Protein AF-0000000070112860 (afdb_homodimer)

InterPro domains:
  IPR004030 Nitric oxide synthase, N-terminal [PF02898] (24-373)
  IPR004030 Nitric oxide synthase, N-terminal [PS60001] (79-86)
  IPR017142 Nitric oxide synthase, oxygenase subunit [PIRSF037219] (23-373)
  IPR036119 Nitric oxide synthase, N-terminal domain superfamily [SSF56512] (23-374)
  IPR044940 Nitric oxide synthase, domain 2 superfamily [G3DSA:3.90.440.10] (96-206)
  IPR044943 Nitric oxide synthase, domain 1 superfamily [G3DSA:3.90.340.10] (24-343)
  IPR044944 Nitric oxide synthase, domain 3 superfamily [G3DSA:3.90.1230.10] (207-317)
  IPR050607 Nitric Oxide Synthase (NOS) [PTHR43410] (24-375)

Nearest PDB structures (foldseek):
  8ufs-assembly1_B  TM=9.752E-01  e=2.938E-46  Homo sapiens
  5vv0-assembly1_A  TM=9.687E-01  e=2.392E-45  Homo sapiens
  7us7-assembly2_C  TM=9.698E-01  e=2.849E-45  Homo sapiens
  6nhe-assembly1_A  TM=9.672E-01  e=5.101E-45  Rattus norvegicus
  6po7-assembly1_B  TM=9.690E-01  e=2.606E-44  Homo sapiens

pLDDT: mean 93.74, std 12.7, range [19.77, 98.94]

Sequence (782 aa):
MIVPGYRDHPTEPWDRDAPVDPGEAEDFLRRCYTENPRLGPVEPRLAIVRAQIAATGTYVHTPDELTHGARMAWRNASRCIGRLYWRSLLVLDRRRARTADEIYALLVRHLRTAGDGQIRPVISVFAPAEPGRPYARVWNEQLIRYAGYRTEDGRSVGDPRLREFTAAVRAFGWQGKGEAFDVLPLVIETPADGIRLYELPERAIREVPLSHPEYAWFAELGLRWHAVPAIANMRLTIGGVHYPLAPFNGWYLGTEIGARNLADTDRYDMLPVLAARMDLDTSRESTLWRDRALVELNRAVLHSFEQAGVRMSDHHTESRRFLKHLGNEERAGRPVPADWTWIVPPMSGGITPVFHRYYDELDLRPAFYLDDEAATLAREGARRCAGHPGRMIVPGYRDHPTEPWDRDAPVDPGEAEDFLRRCYTENPRLGPVEPRLAIVRAQIAATGTYVHTPDELTHGARMAWRNASRCIGRLYWRSLLVLDRRRARTADEIYALLVRHLRTAGDGQIRPVISVFAPAEPGRPYARVWNEQLIRYAGYRTEDGRSVGDPRLREFTAAVRAFGWQGKGEAFDVLPLVIETPADGIRLYELPERAIREVPLSHPEYAWFAELGLRWHAVPAIANMRLTIGGVHYPLAPFNGWYLGTEIGARNLADTDRYDMLPVLAARMDLDTSRESTLWRDRALVELNRAVLHSFEQAGVRMSDHHTESRRFLKHLGNEERAGRPVPADWTWIVPPMSGGITPVFHRYYDELDLRPAFYLDDEAATLAREGARRCAGHPGR

Solvent-accessible surface area (backbone atoms only — not comparable to full-atom values): 41766 Å² total; per-residue (Å²): 127,80,74,76,67,52,82,87,53,73,78,76,79,84,62,65,61,53,54,44,46,65,68,45,29,48,54,40,47,52,51,51,29,68,79,34,60,90,70,47,76,50,65,70,58,50,53,54,43,53,51,33,29,72,73,69,33,39,70,80,74,50,72,67,52,48,42,52,32,53,30,41,13,48,58,33,33,30,63,52,47,86,36,66,56,27,86,66,50,42,67,42,86,38,49,80,50,68,46,51,67,51,44,50,54,50,51,47,48,47,39,38,65,24,49,60,67,64,57,37,38,34,33,43,38,34,42,59,54,44,61,73,49,79,55,48,37,42,37,38,52,34,71,65,46,45,26,13,43,74,45,93,88,70,47,78,35,32,29,52,65,27,29,50,21,38,53,35,46,37,72,74,65,54,80,78,83,83,42,63,72,31,71,44,59,43,43,33,32,19,73,84,69,38,76,44,78,42,75,75,57,69,88,48,57,54,68,42,64,34,33,40,94,83,44,71,70,46,43,75,69,67,48,63,46,72,61,58,61,29,37,22,34,36,28,37,33,43,36,53,45,39,20,47,26,34,36,34,25,54,62,47,46,36,51,56,47,22,47,37,49,40,35,27,80,68,34,53,39,41,38,67,59,46,23,58,76,66,68,48,62,74,88,44,72,65,62,37,33,63,57,55,26,40,53,54,42,30,38,14,44,42,47,22,33,55,73,70,58,39,64,68,39,40,65,61,58,43,33,52,42,30,52,50,34,48,51,54,35,47,74,72,74,40,88,64,37,30,39,64,87,51,52,34,51,48,60,46,22,47,79,30,74,55,50,81,53,85,62,50,74,57,91,50,78,25,27,73,43,73,50,70,65,43,53,41,24,33,41,40,51,47,78,79,71,86,68,77,78,74,132,126,82,73,76,68,52,83,87,55,73,78,75,78,85,62,65,60,53,55,44,45,67,65,45,29,50,54,41,48,52,51,51,28,66,78,35,61,92,71,46,76,49,64,69,56,50,53,52,43,53,52,35,29,73,74,71,32,39,71,82,73,50,73,66,54,47,43,51,31,54,30,42,13,48,59,32,35,29,64,52,48,87,36,65,57,28,86,66,50,43,66,42,86,40,48,80,51,67,48,51,69,52,45,49,54,51,51,47,48,47,39,37,66,25,48,58,68,64,57,37,37,34,32,42,37,33,43,59,54,44,60,74,49,80,55,51,39,42,36,36,51,35,72,66,46,45,26,13,44,72,44,94,87,70,46,76,35,32,29,52,65,27,28,50,22,38,52,35,45,37,73,75,65,53,81,77,84,83,42,63,71,29,72,44,60,44,42,32,33,18,75,84,69,38,76,46,78,42,74,73,57,69,88,49,59,54,67,41,63,34,34,41,95,83,45,73,71,46,43,75,69,69,48,65,46,71,60,58,62,28,37,22,35,33,27,36,33,41,37,52,43,39,19,48,26,33,35,33,26,55,63,46,46,35,51,57,48,22,47,37,50,38,36,27,78,66,35,52,38,41,39,67,60,45,24,58,78,66,67,49,62,72,88,44,72,64,62,38,32,62,58,54,27,39,53,51,42,30,37,13,46,42,49,22,33,56,74,69,60,41,62,64,39,42,65,61,59,43,32,53,43,31,52,50,34,48,52,54,35,47,77,72,73,40,87,65,36,30,40,64,87,52,51,33,50,49,60,44,23,47,80,29,74,56,53,80,52,86,60,51,74,57,91,50,79,24,28,72,43,73,50,69,67,45,53,39,24,33,39,40,52,46,78,78,71,88,68,77,79,75,133

Structure (mmCIF, N/CA/C/O backbone):
data_AF-0000000070112860-model_v1
#
loop_
_entity.id
_entity.type
_entity.pdbx_description
1 polymer 'Nitric oxide synthase oxygenase'
#
loop_
_atom_site.group_PDB
_atom_site.id
_atom_site.type_symbol
_atom_site.label_atom_id
_atom_site.label_alt_id
_atom_site.label_comp_id
_atom_site.label_asym_id
_atom_site.label_entity_id
_atom_site.label_seq_id
_atom_site.pdbx_PDB_ins_code
_atom_site.Cartn_x
_atom_site.Cartn_y
_atom_site.Cartn_z
_atom_site.occupancy
_atom_site.B_iso_or_equiv
_atom_site.auth_seq_id
_atom_site.auth_comp_id
_atom_site.auth_asym_id
_atom_site.auth_atom_id
_atom_site.pdbx_PDB_model_num
ATOM 1 N N . MET A 1 1 ? 5.562 14.805 -5.117 1 19.77 1 MET A N 1
ATOM 2 C CA . MET A 1 1 ? 4.723 13.609 -5.066 1 19.77 1 MET A CA 1
ATOM 3 C C . MET A 1 1 ? 3.244 13.984 -5.109 1 19.77 1 MET A C 1
ATOM 5 O O . MET A 1 1 ? 2.711 14.547 -4.152 1 19.77 1 MET A O 1
ATOM 9 N N . ILE A 1 2 ? 2.801 14.453 -6.188 1 27.55 2 ILE A N 1
ATOM 10 C CA . ILE A 1 2 ? 1.394 14.82 -6.312 1 27.55 2 ILE A CA 1
ATOM 11 C C . ILE A 1 2 ? 0.514 13.672 -5.812 1 27.55 2 ILE A C 1
ATOM 13 O O . ILE A 1 2 ? 0.758 12.508 -6.129 1 27.55 2 ILE A O 1
ATOM 17 N N . VAL A 1 3 ? -0.066 13.906 -4.707 1 30.55 3 VAL A N 1
ATOM 18 C CA . VAL A 1 3 ? -0.937 12.961 -4.016 1 30.55 3 VAL A CA 1
ATOM 19 C C . VAL A 1 3 ? -1.944 12.375 -5.004 1 30.55 3 VAL A C 1
ATOM 21 O O . VAL A 1 3 ? -2.812 13.086 -5.512 1 30.55 3 VAL A O 1
ATOM 24 N N . PRO A 1 4 ? -1.573 11.586 -5.84 1 34.09 4 PRO A N 1
ATOM 25 C CA . PRO A 1 4 ? -2.674 10.984 -6.602 1 34.09 4 PRO A CA 1
ATOM 26 C C . PRO A 1 4 ? -3.781 10.438 -5.703 1 34.09 4 PRO A C 1
ATOM 28 O O . PRO A 1 4 ? -3.51 9.664 -4.785 1 34.09 4 PRO A O 1
ATOM 31 N N . GLY A 1 5 ? -4.734 11.242 -5.156 1 36.44 5 GLY A N 1
ATOM 32 C CA . GLY A 1 5 ? -5.855 10.914 -4.289 1 36.44 5 GLY A CA 1
ATOM 33 C C . GLY A 1 5 ? -6.527 9.602 -4.645 1 36.44 5 GLY A C 1
ATOM 34 O O . GLY A 1 5 ? -6.016 8.844 -5.465 1 36.44 5 GLY A O 1
ATOM 35 N N . TYR A 1 6 ? -7.969 9.766 -4.348 1 48.19 6 TYR A N 1
ATOM 36 C CA . TYR A 1 6 ? -9.125 8.883 -4.457 1 48.19 6 TYR A CA 1
ATOM 37 C C . TYR A 1 6 ? -9.25 8.32 -5.867 1 48.19 6 TYR A C 1
ATOM 39 O O . TYR A 1 6 ? -9.516 9.062 -6.816 1 48.19 6 TYR A O 1
ATOM 47 N N . ARG A 1 7 ? -8.461 7.344 -6.105 1 48.38 7 ARG A N 1
ATOM 48 C CA . ARG A 1 7 ? -8.422 6.715 -7.422 1 48.38 7 ARG A CA 1
ATOM 49 C C . ARG A 1 7 ? -9.773 6.844 -8.125 1 48.38 7 ARG A C 1
ATOM 51 O O . ARG A 1 7 ? -9.828 7.176 -9.312 1 48.38 7 ARG A O 1
ATOM 58 N N . ASP A 1 8 ? -10.844 6.582 -7.496 1 50.34 8 ASP A N 1
ATOM 59 C CA . ASP A 1 8 ? -12.094 6.453 -8.242 1 50.34 8 ASP A CA 1
ATOM 60 C C . ASP A 1 8 ? -12.852 7.777 -8.281 1 50.34 8 ASP A C 1
ATOM 62 O O . ASP A 1 8 ? -13.805 7.93 -9.039 1 50.34 8 ASP A O 1
ATOM 66 N N . HIS A 1 9 ? -12.531 8.828 -7.477 1 56.34 9 HIS A N 1
ATOM 67 C CA . HIS A 1 9 ? -13.289 10.07 -7.52 1 56.34 9 HIS A CA 1
ATOM 68 C C . HIS A 1 9 ? -12.367 11.281 -7.371 1 56.34 9 HIS A C 1
ATOM 70 O O . HIS A 1 9 ? -12.117 11.734 -6.254 1 56.34 9 HIS A O 1
ATOM 76 N N . PRO A 1 10 ? -11.836 11.562 -8.602 1 58.94 10 PRO A N 1
ATOM 77 C CA . PRO A 1 10 ? -11 12.758 -8.461 1 58.94 10 PRO A CA 1
ATOM 78 C C . PRO A 1 10 ? -11.734 13.93 -7.809 1 58.94 10 PRO A C 1
ATOM 80 O O . PRO A 1 10 ? -1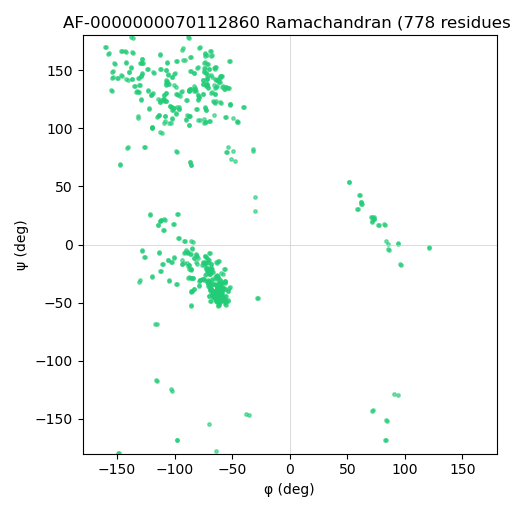2.938 14.094 -8.023 1 58.94 10 PRO A O 1
ATOM 83 N N . THR A 1 11 ? -11.094 14.586 -6.863 1 66.19 11 THR A N 1
ATOM 84 C CA . THR A 1 11 ? -11.672 15.766 -6.227 1 66.19 11 THR A CA 1
ATOM 85 C C . THR A 1 11 ? -11.836 16.906 -7.234 1 66.19 11 THR A C 1
ATOM 87 O O . THR A 1 11 ? -10.93 17.188 -8.016 1 66.19 11 THR A O 1
ATOM 90 N N . GLU A 1 12 ? -13.062 17.359 -7.371 1 71.06 12 GLU A N 1
ATOM 91 C CA . GLU A 1 12 ? -13.328 18.516 -8.242 1 71.06 12 GLU A CA 1
ATOM 92 C C . GLU A 1 12 ? -12.531 19.734 -7.805 1 71.06 12 GLU A C 1
ATOM 94 O O . GLU A 1 12 ? -12.438 20.031 -6.609 1 71.06 12 GLU A O 1
ATOM 99 N N . PRO A 1 13 ? -11.992 20.359 -8.805 1 82.31 13 PRO A N 1
ATOM 100 C CA . PRO A 1 13 ? -11.281 21.578 -8.453 1 82.31 13 PRO A CA 1
ATOM 101 C C . PRO A 1 13 ? -12.188 22.625 -7.793 1 82.31 13 PRO A C 1
ATOM 103 O O . PRO A 1 13 ? -13.367 22.719 -8.133 1 82.31 13 PRO A O 1
ATOM 106 N N . TRP A 1 14 ? -11.648 23.312 -6.914 1 86.56 14 TRP A N 1
ATOM 107 C CA . TRP A 1 14 ? -12.367 24.344 -6.184 1 86.56 14 TRP A CA 1
ATOM 108 C C . TRP A 1 14 ? -12.617 25.578 -7.066 1 86.56 14 TRP A C 1
ATOM 110 O O . TRP A 1 14 ? -11.672 26.141 -7.617 1 86.56 14 TRP A O 1
ATOM 120 N N . ASP A 1 15 ? -13.93 25.844 -7.27 1 90.56 15 ASP A N 1
ATOM 121 C CA . ASP A 1 15 ? -14.305 27.094 -7.914 1 90.56 15 ASP A CA 1
ATOM 122 C C . ASP A 1 15 ? -14.453 28.219 -6.887 1 90.56 15 ASP A C 1
ATOM 124 O O . ASP A 1 15 ? -15.492 28.328 -6.23 1 90.56 15 ASP A O 1
ATOM 128 N N . ARG A 1 16 ? -13.609 29.156 -6.883 1 90.44 16 ARG A N 1
ATOM 129 C CA . ARG A 1 16 ? -13.531 30.188 -5.855 1 90.44 16 ARG A CA 1
ATOM 130 C C . ARG A 1 16 ? -14.656 31.219 -6.02 1 90.44 16 ARG A C 1
ATOM 132 O O . ARG A 1 16 ? -14.953 31.969 -5.094 1 90.44 16 ARG A O 1
ATOM 139 N N . ASP A 1 17 ? -15.273 31.203 -7.16 1 93.12 17 ASP A N 1
ATOM 140 C CA . ASP A 1 17 ? -16.281 32.219 -7.43 1 93.12 17 ASP A CA 1
ATOM 141 C C . ASP A 1 17 ? -17.688 31.656 -7.223 1 93.12 17 ASP A C 1
ATOM 143 O O . ASP A 1 17 ? -18.672 32.406 -7.184 1 93.12 17 ASP A O 1
ATOM 147 N N . ALA A 1 18 ? -17.719 30.375 -7.09 1 93.88 18 ALA A N 1
ATOM 148 C CA . ALA A 1 18 ? -19.031 29.734 -6.988 1 93.88 18 ALA A CA 1
ATOM 149 C C . ALA A 1 18 ? -19.641 29.969 -5.609 1 93.88 18 ALA A C 1
ATOM 151 O O . ALA A 1 18 ? -18.938 29.922 -4.594 1 93.88 18 ALA A O 1
ATOM 152 N N . PRO A 1 19 ? -20.953 30.25 -5.633 1 96.06 19 PRO A N 1
ATOM 153 C CA . PRO A 1 19 ? -21.641 30.312 -4.336 1 96.06 19 PRO A CA 1
ATOM 154 C C . PRO A 1 19 ? -21.734 28.938 -3.668 1 96.06 19 PRO A C 1
ATOM 156 O O . PRO A 1 19 ? -21.484 27.906 -4.309 1 96.06 19 PRO A O 1
ATOM 159 N N . VAL A 1 20 ? -22.078 29 -2.404 1 97.19 20 VAL A N 1
ATOM 160 C CA . VAL A 1 20 ? -22.266 27.766 -1.643 1 97.19 20 VAL A CA 1
ATOM 161 C C . VAL A 1 20 ? -23.438 26.969 -2.236 1 97.19 20 VAL A C 1
ATOM 163 O O . VAL A 1 20 ? -24.469 27.547 -2.602 1 97.19 20 VAL A O 1
ATOM 166 N N . ASP A 1 21 ? -23.219 25.688 -2.369 1 96 21 ASP A N 1
ATOM 167 C CA . ASP A 1 21 ? -24.312 24.797 -2.756 1 96 21 ASP A CA 1
ATOM 168 C C . ASP A 1 21 ? -25.297 24.609 -1.606 1 96 21 ASP A C 1
ATOM 170 O O . ASP A 1 21 ? -24.969 24 -0.59 1 96 21 ASP A O 1
ATOM 174 N N . PRO A 1 22 ? -26.562 25.078 -1.818 1 97.5 22 PRO A N 1
ATOM 175 C CA . PRO A 1 22 ? -27.547 24.938 -0.734 1 97.5 22 PRO A CA 1
ATOM 176 C C . PRO A 1 22 ? -27.766 23.484 -0.322 1 97.5 22 PRO A C 1
ATOM 178 O O . PRO A 1 22 ? -28.047 23.203 0.848 1 97.5 22 PRO A O 1
ATOM 181 N N . GLY A 1 23 ? -27.656 22.625 -1.272 1 97.69 23 GLY A N 1
ATOM 182 C CA . GLY A 1 23 ? -27.797 21.219 -0.957 1 97.69 23 GLY A CA 1
ATOM 183 C C . GLY A 1 23 ? -26.719 20.703 -0.021 1 97.69 23 GLY A C 1
ATOM 184 O O . GLY A 1 23 ? -27.016 19.953 0.907 1 97.69 23 GLY A O 1
ATOM 185 N N . GLU A 1 24 ? -25.516 21.125 -0.258 1 97.12 24 GLU A N 1
ATOM 186 C CA . GLU A 1 24 ? -24.406 20.703 0.607 1 97.12 24 GLU A CA 1
ATOM 187 C C . GLU A 1 24 ? -24.547 21.312 2.002 1 97.12 24 GLU A C 1
ATOM 189 O O . GLU A 1 24 ? -24.25 20.656 3 1 97.12 24 GLU A O 1
ATOM 194 N N . ALA A 1 25 ? -24.969 22.547 2.041 1 98.69 25 ALA A N 1
ATOM 195 C CA . ALA A 1 25 ? -25.219 23.188 3.326 1 98.69 25 ALA A CA 1
ATOM 196 C C . ALA A 1 25 ? -26.281 22.438 4.125 1 98.69 25 ALA A C 1
ATOM 198 O O . ALA A 1 25 ? -26.094 22.188 5.32 1 98.69 25 ALA A O 1
ATOM 199 N N . GLU A 1 26 ? -27.359 22.109 3.455 1 98.62 26 GLU A N 1
ATOM 200 C CA . GLU A 1 26 ? -28.453 21.406 4.117 1 98.62 26 GLU A CA 1
ATOM 201 C C . GLU A 1 26 ? -28.031 20.031 4.602 1 98.62 26 GLU A C 1
ATOM 203 O O . GLU A 1 26 ? -28.375 19.625 5.711 1 98.62 26 GLU A O 1
ATOM 208 N N . ASP A 1 27 ? -27.359 19.359 3.764 1 98.31 27 ASP A N 1
ATOM 209 C CA . ASP A 1 27 ? -26.875 18.031 4.141 1 98.31 27 ASP A CA 1
ATOM 210 C C . ASP A 1 27 ? -26.031 18.094 5.414 1 98.31 27 ASP A C 1
ATOM 212 O O . ASP A 1 27 ? -26.234 17.297 6.336 1 98.31 27 ASP A O 1
ATOM 216 N N . PHE A 1 28 ? -25.125 19.016 5.461 1 98.69 28 PHE A N 1
ATOM 217 C CA . PHE A 1 28 ? -24.281 19.172 6.633 1 98.69 28 PHE A CA 1
ATOM 218 C C . PHE A 1 28 ? -25.109 19.5 7.863 1 98.69 28 PHE A C 1
ATOM 220 O O . PHE A 1 28 ? -24.953 18.875 8.914 1 98.69 28 PHE A O 1
ATOM 227 N N . LEU A 1 29 ? -25.922 20.516 7.695 1 98.81 29 LEU A N 1
ATOM 228 C CA . LEU A 1 29 ? -26.672 21.016 8.852 1 98.81 29 LEU A CA 1
ATOM 229 C C . LEU A 1 29 ? -27.594 19.938 9.398 1 98.81 29 LEU A C 1
ATOM 231 O O . LEU A 1 29 ? -27.734 19.781 10.609 1 98.81 29 LEU A O 1
ATOM 235 N N . ARG A 1 30 ? -28.219 19.203 8.562 1 98.44 30 ARG A N 1
ATOM 236 C CA . ARG A 1 30 ? -29.094 18.141 9.023 1 98.44 30 ARG A CA 1
ATOM 237 C C . ARG A 1 30 ? -28.312 17.094 9.812 1 98.44 30 ARG A C 1
ATOM 239 O O . ARG A 1 30 ? -28.75 16.641 10.867 1 98.44 30 ARG A O 1
ATOM 246 N N . ARG A 1 31 ? -27.156 16.719 9.328 1 97.81 31 ARG A N 1
ATOM 247 C CA . ARG A 1 31 ? -26.328 15.758 10.031 1 97.81 31 ARG A CA 1
ATOM 248 C C . ARG A 1 31 ? -25.797 16.328 11.344 1 97.81 31 ARG A C 1
ATOM 250 O O . ARG A 1 31 ? -25.781 15.648 12.367 1 97.81 31 ARG A O 1
ATOM 257 N N . CYS A 1 32 ? -25.359 17.547 11.305 1 98.25 32 CYS A N 1
ATOM 258 C CA . CYS A 1 32 ? -24.828 18.234 12.477 1 98.25 32 CYS A CA 1
ATOM 259 C C . CYS A 1 32 ? -25.875 18.281 13.594 1 98.25 32 CYS A C 1
ATOM 261 O O . CYS A 1 32 ? -25.562 17.938 14.742 1 98.25 32 CYS A O 1
ATOM 263 N N . TYR A 1 33 ? -27.062 18.641 13.258 1 98 33 TYR A N 1
ATOM 264 C CA . TYR A 1 33 ? -28.125 18.797 14.25 1 98 33 TYR A CA 1
ATOM 265 C C . TYR A 1 33 ? -28.625 17.438 14.719 1 98 33 TYR A C 1
ATOM 267 O O . TYR A 1 33 ? -29.031 17.297 15.875 1 98 33 TYR A O 1
ATOM 275 N N . THR A 1 34 ? -28.562 16.469 13.859 1 96.75 34 THR A N 1
ATOM 276 C CA . THR A 1 34 ? -28.906 15.109 14.258 1 96.75 34 THR A CA 1
ATOM 277 C C . THR A 1 34 ? -27.891 14.562 15.258 1 96.75 34 THR A C 1
ATOM 279 O O . THR A 1 34 ? -28.281 13.93 16.25 1 96.75 34 THR A O 1
ATOM 282 N N . GLU A 1 35 ? -26.641 14.82 15.047 1 96.31 35 GLU A N 1
ATOM 283 C CA . GLU A 1 35 ? -25.578 14.297 15.898 1 96.31 35 GLU A CA 1
ATOM 284 C C . GLU A 1 35 ? -25.422 15.125 17.172 1 96.31 35 GLU A C 1
ATOM 286 O O . GLU A 1 35 ? -24.766 14.703 18.125 1 96.31 35 GLU A O 1
ATOM 291 N N . ASN A 1 36 ? -26.016 16.344 17.125 1 96.44 36 ASN A N 1
ATOM 292 C CA . ASN A 1 36 ? -26.016 17.234 18.281 1 96.44 36 ASN A CA 1
ATOM 293 C C . ASN A 1 36 ? -27.422 17.672 18.656 1 96.44 36 ASN A C 1
ATOM 295 O O . ASN A 1 36 ? -27.781 18.844 18.484 1 96.44 36 ASN A O 1
ATOM 299 N N . PRO A 1 37 ? -28.109 16.938 19.359 1 94.62 37 PRO A N 1
ATOM 300 C CA . PRO A 1 37 ? -29.516 17.219 19.625 1 94.62 37 PRO A CA 1
ATOM 301 C C . PRO A 1 37 ? -29.719 18.469 20.469 1 94.62 37 PRO A C 1
ATOM 303 O O . PRO A 1 37 ? -30.781 19.094 20.438 1 94.62 37 PRO A O 1
ATOM 306 N N . ARG A 1 38 ? -28.766 18.828 21.188 1 96.19 38 ARG A N 1
ATOM 307 C CA . ARG A 1 38 ? -28.875 20.016 22.047 1 96.19 38 ARG A CA 1
ATOM 308 C C . ARG A 1 38 ? -29.109 21.266 21.219 1 96.19 38 ARG A C 1
ATOM 310 O O . ARG A 1 38 ? -29.562 22.297 21.734 1 96.19 38 ARG A O 1
ATOM 317 N N . LEU A 1 39 ? -28.906 21.234 19.906 1 97 39 LEU A N 1
ATOM 318 C CA . LEU A 1 39 ? -29.016 22.391 19.016 1 97 39 LEU A CA 1
ATOM 319 C C . LEU A 1 39 ? -30.469 22.625 18.625 1 97 39 LEU A C 1
ATOM 321 O O . LEU A 1 39 ? -30.812 23.672 18.062 1 97 39 LEU A O 1
ATOM 325 N N . GLY A 1 40 ? -31.359 21.656 18.922 1 96.31 40 GLY A N 1
ATOM 326 C CA . GLY A 1 40 ? -32.781 21.812 18.578 1 96.31 40 GLY A CA 1
ATOM 327 C C . GLY A 1 40 ? -33.094 21.438 17.141 1 96.31 40 GLY A C 1
ATOM 328 O O . GLY A 1 40 ? -32.281 20.781 16.484 1 96.31 40 GLY A O 1
ATOM 329 N N . PRO A 1 41 ? -34.281 21.781 16.719 1 97.31 41 PRO A N 1
ATOM 330 C CA . PRO A 1 41 ? -34.656 21.453 15.344 1 97.31 41 PRO A CA 1
ATOM 331 C C . PRO A 1 41 ? -33.875 22.234 14.305 1 97.31 41 PRO A C 1
ATOM 333 O O . PRO A 1 41 ? -33.562 23.406 14.516 1 97.31 41 PRO A O 1
ATOM 336 N N . VAL A 1 42 ? -33.594 21.656 13.211 1 98.38 42 VAL A N 1
ATOM 337 C CA . VAL A 1 42 ? -32.656 22.219 12.219 1 98.38 42 VAL A CA 1
ATOM 338 C C . VAL A 1 42 ? -33.438 23.156 11.281 1 98.38 42 VAL A C 1
ATOM 340 O O . VAL A 1 42 ? -32.844 24.031 10.648 1 98.38 42 VAL A O 1
ATOM 343 N N . GLU A 1 43 ? -34.812 23.031 11.164 1 98.06 43 GLU A N 1
ATOM 344 C CA . GLU A 1 43 ? -35.594 23.672 10.117 1 98.06 43 GLU A CA 1
ATOM 345 C C . GLU A 1 43 ? -35.5 25.188 10.188 1 98.06 43 GLU A C 1
ATOM 347 O O . GLU A 1 43 ? -35.281 25.844 9.172 1 98.06 43 GLU A O 1
ATOM 352 N N . PRO A 1 44 ? -35.625 25.828 11.359 1 98.12 44 PRO A N 1
ATOM 353 C CA . PRO A 1 44 ? -35.469 27.281 11.414 1 98.12 44 PRO A CA 1
ATOM 354 C C . PRO A 1 44 ? -34.062 27.719 10.953 1 98.12 44 PRO A C 1
ATOM 356 O O . PRO A 1 44 ? -33.938 28.766 10.297 1 98.12 44 PRO A O 1
ATOM 359 N N . ARG A 1 45 ? -33.094 26.969 11.352 1 98.5 45 ARG A N 1
ATOM 360 C CA . ARG A 1 45 ? -31.719 27.281 10.945 1 98.5 45 ARG A CA 1
ATOM 361 C C . ARG A 1 45 ? -31.562 27.188 9.43 1 98.5 45 ARG A C 1
ATOM 363 O O . ARG A 1 45 ? -30.922 28.031 8.805 1 98.5 45 ARG A O 1
ATOM 370 N N . LEU A 1 46 ? -32.156 26.172 8.828 1 98.69 46 LEU A N 1
ATOM 371 C CA . LEU A 1 46 ? -32.094 26 7.383 1 98.69 46 LEU A CA 1
ATOM 372 C C . LEU A 1 46 ? -32.688 27.188 6.652 1 98.69 46 LEU A C 1
ATOM 374 O O . LEU A 1 46 ? -32.188 27.609 5.617 1 98.69 46 LEU A O 1
ATOM 378 N N . ALA A 1 47 ? -33.75 27.688 7.172 1 98.25 47 ALA A N 1
ATOM 379 C CA . ALA A 1 47 ? -34.375 28.844 6.566 1 98.25 47 ALA A CA 1
ATOM 380 C C . ALA A 1 47 ? -33.438 30.047 6.562 1 98.25 47 ALA A C 1
ATOM 382 O O . ALA A 1 47 ? -33.344 30.766 5.559 1 98.25 47 ALA A O 1
ATOM 383 N N . ILE A 1 48 ? -32.844 30.281 7.594 1 98.31 48 ILE A N 1
ATOM 384 C CA . ILE A 1 48 ? -31.906 31.406 7.738 1 98.31 48 ILE A CA 1
ATOM 385 C C . ILE A 1 48 ? -30.75 31.234 6.75 1 98.31 48 ILE A C 1
ATOM 387 O O . ILE A 1 48 ? -30.375 32.188 6.066 1 98.31 48 ILE A O 1
ATOM 391 N N . VAL A 1 49 ? -30.203 30.047 6.676 1 98.56 49 VAL A N 1
ATOM 392 C CA . VAL A 1 49 ? -29.047 29.75 5.836 1 98.56 49 VAL A CA 1
ATOM 393 C C . VAL A 1 49 ? -29.422 29.906 4.367 1 98.56 49 VAL A C 1
ATOM 395 O O . VAL A 1 49 ? -28.656 30.484 3.584 1 98.56 49 VAL A O 1
ATOM 398 N N . ARG A 1 50 ? -30.594 29.453 4.016 1 98.12 50 ARG A N 1
ATOM 399 C CA . ARG A 1 50 ? -31.047 29.625 2.641 1 98.12 50 ARG A CA 1
ATOM 400 C C . ARG A 1 50 ? -31.125 31.109 2.271 1 98.12 50 ARG A C 1
ATOM 402 O O . ARG A 1 50 ? -30.734 31.5 1.166 1 98.12 50 ARG A O 1
ATOM 409 N N . ALA A 1 51 ? -31.609 31.844 3.131 1 98.12 51 ALA A N 1
ATOM 410 C CA . ALA A 1 51 ? -31.719 33.281 2.902 1 98.12 51 ALA A CA 1
ATOM 411 C C . ALA A 1 51 ? -30.344 33.938 2.775 1 98.12 51 ALA A C 1
ATOM 413 O O . ALA A 1 51 ? -30.141 34.812 1.935 1 98.12 51 ALA A O 1
ATOM 414 N N . GLN A 1 52 ? -29.453 33.562 3.58 1 98 52 GLN A N 1
ATOM 415 C CA . GLN A 1 52 ? -28.109 34.094 3.531 1 98 52 GLN A CA 1
ATOM 416 C C . GLN A 1 52 ? -27.422 33.75 2.209 1 98 52 GLN A C 1
ATOM 418 O O . GLN A 1 52 ? -26.797 34.594 1.588 1 98 52 GLN A O 1
ATOM 423 N N . ILE A 1 53 ? -27.562 32.5 1.827 1 97.88 53 ILE A N 1
ATOM 424 C CA . ILE A 1 53 ? -26.938 32.062 0.587 1 97.88 53 ILE A 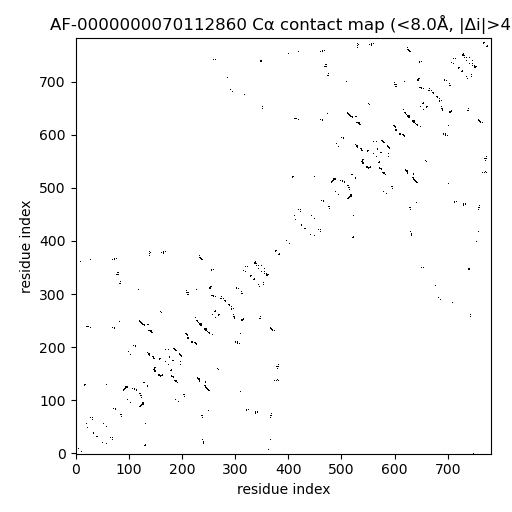CA 1
ATOM 425 C C . ILE A 1 53 ? -27.516 32.812 -0.592 1 97.88 53 ILE A C 1
ATOM 427 O O . ILE A 1 53 ? -26.781 33.25 -1.485 1 97.88 53 ILE A O 1
ATOM 431 N N . ALA A 1 54 ? -28.766 33 -0.57 1 97.12 54 ALA A N 1
ATOM 432 C CA . ALA A 1 54 ? -29.422 33.75 -1.633 1 97.12 54 ALA A CA 1
ATOM 433 C C . ALA A 1 54 ? -28.922 35.188 -1.682 1 97.12 54 ALA A C 1
ATOM 435 O O . ALA A 1 54 ? -28.766 35.781 -2.762 1 97.12 54 ALA A O 1
ATOM 436 N N . ALA A 1 55 ? -28.688 35.75 -0.587 1 97.06 55 ALA A N 1
ATOM 437 C CA . ALA A 1 55 ? -28.344 37.156 -0.482 1 97.06 55 ALA A CA 1
ATOM 438 C C . ALA A 1 55 ? -26.859 37.375 -0.745 1 97.06 55 ALA A C 1
ATOM 440 O O . ALA A 1 55 ? -26.469 38.375 -1.351 1 97.06 55 ALA A O 1
ATOM 441 N N . THR A 1 56 ? -25.984 36.5 -0.285 1 95.69 56 THR A N 1
ATOM 442 C CA . THR A 1 56 ? -24.562 36.812 -0.253 1 95.69 56 THR A CA 1
ATOM 443 C C . THR A 1 56 ? -23.766 35.719 -0.985 1 95.69 56 THR A C 1
ATOM 445 O O . THR A 1 56 ? -22.562 35.875 -1.209 1 95.69 56 THR A O 1
ATOM 448 N N . GLY A 1 57 ? -24.406 34.625 -1.306 1 96.62 57 GLY A N 1
ATOM 449 C CA . GLY A 1 57 ? -23.719 33.5 -1.917 1 96.62 57 GLY A CA 1
ATOM 450 C C . GLY A 1 57 ? -23.078 32.562 -0.904 1 96.62 57 GLY A C 1
ATOM 451 O O . GLY A 1 57 ? -22.484 31.547 -1.273 1 96.62 57 GLY A O 1
ATOM 452 N N . THR A 1 58 ? -23.156 32.938 0.373 1 97.75 58 THR A N 1
ATOM 453 C CA . THR A 1 58 ? -22.578 32.125 1.44 1 97.75 58 THR A CA 1
ATOM 454 C C . THR A 1 58 ? -23.375 32.25 2.729 1 97.75 58 THR A C 1
ATOM 456 O O . THR A 1 58 ? -24.484 32.781 2.713 1 97.75 58 THR A O 1
ATOM 459 N N . TYR A 1 59 ? -22.969 31.578 3.793 1 98.31 59 TYR A N 1
ATOM 460 C CA . TYR A 1 59 ? -23.578 31.703 5.113 1 98.31 59 TYR A CA 1
ATOM 461 C C . TYR A 1 59 ? -22.531 31.547 6.211 1 98.31 59 TYR A C 1
ATOM 463 O O . TYR A 1 59 ? -21.375 31.203 5.941 1 98.31 59 TYR A O 1
ATOM 471 N N . VAL A 1 60 ? -22.891 31.906 7.438 1 98.38 60 VAL A N 1
ATOM 472 C CA . VAL A 1 60 ? -21.953 31.938 8.547 1 98.38 60 VAL A CA 1
ATOM 473 C C . VAL A 1 60 ? -22.281 30.812 9.531 1 98.38 60 VAL A C 1
ATOM 475 O O . VAL A 1 60 ? -23.406 30.703 9.992 1 98.38 60 VAL A O 1
ATOM 478 N N . HIS A 1 61 ? -21.297 30.031 9.789 1 98.69 61 HIS A N 1
ATOM 479 C CA . HIS A 1 61 ? -21.469 28.969 10.781 1 98.69 61 HIS A CA 1
ATOM 480 C C . HIS A 1 61 ? -21.531 29.547 12.188 1 98.69 61 HIS A C 1
ATOM 482 O O . HIS A 1 61 ? -20.797 30.484 12.516 1 98.69 61 HIS A O 1
ATOM 488 N N . THR A 1 62 ? -22.359 28.938 13.062 1 98.31 62 THR A N 1
ATOM 489 C CA . THR A 1 62 ? -22.219 29.156 14.5 1 98.31 62 THR A CA 1
ATOM 490 C C . THR A 1 62 ? -20.969 28.453 15.031 1 98.31 62 THR A C 1
ATOM 492 O O . THR A 1 62 ? -20.406 27.578 14.359 1 98.31 62 THR A O 1
ATOM 495 N N . PRO A 1 63 ? -20.547 28.844 16.219 1 98.06 63 PRO A N 1
ATOM 496 C CA . PRO A 1 63 ? -19.391 28.156 16.797 1 98.06 63 PRO A CA 1
ATOM 497 C C . PRO A 1 63 ? -19.609 26.656 16.938 1 98.06 63 PRO A C 1
ATOM 499 O O . PRO A 1 63 ? -18.688 25.859 16.688 1 98.06 63 PRO A O 1
ATOM 502 N N . ASP A 1 64 ? -20.812 26.266 17.281 1 98.25 64 ASP A N 1
ATOM 503 C CA . ASP A 1 64 ? -21.125 24.844 17.406 1 98.25 64 ASP A CA 1
ATOM 504 C C . ASP A 1 64 ? -21.062 24.141 16.062 1 98.25 64 ASP A C 1
ATOM 506 O O . ASP A 1 64 ? -20.531 23.031 15.953 1 98.25 64 ASP A O 1
ATOM 510 N N . GLU A 1 65 ? -21.594 24.797 15.062 1 98.75 65 GLU A N 1
ATOM 511 C CA . GLU A 1 65 ? -21.562 24.25 13.711 1 98.75 65 GLU A CA 1
ATOM 512 C C . GLU A 1 65 ? -20.141 24.109 13.203 1 98.75 65 GLU A C 1
ATOM 514 O O . GLU A 1 65 ? -19.766 23.094 12.609 1 98.75 65 GLU A O 1
ATOM 519 N N . LEU A 1 66 ? -19.328 25.141 13.484 1 98.88 66 LEU A N 1
ATOM 520 C CA . LEU A 1 66 ? -17.922 25.141 13.078 1 98.88 66 LEU A CA 1
ATOM 521 C C . LEU A 1 66 ? -17.156 24 13.742 1 98.88 66 LEU A C 1
ATOM 523 O O . LEU A 1 66 ? -16.406 23.281 13.078 1 98.88 66 LEU A O 1
ATOM 527 N N . THR A 1 67 ? -17.406 23.859 15.008 1 98.75 67 THR A N 1
ATOM 528 C CA . THR A 1 67 ? -16.719 22.828 15.781 1 98.75 67 THR A CA 1
ATOM 529 C C . THR A 1 67 ? -17.094 21.438 15.281 1 98.75 67 THR A C 1
ATOM 531 O O . THR A 1 67 ? -16.219 20.609 15.023 1 98.75 67 THR A O 1
ATOM 534 N N . HIS A 1 68 ? -18.359 21.219 15.133 1 98.69 68 HIS A N 1
ATOM 535 C CA . HIS A 1 68 ? -18.797 19.906 14.68 1 98.69 68 HIS A CA 1
ATOM 536 C C . HIS A 1 68 ? -18.328 19.625 13.258 1 98.69 68 HIS A C 1
ATOM 538 O O . HIS A 1 68 ? -17.938 18.5 12.938 1 98.69 68 HIS A O 1
ATOM 544 N N . GLY A 1 69 ? -18.406 20.641 12.422 1 98.88 69 GLY A N 1
ATOM 545 C CA . GLY A 1 69 ? -17.938 20.484 11.055 1 98.88 69 GLY A CA 1
ATOM 546 C C . GLY A 1 69 ? -16.469 20.125 10.953 1 98.88 69 GLY A C 1
ATOM 547 O O . GLY A 1 69 ? -16.094 19.266 10.156 1 98.88 69 GLY A O 1
ATOM 548 N N . ALA A 1 70 ? -15.648 20.781 11.719 1 98.88 70 ALA A N 1
ATOM 549 C CA . ALA A 1 70 ? -14.219 20.484 11.727 1 98.88 70 ALA A CA 1
ATOM 550 C C . ALA A 1 70 ? -13.945 19.062 12.211 1 98.88 70 ALA A C 1
ATOM 552 O O . ALA A 1 70 ? -13.109 18.359 11.641 1 98.88 70 ALA A O 1
ATOM 553 N N . ARG A 1 71 ? -14.656 18.688 13.203 1 98.75 71 ARG A N 1
ATOM 554 C CA . ARG A 1 71 ? -14.516 17.328 13.727 1 98.75 71 ARG A CA 1
ATOM 555 C C . ARG A 1 71 ? -14.953 16.297 12.695 1 98.75 71 ARG A C 1
ATOM 557 O O . ARG A 1 71 ? -14.289 15.273 12.5 1 98.75 71 ARG A O 1
ATOM 564 N N . MET A 1 72 ? -16.016 16.578 12.016 1 98.38 72 MET A N 1
ATOM 565 C CA . MET A 1 72 ? -16.484 15.68 10.961 1 98.38 72 MET A CA 1
ATOM 566 C C . MET A 1 72 ? -15.469 15.57 9.836 1 98.38 72 MET A C 1
ATOM 568 O O . MET A 1 72 ? -15.273 14.5 9.273 1 98.38 72 MET A O 1
ATOM 572 N N . ALA A 1 73 ? -14.867 16.656 9.523 1 98.44 73 ALA A N 1
ATOM 573 C CA . ALA A 1 73 ? -13.867 16.656 8.461 1 98.44 73 ALA A CA 1
ATOM 574 C C . ALA A 1 73 ? -12.711 15.711 8.797 1 98.44 73 ALA A C 1
ATOM 576 O O . ALA A 1 73 ? -12.227 14.984 7.93 1 98.44 73 ALA A O 1
ATOM 577 N N . TRP A 1 74 ? -12.305 15.742 10.031 1 98.38 74 TRP A N 1
ATOM 578 C CA . TRP A 1 74 ? -11.258 14.82 10.477 1 98.38 74 TRP A CA 1
ATOM 579 C C . TRP A 1 74 ? -11.758 13.375 10.445 1 98.38 74 TRP A C 1
ATOM 581 O O . TRP A 1 74 ? -11.078 12.484 9.938 1 98.38 74 TRP A O 1
ATOM 591 N N . ARG A 1 75 ? -12.93 13.164 10.914 1 97.81 75 ARG A N 1
ATOM 592 C CA . ARG A 1 75 ? -13.562 11.852 10.898 1 97.81 75 ARG A CA 1
ATOM 593 C C . ARG A 1 75 ? -13.633 11.281 9.484 1 97.81 75 ARG A C 1
ATOM 595 O O . ARG A 1 75 ? -13.492 10.078 9.289 1 97.81 75 ARG A O 1
ATOM 602 N N . ASN A 1 76 ? -13.781 12.18 8.539 1 96.25 76 ASN A N 1
ATOM 603 C CA . ASN A 1 76 ? -14.023 11.805 7.148 1 96.25 76 ASN A CA 1
ATOM 604 C C . ASN A 1 76 ? -12.719 11.68 6.371 1 96.25 76 ASN A C 1
ATOM 606 O O . ASN A 1 76 ? -12.719 11.266 5.211 1 96.25 76 ASN A O 1
ATOM 610 N N . ALA A 1 77 ? -11.57 12.047 6.957 1 95.44 77 ALA A N 1
ATOM 611 C CA . ALA A 1 77 ? -10.312 12.188 6.227 1 95.44 77 ALA A CA 1
ATOM 612 C C . ALA A 1 77 ? -9.781 10.828 5.777 1 95.44 77 ALA A C 1
ATOM 614 O O . ALA A 1 77 ? -9.117 10.133 6.547 1 95.44 77 ALA A O 1
ATOM 615 N N . SER A 1 78 ? -9.867 10.508 4.504 1 93.25 78 SER A N 1
ATOM 616 C CA . SER A 1 78 ? -9.641 9.172 3.977 1 93.25 78 SER A CA 1
ATOM 617 C C . SER A 1 78 ? -8.156 8.82 3.992 1 93.25 78 SER A C 1
ATOM 619 O O . SER A 1 78 ? -7.785 7.645 3.914 1 93.25 78 SER A O 1
ATOM 621 N N . ARG A 1 79 ? -7.305 9.797 4.156 1 93 79 ARG A N 1
ATOM 622 C CA . ARG A 1 79 ? -5.871 9.531 4.078 1 93 79 ARG A CA 1
ATOM 623 C C . ARG A 1 79 ? -5.215 9.664 5.445 1 93 79 ARG A C 1
ATOM 625 O O . ARG A 1 79 ? -3.988 9.758 5.547 1 93 79 ARG A O 1
ATOM 632 N N . CYS A 1 80 ? -6.023 9.727 6.449 1 94.88 80 CYS A N 1
ATOM 633 C CA . CYS A 1 80 ? -5.547 9.812 7.824 1 94.88 80 CYS A CA 1
ATOM 634 C C . CYS A 1 80 ? -5.879 8.547 8.602 1 94.88 80 CYS A C 1
ATOM 636 O O . CYS A 1 80 ? -7.051 8.18 8.727 1 94.88 80 CYS A O 1
ATOM 638 N N . ILE A 1 81 ? -4.879 7.941 9.125 1 95.94 81 ILE A N 1
ATOM 639 C CA . ILE A 1 81 ? -5.105 6.703 9.867 1 95.94 81 ILE A CA 1
ATOM 640 C C . ILE A 1 81 ? -5.508 7.031 11.305 1 95.94 81 ILE A C 1
ATOM 642 O O . ILE A 1 81 ? -6.223 6.254 11.945 1 95.94 81 ILE A O 1
ATOM 646 N N . GLY A 1 82 ? -5.074 8.148 11.867 1 96.06 82 GLY A N 1
ATOM 647 C CA . GLY A 1 82 ? -5.312 8.523 13.25 1 96.06 82 GLY A CA 1
ATOM 648 C C . GLY A 1 82 ? -6.637 9.234 13.461 1 96.06 82 GLY A C 1
ATOM 649 O O . GLY A 1 82 ? -6.672 10.383 13.906 1 96.06 82 GLY A O 1
ATOM 650 N N . ARG A 1 83 ? -7.777 8.562 13.32 1 96.88 83 ARG A N 1
ATOM 651 C CA . ARG A 1 83 ? -9.078 9.219 13.344 1 96.88 83 ARG A CA 1
ATOM 652 C C . ARG A 1 83 ? -9.891 8.805 14.562 1 96.88 83 ARG A C 1
ATOM 654 O O . ARG A 1 83 ? -10.961 9.352 14.812 1 96.88 83 ARG A O 1
ATOM 661 N N . LEU A 1 84 ? -9.367 7.859 15.297 1 96.44 84 LEU A N 1
ATOM 662 C CA . LEU A 1 84 ? -10.125 7.359 16.438 1 96.44 84 LEU A CA 1
ATOM 663 C C . LEU A 1 84 ? -10.469 8.492 17.406 1 96.44 84 LEU A C 1
ATOM 665 O O . LEU A 1 84 ? -11.5 8.445 18.078 1 96.44 84 LEU A O 1
ATOM 669 N N . TYR A 1 85 ? -9.727 9.586 17.344 1 94.88 85 TYR A N 1
ATOM 670 C CA . TYR A 1 85 ? -9.789 10.633 18.359 1 94.88 85 TYR A CA 1
ATOM 671 C C . TYR A 1 85 ? -10.461 11.883 17.812 1 94.88 85 TYR A C 1
ATOM 673 O O . TYR A 1 85 ? -10.336 12.961 18.391 1 94.88 85 TYR A O 1
ATOM 681 N N . TRP A 1 86 ? -11.219 11.766 16.828 1 97.12 86 TRP A N 1
ATOM 682 C CA . TRP A 1 86 ? -11.734 12.93 16.109 1 97.12 86 TRP A CA 1
ATOM 683 C C . TRP A 1 86 ? -12.609 13.781 17.031 1 97.12 86 TRP A C 1
ATOM 685 O O . TRP A 1 86 ? -12.656 15.008 16.891 1 97.12 86 TRP A O 1
ATOM 695 N N . ARG A 1 87 ? -13.25 13.203 18.016 1 96.25 87 ARG A N 1
ATOM 696 C CA . ARG A 1 87 ? -14.148 13.938 18.906 1 96.25 87 ARG A CA 1
ATOM 697 C C . ARG A 1 87 ? -13.375 14.859 19.844 1 96.25 87 ARG A C 1
ATOM 699 O O . ARG A 1 87 ? -13.93 15.82 20.375 1 96.25 87 ARG A O 1
ATOM 706 N N . SER A 1 88 ? -12.141 14.578 20 1 96.88 88 SER A N 1
ATOM 707 C CA . SER A 1 88 ? -11.344 15.32 20.969 1 96.88 88 SER A CA 1
ATOM 708 C C . SER A 1 88 ? -10.664 16.531 20.312 1 96.88 88 SER A C 1
ATOM 710 O O . SER A 1 88 ? -9.93 17.266 20.969 1 96.88 88 SER A O 1
ATOM 712 N N . LEU A 1 89 ? -10.922 16.75 19.094 1 98.56 89 LEU A N 1
ATOM 713 C CA . LEU A 1 89 ? -10.297 17.859 18.391 1 98.56 89 LEU A CA 1
ATOM 714 C C . LEU A 1 89 ? -10.664 19.188 19.047 1 98.56 89 LEU A C 1
ATOM 716 O O . LEU A 1 89 ? -11.844 19.5 19.188 1 98.56 89 LEU A O 1
ATOM 720 N N . LEU A 1 90 ? -9.664 19.938 19.469 1 98.69 90 LEU A N 1
ATOM 721 C CA . LEU A 1 90 ? -9.875 21.312 19.938 1 98.69 90 LEU A CA 1
ATOM 722 C C . LEU A 1 90 ? -9.977 22.281 18.766 1 98.69 90 LEU A C 1
ATOM 724 O O . LEU A 1 90 ? -9.016 22.438 18.016 1 98.69 90 LEU A O 1
ATOM 728 N N . VAL A 1 91 ? -11.117 22.875 18.641 1 98.88 91 VAL A N 1
ATOM 729 C CA . VAL A 1 91 ? -11.359 23.812 17.547 1 98.88 91 VAL A CA 1
ATOM 730 C C . VAL A 1 91 ? -11.234 25.25 18.047 1 98.88 91 VAL A C 1
ATOM 732 O O . VAL A 1 91 ? -11.977 25.656 18.953 1 98.88 91 VAL A O 1
ATOM 735 N N . LEU A 1 92 ? -10.273 25.953 17.5 1 98.88 92 LEU A N 1
ATOM 736 C CA . LEU A 1 92 ? -10.078 27.359 17.812 1 98.88 92 LEU A CA 1
ATOM 737 C C . LEU A 1 92 ? -10.688 28.25 16.734 1 98.88 92 LEU A C 1
ATOM 739 O O . LEU A 1 92 ? -10.219 28.25 15.586 1 98.88 92 LEU A O 1
ATOM 743 N N . ASP A 1 93 ? -11.719 28.969 17.062 1 98.75 93 ASP A N 1
ATOM 744 C CA . ASP A 1 93 ? -12.398 29.891 16.156 1 98.75 93 ASP A CA 1
ATOM 745 C C . ASP A 1 93 ? -11.625 31.188 16 1 98.75 93 ASP A C 1
ATOM 747 O O . ASP A 1 93 ? -11.617 32.031 16.906 1 98.75 93 ASP A O 1
ATOM 751 N N . ARG A 1 94 ? -11 31.375 14.836 1 98.81 94 ARG A N 1
ATOM 752 C CA . ARG A 1 94 ? -10.172 32.531 14.555 1 98.81 94 ARG A CA 1
ATOM 753 C C . ARG A 1 94 ? -10.688 33.312 13.344 1 98.81 94 ARG A C 1
ATOM 755 O O . ARG A 1 94 ? -9.922 33.969 12.648 1 98.81 94 ARG A O 1
ATOM 762 N N . ARG A 1 95 ? -11.93 33.219 13.047 1 98.38 95 ARG A N 1
ATOM 763 C CA . ARG A 1 95 ? -12.5 33.688 11.797 1 98.38 95 ARG A CA 1
ATOM 764 C C . ARG A 1 95 ? -12.477 35.219 11.742 1 98.38 95 ARG A C 1
ATOM 766 O O . ARG A 1 95 ? -12.648 35.812 10.672 1 98.38 95 ARG A O 1
ATOM 773 N N . ARG A 1 96 ? -12.125 35.875 12.812 1 97.44 96 ARG A N 1
ATOM 774 C CA . ARG A 1 96 ? -12.18 37.344 12.836 1 97.44 96 ARG A CA 1
ATOM 775 C C . ARG A 1 96 ? -10.828 37.938 12.445 1 97.44 96 ARG A C 1
ATOM 777 O O . ARG A 1 96 ? -10.734 39.125 12.164 1 97.44 96 ARG A O 1
ATOM 784 N N . ALA A 1 97 ? -9.781 37.156 12.477 1 98.06 97 ALA A N 1
ATOM 785 C CA . ALA A 1 97 ? -8.445 37.625 12.148 1 98.06 97 ALA A CA 1
ATOM 786 C C . ALA A 1 97 ? -8.359 38.031 10.68 1 98.06 97 ALA A C 1
ATOM 788 O O . ALA A 1 97 ? -8.867 37.312 9.805 1 98.06 97 ALA A O 1
ATOM 789 N N . ARG A 1 98 ? -7.703 39.25 10.422 1 96.56 98 ARG A N 1
ATOM 790 C CA . ARG A 1 98 ? -7.652 39.719 9.047 1 96.56 98 ARG A CA 1
ATOM 791 C C . ARG A 1 98 ? -6.227 40.094 8.641 1 96.56 98 ARG A C 1
ATOM 793 O O . ARG A 1 98 ? -5.816 39.844 7.508 1 96.56 98 ARG A O 1
ATOM 800 N N . THR A 1 99 ? -5.453 40.531 9.562 1 97.88 99 THR A N 1
ATOM 801 C CA . THR A 1 99 ? -4.109 41 9.227 1 97.88 99 THR A CA 1
ATOM 802 C C . THR A 1 99 ? -3.096 39.875 9.367 1 97.88 99 THR A C 1
ATOM 804 O O . THR A 1 99 ? -3.332 38.906 10.094 1 97.88 99 THR A O 1
ATOM 807 N N . ALA A 1 100 ? -2.014 40.062 8.703 1 98.5 100 ALA A N 1
ATOM 808 C CA . ALA A 1 100 ? -0.939 39.062 8.773 1 98.5 100 ALA A CA 1
ATOM 809 C C . ALA A 1 100 ? -0.404 38.938 10.195 1 98.5 100 ALA A C 1
ATOM 811 O O . ALA A 1 100 ? -0.117 37.844 10.664 1 98.5 100 ALA A O 1
ATOM 812 N N . ASP A 1 101 ? -0.335 40.094 10.867 1 98.62 101 ASP A N 1
ATOM 813 C CA . ASP A 1 101 ? 0.159 40.094 12.234 1 98.62 101 ASP A CA 1
ATOM 814 C C . ASP A 1 101 ? -0.776 39.312 13.164 1 98.62 101 ASP A C 1
ATOM 816 O O . ASP A 1 101 ? -0.319 38.562 14.031 1 98.62 101 ASP A O 1
ATOM 820 N N . GLU A 1 102 ? -2.02 39.531 13 1 98.56 102 GLU A N 1
ATOM 821 C CA . GLU A 1 102 ? -3.004 38.812 13.812 1 98.56 102 GLU A CA 1
ATOM 822 C C . GLU A 1 102 ? -2.949 37.312 13.555 1 98.56 102 GLU A C 1
ATOM 824 O O . GLU A 1 102 ? -2.957 36.5 14.5 1 98.56 102 GLU A O 1
ATOM 829 N N . ILE A 1 103 ? -2.908 37 12.32 1 98.81 103 ILE A N 1
ATOM 830 C CA . ILE A 1 103 ? -2.861 35.594 11.938 1 98.81 103 ILE A CA 1
ATOM 831 C C . ILE A 1 103 ? -1.595 34.938 12.492 1 98.81 103 ILE A C 1
ATOM 833 O O . ILE A 1 103 ? -1.65 33.875 13.094 1 98.81 103 ILE A O 1
ATOM 837 N N . TYR A 1 104 ? -0.466 35.625 12.359 1 98.81 104 TYR A N 1
ATOM 838 C CA . TYR A 1 104 ? 0.803 35.125 12.875 1 98.81 104 TYR A CA 1
ATOM 839 C C . TYR A 1 104 ? 0.719 34.844 14.375 1 98.81 104 TYR A C 1
ATOM 841 O O . TYR A 1 104 ? 1.098 33.781 14.852 1 98.81 104 TYR A O 1
ATOM 849 N N . ALA A 1 105 ? 0.202 35.812 15.086 1 98.81 105 ALA A N 1
ATOM 850 C CA . ALA A 1 105 ? 0.095 35.656 16.531 1 98.81 105 ALA A CA 1
ATOM 851 C C . ALA A 1 105 ? -0.772 34.469 16.906 1 98.81 105 ALA A C 1
ATOM 853 O O . ALA A 1 105 ? -0.458 33.75 17.859 1 98.81 105 ALA A O 1
ATOM 854 N N . LEU A 1 106 ? -1.788 34.25 16.188 1 98.88 106 LEU A N 1
ATOM 855 C CA . LEU A 1 106 ? -2.719 33.188 16.484 1 98.88 106 LEU A CA 1
ATOM 856 C C . LEU A 1 106 ? -2.131 31.828 16.078 1 98.88 106 LEU A C 1
ATOM 858 O O . LEU A 1 106 ? -2.422 30.812 16.703 1 98.88 106 LEU A O 1
ATOM 862 N N . LEU A 1 107 ? -1.281 31.797 15.055 1 98.88 107 LEU A N 1
ATOM 863 C CA . LEU A 1 107 ? -0.587 30.578 14.68 1 98.88 107 LEU A CA 1
ATOM 864 C C . LEU A 1 107 ? 0.433 30.188 15.742 1 98.88 107 LEU A C 1
ATOM 866 O O . LEU A 1 107 ? 0.594 29 16.047 1 98.88 107 LEU A O 1
ATOM 870 N N . VAL A 1 108 ? 1.104 31.172 16.312 1 98.81 108 VAL A N 1
ATOM 871 C CA . VAL A 1 108 ? 2.021 30.922 17.406 1 98.81 108 VAL A CA 1
ATOM 872 C C . VAL A 1 108 ? 1.254 30.344 18.594 1 98.81 108 VAL A C 1
ATOM 874 O O . VAL A 1 108 ? 1.701 29.391 19.234 1 98.81 108 VAL A O 1
ATOM 877 N N . ARG A 1 109 ? 0.097 30.906 18.875 1 98.44 109 ARG A N 1
ATOM 878 C CA . ARG A 1 109 ? -0.744 30.391 19.953 1 98.44 109 ARG A CA 1
ATOM 879 C C . ARG A 1 109 ? -1.191 28.969 19.672 1 98.44 109 ARG A C 1
ATOM 881 O O . ARG A 1 109 ? -1.286 28.141 20.594 1 98.44 109 ARG A O 1
ATOM 888 N N . HIS A 1 110 ? -1.485 28.688 18.422 1 98.69 110 HIS A N 1
ATOM 889 C CA . HIS A 1 110 ? -1.828 27.328 18.016 1 98.69 110 HIS A CA 1
ATOM 890 C C . HIS A 1 110 ? -0.729 26.344 18.406 1 98.69 110 HIS A C 1
ATOM 892 O O . HIS A 1 110 ? -1.003 25.312 19.016 1 98.69 110 HIS A O 1
ATOM 898 N N . LEU A 1 111 ? 0.487 26.625 18.047 1 98.69 111 LEU A N 1
ATOM 899 C CA . LEU A 1 111 ? 1.619 25.75 18.312 1 98.69 111 LEU A CA 1
ATOM 900 C C . LEU A 1 111 ? 1.815 25.547 19.812 1 98.69 111 LEU A C 1
ATOM 902 O O . LEU A 1 111 ? 2.086 24.438 20.266 1 98.69 111 LEU A O 1
ATOM 906 N N . ARG A 1 112 ? 1.617 26.594 20.562 1 97.88 112 ARG A N 1
ATOM 907 C CA . ARG A 1 112 ? 1.768 26.5 22.016 1 97.88 112 ARG A CA 1
ATOM 908 C C . ARG A 1 112 ? 0.646 25.672 22.625 1 97.88 112 ARG A C 1
ATOM 910 O O . ARG A 1 112 ? 0.894 24.828 23.484 1 97.88 112 ARG A O 1
ATOM 917 N N . THR A 1 113 ? -0.543 25.922 22.172 1 97.56 113 THR A N 1
ATOM 918 C CA . THR A 1 113 ? -1.698 25.172 22.656 1 97.56 113 THR A CA 1
ATOM 919 C C . THR A 1 113 ? -1.53 23.672 22.375 1 97.56 113 THR A C 1
ATOM 921 O O . THR A 1 113 ? -1.821 22.844 23.234 1 97.56 113 THR A O 1
ATOM 924 N N . ALA A 1 114 ? -1.023 23.359 21.203 1 97.38 114 ALA A N 1
ATOM 925 C CA . ALA A 1 114 ? -0.88 21.969 20.766 1 97.38 114 ALA A CA 1
ATOM 926 C C . ALA A 1 114 ? 0.324 21.312 21.422 1 97.38 114 ALA A C 1
ATOM 928 O O . ALA A 1 114 ? 0.312 20.109 21.688 1 97.38 114 ALA A O 1
ATOM 929 N N . GLY A 1 115 ? 1.327 22.109 21.703 1 94.81 115 GLY A N 1
ATOM 930 C CA . GLY A 1 115 ? 2.623 21.516 21.969 1 94.81 115 GLY A CA 1
ATOM 931 C C . GLY A 1 115 ? 3.059 21.656 23.406 1 94.81 115 GLY A C 1
ATOM 932 O O . GLY A 1 115 ? 3.947 20.938 23.875 1 94.81 115 GLY A O 1
ATOM 933 N N . ASP A 1 116 ? 2.307 22.656 24.094 1 89.94 116 ASP A N 1
ATOM 934 C CA . ASP A 1 116 ? 2.695 22.844 25.5 1 89.94 116 ASP A CA 1
ATOM 935 C C . ASP A 1 116 ? 2.195 21.688 26.359 1 89.94 116 ASP A C 1
ATOM 937 O O . ASP A 1 116 ? 0.995 21.422 26.422 1 89.94 116 ASP A O 1
ATOM 941 N N . GLY A 1 117 ? 2.982 20.75 26.797 1 89 117 GLY A N 1
ATOM 942 C CA . GLY A 1 117 ? 2.646 19.531 27.531 1 89 117 GLY A CA 1
ATOM 943 C C . GLY A 1 117 ? 2.469 18.328 26.625 1 89 117 GLY A C 1
ATOM 944 O O . GLY A 1 117 ? 3.318 18.047 25.781 1 89 117 GLY A O 1
ATOM 945 N N . GLN A 1 118 ? 1.302 17.688 26.891 1 92 118 GLN A N 1
ATOM 946 C CA . GLN A 1 118 ? 1.002 16.562 26 1 92 118 GLN A CA 1
ATOM 947 C C . GLN A 1 118 ? 0.389 17.047 24.688 1 92 118 GLN A C 1
ATOM 949 O O . GLN A 1 118 ? -0.497 17.906 24.688 1 92 118 GLN A O 1
ATOM 954 N N . ILE A 1 119 ? 0.91 16.547 23.656 1 95.94 119 ILE A N 1
ATOM 955 C CA . ILE A 1 119 ? 0.429 16.969 22.344 1 95.94 119 ILE A CA 1
ATOM 956 C C . ILE A 1 119 ? -1.072 16.703 22.25 1 95.94 119 ILE A C 1
ATOM 958 O O . ILE A 1 119 ? -1.548 15.625 22.594 1 95.94 119 ILE A O 1
ATOM 962 N N . ARG A 1 120 ? -1.8 17.688 21.75 1 95.75 120 ARG A N 1
ATOM 963 C CA . ARG A 1 120 ? -3.24 17.547 21.562 1 95.75 120 ARG A CA 1
ATOM 964 C C . ARG A 1 120 ? -3.631 17.922 20.125 1 95.75 120 ARG A C 1
ATOM 966 O O . ARG A 1 120 ? -3.008 18.781 19.516 1 95.75 120 ARG A O 1
ATOM 973 N N . PRO A 1 121 ? -4.629 17.234 19.688 1 98.12 121 PRO A N 1
ATOM 974 C CA . PRO A 1 121 ? -5.141 17.656 18.375 1 98.12 121 PRO A CA 1
ATOM 975 C C . PRO A 1 121 ? -5.809 19.016 18.406 1 98.12 121 PRO A C 1
ATOM 977 O O . PRO A 1 121 ? -6.652 19.281 19.281 1 98.12 121 PRO A O 1
ATOM 980 N N . VAL A 1 122 ? -5.402 19.875 17.469 1 98.81 122 VAL A N 1
ATOM 981 C CA . VAL A 1 122 ? -5.887 21.25 17.422 1 98.81 122 VAL A CA 1
ATOM 982 C C . VAL A 1 122 ? -6.113 21.672 15.977 1 98.81 122 VAL A C 1
ATOM 984 O O . VAL A 1 122 ? -5.379 21.25 15.078 1 98.81 122 VAL A O 1
ATOM 987 N N . ILE A 1 123 ? -7.164 22.422 15.773 1 98.94 123 ILE A N 1
ATOM 988 C CA . ILE A 1 123 ? -7.348 23.109 14.5 1 98.94 123 ILE A CA 1
ATOM 989 C C . ILE A 1 123 ? -7.691 24.578 14.742 1 98.94 123 ILE A C 1
ATOM 991 O O . ILE A 1 123 ? -8.469 24.891 15.656 1 98.94 123 ILE A O 1
ATOM 995 N N . SER A 1 124 ? -7.035 25.5 14.086 1 98.94 124 SER A N 1
ATOM 996 C CA . SER A 1 124 ? -7.391 26.906 14.047 1 98.94 124 SER A CA 1
ATOM 997 C C . SER A 1 124 ? -8.078 27.266 12.734 1 98.94 124 SER A C 1
ATOM 999 O O . SER A 1 124 ? -7.484 27.172 11.664 1 98.94 124 SER A O 1
ATOM 1001 N N . VAL A 1 125 ? -9.312 27.719 12.852 1 98.94 125 VAL A N 1
ATOM 1002 C CA . VAL A 1 125 ? -10.062 28.031 11.648 1 98.94 125 VAL A CA 1
ATOM 1003 C C . VAL A 1 125 ? -10.125 29.547 11.461 1 98.94 125 VAL A C 1
ATOM 1005 O O . VAL A 1 125 ? -10.695 30.266 12.297 1 98.94 125 VAL A O 1
ATOM 1008 N N . PHE A 1 126 ? -9.594 30.031 10.367 1 98.81 126 PHE A N 1
ATOM 1009 C CA . PHE A 1 126 ? -9.586 31.453 10.07 1 98.81 126 PHE A CA 1
ATOM 1010 C C . PHE A 1 126 ? -10.727 31.828 9.133 1 98.81 126 PHE A C 1
ATOM 1012 O O . PHE A 1 126 ? -11.68 31.062 8.984 1 98.81 126 PHE A O 1
ATOM 1019 N N . ALA A 1 127 ? -10.703 33.031 8.594 1 98.25 127 ALA A N 1
ATOM 1020 C CA . ALA A 1 127 ? -11.836 33.594 7.844 1 98.25 127 ALA A CA 1
ATOM 1021 C C . ALA A 1 127 ? -12.141 32.719 6.617 1 98.25 127 ALA A C 1
ATOM 1023 O O . ALA A 1 127 ? -11.227 32.25 5.941 1 98.25 127 ALA A O 1
ATOM 1024 N N . PRO A 1 128 ? -13.445 32.5 6.32 1 97.94 128 PRO A N 1
ATOM 1025 C CA . PRO A 1 128 ? -13.812 31.766 5.105 1 97.94 128 PRO A CA 1
ATOM 1026 C C . PRO A 1 128 ? -13.57 32.562 3.832 1 97.94 128 PRO A C 1
ATOM 1028 O O . PRO A 1 128 ? -13.484 33.781 3.881 1 97.94 128 PRO A O 1
ATOM 1031 N N . ALA A 1 129 ? -13.406 31.828 2.818 1 96.06 129 ALA A N 1
ATOM 1032 C CA . ALA A 1 129 ? -13.383 32.469 1.508 1 96.06 129 ALA A CA 1
ATOM 1033 C C . ALA A 1 129 ? -14.773 32.938 1.095 1 96.06 129 ALA A C 1
ATOM 1035 O O . ALA A 1 129 ? -15.766 32.25 1.356 1 96.06 129 ALA A O 1
ATOM 1036 N N . GLU A 1 130 ? -14.836 34.094 0.542 1 94.38 130 GLU A N 1
ATOM 1037 C CA . GLU A 1 130 ? -16.062 34.594 -0.056 1 94.38 130 GLU A CA 1
ATOM 1038 C C . GLU A 1 130 ? -15.984 34.594 -1.58 1 94.38 130 GLU A C 1
ATOM 1040 O O . GLU A 1 130 ? -14.922 34.844 -2.156 1 94.38 130 GLU A O 1
ATOM 1045 N N . PRO A 1 131 ? -17.125 34.25 -2.156 1 92.44 131 PRO A N 1
ATOM 1046 C CA . PRO A 1 131 ? -17.109 34.156 -3.619 1 92.44 131 PRO A CA 1
ATOM 1047 C C . PRO A 1 131 ? -16.547 35.438 -4.27 1 92.44 131 PRO A C 1
ATOM 1049 O O . PRO A 1 131 ? -17.047 36.531 -4.012 1 92.44 131 PRO A O 1
ATOM 1052 N N . GLY A 1 132 ? -15.469 35.188 -5.016 1 90.94 132 GLY A N 1
ATOM 1053 C CA . GLY A 1 132 ? -14.922 36.281 -5.82 1 90.94 132 GLY A CA 1
ATOM 1054 C C . GLY A 1 132 ? -13.977 37.156 -5.051 1 90.94 132 GLY A C 1
ATOM 1055 O O . GLY A 1 132 ? -13.477 38.156 -5.586 1 90.94 132 GLY A O 1
ATOM 1056 N N . ARG A 1 133 ? -13.711 36.938 -3.889 1 93.88 133 ARG A N 1
ATOM 1057 C CA . ARG A 1 133 ? -12.844 37.781 -3.072 1 93.88 133 ARG A CA 1
ATOM 1058 C C . ARG A 1 133 ? -11.547 37.062 -2.723 1 93.88 133 ARG A C 1
ATOM 1060 O O . ARG A 1 133 ? -11.516 35.844 -2.648 1 93.88 133 ARG A O 1
ATOM 1067 N N . PRO A 1 134 ? -10.539 37.875 -2.557 1 95 134 PRO A N 1
ATOM 1068 C CA . PRO A 1 134 ? -9.305 37.25 -2.082 1 95 134 PRO A CA 1
ATOM 1069 C C . PRO A 1 134 ? -9.414 36.719 -0.649 1 95 134 PRO A C 1
ATOM 1071 O O . PRO A 1 134 ? -10.336 37.094 0.076 1 95 134 PRO A O 1
ATOM 1074 N N . TYR A 1 135 ? -8.547 35.906 -0.29 1 96.12 135 TYR A N 1
ATOM 1075 C CA . TYR A 1 135 ? -8.555 35.281 1.036 1 96.12 135 TYR A CA 1
ATOM 1076 C C . TYR A 1 135 ? -7.137 35.125 1.569 1 96.12 135 TYR A C 1
ATOM 1078 O O . TYR A 1 135 ? -6.164 35.281 0.827 1 96.12 135 TYR A O 1
ATOM 1086 N N . ALA A 1 136 ? -7.008 34.844 2.844 1 97.5 136 ALA A N 1
ATOM 1087 C CA . ALA A 1 136 ? -5.715 34.688 3.5 1 97.5 136 ALA A CA 1
ATOM 1088 C C . ALA A 1 136 ? -5.223 33.25 3.357 1 97.5 136 ALA A C 1
ATOM 1090 O O . ALA A 1 136 ? -6.023 32.312 3.307 1 97.5 136 ALA A O 1
ATOM 1091 N N . ARG A 1 137 ? -3.906 33.125 3.322 1 96.5 137 ARG A N 1
ATOM 1092 C CA . ARG A 1 137 ? -3.305 31.781 3.266 1 96.5 137 ARG A CA 1
ATOM 1093 C C . ARG A 1 137 ? -1.911 31.797 3.885 1 96.5 137 ARG A C 1
ATOM 1095 O O . ARG A 1 137 ? -1.284 32.844 4.008 1 96.5 137 ARG A O 1
ATOM 1102 N N . VAL A 1 138 ? -1.555 30.656 4.293 1 98.38 138 VAL A N 1
ATOM 1103 C CA . VAL A 1 138 ? -0.174 30.344 4.641 1 98.38 138 VAL A CA 1
ATOM 1104 C C . VAL A 1 138 ? 0.434 29.438 3.576 1 98.38 138 VAL A C 1
ATOM 1106 O O . VAL A 1 138 ? -0.159 28.422 3.207 1 98.38 138 VAL A O 1
ATOM 1109 N N . TRP A 1 139 ? 1.617 29.766 3.055 1 98.31 139 TRP A N 1
ATOM 1110 C CA . TRP A 1 139 ? 2.215 29.047 1.943 1 98.31 139 TRP A CA 1
ATOM 1111 C C . TRP A 1 139 ? 2.832 27.734 2.422 1 98.31 139 TRP A C 1
ATOM 1113 O O . TRP A 1 139 ? 2.879 26.75 1.676 1 98.31 139 TRP A O 1
ATOM 1123 N N . ASN A 1 140 ? 3.279 27.734 3.619 1 98.62 140 ASN A N 1
ATOM 1124 C CA . ASN A 1 140 ? 3.977 26.578 4.176 1 98.62 140 ASN A CA 1
ATOM 1125 C C . ASN A 1 140 ? 3.084 25.344 4.195 1 98.62 140 ASN A C 1
ATOM 1127 O O . ASN A 1 140 ? 1.894 25.438 4.496 1 98.62 140 ASN A O 1
ATOM 1131 N N . GLU A 1 141 ? 3.652 24.203 3.949 1 98 141 GLU A N 1
ATOM 1132 C CA . GLU A 1 141 ? 2.938 22.938 4.102 1 98 141 GLU A CA 1
ATOM 1133 C C . GLU A 1 141 ? 2.549 22.688 5.555 1 98 141 GLU A C 1
ATOM 1135 O O . GLU A 1 141 ? 1.424 22.281 5.84 1 98 141 GLU A O 1
ATOM 1140 N N . GLN A 1 142 ? 3.506 22.891 6.41 1 98.56 142 GLN A N 1
ATOM 1141 C CA . GLN A 1 142 ? 3.322 22.812 7.855 1 98.56 142 GLN A CA 1
ATOM 1142 C C . GLN A 1 142 ? 3.855 24.062 8.539 1 98.56 142 GLN A C 1
ATOM 1144 O O . GLN A 1 142 ? 4.688 24.781 7.98 1 98.56 142 GLN A O 1
ATOM 1149 N N . LEU A 1 143 ? 3.375 24.297 9.758 1 98.88 143 LEU A N 1
ATOM 1150 C CA . LEU A 1 143 ? 3.797 25.484 10.5 1 98.88 143 LEU A CA 1
ATOM 1151 C C . LEU A 1 143 ? 5.27 25.391 10.891 1 98.88 143 LEU A C 1
ATOM 1153 O O . LEU A 1 143 ? 5.941 26.406 11.039 1 98.88 143 LEU A O 1
ATOM 1157 N N . ILE A 1 144 ? 5.723 24.203 11.086 1 98.69 144 ILE A N 1
ATOM 1158 C CA . ILE A 1 144 ? 7.137 23.984 11.375 1 98.69 144 ILE A CA 1
ATOM 1159 C C . ILE A 1 144 ? 7.734 23.031 10.328 1 98.69 144 ILE A C 1
ATOM 1161 O O . ILE A 1 144 ? 7.285 21.891 10.188 1 98.69 144 ILE A O 1
ATOM 1165 N N . ARG A 1 145 ? 8.688 23.516 9.562 1 98.25 145 ARG A N 1
ATOM 1166 C CA . ARG A 1 145 ? 9.484 22.734 8.617 1 98.25 145 ARG A CA 1
ATOM 1167 C C . ARG A 1 145 ? 10.93 23.203 8.602 1 98.25 145 ARG A C 1
ATOM 1169 O O . ARG A 1 145 ? 11.234 24.328 9.023 1 98.25 145 ARG A O 1
ATOM 1176 N N . TYR A 1 146 ? 11.727 22.328 8.188 1 98.62 146 TYR A N 1
ATOM 1177 C CA . TYR A 1 146 ? 13.156 22.641 8.156 1 98.62 146 TYR A CA 1
ATOM 1178 C C . TYR A 1 146 ? 13.602 23.016 6.754 1 98.62 146 TYR A C 1
ATOM 1180 O O . TYR A 1 146 ? 13.133 22.453 5.77 1 98.62 146 TYR A O 1
ATOM 1188 N N . ALA A 1 147 ? 14.531 23.875 6.695 1 98.38 147 ALA A N 1
ATOM 1189 C CA . ALA A 1 147 ? 15.07 24.391 5.441 1 98.38 147 ALA A CA 1
ATOM 1190 C C . ALA A 1 147 ? 15.953 23.359 4.75 1 98.38 147 ALA A C 1
ATOM 1192 O O . ALA A 1 147 ? 16.391 22.391 5.379 1 98.38 147 ALA A O 1
ATOM 1193 N N . GLY A 1 148 ? 16.078 23.531 3.465 1 97.75 148 GLY A N 1
ATOM 1194 C CA . GLY A 1 148 ? 17.031 22.797 2.648 1 97.75 148 GLY A CA 1
ATOM 1195 C C . GLY A 1 148 ? 17.984 23.703 1.883 1 97.75 148 GLY A C 1
ATOM 1196 O O . GLY A 1 148 ? 17.562 24.688 1.276 1 97.75 148 GLY A O 1
ATOM 1197 N N . TYR A 1 149 ? 19.234 23.359 1.965 1 96.38 149 TYR A N 1
ATOM 1198 C CA . TYR A 1 149 ? 20.266 24.188 1.329 1 96.38 149 TYR A CA 1
ATOM 1199 C C . TYR A 1 149 ? 21.094 23.344 0.357 1 96.38 149 TYR A C 1
ATOM 1201 O O . TYR A 1 149 ? 21.172 22.125 0.482 1 96.38 149 TYR A O 1
ATOM 1209 N N . ARG A 1 150 ? 21.562 24 -0.609 1 91.56 150 ARG A N 1
ATOM 1210 C CA . ARG A 1 150 ? 22.594 23.438 -1.47 1 91.56 150 ARG A CA 1
ATOM 1211 C C . ARG A 1 150 ? 23.938 24.109 -1.209 1 91.56 150 ARG A C 1
ATOM 1213 O O . ARG A 1 150 ? 24.062 25.328 -1.265 1 91.56 150 ARG A O 1
ATOM 1220 N N . THR A 1 151 ? 24.891 23.266 -0.888 1 88.62 151 THR A N 1
ATOM 1221 C CA . THR A 1 151 ? 26.219 23.812 -0.657 1 88.62 151 THR A CA 1
ATOM 1222 C C . THR A 1 151 ? 26.922 24.109 -1.98 1 88.62 151 THR A C 1
ATOM 1224 O O . THR A 1 151 ? 26.422 23.734 -3.047 1 88.62 151 THR A O 1
ATOM 1227 N N . GLU A 1 152 ? 28.016 24.797 -1.889 1 86.38 152 GLU A N 1
ATOM 1228 C CA . GLU A 1 152 ? 28.781 25.172 -3.07 1 86.38 152 GLU A CA 1
ATOM 1229 C C . GLU A 1 152 ? 29.281 23.938 -3.82 1 86.38 152 GLU A C 1
ATOM 1231 O O . GLU A 1 152 ? 29.391 23.953 -5.051 1 86.38 152 GLU A O 1
ATOM 1236 N N . ASP A 1 153 ? 29.562 22.922 -3.146 1 88.62 153 ASP A N 1
ATOM 1237 C CA . ASP A 1 153 ? 30.078 21.703 -3.762 1 88.62 153 ASP A CA 1
ATOM 1238 C C . ASP A 1 153 ? 28.922 20.812 -4.254 1 88.62 153 ASP A C 1
ATOM 1240 O O . ASP A 1 153 ? 29.156 19.703 -4.734 1 88.62 153 ASP A O 1
ATOM 1244 N N . GLY A 1 154 ? 27.703 21.266 -4.113 1 84.12 154 GLY A N 1
ATOM 1245 C CA . GLY A 1 154 ? 26.562 20.562 -4.684 1 84.12 154 GLY A CA 1
ATOM 1246 C C . GLY A 1 154 ? 25.906 19.609 -3.707 1 84.12 154 GLY A C 1
ATOM 1247 O O . GLY A 1 154 ? 24.938 18.922 -4.051 1 84.12 154 GLY A O 1
ATOM 1248 N N . ARG A 1 155 ? 26.469 19.594 -2.488 1 88.06 155 ARG A N 1
ATOM 1249 C CA . ARG A 1 155 ? 25.922 18.719 -1.466 1 88.06 155 ARG A CA 1
ATOM 1250 C C . ARG A 1 155 ? 24.688 19.344 -0.822 1 88.06 155 ARG A C 1
ATOM 1252 O O . ARG A 1 155 ? 24.531 20.562 -0.812 1 88.06 155 ARG A O 1
ATOM 1259 N N . SER A 1 156 ? 23.766 18.438 -0.327 1 91.88 156 SER A N 1
ATOM 1260 C CA . SER A 1 156 ? 22.516 18.891 0.302 1 91.88 156 SER A CA 1
ATOM 1261 C C . SER A 1 156 ? 22.672 19 1.815 1 91.88 156 SER A C 1
ATOM 1263 O O . SER A 1 156 ? 23.312 18.141 2.441 1 91.88 156 SER A O 1
ATOM 1265 N N . VAL A 1 157 ? 22.234 20.141 2.395 1 95.38 157 VAL A N 1
ATOM 1266 C CA . VAL A 1 157 ? 22.141 20.344 3.836 1 95.38 157 VAL A CA 1
ATOM 1267 C C . VAL A 1 157 ? 20.688 20.625 4.223 1 95.38 157 VAL A C 1
ATOM 1269 O O . VAL A 1 157 ? 20.016 21.469 3.611 1 95.38 157 VAL A O 1
ATOM 1272 N N . GLY A 1 158 ? 20.219 19.891 5.211 1 96.88 158 GLY A N 1
ATOM 1273 C CA . GLY A 1 158 ? 18.812 20.031 5.578 1 96.88 158 GLY A CA 1
ATOM 1274 C C . GLY A 1 158 ? 17.891 19.188 4.723 1 96.88 158 GLY A C 1
ATOM 1275 O O . GLY A 1 158 ? 18.234 18.078 4.336 1 96.88 158 GLY A O 1
ATOM 1276 N N . ASP A 1 159 ? 16.688 19.641 4.57 1 97.38 159 ASP A N 1
ATOM 1277 C CA . ASP A 1 159 ? 15.664 18.875 3.859 1 97.38 159 ASP A CA 1
ATOM 1278 C C . ASP A 1 159 ? 15.672 19.203 2.367 1 97.38 159 ASP A C 1
ATOM 1280 O O . ASP A 1 159 ? 15.164 20.234 1.949 1 97.38 159 ASP A O 1
ATOM 1284 N N . PRO A 1 160 ? 16.141 18.297 1.547 1 96.19 160 PRO A N 1
ATOM 1285 C CA . PRO A 1 160 ? 16.203 18.562 0.107 1 96.19 160 PRO A CA 1
ATOM 1286 C C . PRO A 1 160 ? 14.844 18.891 -0.498 1 96.19 160 PRO A C 1
ATOM 1288 O O . PRO A 1 160 ? 14.758 19.641 -1.474 1 96.19 160 PRO A O 1
ATOM 1291 N N . ARG A 1 161 ? 13.836 18.453 0.074 1 95.94 161 ARG A N 1
ATOM 1292 C CA . ARG A 1 161 ? 12.492 18.656 -0.459 1 95.94 161 ARG A CA 1
ATOM 1293 C C . ARG A 1 161 ? 12.094 20.125 -0.368 1 95.94 161 ARG A C 1
ATOM 1295 O O . ARG A 1 161 ? 11.219 20.594 -1.107 1 95.94 161 ARG A O 1
ATOM 1302 N N . LEU A 1 162 ? 12.719 20.891 0.495 1 97.38 162 LEU A N 1
ATOM 1303 C CA . LEU A 1 162 ? 12.305 22.266 0.724 1 97.38 162 LEU A CA 1
ATOM 1304 C C . LEU A 1 162 ? 13.367 23.234 0.232 1 97.38 162 LEU A C 1
ATOM 1306 O O . LEU A 1 162 ? 13.406 24.391 0.664 1 97.38 162 LEU A O 1
ATOM 1310 N N . ARG A 1 163 ? 14.242 22.766 -0.667 1 96.5 163 ARG A N 1
ATOM 1311 C CA . ARG A 1 163 ? 15.312 23.609 -1.19 1 96.5 163 ARG A CA 1
ATOM 1312 C C . ARG A 1 163 ? 14.742 24.812 -1.938 1 96.5 163 ARG A C 1
ATOM 1314 O O . ARG A 1 163 ? 15.188 25.938 -1.737 1 96.5 163 ARG A O 1
ATOM 1321 N N . GLU A 1 164 ? 13.789 24.516 -2.816 1 96.31 164 GLU A N 1
ATOM 1322 C CA . GLU A 1 164 ? 13.203 25.594 -3.611 1 96.31 164 GLU A CA 1
ATOM 1323 C C . GLU A 1 164 ? 12.438 26.578 -2.73 1 96.31 164 GLU A C 1
ATOM 1325 O O . GLU A 1 164 ? 12.547 27.797 -2.918 1 96.31 164 GLU A O 1
ATOM 1330 N N . PHE A 1 165 ? 11.727 26.094 -1.833 1 98.12 165 PHE A N 1
ATOM 1331 C CA . PHE A 1 165 ? 11.023 26.953 -0.896 1 98.12 165 PHE A CA 1
ATOM 1332 C C . PHE A 1 165 ? 12 27.812 -0.101 1 98.12 165 PHE A C 1
ATOM 1334 O O . PHE A 1 165 ? 11.766 29.016 0.095 1 98.12 165 PHE A O 1
ATOM 1341 N N . THR A 1 166 ? 13.047 27.188 0.384 1 98.06 166 THR A N 1
ATOM 1342 C CA . THR A 1 166 ? 14.078 27.891 1.14 1 98.06 166 THR A CA 1
ATOM 1343 C C . THR A 1 166 ? 14.688 29 0.308 1 98.06 166 THR A C 1
ATOM 1345 O O . THR A 1 166 ? 14.875 30.125 0.802 1 98.06 166 THR A O 1
ATOM 1348 N N . ALA A 1 167 ? 14.984 28.703 -0.929 1 95.94 167 ALA A N 1
ATOM 1349 C CA . ALA A 1 167 ? 15.531 29.734 -1.819 1 95.94 167 ALA A CA 1
ATOM 1350 C C . ALA A 1 167 ? 14.562 30.891 -1.98 1 95.94 167 ALA A C 1
ATOM 1352 O O . ALA A 1 167 ? 14.977 32.062 -2.002 1 95.94 167 ALA A O 1
ATOM 1353 N N . ALA A 1 168 ? 13.32 30.594 -2.094 1 97 168 ALA A N 1
ATOM 1354 C CA . ALA A 1 168 ? 12.297 31.625 -2.283 1 97 168 ALA A CA 1
ATOM 1355 C C . ALA A 1 168 ? 12.219 32.531 -1.071 1 97 168 ALA A C 1
ATOM 1357 O O . ALA A 1 168 ? 12.164 33.781 -1.217 1 97 168 ALA A O 1
ATOM 1358 N N . VAL A 1 169 ? 12.18 32 0.102 1 97.38 169 VAL A N 1
ATOM 1359 C CA . VAL A 1 169 ? 12.016 32.812 1.289 1 97.38 169 VAL A CA 1
ATOM 1360 C C . VAL A 1 169 ? 13.297 33.625 1.539 1 97.38 169 VAL A C 1
ATOM 1362 O O . VAL A 1 169 ? 13.25 34.75 2.07 1 97.38 169 VAL A O 1
ATOM 1365 N N . ARG A 1 170 ? 14.391 33.125 1.185 1 96.5 170 ARG A N 1
ATOM 1366 C CA . ARG A 1 170 ? 15.633 33.875 1.265 1 96.5 170 ARG A CA 1
ATOM 1367 C C . ARG A 1 170 ? 15.594 35.094 0.329 1 96.5 170 ARG A C 1
ATOM 1369 O O . ARG A 1 170 ? 16.078 36.156 0.673 1 96.5 170 ARG A O 1
ATOM 1376 N N . ALA A 1 171 ? 15.047 34.844 -0.792 1 95.25 171 ALA A N 1
ATOM 1377 C CA . ALA A 1 171 ? 14.891 35.938 -1.743 1 95.25 171 ALA A CA 1
ATOM 1378 C C . ALA A 1 171 ? 13.984 37.031 -1.18 1 95.25 171 ALA A C 1
ATOM 1380 O O . ALA A 1 171 ? 14.125 38.219 -1.522 1 95.25 171 ALA A O 1
ATOM 1381 N N . PHE A 1 172 ? 13.102 36.625 -0.321 1 94.44 172 PHE A N 1
ATOM 1382 C CA . PHE A 1 172 ? 12.211 37.562 0.331 1 94.44 172 PHE A CA 1
ATOM 1383 C C . PHE A 1 172 ? 12.914 38.281 1.492 1 94.44 172 PHE A C 1
ATOM 1385 O O . PHE A 1 172 ? 12.359 39.188 2.107 1 94.44 172 PHE A O 1
ATOM 1392 N N . GLY A 1 173 ? 14.117 37.781 1.867 1 94.5 173 GLY A N 1
ATOM 1393 C CA . GLY A 1 173 ? 14.898 38.5 2.854 1 94.5 173 GLY A CA 1
ATOM 1394 C C . GLY A 1 173 ? 15.203 37.688 4.098 1 94.5 173 GLY A C 1
ATOM 1395 O O . GLY A 1 173 ? 15.891 38.156 5 1 94.5 173 GLY A O 1
ATOM 1396 N N . TRP A 1 174 ? 14.703 36.469 4.172 1 97.06 174 TRP A N 1
ATOM 1397 C CA . TRP A 1 174 ? 14.969 35.625 5.328 1 97.06 174 TRP A CA 1
ATOM 1398 C C . TRP A 1 174 ? 16.406 35.125 5.316 1 97.06 174 TRP A C 1
ATOM 1400 O O . TRP A 1 174 ? 16.938 34.75 4.266 1 97.06 174 TRP A O 1
ATOM 1410 N N . GLN A 1 175 ? 17.016 35.188 6.488 1 94.94 175 GLN A N 1
ATOM 1411 C CA . GLN A 1 175 ? 18.375 34.656 6.637 1 94.94 175 GLN A CA 1
ATOM 1412 C C . GLN A 1 175 ? 18.406 33.469 7.559 1 94.94 175 GLN A C 1
ATOM 1414 O O . GLN A 1 175 ? 18.234 33.594 8.773 1 94.94 175 GLN A O 1
ATOM 1419 N N . GLY A 1 176 ? 18.641 32.406 7.004 1 94.25 176 GLY A N 1
ATOM 1420 C CA . GLY A 1 176 ? 18.797 31.188 7.777 1 94.25 176 GLY A CA 1
ATOM 1421 C C . GLY A 1 176 ? 20.219 30.938 8.258 1 94.25 176 GLY A C 1
ATOM 1422 O O . GLY A 1 176 ? 21.109 31.719 7.941 1 94.25 176 GLY A O 1
ATOM 1423 N N . LYS A 1 177 ? 20.406 29.891 8.977 1 94.44 177 LYS A N 1
ATOM 1424 C CA . LYS A 1 177 ? 21.703 29.531 9.531 1 94.44 177 LYS A CA 1
ATOM 1425 C C . LYS A 1 177 ? 22.516 28.688 8.547 1 94.44 177 LYS A C 1
ATOM 1427 O O . LYS A 1 177 ? 23.719 28.516 8.711 1 94.44 177 LYS A O 1
ATOM 1432 N N . GLY A 1 178 ? 21.844 28.141 7.594 1 93.31 178 GLY A N 1
ATOM 1433 C CA . GLY A 1 178 ? 22.516 27.297 6.609 1 93.31 178 GLY A CA 1
ATOM 1434 C C . GLY A 1 178 ? 22.828 25.906 7.133 1 93.31 178 GLY A C 1
ATOM 1435 O O . GLY A 1 178 ? 23.719 25.234 6.602 1 93.31 178 GLY A O 1
ATOM 1436 N N . GLU A 1 179 ? 22.203 25.531 8.172 1 94.44 179 GLU A N 1
ATOM 1437 C CA . GLU A 1 179 ? 22.422 24.234 8.812 1 94.44 179 GLU A CA 1
ATOM 1438 C C . GLU A 1 179 ? 21.203 23.328 8.695 1 94.44 179 GLU A C 1
ATOM 1440 O O . GLU A 1 179 ? 20.109 23.797 8.344 1 94.44 179 GLU A O 1
ATOM 1445 N N . ALA A 1 180 ? 21.5 22.047 8.953 1 95 180 ALA A N 1
ATOM 1446 C CA . ALA A 1 180 ? 20.375 21.125 9.008 1 95 180 ALA A CA 1
ATOM 1447 C C . ALA A 1 180 ? 19.422 21.484 10.156 1 95 180 ALA A C 1
ATOM 1449 O O . ALA A 1 180 ? 19.875 21.906 11.227 1 95 180 ALA A O 1
ATOM 1450 N N . PHE A 1 181 ? 18.172 21.359 9.922 1 97.62 181 PHE A N 1
ATOM 1451 C CA . PHE A 1 181 ? 17.109 21.547 10.906 1 97.62 181 PHE A CA 1
ATOM 1452 C C . PHE A 1 181 ? 16.922 23.016 11.234 1 97.62 181 PHE A C 1
ATOM 1454 O O . PHE A 1 181 ? 16.531 23.375 12.352 1 97.62 181 PHE A O 1
ATOM 1461 N N . ASP A 1 182 ? 17.391 23.859 10.281 1 97.62 182 ASP A N 1
ATOM 1462 C CA . ASP A 1 182 ? 17.016 25.266 10.312 1 97.62 182 ASP A CA 1
ATOM 1463 C C . ASP A 1 182 ? 15.516 25.453 10.062 1 97.62 182 ASP A C 1
ATOM 1465 O O . ASP A 1 182 ? 14.992 25.031 9.031 1 97.62 182 ASP A O 1
ATOM 1469 N N . VAL A 1 183 ? 14.852 26.109 11.031 1 98.44 183 VAL A N 1
ATOM 1470 C CA . VAL A 1 183 ? 13.398 26.219 10.93 1 98.44 183 VAL A CA 1
ATOM 1471 C C . VAL A 1 183 ? 13.039 27.328 9.945 1 98.44 183 VAL A C 1
ATOM 1473 O O . VAL A 1 183 ? 13.516 28.453 10.062 1 98.44 183 VAL A O 1
ATOM 1476 N N . LEU A 1 184 ? 12.195 27.031 9 1 98.56 184 LEU A N 1
ATOM 1477 C CA . LEU A 1 184 ? 11.734 27.969 7.984 1 98.56 184 LEU A CA 1
ATOM 1478 C C . LEU A 1 184 ? 10.766 28.984 8.586 1 98.56 184 LEU A C 1
ATOM 1480 O O . LEU A 1 184 ? 10.039 28.672 9.523 1 98.56 184 LEU A O 1
ATOM 1484 N N . PRO A 1 185 ? 10.781 30.219 8.047 1 98.5 185 PRO A N 1
ATOM 1485 C CA . PRO A 1 185 ? 9.758 31.188 8.461 1 98.5 185 PRO A CA 1
ATOM 1486 C C . PRO A 1 185 ? 8.383 30.859 7.871 1 98.5 185 PRO A C 1
ATOM 1488 O O . PRO A 1 185 ? 8.273 30.031 6.973 1 98.5 185 PRO A O 1
ATOM 1491 N N . LEU A 1 186 ? 7.363 31.453 8.422 1 98.69 186 LEU A N 1
ATOM 1492 C CA . LEU A 1 186 ? 6.02 31.375 7.855 1 98.69 186 LEU A CA 1
ATOM 1493 C C . LEU A 1 186 ? 5.816 32.438 6.789 1 98.69 186 LEU A C 1
ATOM 1495 O O . LEU A 1 186 ? 6.219 33.594 6.973 1 98.69 186 LEU A O 1
ATOM 1499 N N . VAL A 1 187 ? 5.273 32.062 5.672 1 98.62 187 VAL A N 1
ATOM 1500 C CA . VAL A 1 187 ? 4.855 33 4.637 1 98.62 187 VAL A CA 1
ATOM 1501 C C . VAL A 1 187 ? 3.34 33.188 4.695 1 98.62 187 VAL A C 1
ATOM 1503 O O . VAL A 1 187 ? 2.58 32.312 4.27 1 98.62 187 VAL A O 1
ATOM 1506 N N . ILE A 1 188 ? 2.934 34.375 5.164 1 98.5 188 ILE A N 1
ATOM 1507 C CA . ILE A 1 188 ? 1.515 34.688 5.324 1 98.5 188 ILE A CA 1
ATOM 1508 C C . ILE A 1 188 ? 1.086 35.719 4.281 1 98.5 188 ILE A C 1
ATOM 1510 O O . ILE A 1 188 ? 1.69 36.781 4.172 1 98.5 188 ILE A O 1
ATOM 1514 N N . GLU A 1 189 ? 0.076 35.344 3.531 1 97.94 189 GLU A N 1
ATOM 1515 C CA . GLU A 1 189 ? -0.507 36.219 2.52 1 97.94 189 GLU A CA 1
ATOM 1516 C C . GLU A 1 189 ? -1.93 36.625 2.895 1 97.94 189 GLU A C 1
ATOM 1518 O O . GLU A 1 189 ? -2.777 35.781 3.148 1 97.94 189 GLU A O 1
ATOM 1523 N N . THR A 1 190 ? -2.168 37.906 2.959 1 97.75 190 THR A N 1
ATOM 1524 C CA . THR A 1 190 ? -3.508 38.406 3.221 1 97.75 190 THR A CA 1
ATOM 1525 C C . THR A 1 190 ? -3.906 39.438 2.168 1 97.75 190 THR A C 1
ATOM 1527 O O . THR A 1 190 ? -3.043 40.062 1.528 1 97.75 190 THR A O 1
ATOM 1530 N N . PRO A 1 191 ? -5.199 39.562 2.027 1 95.19 191 PRO A N 1
ATOM 1531 C CA . PRO A 1 191 ? -5.66 40.594 1.097 1 95.19 191 PRO A CA 1
ATOM 1532 C C . PRO A 1 191 ? -5.184 42 1.48 1 95.19 191 PRO A C 1
ATOM 1534 O O . PRO A 1 191 ? -4.871 42.812 0.605 1 95.19 191 PRO A O 1
ATOM 1537 N N . ALA A 1 192 ? -5.059 42.25 2.613 1 92.81 192 ALA A N 1
ATOM 1538 C CA . ALA A 1 192 ? -4.746 43.594 3.09 1 92.81 192 ALA A CA 1
ATOM 1539 C C . ALA A 1 192 ? -3.242 43.844 3.07 1 92.81 192 ALA A C 1
ATOM 1541 O O . ALA A 1 192 ? -2.797 44.938 2.717 1 92.81 192 ALA A O 1
ATOM 1542 N N . ASP A 1 193 ? -2.439 42.875 3.436 1 95.88 193 ASP A N 1
ATOM 1543 C CA . ASP A 1 193 ? -1.025 43.094 3.727 1 95.88 193 ASP A CA 1
ATOM 1544 C C . ASP A 1 193 ? -0.142 42.562 2.607 1 95.88 193 ASP A C 1
ATOM 1546 O O . ASP A 1 193 ? 1.051 42.875 2.547 1 95.88 193 ASP A O 1
ATOM 1550 N N . GLY A 1 194 ? -0.771 41.781 1.764 1 96.12 194 GLY A N 1
ATOM 1551 C CA . GLY A 1 194 ? 0.085 41.031 0.848 1 96.12 194 GLY A CA 1
ATOM 1552 C C . GLY A 1 194 ? 0.867 39.906 1.525 1 96.12 194 GLY A C 1
ATOM 1553 O O . GLY A 1 194 ? 0.337 39.219 2.389 1 96.12 194 GLY A O 1
ATOM 1554 N N . ILE A 1 195 ? 2.129 39.719 1.032 1 96.75 195 ILE A N 1
ATOM 1555 C CA . ILE A 1 195 ? 2.963 38.625 1.535 1 96.75 195 ILE A CA 1
ATOM 1556 C C . ILE A 1 195 ? 3.869 39.156 2.65 1 96.75 195 ILE A C 1
ATOM 1558 O O . ILE A 1 195 ? 4.555 40.156 2.482 1 96.75 195 ILE A O 1
ATOM 1562 N N . ARG A 1 196 ? 3.838 38.5 3.75 1 97.5 196 ARG A N 1
ATOM 1563 C CA . ARG A 1 196 ? 4.711 38.812 4.879 1 97.5 196 ARG A CA 1
ATOM 1564 C C . ARG A 1 196 ? 5.395 37.531 5.402 1 97.5 196 ARG A C 1
ATOM 1566 O O . ARG A 1 196 ? 4.781 36.469 5.457 1 97.5 196 ARG A O 1
ATOM 1573 N N . LEU A 1 197 ? 6.672 37.688 5.816 1 98.06 197 LEU A N 1
ATOM 1574 C CA . LEU A 1 197 ? 7.434 36.594 6.414 1 98.06 197 LEU A CA 1
ATOM 1575 C C . LEU A 1 197 ? 7.547 36.781 7.926 1 98.06 197 LEU A C 1
ATOM 1577 O O . LEU A 1 197 ? 7.793 37.875 8.406 1 98.06 197 LEU A O 1
ATOM 1581 N N . TYR A 1 198 ? 7.379 35.688 8.633 1 98.44 198 TYR A N 1
ATOM 1582 C CA . TYR A 1 198 ? 7.488 35.719 10.086 1 98.44 198 TYR A CA 1
ATOM 1583 C C . TYR A 1 198 ? 8.352 34.562 10.594 1 98.44 198 TYR A C 1
ATOM 1585 O O . TYR A 1 198 ? 8.156 33.406 10.211 1 98.44 198 TYR A O 1
ATOM 1593 N N . GLU A 1 199 ? 9.281 34.844 11.445 1 98.06 199 GLU A N 1
ATOM 1594 C CA . GLU A 1 199 ? 10.031 33.781 12.125 1 98.06 199 GLU A CA 1
ATOM 1595 C C . GLU A 1 199 ? 9.312 33.312 13.391 1 98.06 199 GLU A C 1
ATOM 1597 O O . GLU A 1 199 ? 8.797 34.156 14.148 1 98.06 199 GLU A O 1
ATOM 1602 N N . LEU A 1 200 ? 9.25 32.062 13.516 1 98.19 200 LEU A N 1
ATOM 1603 C CA . LEU A 1 200 ? 8.633 31.516 14.727 1 98.19 200 LEU A CA 1
ATOM 1604 C C . LEU A 1 200 ? 9.531 31.75 15.938 1 98.19 200 LEU A C 1
ATOM 1606 O O . LEU A 1 200 ? 10.75 31.609 15.852 1 98.19 200 LEU A O 1
ATOM 1610 N N . PRO A 1 201 ? 8.93 32.188 17.047 1 97.62 201 PRO A N 1
ATOM 1611 C CA . PRO A 1 201 ? 9.742 32.281 18.266 1 97.62 201 PRO A CA 1
ATOM 1612 C C . PRO A 1 201 ? 10.195 30.906 18.75 1 97.62 201 PRO A C 1
ATOM 1614 O O . PRO A 1 201 ? 9.469 29.922 18.609 1 97.62 201 PRO A O 1
ATOM 1617 N N . GLU A 1 202 ? 11.289 30.844 19.406 1 96 202 GLU A N 1
ATOM 1618 C CA . GLU A 1 202 ? 11.875 29.594 19.875 1 96 202 GLU A CA 1
ATOM 1619 C C . GLU A 1 202 ? 10.914 28.828 20.781 1 96 202 GLU A C 1
ATOM 1621 O O . GLU A 1 202 ? 10.852 27.609 20.75 1 96 202 GLU A O 1
ATOM 1626 N N . ARG A 1 203 ? 10.203 29.516 21.547 1 95.25 203 ARG A N 1
ATOM 1627 C CA . ARG A 1 203 ? 9.312 28.906 22.531 1 95.25 203 ARG A CA 1
ATOM 1628 C C . ARG A 1 203 ? 8.164 28.172 21.859 1 95.25 203 ARG A C 1
ATOM 1630 O O . ARG A 1 203 ? 7.523 27.328 22.484 1 95.25 203 ARG A O 1
ATOM 1637 N N . ALA A 1 204 ? 7.883 28.531 20.609 1 97.31 204 ALA A N 1
ATOM 1638 C CA . ALA A 1 204 ? 6.777 27.891 19.891 1 97.31 204 ALA A CA 1
ATOM 1639 C C . ALA A 1 204 ? 7.242 26.625 19.172 1 97.31 204 ALA A C 1
ATOM 1641 O O . ALA A 1 204 ? 6.422 25.859 18.672 1 97.31 204 ALA A O 1
ATOM 1642 N N . ILE A 1 205 ? 8.523 26.406 19.203 1 97.56 205 ILE A N 1
ATOM 1643 C CA . ILE A 1 205 ? 9.102 25.281 18.484 1 97.56 205 ILE A CA 1
ATOM 1644 C C . ILE A 1 205 ? 9.562 24.219 19.469 1 97.56 205 ILE A C 1
ATOM 1646 O O . ILE A 1 205 ? 10.555 24.406 20.172 1 97.56 205 ILE A O 1
ATOM 1650 N N . ARG A 1 206 ? 8.859 23.156 19.562 1 97 206 ARG A N 1
ATOM 1651 C CA . ARG A 1 206 ? 9.273 22.016 20.375 1 97 206 ARG A CA 1
ATOM 1652 C C . ARG A 1 206 ? 9.953 20.953 19.5 1 97 206 ARG A C 1
ATOM 1654 O O . ARG A 1 206 ? 9.328 20.406 18.594 1 97 206 ARG A O 1
ATOM 1661 N N . GLU A 1 207 ? 11.188 20.672 19.766 1 97.81 207 GLU A N 1
ATOM 1662 C CA . GLU A 1 207 ? 11.945 19.672 19 1 97.81 207 GLU A CA 1
ATOM 1663 C C . GLU A 1 207 ? 12.406 18.531 19.891 1 97.81 207 GLU A C 1
ATOM 1665 O O . GLU A 1 207 ? 12.68 18.734 21.078 1 97.81 207 GLU A O 1
ATOM 1670 N N . VAL A 1 208 ? 12.5 17.375 19.359 1 98.38 208 VAL A N 1
ATOM 1671 C CA . VAL A 1 208 ? 12.961 16.188 20.062 1 98.38 208 VAL A CA 1
ATOM 1672 C C . VAL A 1 208 ? 14.289 15.711 19.469 1 98.38 208 VAL A C 1
ATOM 1674 O O . VAL A 1 208 ? 14.336 15.266 18.312 1 98.38 208 VAL A O 1
ATOM 1677 N N . PRO A 1 209 ? 15.367 15.828 20.203 1 98.62 209 PRO A N 1
ATOM 1678 C CA . PRO A 1 209 ? 16.609 15.195 19.734 1 98.62 209 PRO A CA 1
ATOM 1679 C C . PRO A 1 209 ? 16.5 13.672 19.672 1 98.62 209 PRO A C 1
ATOM 1681 O O . PRO A 1 209 ? 15.883 13.055 20.547 1 98.62 209 PRO A O 1
ATOM 1684 N N . LEU A 1 210 ? 17.078 13.086 18.672 1 98.81 210 LEU A N 1
ATOM 1685 C CA . LEU A 1 210 ? 16.922 11.648 18.469 1 98.81 210 LEU A CA 1
ATOM 1686 C C . LEU A 1 210 ? 18.125 10.875 19 1 98.81 210 LEU A C 1
ATOM 1688 O O . LEU A 1 210 ? 19.266 11.312 18.828 1 98.81 210 LEU A O 1
ATOM 1692 N N . SER A 1 211 ? 17.859 9.852 19.656 1 98.69 211 SER A N 1
ATOM 1693 C CA . SER A 1 211 ? 18.812 8.883 20.172 1 98.69 211 SER A CA 1
ATOM 1694 C C . SER A 1 211 ? 18.344 7.449 19.953 1 98.69 211 SER A C 1
ATOM 1696 O O . SER A 1 211 ? 17.281 7.23 19.344 1 98.69 211 SER A O 1
ATOM 1698 N N . HIS A 1 212 ? 19.141 6.48 20.344 1 98.5 212 HIS A N 1
ATOM 1699 C CA . HIS A 1 212 ? 18.812 5.074 20.156 1 98.5 212 HIS A CA 1
ATOM 1700 C C . HIS A 1 212 ? 18.969 4.289 21.453 1 98.5 212 HIS A C 1
ATOM 1702 O O . HIS A 1 212 ? 19.875 4.566 22.234 1 98.5 212 HIS A O 1
ATOM 1708 N N . PRO A 1 213 ? 18.125 3.322 21.656 1 97.25 213 PRO A N 1
ATOM 1709 C CA . PRO A 1 213 ? 18.203 2.588 22.922 1 97.25 213 PRO A CA 1
ATOM 1710 C C . PRO A 1 213 ? 19.453 1.723 23.016 1 97.25 213 PRO A C 1
ATOM 1712 O O . PRO A 1 213 ? 19.938 1.448 24.125 1 97.25 213 PRO A O 1
ATOM 1715 N N . GLU A 1 214 ? 20.016 1.319 21.891 1 97.12 214 GLU A N 1
ATOM 1716 C CA . GLU A 1 214 ? 21.125 0.375 21.922 1 97.12 214 GLU A CA 1
ATOM 1717 C C . GLU A 1 214 ? 22.391 0.984 21.297 1 97.12 214 GLU A C 1
ATOM 1719 O O . GLU A 1 214 ? 23.5 0.596 21.641 1 97.12 214 GLU A O 1
ATOM 1724 N N . TYR A 1 215 ? 22.234 1.894 20.406 1 98.25 215 TYR A N 1
ATOM 1725 C CA . TYR A 1 215 ? 23.359 2.484 19.703 1 98.25 215 TYR A CA 1
ATOM 1726 C C . TYR A 1 215 ? 23.656 3.883 20.219 1 98.25 215 TYR A C 1
ATOM 1728 O O . TYR A 1 215 ? 23.078 4.867 19.75 1 98.25 215 TYR A O 1
ATOM 1736 N N . ALA A 1 216 ? 24.672 4.082 21 1 97.81 216 ALA A N 1
ATOM 1737 C CA . ALA A 1 216 ? 25.031 5.359 21.609 1 97.81 216 ALA A CA 1
ATOM 1738 C C . ALA A 1 216 ? 25.484 6.367 20.562 1 97.81 216 ALA A C 1
ATOM 1740 O O . ALA A 1 216 ? 25.234 7.566 20.703 1 97.81 216 ALA A O 1
ATOM 1741 N N . TRP A 1 217 ? 26.125 5.852 19.547 1 98.12 217 TRP A N 1
ATOM 1742 C CA . TRP A 1 217 ? 26.672 6.719 18.516 1 98.12 217 TRP A CA 1
ATOM 1743 C C . TRP A 1 217 ? 25.547 7.453 17.781 1 98.12 217 TRP A C 1
ATOM 1745 O O . TRP A 1 217 ? 25.797 8.43 17.078 1 98.12 217 TRP A O 1
ATOM 1755 N N . PHE A 1 218 ? 24.328 7.02 17.922 1 98.69 218 PHE A N 1
ATOM 1756 C CA . PHE A 1 218 ? 23.219 7.602 17.172 1 98.69 218 PHE A CA 1
ATOM 1757 C C . PHE A 1 218 ? 23.016 9.062 17.562 1 98.69 218 PHE A C 1
ATOM 1759 O O . PHE A 1 218 ? 22.688 9.891 16.703 1 98.69 218 PHE A O 1
ATOM 1766 N N . ALA A 1 219 ? 23.234 9.391 18.766 1 98.06 219 ALA A N 1
ATOM 1767 C CA . ALA A 1 219 ? 23.078 10.758 19.25 1 98.06 219 ALA A CA 1
ATOM 1768 C C . ALA A 1 219 ? 24.062 11.703 18.562 1 98.06 219 ALA A C 1
ATOM 1770 O O . ALA A 1 219 ? 23.797 12.891 18.406 1 98.06 219 ALA A O 1
ATOM 1771 N N . GLU A 1 220 ? 25.156 11.18 18.141 1 97.88 220 GLU A N 1
ATOM 1772 C CA . GLU A 1 220 ? 26.203 11.977 17.5 1 97.88 220 GLU A CA 1
ATOM 1773 C C . GLU A 1 220 ? 25.781 12.445 16.109 1 97.88 220 GLU A C 1
ATOM 1775 O O . GLU A 1 220 ? 26.375 13.359 15.547 1 97.88 220 GLU A O 1
ATOM 1780 N N . LEU A 1 221 ? 24.75 11.844 15.578 1 97.75 221 LEU A N 1
ATOM 1781 C CA . LEU A 1 221 ? 24.281 12.211 14.25 1 97.75 221 LEU A CA 1
ATOM 1782 C C . LEU A 1 221 ? 23.594 13.57 14.281 1 97.75 221 LEU A C 1
ATOM 1784 O O . LEU A 1 221 ? 23.391 14.188 13.234 1 97.75 221 LEU A O 1
ATOM 1788 N N . GLY A 1 222 ? 23.125 14.023 15.477 1 97.25 222 GLY A N 1
ATOM 1789 C CA . GLY A 1 222 ? 22.516 15.336 15.625 1 97.25 222 GLY A CA 1
ATOM 1790 C C . GLY A 1 222 ? 21.141 15.438 14.984 1 97.25 222 GLY A C 1
ATOM 1791 O O . GLY A 1 222 ? 20.703 16.531 14.617 1 97.25 222 GLY A O 1
ATOM 1792 N N . LEU A 1 223 ? 20.5 14.289 14.836 1 98.5 223 LEU A N 1
ATOM 1793 C CA . LEU A 1 223 ? 19.156 14.305 14.266 1 98.5 223 LEU A CA 1
ATOM 1794 C C . LEU A 1 223 ? 18.141 14.812 15.273 1 98.5 223 LEU A C 1
ATOM 1796 O O . LEU A 1 223 ? 18.328 14.656 16.484 1 98.5 223 LEU A O 1
ATOM 1800 N N . ARG A 1 224 ? 17.125 15.445 14.805 1 98.56 224 ARG A N 1
ATOM 1801 C CA . ARG A 1 224 ? 15.992 15.93 15.602 1 98.56 224 ARG A CA 1
ATOM 1802 C C . ARG A 1 224 ? 14.758 16.125 14.734 1 98.56 224 ARG A C 1
ATOM 1804 O O . ARG A 1 224 ? 14.844 16.125 13.508 1 98.56 224 ARG A O 1
ATOM 1811 N N . TRP A 1 225 ? 13.648 16.234 15.383 1 98.69 225 TRP A N 1
ATOM 1812 C CA . TRP A 1 225 ? 12.406 16.469 14.656 1 98.69 225 TRP A CA 1
ATOM 1813 C C . TRP A 1 225 ? 11.43 17.281 15.508 1 98.69 225 TRP A C 1
ATOM 1815 O O . TRP A 1 225 ? 11.391 17.125 16.734 1 98.69 225 TRP A O 1
ATOM 1825 N N . HIS A 1 226 ? 10.688 18.156 14.867 1 98.44 226 HIS A N 1
ATOM 1826 C CA . HIS A 1 226 ? 9.703 18.938 15.594 1 98.44 226 HIS A CA 1
ATOM 1827 C C . HIS A 1 226 ? 8.531 18.078 16.062 1 98.44 226 HIS A C 1
ATOM 1829 O O . HIS A 1 226 ? 8.133 17.141 15.359 1 98.44 226 HIS A O 1
ATOM 1835 N N . ALA A 1 227 ? 7.883 18.438 17.156 1 98.19 227 ALA A N 1
ATOM 1836 C CA . ALA A 1 227 ? 6.922 17.594 17.844 1 98.19 227 ALA A CA 1
ATOM 1837 C C . ALA A 1 227 ? 5.516 17.766 17.281 1 98.19 227 ALA A C 1
ATOM 1839 O O . ALA A 1 227 ? 4.691 16.844 17.344 1 98.19 227 ALA A O 1
ATOM 1840 N N . VAL A 1 228 ? 5.203 18.953 16.734 1 98.38 228 VAL A N 1
ATOM 1841 C CA . VAL A 1 228 ? 3.832 19.266 16.344 1 98.38 228 VAL A CA 1
ATOM 1842 C C . VAL A 1 228 ? 3.711 19.266 14.828 1 98.38 228 VAL A C 1
ATOM 1844 O O . VAL A 1 228 ? 4.215 20.172 14.156 1 98.38 228 VAL A O 1
ATOM 1847 N N . PRO A 1 229 ? 3.029 18.312 14.273 1 97.88 229 PRO A N 1
ATOM 1848 C CA . PRO A 1 229 ? 2.857 18.25 12.82 1 97.88 229 PRO A CA 1
ATOM 1849 C C . PRO A 1 229 ? 1.666 19.078 12.328 1 97.88 229 PRO A C 1
ATOM 1851 O O . PRO A 1 229 ? 0.722 18.531 11.758 1 97.88 229 PRO A O 1
ATOM 1854 N N . ALA A 1 230 ? 1.707 20.359 12.352 1 98.62 230 ALA A N 1
ATOM 1855 C CA . ALA A 1 230 ? 0.582 21.234 12.008 1 98.62 230 ALA A CA 1
ATOM 1856 C C . ALA A 1 230 ? 0.543 21.516 10.516 1 98.62 230 ALA A C 1
ATOM 1858 O O . ALA A 1 230 ? 1.264 22.391 10.023 1 98.62 230 ALA A O 1
ATOM 1859 N N . ILE A 1 231 ? -0.328 20.875 9.82 1 98.56 231 ILE A N 1
ATOM 1860 C CA . ILE A 1 231 ? -0.541 21.109 8.398 1 98.56 231 ILE A CA 1
ATOM 1861 C C . ILE A 1 231 ? -1.245 22.438 8.195 1 98.56 231 ILE A C 1
ATOM 1863 O O . ILE A 1 231 ? -2.223 22.75 8.883 1 98.56 231 ILE A O 1
ATOM 1867 N N . ALA A 1 232 ? -0.765 23.188 7.199 1 98.5 232 ALA A N 1
ATOM 1868 C CA . ALA A 1 232 ? -1.255 24.562 7.145 1 98.5 232 ALA A CA 1
ATOM 1869 C C . ALA A 1 232 ? -1.786 24.906 5.754 1 98.5 232 ALA A C 1
ATOM 1871 O O . ALA A 1 232 ? -2.381 25.953 5.555 1 98.5 232 ALA A O 1
ATOM 1872 N N . ASN A 1 233 ? -1.641 23.969 4.805 1 97.38 233 ASN A N 1
ATOM 1873 C CA . ASN A 1 233 ? -1.919 24.375 3.434 1 97.38 233 ASN A CA 1
ATOM 1874 C C . ASN A 1 233 ? -3.139 23.656 2.869 1 97.38 233 ASN A C 1
ATOM 1876 O O . ASN A 1 233 ? -3.32 23.578 1.653 1 97.38 233 ASN A O 1
ATOM 1880 N N . MET A 1 234 ? -3.941 23.078 3.695 1 97.06 234 MET A N 1
ATOM 1881 C CA . MET A 1 234 ? -5.152 22.406 3.219 1 97.06 234 MET A CA 1
ATOM 1882 C C . MET A 1 234 ? -6.379 23.281 3.471 1 97.06 234 MET A C 1
ATOM 1884 O O . MET A 1 234 ? -6.484 23.922 4.512 1 97.06 234 MET A O 1
ATOM 1888 N N . ARG A 1 235 ? -7.316 23.203 2.529 1 97.19 235 ARG A N 1
ATOM 1889 C CA . ARG A 1 235 ? -8.594 23.906 2.643 1 97.19 235 ARG A CA 1
ATOM 1890 C C . ARG A 1 235 ? -9.633 23.047 3.342 1 97.19 235 ARG A C 1
ATOM 1892 O O . ARG A 1 235 ? -9.859 21.906 2.947 1 97.19 235 ARG A O 1
ATOM 1899 N N . LEU A 1 236 ? -10.203 23.578 4.398 1 98.44 236 LEU A N 1
ATOM 1900 C CA . LEU A 1 236 ? -11.32 22.938 5.082 1 98.44 236 LEU A CA 1
ATOM 1901 C C . LEU A 1 236 ? -12.648 23.344 4.449 1 98.44 236 LEU A C 1
ATOM 1903 O O . LEU A 1 236 ? -12.867 24.516 4.156 1 98.44 236 LEU A O 1
ATOM 1907 N N . THR A 1 237 ? -13.5 22.375 4.176 1 97.75 237 THR A N 1
ATOM 1908 C CA . THR A 1 237 ? -14.836 22.672 3.672 1 97.75 237 THR A CA 1
ATOM 1909 C C . THR A 1 237 ? -15.898 22.109 4.617 1 97.75 237 THR A C 1
ATOM 1911 O O . THR A 1 237 ? -15.836 20.938 5.008 1 97.75 237 THR A O 1
ATOM 1914 N N . ILE A 1 238 ? -16.812 22.922 4.992 1 98.62 238 ILE A N 1
ATOM 1915 C CA . ILE A 1 238 ? -17.922 22.547 5.855 1 98.62 238 ILE A CA 1
ATOM 1916 C C . ILE A 1 238 ? -19.234 23.062 5.25 1 98.62 238 ILE A C 1
ATOM 1918 O O . ILE A 1 238 ? -19.5 24.266 5.234 1 98.62 238 ILE A O 1
ATOM 1922 N N . GLY A 1 239 ? -20.062 22.156 4.773 1 98.25 239 GLY A N 1
ATOM 1923 C CA . GLY A 1 239 ? -21.359 22.547 4.234 1 98.25 239 GLY A CA 1
ATOM 1924 C C . GLY A 1 239 ? -21.25 23.531 3.082 1 98.25 239 GLY A C 1
ATOM 1925 O O . GLY A 1 239 ? -22.031 24.469 2.996 1 98.25 239 GLY A O 1
ATOM 1926 N N . GLY A 1 240 ? -20.234 23.438 2.379 1 97.12 240 GLY A N 1
ATOM 1927 C CA . GLY A 1 240 ? -20.078 24.281 1.207 1 97.12 240 GLY A CA 1
ATOM 1928 C C . GLY A 1 240 ? -19.25 25.516 1.473 1 97.12 240 GLY A C 1
ATOM 1929 O O . GLY A 1 240 ? -18.797 26.188 0.538 1 97.12 240 GLY A O 1
ATOM 1930 N N . VAL A 1 241 ? -19.078 25.875 2.699 1 98.12 241 VAL A N 1
ATOM 1931 C CA . VAL A 1 241 ? -18.234 27 3.057 1 98.12 241 VAL A CA 1
ATOM 1932 C C . VAL A 1 241 ? -16.766 26.562 3.1 1 98.12 241 VAL A C 1
ATOM 1934 O O . VAL A 1 241 ? -16.438 25.531 3.691 1 98.12 241 VAL A O 1
ATOM 1937 N N . HIS A 1 242 ? -15.898 27.391 2.498 1 97.69 242 HIS A N 1
ATOM 1938 C CA . HIS A 1 242 ? -14.492 27.031 2.377 1 97.69 242 HIS A CA 1
ATOM 1939 C C . HIS A 1 242 ? -13.625 27.891 3.299 1 97.69 242 HIS A C 1
ATOM 1941 O O . HIS A 1 242 ? -13.758 29.109 3.326 1 97.69 242 HIS A O 1
ATOM 1947 N N . TYR A 1 243 ? -12.859 27.25 4.023 1 98.31 243 TYR A N 1
ATOM 1948 C CA . TYR A 1 243 ? -11.852 27.859 4.887 1 98.31 243 TYR A CA 1
ATOM 1949 C C . TYR A 1 243 ? -10.445 27.562 4.391 1 98.31 243 TYR A C 1
ATOM 1951 O O . TYR A 1 243 ? -9.852 26.547 4.762 1 98.31 243 TYR A O 1
ATOM 1959 N N . PRO A 1 244 ? -9.828 28.453 3.637 1 97.5 244 PRO A N 1
ATOM 1960 C CA . PRO A 1 244 ? -8.531 28.188 3.006 1 97.5 244 PRO A CA 1
ATOM 1961 C C . PRO A 1 244 ? -7.391 28.109 4.016 1 97.5 244 PRO A C 1
ATOM 1963 O O . PRO A 1 244 ? -6.34 27.531 3.721 1 97.5 244 PRO A O 1
ATOM 1966 N N . LEU A 1 245 ? -7.582 28.703 5.129 1 98.56 245 LEU A N 1
ATOM 1967 C CA . LEU A 1 245 ? -6.578 28.688 6.188 1 98.56 245 LEU A CA 1
ATOM 1968 C C . LEU A 1 245 ? -7.141 28.047 7.457 1 98.56 245 LEU A C 1
ATOM 1970 O O . LEU A 1 245 ? -7.863 28.703 8.211 1 98.56 245 LEU A O 1
ATOM 1974 N N . ALA A 1 246 ? -6.781 26.828 7.648 1 98.81 246 ALA A N 1
ATOM 1975 C CA . ALA A 1 246 ? -7.254 26.062 8.797 1 98.81 246 ALA A CA 1
ATOM 1976 C C . ALA A 1 246 ? -6.191 25.062 9.258 1 98.81 246 ALA A C 1
ATOM 1978 O O . ALA A 1 246 ? -6.398 23.844 9.195 1 98.81 246 ALA A O 1
ATOM 1979 N N . PRO A 1 247 ? -5.082 25.578 9.828 1 98.81 247 PRO A N 1
ATOM 1980 C CA . PRO A 1 247 ? -4.027 24.672 10.297 1 98.81 247 PRO A CA 1
ATOM 1981 C C . PRO A 1 247 ? -4.535 23.625 11.281 1 98.81 247 PRO A C 1
ATOM 1983 O O . PRO A 1 247 ? -5.324 23.953 12.172 1 98.81 247 PRO A O 1
ATOM 1986 N N . PHE A 1 248 ? -4.105 22.422 11.062 1 98.69 248 PHE A N 1
ATOM 1987 C CA . PHE A 1 248 ? -4.562 21.266 11.82 1 98.69 248 PHE A CA 1
ATOM 1988 C C . PHE A 1 248 ? -3.387 20.391 12.227 1 98.69 248 PHE A C 1
ATOM 1990 O O . PHE A 1 248 ? -2.455 20.188 11.445 1 98.69 248 PHE A O 1
ATOM 1997 N N . ASN A 1 249 ? -3.42 19.922 13.547 1 98.44 249 ASN A N 1
ATOM 1998 C CA . ASN A 1 249 ? -2.438 18.906 13.922 1 98.44 249 ASN A CA 1
ATOM 1999 C C . ASN A 1 249 ? -3.064 17.797 14.766 1 98.44 249 ASN A C 1
ATOM 2001 O O . ASN A 1 249 ? -4.031 18.031 15.492 1 98.44 249 ASN A O 1
ATOM 2005 N N . GLY A 1 250 ? -2.641 16.656 14.547 1 97.06 250 GLY A N 1
ATOM 2006 C CA . GLY A 1 250 ? -2.688 15.57 15.523 1 97.06 250 GLY A CA 1
ATOM 2007 C C . GLY A 1 250 ? -1.354 15.312 16.203 1 97.06 250 GLY A C 1
ATOM 2008 O O . GLY A 1 250 ? -0.768 16.219 16.781 1 97.06 250 GLY A O 1
ATOM 2009 N N . TRP A 1 251 ? -0.903 14.055 16.141 1 96.56 251 TRP A N 1
ATOM 2010 C CA . TRP A 1 251 ? 0.455 13.695 16.531 1 96.56 251 TRP A CA 1
ATOM 2011 C C . TRP A 1 251 ? 1.08 12.742 15.523 1 96.56 251 TRP A C 1
ATOM 2013 O O . TRP A 1 251 ? 0.388 12.219 14.648 1 96.56 251 TRP A O 1
ATOM 2023 N N . TYR A 1 252 ? 2.354 12.57 15.57 1 97.5 252 TYR A N 1
ATOM 2024 C CA . TYR A 1 252 ? 3.098 11.82 14.562 1 97.5 252 TYR A CA 1
ATOM 2025 C C . TYR A 1 252 ? 2.887 10.328 14.734 1 97.5 252 TYR A C 1
ATOM 2027 O O . TYR A 1 252 ? 2.834 9.82 15.859 1 97.5 252 TYR A O 1
ATOM 2035 N N . LEU A 1 253 ? 2.793 9.703 13.57 1 97.56 253 LEU A N 1
ATOM 2036 C CA . LEU A 1 253 ? 3.162 8.297 13.469 1 97.56 253 LEU A CA 1
ATOM 2037 C C . LEU A 1 253 ? 4.672 8.141 13.305 1 97.56 253 LEU A C 1
ATOM 2039 O O . LEU A 1 253 ? 5.285 8.828 12.484 1 97.56 253 LEU A O 1
ATOM 2043 N N . GLY A 1 254 ? 5.238 7.254 14.07 1 98.25 254 GLY A N 1
ATOM 2044 C CA . GLY A 1 254 ? 6.684 7.105 14.039 1 98.25 254 GLY A CA 1
ATOM 2045 C C . GLY A 1 254 ? 7.234 6.926 12.633 1 98.25 254 GLY A C 1
ATOM 2046 O O . GLY A 1 254 ? 8.297 7.449 12.305 1 98.25 254 GLY A O 1
ATOM 2047 N N . THR A 1 255 ? 6.523 6.223 11.797 1 98.31 255 THR A N 1
ATOM 2048 C CA . THR A 1 255 ? 7.004 5.898 10.461 1 98.31 255 THR A CA 1
ATOM 2049 C C . THR A 1 255 ? 7.012 7.141 9.57 1 98.31 255 THR A C 1
ATOM 2051 O O . THR A 1 255 ? 7.734 7.195 8.578 1 98.31 255 THR A O 1
ATOM 2054 N N . GLU A 1 256 ? 6.219 8.172 9.875 1 97.69 256 GLU A N 1
ATOM 2055 C CA . GLU A 1 256 ? 6.293 9.422 9.117 1 97.69 256 GLU A CA 1
ATOM 2056 C C . GLU A 1 256 ? 7.684 10.039 9.219 1 97.69 256 GLU A C 1
ATOM 2058 O O . GLU A 1 256 ? 8.211 10.547 8.227 1 97.69 256 GLU A O 1
ATOM 2063 N N . ILE A 1 257 ? 8.227 9.953 10.375 1 98.56 257 ILE A N 1
ATOM 2064 C CA . ILE A 1 257 ? 9.547 10.531 10.602 1 98.56 257 ILE A CA 1
ATOM 2065 C C . ILE A 1 257 ? 10.625 9.531 10.203 1 98.56 257 ILE A C 1
ATOM 2067 O O . ILE A 1 257 ? 11.461 9.82 9.336 1 98.56 257 ILE A O 1
ATOM 2071 N N . GLY A 1 258 ? 10.547 8.344 10.719 1 98.75 258 GLY A N 1
ATOM 2072 C CA . GLY A 1 258 ? 11.617 7.371 10.586 1 98.75 258 GLY A CA 1
ATOM 2073 C C . GLY A 1 258 ? 11.648 6.688 9.234 1 98.75 258 GLY A C 1
ATOM 2074 O O . GLY A 1 258 ? 12.719 6.379 8.711 1 98.75 258 GLY A O 1
ATOM 2075 N N . A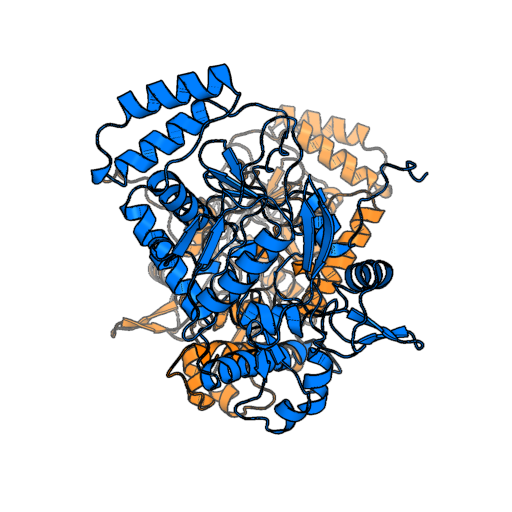LA A 1 259 ? 10.484 6.453 8.656 1 98.56 259 ALA A N 1
ATOM 2076 C CA . ALA A 1 259 ? 10.438 5.648 7.438 1 98.56 259 ALA A CA 1
ATOM 2077 C C . ALA A 1 259 ? 10.25 6.531 6.203 1 98.56 259 ALA A C 1
ATOM 2079 O O . ALA A 1 259 ? 10.469 6.086 5.074 1 98.56 259 ALA A O 1
ATOM 2080 N N . ARG A 1 260 ? 9.859 7.789 6.395 1 97.75 260 ARG A N 1
ATOM 2081 C CA . ARG A 1 260 ? 9.664 8.688 5.258 1 97.75 260 ARG A CA 1
ATOM 2082 C C . ARG A 1 260 ? 10.641 9.859 5.316 1 97.75 260 ARG A C 1
ATOM 2084 O O . ARG A 1 260 ? 11.68 9.844 4.648 1 97.75 260 ARG A O 1
ATOM 2091 N N . ASN A 1 261 ? 10.492 10.742 6.27 1 98.12 261 ASN A N 1
ATOM 2092 C CA . ASN A 1 261 ? 11.25 11.984 6.312 1 98.12 261 ASN A CA 1
ATOM 2093 C C . ASN A 1 261 ? 12.75 11.727 6.418 1 98.12 261 ASN A C 1
ATOM 2095 O O . ASN A 1 261 ? 13.531 12.266 5.637 1 98.12 261 ASN A O 1
ATOM 2099 N N . LEU A 1 262 ? 13.125 10.93 7.309 1 98.69 262 LEU A N 1
ATOM 2100 C CA . LEU A 1 262 ? 14.547 10.727 7.551 1 98.69 262 LEU A CA 1
ATOM 2101 C C . LEU A 1 262 ? 15.117 9.656 6.621 1 98.69 262 LEU A C 1
ATOM 2103 O O . LEU A 1 262 ? 16.312 9.648 6.336 1 98.69 262 LEU A O 1
ATOM 2107 N N . ALA A 1 263 ? 14.25 8.758 6.059 1 98.44 263 ALA A N 1
ATOM 2108 C CA . ALA A 1 263 ? 14.742 7.594 5.324 1 98.44 263 ALA A CA 1
ATOM 2109 C C . ALA A 1 263 ? 14.719 7.848 3.818 1 98.44 263 ALA A C 1
ATOM 2111 O O . ALA A 1 263 ? 15.609 7.391 3.096 1 98.44 263 ALA A O 1
ATOM 2112 N N . ASP A 1 264 ? 13.758 8.594 3.301 1 97.31 264 ASP A N 1
ATOM 2113 C CA . ASP A 1 264 ? 13.562 8.75 1.863 1 97.31 264 ASP A CA 1
ATOM 2114 C C . ASP A 1 264 ? 14.805 9.336 1.202 1 97.31 264 ASP A C 1
ATOM 2116 O O . ASP A 1 264 ? 15.438 10.242 1.755 1 97.31 264 ASP A O 1
ATOM 2120 N N . THR A 1 265 ? 15.031 8.875 0.005 1 95.56 265 THR A N 1
ATOM 2121 C CA . THR A 1 265 ? 16.234 9.297 -0.717 1 95.56 265 THR A CA 1
ATOM 2122 C C . THR A 1 265 ? 16.109 10.75 -1.16 1 95.56 265 THR A C 1
ATOM 2124 O O . THR A 1 265 ? 17.125 11.43 -1.374 1 95.56 265 THR A O 1
ATOM 2127 N N . ASP A 1 266 ? 14.93 11.25 -1.271 1 94.06 266 ASP A N 1
ATOM 2128 C CA . ASP A 1 266 ? 14.727 12.625 -1.705 1 94.06 266 ASP A CA 1
ATOM 2129 C C . ASP A 1 266 ? 14.547 13.555 -0.508 1 94.06 266 ASP A C 1
ATOM 2131 O O . ASP A 1 266 ? 14.18 14.727 -0.673 1 94.06 266 ASP A O 1
ATOM 2135 N N . ARG A 1 267 ? 14.719 13.031 0.67 1 96.69 267 ARG A N 1
ATOM 2136 C CA . ARG A 1 267 ? 14.711 13.82 1.897 1 96.69 267 ARG A CA 1
ATOM 2137 C C . ARG A 1 267 ? 16.078 13.758 2.588 1 96.69 267 ARG A C 1
ATOM 2139 O O . ARG A 1 267 ? 17.078 14.164 2.016 1 96.69 267 ARG A O 1
ATOM 2146 N N . TYR A 1 268 ? 16.156 13.18 3.848 1 97.25 268 TYR A N 1
ATOM 2147 C CA . TYR A 1 268 ? 17.422 13.227 4.57 1 97.25 268 TYR A CA 1
ATOM 2148 C C . TYR A 1 268 ? 18.297 12.031 4.219 1 97.25 268 TYR A C 1
ATOM 2150 O O . TYR A 1 268 ? 19.5 12.039 4.473 1 97.25 268 TYR A O 1
ATOM 2158 N N . ASP A 1 269 ? 17.719 10.883 3.621 1 97.19 269 ASP A N 1
ATOM 2159 C CA . ASP A 1 269 ? 18.438 9.742 3.09 1 97.19 269 ASP A CA 1
ATOM 2160 C C . ASP A 1 269 ? 19.438 9.203 4.113 1 97.19 269 ASP A C 1
ATOM 2162 O O . ASP A 1 269 ? 20.625 9.023 3.805 1 97.19 269 ASP A O 1
ATOM 2166 N N . MET A 1 270 ? 19 8.898 5.281 1 98.44 270 MET A N 1
ATOM 2167 C CA . MET A 1 270 ? 19.875 8.57 6.398 1 98.44 270 MET A CA 1
ATOM 2168 C C . MET A 1 270 ? 20.234 7.09 6.391 1 98.44 270 MET A C 1
ATOM 2170 O O . MET A 1 270 ? 21.141 6.66 7.121 1 98.44 270 MET A O 1
ATOM 2174 N N . LEU A 1 271 ? 19.672 6.254 5.586 1 98.69 271 LEU A N 1
ATOM 2175 C CA . LEU A 1 271 ? 19.828 4.809 5.68 1 98.69 271 LEU A CA 1
ATOM 2176 C C . LEU A 1 271 ? 21.266 4.398 5.371 1 98.69 271 LEU A C 1
ATOM 2178 O O . LEU A 1 271 ? 21.844 3.568 6.078 1 98.69 271 LEU A O 1
ATOM 2182 N N . PRO A 1 272 ? 21.922 4.93 4.309 1 98.25 272 PRO A N 1
ATOM 2183 C CA . PRO A 1 272 ? 23.328 4.555 4.082 1 98.25 272 PRO A CA 1
ATOM 2184 C C . PRO A 1 272 ? 24.234 4.926 5.25 1 98.25 272 PRO A C 1
ATOM 2186 O O . PRO A 1 272 ? 25.156 4.18 5.586 1 98.25 272 PRO A O 1
ATOM 2189 N N . VAL A 1 273 ? 23.969 6.047 5.879 1 98.38 273 VAL A N 1
ATOM 2190 C CA . VAL A 1 273 ? 24.766 6.492 7.02 1 98.38 273 VAL A CA 1
ATOM 2191 C C . VAL A 1 273 ? 24.609 5.5 8.172 1 98.38 273 VAL A C 1
ATOM 2193 O O . VAL A 1 273 ? 25.609 5.105 8.789 1 98.38 273 VAL A O 1
ATOM 2196 N N . LEU A 1 274 ? 23.422 5.102 8.438 1 98.75 274 LEU A N 1
ATOM 2197 C CA . LEU A 1 274 ? 23.172 4.145 9.508 1 98.75 274 LEU A CA 1
ATOM 2198 C C . LEU A 1 274 ? 23.812 2.799 9.195 1 98.75 274 LEU A C 1
ATOM 2200 O O . LEU A 1 274 ? 24.406 2.166 10.078 1 98.75 274 LEU A O 1
ATOM 2204 N N . ALA A 1 275 ? 23.656 2.355 7.969 1 98.69 275 ALA A N 1
ATOM 2205 C CA . ALA A 1 275 ? 24.234 1.079 7.57 1 98.69 275 ALA A CA 1
ATOM 2206 C C . ALA A 1 275 ? 25.734 1.063 7.824 1 98.69 275 ALA A C 1
ATOM 2208 O O . ALA A 1 275 ? 26.281 0.074 8.32 1 98.69 275 ALA A O 1
ATOM 2209 N N . ALA A 1 276 ? 26.375 2.119 7.465 1 98.62 276 ALA A N 1
ATOM 2210 C CA . ALA A 1 276 ? 27.812 2.232 7.676 1 98.62 276 ALA A CA 1
ATOM 2211 C C . ALA A 1 276 ? 28.156 2.184 9.156 1 98.62 276 ALA A C 1
ATOM 2213 O O . ALA A 1 276 ? 29.078 1.468 9.57 1 98.62 276 ALA A O 1
ATOM 2214 N N . ARG A 1 277 ? 27.422 2.973 9.969 1 98.56 277 ARG A N 1
ATOM 2215 C CA . ARG A 1 277 ? 27.688 3.033 11.406 1 98.56 277 ARG A CA 1
ATOM 2216 C C . ARG A 1 277 ? 27.406 1.685 12.07 1 98.56 277 ARG A C 1
ATOM 2218 O O . ARG A 1 277 ? 28.062 1.334 13.055 1 98.56 277 ARG A O 1
ATOM 2225 N N . MET A 1 278 ? 26.5 0.917 11.492 1 98.31 278 MET A N 1
ATOM 2226 C CA . MET A 1 278 ? 26.125 -0.393 12.016 1 98.31 278 MET A CA 1
ATOM 2227 C C . MET A 1 278 ? 27.016 -1.486 11.438 1 98.31 278 MET A C 1
ATOM 2229 O O . MET A 1 278 ? 26.875 -2.658 11.789 1 98.31 278 MET A O 1
ATOM 2233 N N . ASP A 1 279 ? 27.859 -1.153 10.508 1 97.88 279 ASP A N 1
ATOM 2234 C CA . ASP A 1 279 ? 28.781 -2.08 9.844 1 97.88 279 ASP A CA 1
ATOM 2235 C C . ASP A 1 279 ? 28.016 -3.176 9.109 1 97.88 279 ASP A C 1
ATOM 2237 O O . ASP A 1 279 ? 28.297 -4.363 9.273 1 97.88 279 ASP A O 1
ATOM 2241 N N . LEU A 1 280 ? 26.984 -2.754 8.453 1 98.25 280 LEU A N 1
ATOM 2242 C CA . LEU A 1 280 ? 26.188 -3.701 7.684 1 98.25 280 LEU A CA 1
ATOM 2243 C C . LEU A 1 280 ? 26.812 -3.949 6.316 1 98.25 280 LEU A C 1
ATOM 2245 O O . LEU A 1 280 ? 27.484 -3.07 5.766 1 98.25 280 LEU A O 1
ATOM 2249 N N . ASP A 1 281 ? 26.656 -5.176 5.77 1 97.94 281 ASP A N 1
ATOM 2250 C CA . ASP A 1 281 ? 27.062 -5.516 4.41 1 97.94 281 ASP A CA 1
ATOM 2251 C C . ASP A 1 281 ? 26.109 -4.895 3.385 1 97.94 281 ASP A C 1
ATOM 2253 O O . ASP A 1 281 ? 24.984 -5.383 3.193 1 97.94 281 ASP A O 1
ATOM 2257 N N . THR A 1 282 ? 26.547 -3.877 2.738 1 97.94 282 THR A N 1
ATOM 2258 C CA . THR A 1 282 ? 25.703 -3.162 1.788 1 97.94 282 THR A CA 1
ATOM 2259 C C . THR A 1 282 ? 26.031 -3.568 0.355 1 97.94 282 THR A C 1
ATOM 2261 O O . THR A 1 282 ? 25.703 -2.85 -0.591 1 97.94 282 THR A O 1
ATOM 2264 N N . SER A 1 283 ? 26.703 -4.676 0.126 1 97.25 283 SER A N 1
ATOM 2265 C CA . SER A 1 283 ? 27.188 -5.082 -1.189 1 97.25 283 SER A CA 1
ATOM 2266 C C . SER A 1 283 ? 26.047 -5.516 -2.092 1 97.25 283 SER A C 1
ATOM 2268 O O . SER A 1 283 ? 26.125 -5.406 -3.316 1 97.25 283 SER A O 1
ATOM 2270 N N . ARG A 1 284 ? 25.031 -6.066 -1.474 1 96.31 284 ARG A N 1
ATOM 2271 C CA . ARG A 1 284 ? 23.859 -6.539 -2.201 1 96.31 284 ARG A CA 1
ATOM 2272 C C . ARG A 1 284 ? 22.562 -6.176 -1.462 1 96.31 284 ARG A C 1
ATOM 2274 O O . ARG A 1 284 ? 22.531 -6.172 -0.23 1 96.31 284 ARG A O 1
ATOM 2281 N N . GLU A 1 285 ? 21.516 -6.027 -2.24 1 96.62 285 GLU A N 1
ATOM 2282 C CA . GLU A 1 285 ? 20.219 -5.703 -1.655 1 96.62 285 GLU A CA 1
ATOM 2283 C C . GLU A 1 285 ? 19.672 -6.883 -0.857 1 96.62 285 GLU A C 1
ATOM 2285 O O . GLU A 1 285 ? 18.922 -6.691 0.109 1 96.62 285 GLU A O 1
ATOM 2290 N N . SER A 1 286 ? 20.094 -8.094 -1.193 1 96.69 286 SER A N 1
ATOM 2291 C CA . SER A 1 286 ? 19.562 -9.305 -0.573 1 96.69 286 SER A CA 1
ATOM 2292 C C . SER A 1 286 ? 20.062 -9.445 0.862 1 96.69 286 SER A C 1
ATOM 2294 O O . SER A 1 286 ? 19.562 -10.281 1.617 1 96.69 286 SER A O 1
ATOM 2296 N N . THR A 1 287 ? 21.062 -8.625 1.253 1 97.5 287 THR A N 1
ATOM 2297 C CA . THR A 1 287 ? 21.469 -8.617 2.652 1 97.5 287 THR A CA 1
ATOM 2298 C C . THR A 1 287 ? 20.438 -7.906 3.518 1 97.5 287 THR A C 1
ATOM 2300 O O . THR A 1 287 ? 20.469 -7.996 4.746 1 97.5 287 THR A O 1
ATOM 2303 N N . LEU A 1 288 ? 19.578 -7.172 2.885 1 98.56 288 LEU A N 1
ATOM 2304 C CA . LEU A 1 288 ? 18.5 -6.395 3.492 1 98.56 288 LEU A CA 1
ATOM 2305 C C . LEU A 1 288 ? 19.062 -5.328 4.426 1 98.56 288 LEU A C 1
ATOM 2307 O O . LEU A 1 288 ? 18.484 -5.051 5.477 1 98.56 288 LEU A O 1
ATOM 2311 N N . TRP A 1 289 ? 20.234 -4.746 4.008 1 98.56 289 TRP A N 1
ATOM 2312 C CA . TRP A 1 289 ? 20.875 -3.719 4.828 1 98.56 289 TRP A CA 1
ATOM 2313 C C . TRP A 1 289 ? 19.953 -2.51 4.988 1 98.56 289 TRP A C 1
ATOM 2315 O O . TRP A 1 289 ? 19.906 -1.899 6.059 1 98.56 289 TRP A O 1
ATOM 2325 N N . ARG A 1 290 ? 19.188 -2.17 3.957 1 98.62 290 ARG A N 1
ATOM 2326 C CA . ARG A 1 290 ? 18.281 -1.036 4.039 1 98.62 290 ARG A CA 1
ATOM 2327 C C . ARG A 1 290 ? 17.172 -1.294 5.059 1 98.62 290 ARG A C 1
ATOM 2329 O O . ARG A 1 290 ? 16.797 -0.394 5.809 1 98.62 290 ARG A O 1
ATOM 2336 N N . ASP A 1 291 ? 16.656 -2.527 5.008 1 98.81 291 ASP A N 1
ATOM 2337 C CA . ASP A 1 291 ? 15.57 -2.912 5.914 1 98.81 291 ASP A CA 1
ATOM 2338 C C . ASP A 1 291 ? 16.047 -2.883 7.367 1 98.81 291 ASP A C 1
ATOM 2340 O O . ASP A 1 291 ? 15.32 -2.414 8.25 1 98.81 291 ASP A O 1
ATOM 2344 N N . ARG A 1 292 ? 17.203 -3.393 7.574 1 98.69 292 ARG A N 1
ATOM 2345 C CA . ARG A 1 292 ? 17.781 -3.396 8.914 1 98.69 292 ARG A CA 1
ATOM 2346 C C . ARG A 1 292 ? 18 -1.976 9.422 1 98.69 292 ARG A C 1
ATOM 2348 O O . ARG A 1 292 ? 17.656 -1.654 10.562 1 98.69 292 ARG A O 1
ATOM 2355 N N . ALA A 1 293 ? 18.562 -1.134 8.617 1 98.88 293 ALA A N 1
ATOM 2356 C CA . ALA A 1 293 ? 18.781 0.261 8.984 1 98.88 293 ALA A CA 1
ATOM 2357 C C . ALA A 1 293 ? 17.453 0.98 9.234 1 98.88 293 ALA A C 1
ATOM 2359 O O . ALA A 1 293 ? 17.344 1.785 10.164 1 98.88 293 ALA A O 1
ATOM 2360 N N . LEU A 1 294 ? 16.469 0.67 8.43 1 98.94 294 LEU A N 1
ATOM 2361 C CA . LEU A 1 294 ? 15.156 1.298 8.523 1 98.94 294 LEU A CA 1
ATOM 2362 C C . LEU A 1 294 ? 14.516 1.004 9.875 1 98.94 294 LEU A C 1
ATOM 2364 O O . LEU A 1 294 ? 13.969 1.905 10.516 1 98.94 294 LEU A O 1
ATOM 2368 N N . VAL A 1 295 ? 14.57 -0.246 10.305 1 98.88 295 VAL A N 1
ATOM 2369 C CA . VAL A 1 295 ? 13.969 -0.636 11.57 1 98.88 295 VAL A CA 1
ATOM 2370 C C . VAL A 1 295 ? 14.656 0.109 12.719 1 98.88 295 VAL A C 1
ATOM 2372 O O . VAL A 1 295 ? 13.992 0.651 13.602 1 98.88 295 VAL A O 1
ATOM 2375 N N . GLU A 1 296 ? 15.961 0.208 12.656 1 98.81 296 GLU A N 1
ATOM 2376 C CA . GLU A 1 296 ? 16.703 0.863 13.734 1 98.81 296 GLU A CA 1
ATOM 2377 C C . GLU A 1 296 ? 16.422 2.363 13.758 1 98.81 296 GLU A C 1
ATOM 2379 O O . GLU A 1 296 ? 16.359 2.971 14.828 1 98.81 296 GLU A O 1
ATOM 2384 N N . LEU A 1 297 ? 16.297 2.928 12.594 1 98.88 297 LEU A N 1
ATOM 2385 C CA . LEU A 1 297 ? 15.945 4.344 12.523 1 98.88 297 LEU A CA 1
ATOM 2386 C C . LEU A 1 297 ? 14.594 4.605 13.18 1 98.88 297 LEU A C 1
ATOM 2388 O O . LEU A 1 297 ? 14.445 5.574 13.938 1 98.88 297 LEU A O 1
ATOM 2392 N N . ASN A 1 298 ? 13.656 3.771 12.938 1 98.88 298 ASN A N 1
ATOM 2393 C CA . ASN A 1 298 ? 12.336 3.938 13.523 1 98.88 298 ASN A CA 1
ATOM 2394 C C . ASN A 1 298 ? 12.344 3.662 15.031 1 98.88 298 ASN A C 1
ATOM 2396 O O . ASN A 1 298 ? 11.633 4.316 15.789 1 98.88 298 ASN A O 1
ATOM 2400 N N . ARG A 1 299 ? 13.156 2.705 15.445 1 98.75 299 ARG A N 1
ATOM 2401 C CA . ARG A 1 299 ? 13.32 2.479 16.875 1 98.75 299 ARG A CA 1
ATOM 2402 C C . ARG A 1 299 ? 13.867 3.723 17.578 1 98.75 299 ARG A C 1
ATOM 2404 O O . ARG A 1 299 ? 13.422 4.078 18.656 1 98.75 299 ARG A O 1
ATOM 2411 N N . ALA A 1 300 ? 14.797 4.352 16.953 1 98.88 300 ALA A N 1
ATOM 2412 C CA . ALA A 1 300 ? 15.383 5.57 17.5 1 98.88 300 ALA A CA 1
ATOM 2413 C C . ALA A 1 300 ? 14.328 6.664 17.656 1 98.88 300 ALA A C 1
ATOM 2415 O O . ALA A 1 300 ? 14.273 7.34 18.688 1 98.88 300 ALA A O 1
ATOM 2416 N N . VAL A 1 301 ? 13.523 6.824 16.656 1 98.88 301 VAL A N 1
ATOM 2417 C CA . VAL A 1 301 ? 12.5 7.863 16.656 1 98.88 301 VAL A CA 1
ATOM 2418 C C . VAL A 1 301 ? 11.508 7.602 17.797 1 98.88 301 VAL A C 1
ATOM 2420 O O . VAL A 1 301 ? 11.266 8.477 18.625 1 98.88 301 VAL A O 1
ATOM 2423 N N . LEU A 1 302 ? 10.969 6.387 17.859 1 98.81 302 LEU A N 1
ATOM 2424 C CA . LEU A 1 302 ? 9.984 6.043 18.891 1 98.81 302 LEU A CA 1
ATOM 2425 C C . LEU A 1 302 ? 10.586 6.18 20.281 1 98.81 302 LEU A C 1
ATOM 2427 O O . LEU A 1 302 ? 9.953 6.746 21.172 1 98.81 302 LEU A O 1
ATOM 2431 N N . HIS A 1 303 ? 11.75 5.695 20.406 1 98.38 303 HIS A N 1
ATOM 2432 C CA . HIS A 1 303 ? 12.453 5.773 21.688 1 98.38 303 HIS A CA 1
ATOM 2433 C C . HIS A 1 303 ? 12.633 7.219 22.125 1 98.38 303 HIS A C 1
ATOM 2435 O O . HIS A 1 303 ? 12.352 7.562 23.281 1 98.38 303 HIS A O 1
ATOM 2441 N N . SER A 1 304 ? 13.094 8.07 21.281 1 98.81 304 SER A N 1
ATOM 2442 C CA . SER A 1 304 ? 13.414 9.461 21.594 1 98.81 304 SER A CA 1
ATOM 2443 C C . SER A 1 304 ? 12.164 10.242 22 1 98.81 304 SER A C 1
ATOM 2445 O O . SER A 1 304 ? 12.195 11.031 22.938 1 98.81 304 SER A O 1
ATOM 2447 N N . PHE A 1 305 ? 11.109 10.047 21.219 1 98.38 305 PHE A N 1
ATOM 2448 C CA . PHE A 1 305 ? 9.867 10.742 21.547 1 98.38 305 PHE A CA 1
ATOM 2449 C C . PHE A 1 305 ? 9.312 10.266 22.891 1 98.38 305 PHE A C 1
ATOM 2451 O O . PHE A 1 305 ? 8.805 11.07 23.672 1 98.38 305 PHE A O 1
ATOM 2458 N N . GLU A 1 306 ? 9.406 8.984 23.125 1 97.44 306 GLU A N 1
ATOM 2459 C CA . GLU A 1 306 ? 8.992 8.453 24.422 1 97.44 306 GLU A CA 1
ATOM 2460 C C . GLU A 1 306 ? 9.82 9.07 25.547 1 97.44 306 GLU A C 1
ATOM 2462 O O . GLU A 1 306 ? 9.273 9.492 26.578 1 97.44 306 GLU A O 1
ATOM 2467 N N . GLN A 1 307 ? 11.094 9.164 25.375 1 97.38 307 GLN A N 1
ATOM 2468 C CA . GLN A 1 307 ? 11.984 9.727 26.375 1 97.38 307 GLN A CA 1
ATOM 2469 C C . GLN A 1 307 ? 11.68 11.203 26.625 1 97.38 307 GLN A C 1
ATOM 2471 O O . GLN A 1 307 ? 11.797 11.688 27.75 1 97.38 307 GLN A O 1
ATOM 2476 N N . ALA A 1 308 ? 11.297 11.867 25.609 1 97.31 308 ALA A N 1
ATOM 2477 C CA . ALA A 1 308 ? 11 13.297 25.688 1 97.31 308 ALA A CA 1
ATOM 2478 C C . ALA A 1 308 ? 9.594 13.531 26.234 1 97.31 308 ALA A C 1
ATOM 2480 O O . ALA A 1 308 ? 9.203 14.672 26.5 1 97.31 308 ALA A O 1
ATOM 2481 N N . GLY A 1 309 ? 8.828 12.492 26.391 1 96.62 309 GLY A N 1
ATOM 2482 C CA . GLY A 1 309 ? 7.457 12.617 26.859 1 96.62 309 GLY A CA 1
ATOM 2483 C C . GLY A 1 309 ? 6.52 13.211 25.828 1 96.62 309 GLY A C 1
ATOM 2484 O O . GLY A 1 309 ? 5.551 13.891 26.188 1 96.62 309 GLY A O 1
ATOM 2485 N N . VAL A 1 310 ? 6.863 13.117 24.641 1 97.44 310 VAL A N 1
ATOM 2486 C CA . VAL A 1 310 ? 6.055 13.641 23.547 1 97.44 310 VAL A CA 1
ATOM 2487 C C . VAL A 1 310 ? 5.23 12.516 22.938 1 97.44 310 VAL A C 1
ATOM 2489 O O . VAL A 1 310 ? 5.77 11.461 22.578 1 97.44 310 VAL A O 1
ATOM 2492 N N . ARG A 1 311 ? 3.98 12.727 22.797 1 95.62 311 ARG A N 1
ATOM 2493 C CA . ARG A 1 311 ? 3.064 11.711 22.281 1 95.62 311 ARG A CA 1
ATOM 2494 C C . ARG A 1 311 ? 3.389 11.359 20.828 1 95.62 311 ARG A C 1
ATOM 2496 O O . ARG A 1 311 ? 3.549 12.25 20 1 95.62 311 ARG A O 1
ATOM 2503 N N . MET A 1 312 ? 3.494 10.07 20.594 1 96.69 312 MET A N 1
ATOM 2504 C CA . MET A 1 312 ? 3.701 9.492 19.266 1 96.69 312 MET A CA 1
ATOM 2505 C C . MET A 1 312 ? 3.162 8.062 19.203 1 96.69 312 MET A C 1
ATOM 2507 O O . MET A 1 312 ? 3.207 7.336 20.203 1 96.69 312 MET A O 1
ATOM 2511 N N . SER A 1 313 ? 2.611 7.727 18.062 1 97.06 313 SER A N 1
ATOM 2512 C CA . SER A 1 313 ? 2.123 6.359 17.906 1 97.06 313 SER A CA 1
ATOM 2513 C C . SER A 1 313 ? 3.045 5.543 17 1 97.06 313 SER A C 1
ATOM 2515 O O . SER A 1 313 ? 3.643 6.078 16.078 1 97.06 313 SER A O 1
ATOM 2517 N N . ASP A 1 314 ? 3.158 4.246 17.328 1 98.19 314 ASP A N 1
ATOM 2518 C CA . ASP A 1 314 ? 3.756 3.312 16.375 1 98.19 314 ASP A CA 1
ATOM 2519 C C . ASP A 1 314 ? 2.713 2.783 15.398 1 98.19 314 ASP A C 1
ATOM 2521 O O . ASP A 1 314 ? 1.512 2.85 15.664 1 98.19 314 ASP A O 1
ATOM 2525 N N . HIS A 1 315 ? 3.164 2.254 14.273 1 98.12 315 HIS A N 1
ATOM 2526 C CA . HIS A 1 315 ? 2.266 1.919 13.18 1 98.12 315 HIS A CA 1
ATOM 2527 C C . HIS A 1 315 ? 1.427 0.688 13.508 1 98.12 315 HIS A C 1
ATOM 2529 O O . HIS A 1 315 ? 0.325 0.523 12.977 1 98.12 315 HIS A O 1
ATOM 2535 N N . HIS A 1 316 ? 1.839 -0.242 14.375 1 98 316 HIS A N 1
ATOM 2536 C CA . HIS A 1 316 ? 1.021 -1.382 14.773 1 98 316 HIS A CA 1
ATOM 2537 C C . HIS A 1 316 ? -0.162 -0.938 15.625 1 98 316 HIS A C 1
ATOM 2539 O O . HIS A 1 316 ? -1.305 -1.315 15.359 1 98 316 HIS A O 1
ATOM 2545 N N . THR A 1 317 ? 0.158 -0.15 16.578 1 97.88 317 THR A N 1
ATOM 2546 C CA . THR A 1 317 ? -0.863 0.356 17.484 1 97.88 317 THR A CA 1
ATOM 2547 C C . THR A 1 317 ? -1.891 1.196 16.734 1 97.88 317 THR A C 1
ATOM 2549 O O . THR A 1 317 ? -3.098 1.02 16.906 1 97.88 317 THR A O 1
ATOM 2552 N N . GLU A 1 318 ? -1.38 2.088 15.914 1 97.62 318 GLU A N 1
ATOM 2553 C CA . GLU A 1 318 ? -2.293 2.979 15.203 1 97.62 318 GLU A CA 1
ATOM 2554 C C . GLU A 1 318 ? -3.168 2.205 14.219 1 97.62 318 GLU A C 1
ATOM 2556 O O . GLU A 1 318 ? -4.309 2.588 13.961 1 97.62 318 GLU A O 1
ATOM 2561 N N . SER A 1 319 ? -2.613 1.163 13.633 1 97.19 319 SER A N 1
ATOM 2562 C CA . SER A 1 319 ? -3.395 0.305 12.742 1 97.19 319 SER A CA 1
ATOM 2563 C C . SER A 1 319 ? -4.566 -0.329 13.484 1 97.19 319 SER A C 1
ATOM 2565 O O . SER A 1 319 ? -5.684 -0.381 12.961 1 97.19 319 SER A O 1
ATOM 2567 N N . ARG A 1 320 ? -4.34 -0.804 14.672 1 97.31 320 ARG A N 1
ATOM 2568 C CA . ARG A 1 320 ? -5.406 -1.39 15.477 1 97.31 320 ARG A CA 1
ATOM 2569 C C . ARG A 1 320 ? -6.434 -0.335 15.875 1 97.31 320 ARG A C 1
ATOM 2571 O O . ARG A 1 320 ? -7.637 -0.603 15.883 1 97.31 320 ARG A O 1
ATOM 2578 N N . ARG A 1 321 ? -5.938 0.801 16.219 1 97.69 321 ARG A N 1
ATOM 2579 C CA . ARG A 1 321 ? -6.832 1.892 16.594 1 97.69 321 ARG A CA 1
ATOM 2580 C C . ARG A 1 321 ? -7.711 2.305 15.422 1 97.69 321 ARG A C 1
ATOM 2582 O O . ARG A 1 321 ? -8.883 2.646 15.609 1 97.69 321 ARG A O 1
ATOM 2589 N N . PHE A 1 322 ? -7.176 2.273 14.242 1 98 322 PHE A N 1
ATOM 2590 C CA . PHE A 1 322 ? -7.973 2.596 13.062 1 98 322 PHE A CA 1
ATOM 2591 C C . PHE A 1 322 ? -9.109 1.599 12.891 1 98 322 PHE A C 1
ATOM 2593 O O . PHE A 1 322 ? -10.227 1.979 12.539 1 98 322 PHE A O 1
ATOM 2600 N N . LEU A 1 323 ? -8.805 0.357 13.078 1 97.38 323 LEU A N 1
ATOM 2601 C CA . LEU A 1 323 ? -9.867 -0.645 12.969 1 97.38 323 LEU A CA 1
ATOM 2602 C C . LEU A 1 323 ? -10.938 -0.418 14.023 1 97.38 323 LEU A C 1
ATOM 2604 O O . LEU A 1 323 ? -12.125 -0.659 13.773 1 97.38 323 LEU A O 1
ATOM 2608 N N . LYS A 1 324 ? -10.492 -0.036 15.195 1 98 324 LYS A N 1
ATOM 2609 C CA . LYS A 1 324 ? -11.477 0.339 16.219 1 98 324 LYS A CA 1
ATOM 2610 C C . LYS A 1 324 ? -12.344 1.495 15.742 1 98 324 LYS A C 1
ATOM 2612 O O . LYS A 1 324 ? -13.562 1.487 15.945 1 98 324 LYS A O 1
ATOM 2617 N N . HIS A 1 325 ? -11.734 2.479 15.133 1 97.94 325 HIS A N 1
ATOM 2618 C CA . HIS A 1 325 ? -12.484 3.576 14.531 1 97.94 325 HIS A CA 1
ATOM 2619 C C . HIS A 1 325 ? -13.508 3.062 13.523 1 97.94 325 HIS A C 1
ATOM 2621 O O . HIS A 1 325 ? -14.664 3.475 13.539 1 97.94 325 HIS A O 1
ATOM 2627 N N . LEU A 1 326 ? -13.07 2.207 12.633 1 96.62 326 LEU A N 1
ATOM 2628 C CA . LEU A 1 326 ? -13.953 1.607 11.641 1 96.62 326 LEU A CA 1
ATOM 2629 C C . LEU A 1 326 ? -15.156 0.947 12.305 1 96.62 326 LEU A C 1
ATOM 2631 O O . LEU A 1 326 ? -16.297 1.176 11.898 1 96.62 326 LEU A O 1
ATOM 2635 N N . GLY A 1 327 ? -14.875 0.154 13.336 1 96.94 327 GLY A N 1
ATOM 2636 C CA . GLY A 1 327 ? -15.945 -0.509 14.062 1 96.94 327 GLY A CA 1
ATOM 2637 C C . GLY A 1 327 ? -16.922 0.459 14.695 1 96.94 327 GLY A C 1
ATOM 2638 O O . GLY A 1 327 ? -18.141 0.267 14.609 1 96.94 327 GLY A O 1
ATOM 2639 N N . ASN A 1 328 ? -16.391 1.494 15.32 1 97.44 328 ASN A N 1
ATOM 2640 C CA . ASN A 1 328 ? -17.219 2.506 15.961 1 97.44 328 ASN A CA 1
ATOM 2641 C C . ASN A 1 328 ? -18.141 3.189 14.953 1 97.44 328 ASN A C 1
ATOM 2643 O O . ASN A 1 328 ? -19.344 3.348 15.211 1 97.44 328 ASN A O 1
ATOM 2647 N N . GLU A 1 329 ? -17.578 3.59 13.828 1 96.62 329 GLU A N 1
ATOM 2648 C CA . GLU A 1 329 ? -18.359 4.309 12.828 1 96.62 329 GLU A CA 1
ATOM 2649 C C . GLU A 1 329 ? -19.391 3.395 12.172 1 96.62 329 GLU A C 1
ATOM 2651 O O . GLU A 1 329 ? -20.516 3.812 11.898 1 96.62 329 GLU A O 1
ATOM 2656 N N . GLU A 1 330 ? -19 2.195 11.922 1 94.56 330 GLU A N 1
ATOM 2657 C CA . GLU A 1 330 ? -19.938 1.229 11.359 1 94.56 330 GLU A CA 1
ATOM 2658 C C . GLU A 1 330 ? -21.125 1.007 12.289 1 94.56 330 GLU A C 1
ATOM 2660 O O . GLU A 1 330 ? -22.266 0.938 11.844 1 94.56 330 GLU A O 1
ATOM 2665 N N . ARG A 1 331 ? -20.906 0.867 13.531 1 96.44 331 ARG A N 1
ATOM 2666 C CA . ARG A 1 331 ? -21.969 0.701 14.516 1 96.44 331 ARG A CA 1
ATOM 2667 C C . ARG A 1 331 ? -22.906 1.908 14.531 1 96.44 331 ARG A C 1
ATOM 2669 O O . ARG A 1 331 ? -24.109 1.77 14.766 1 96.44 331 ARG A O 1
ATOM 2676 N N . ALA A 1 332 ? -22.359 3.002 14.234 1 94.75 332 ALA A N 1
ATOM 2677 C CA . ALA A 1 332 ? -23.141 4.238 14.203 1 94.75 332 ALA A CA 1
ATOM 2678 C C . ALA A 1 332 ? -23.828 4.414 12.844 1 94.75 332 ALA A C 1
ATOM 2680 O O . ALA A 1 332 ? -24.5 5.418 12.609 1 94.75 332 ALA A O 1
ATOM 2681 N N . GLY A 1 333 ? -23.547 3.443 11.852 1 94.44 333 GLY A N 1
ATOM 2682 C CA . GLY A 1 333 ? -24.203 3.479 10.555 1 94.44 333 GLY A CA 1
ATOM 2683 C C . GLY A 1 333 ? -23.531 4.438 9.578 1 94.44 333 GLY A C 1
ATOM 2684 O O . GLY A 1 333 ? -24.156 4.91 8.633 1 94.44 333 GLY A O 1
ATOM 2685 N N . ARG A 1 334 ? -22.328 4.84 9.852 1 94.31 334 ARG A N 1
ATOM 2686 C CA . ARG A 1 334 ? -21.609 5.781 9.008 1 94.31 334 ARG A CA 1
ATOM 2687 C C . ARG A 1 334 ? -20.5 5.082 8.227 1 94.31 334 ARG A C 1
ATOM 2689 O O . ARG A 1 334 ? -19.797 4.23 8.773 1 94.31 334 ARG A O 1
ATOM 2696 N N . PRO A 1 335 ? -20.328 5.461 6.961 1 92.81 335 PRO A N 1
ATOM 2697 C CA . PRO A 1 335 ? -19.219 4.895 6.195 1 92.81 335 PRO A CA 1
ATOM 2698 C C . PRO A 1 335 ? -17.875 5.469 6.609 1 92.81 335 PRO A C 1
ATOM 2700 O O . PRO A 1 335 ? -17.797 6.602 7.09 1 92.81 335 PRO A O 1
ATOM 2703 N N . VAL A 1 336 ? -16.906 4.68 6.426 1 93.81 336 VAL A N 1
ATOM 2704 C CA . VAL A 1 336 ? -15.555 5.121 6.723 1 93.81 336 VAL A CA 1
ATOM 2705 C C . VAL A 1 336 ? -14.703 5.07 5.457 1 93.81 336 VAL A C 1
ATOM 2707 O O . VAL A 1 336 ? -14.188 4.008 5.09 1 93.81 336 VAL A O 1
ATOM 2710 N N . PRO A 1 337 ? -14.516 6.188 4.832 1 92.19 337 PRO A N 1
ATOM 2711 C CA . PRO A 1 337 ? -13.633 6.184 3.664 1 92.19 337 PRO A CA 1
ATOM 2712 C C . PRO A 1 337 ? -12.164 6.02 4.043 1 92.19 337 PRO A C 1
ATOM 2714 O O . PRO A 1 337 ? -11.719 6.543 5.066 1 92.19 337 PRO A O 1
ATOM 2717 N N . ALA A 1 338 ? -11.406 5.25 3.186 1 92.62 338 ALA A N 1
ATOM 2718 C CA . ALA A 1 338 ? -9.977 5.133 3.424 1 92.62 338 ALA A CA 1
ATOM 2719 C C . ALA A 1 338 ? -9.227 4.805 2.133 1 92.62 338 ALA A C 1
ATOM 2721 O O . ALA A 1 338 ? -9.703 4.012 1.317 1 92.62 338 ALA A O 1
ATOM 2722 N N . ASP A 1 339 ? -8.211 5.484 1.914 1 89.75 339 ASP A N 1
ATOM 2723 C CA . ASP A 1 339 ? -7.254 5.18 0.857 1 89.75 339 ASP A CA 1
ATOM 2724 C C . ASP A 1 339 ? -6.191 4.199 1.35 1 89.75 339 ASP A C 1
ATOM 2726 O O . ASP A 1 339 ? -5.328 4.566 2.15 1 89.75 339 ASP A O 1
ATOM 2730 N N . TRP A 1 340 ? -6.227 3.01 0.849 1 88.69 340 TRP A N 1
ATOM 2731 C CA . TRP A 1 340 ? -5.348 1.936 1.298 1 88.69 340 TRP A CA 1
ATOM 2732 C C . TRP A 1 340 ? -3.885 2.371 1.241 1 88.69 340 TRP A C 1
ATOM 2734 O O . TRP A 1 340 ? -3.111 2.09 2.16 1 88.69 340 TRP A O 1
ATOM 2744 N N . THR A 1 341 ? -3.424 3.098 0.237 1 87 341 THR A N 1
ATOM 2745 C CA . THR A 1 341 ? -2.033 3.469 0.006 1 87 341 THR A CA 1
ATOM 2746 C C . THR A 1 341 ? -1.563 4.484 1.043 1 87 341 THR A C 1
ATOM 2748 O O . THR A 1 341 ? -0.361 4.688 1.222 1 87 341 THR A O 1
ATOM 2751 N N . TRP A 1 342 ? -2.551 5.027 1.735 1 89.56 342 TRP A N 1
ATOM 2752 C CA . TRP A 1 342 ? -2.205 6.023 2.744 1 89.56 342 TRP A CA 1
ATOM 2753 C C . TRP A 1 342 ? -2.324 5.441 4.148 1 89.56 342 TRP A C 1
ATOM 2755 O O . TRP A 1 342 ? -1.608 5.855 5.062 1 89.56 342 TRP A O 1
ATOM 2765 N N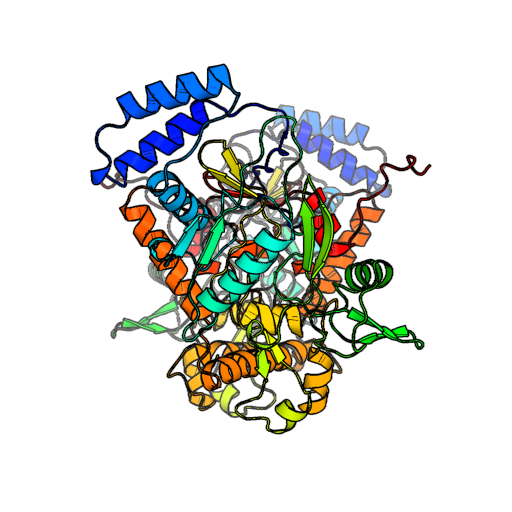 . ILE A 1 343 ? -3.223 4.52 4.285 1 93.19 343 ILE A N 1
ATOM 2766 C CA . ILE A 1 343 ? -3.52 4.027 5.629 1 93.19 343 ILE A CA 1
ATOM 2767 C C . ILE A 1 343 ? -2.543 2.912 5.996 1 93.19 343 ILE A C 1
ATOM 2769 O O . ILE A 1 343 ? -2.234 2.713 7.172 1 93.19 343 ILE A O 1
ATOM 2773 N N . VAL A 1 344 ? -2.082 2.209 4.984 1 93.88 344 VAL A N 1
ATOM 2774 C CA . VAL A 1 344 ? -1.117 1.146 5.238 1 93.88 344 VAL A CA 1
ATOM 2775 C C . VAL A 1 344 ? 0.273 1.746 5.438 1 93.88 344 VAL A C 1
ATOM 2777 O O . VAL A 1 344 ? 0.738 2.535 4.613 1 93.88 344 VAL A O 1
ATOM 2780 N N . PRO A 1 345 ? 0.935 1.399 6.547 1 96.56 345 PRO A N 1
ATOM 2781 C CA . PRO A 1 345 ? 2.225 2.021 6.855 1 96.56 345 PRO A CA 1
ATOM 2782 C C . PRO A 1 345 ? 3.305 1.683 5.832 1 96.56 345 PRO A C 1
ATOM 2784 O O . PRO A 1 345 ? 3.264 0.614 5.215 1 96.56 345 PRO A O 1
ATOM 2787 N N . PRO A 1 346 ? 4.262 2.559 5.68 1 97.06 346 PRO A N 1
ATOM 2788 C CA . PRO A 1 346 ? 5.348 2.367 4.715 1 97.06 346 PRO A CA 1
ATOM 2789 C C . PRO A 1 346 ? 6.359 1.316 5.168 1 97.06 346 PRO A C 1
ATOM 2791 O O . PRO A 1 346 ? 7.227 0.913 4.387 1 97.06 346 PRO A O 1
ATOM 2794 N N . MET A 1 347 ? 6.277 0.855 6.398 1 98.06 347 MET A N 1
ATOM 2795 C CA . MET A 1 347 ? 7.16 -0.177 6.934 1 98.06 347 MET A CA 1
ATOM 2796 C C . MET A 1 347 ? 6.355 -1.295 7.59 1 98.06 347 MET A C 1
ATOM 2798 O O . MET A 1 347 ? 5.547 -1.041 8.484 1 98.06 347 MET A O 1
ATOM 2802 N N . SER A 1 348 ? 6.621 -2.477 7.121 1 98 348 SER A N 1
ATOM 2803 C CA . SER A 1 348 ? 6.023 -3.686 7.68 1 98 348 SER A CA 1
ATOM 2804 C C . SER A 1 348 ? 4.504 -3.666 7.539 1 98 348 SER A C 1
ATOM 2806 O O . SER A 1 348 ? 3.787 -4.074 8.461 1 98 348 SER A O 1
ATOM 2808 N N . GLY A 1 349 ? 4.012 -3.094 6.441 1 96.44 349 GLY A N 1
ATOM 2809 C CA . GLY A 1 349 ? 2.576 -3.031 6.227 1 96.44 349 GLY A CA 1
ATOM 2810 C C . GLY A 1 349 ? 1.906 -4.391 6.266 1 96.44 349 GLY A C 1
ATOM 2811 O O . GLY A 1 349 ? 0.78 -4.523 6.75 1 96.44 349 GLY A O 1
ATOM 2812 N N . GLY A 1 350 ? 2.611 -5.398 5.863 1 96.44 350 GLY A N 1
ATOM 2813 C CA . GLY A 1 350 ? 2.059 -6.738 5.723 1 96.44 350 GLY A CA 1
ATOM 2814 C C . GLY A 1 350 ? 1.704 -7.375 7.055 1 96.44 350 GLY A C 1
ATOM 2815 O O . GLY A 1 350 ? 0.974 -8.367 7.094 1 96.44 350 GLY A O 1
ATOM 2816 N N . ILE A 1 351 ? 2.215 -6.852 8.125 1 97.38 351 ILE A N 1
ATOM 2817 C CA . ILE A 1 351 ? 1.929 -7.473 9.414 1 97.38 351 ILE A CA 1
ATOM 2818 C C . ILE A 1 351 ? 1.051 -6.547 10.25 1 97.38 351 ILE A C 1
ATOM 2820 O O . ILE A 1 351 ? 1.046 -6.625 11.477 1 97.38 351 ILE A O 1
ATOM 2824 N N . THR A 1 352 ? 0.357 -5.641 9.641 1 96.88 352 THR A N 1
ATOM 2825 C CA . THR A 1 352 ? -0.658 -4.809 10.281 1 96.88 352 THR A CA 1
ATOM 2826 C C . THR A 1 352 ? -2.057 -5.227 9.836 1 96.88 352 THR A C 1
ATOM 2828 O O . THR A 1 352 ? -2.232 -5.734 8.727 1 96.88 352 THR A O 1
ATOM 2831 N N . PRO A 1 353 ? -3.025 -5.035 10.695 1 94.75 353 PRO A N 1
ATOM 2832 C CA . PRO A 1 353 ? -4.375 -5.473 10.328 1 94.75 353 PRO A CA 1
ATOM 2833 C C . PRO A 1 353 ? -4.98 -4.637 9.203 1 94.75 353 PRO A C 1
ATOM 2835 O O . PRO A 1 353 ? -5.867 -5.113 8.484 1 94.75 353 PRO A O 1
ATOM 2838 N N . VAL A 1 354 ? -4.539 -3.451 8.938 1 94.75 354 VAL A N 1
ATOM 2839 C CA . VAL A 1 354 ? -5.117 -2.58 7.922 1 94.75 354 VAL A CA 1
ATOM 2840 C C . VAL A 1 354 ? -4.691 -3.051 6.535 1 94.75 354 VAL A C 1
ATOM 2842 O O . VAL A 1 354 ? -5.348 -2.738 5.539 1 94.75 354 VAL A O 1
ATOM 2845 N N . PHE A 1 355 ? -3.656 -3.854 6.48 1 93.44 355 PHE A N 1
ATOM 2846 C CA . PHE A 1 355 ? -3.102 -4.352 5.227 1 93.44 355 PHE A CA 1
ATOM 2847 C C . PHE A 1 355 ? -4.043 -5.363 4.582 1 93.44 355 PHE A C 1
ATOM 2849 O O . PHE A 1 355 ? -4.184 -5.398 3.359 1 93.44 355 PHE A O 1
ATOM 2856 N N . HIS A 1 356 ? -4.738 -6.109 5.305 1 86.69 356 HIS A N 1
ATOM 2857 C CA . HIS A 1 356 ? -5.461 -7.285 4.844 1 86.69 356 HIS A CA 1
ATOM 2858 C C . HIS A 1 356 ? -6.93 -6.965 4.582 1 86.69 356 HIS A C 1
ATOM 2860 O O . HIS A 1 356 ? -7.793 -7.84 4.691 1 86.69 356 HIS A O 1
ATOM 2866 N N . ARG A 1 357 ? -7.137 -5.719 4.289 1 84.81 357 ARG A N 1
ATOM 2867 C CA . ARG A 1 357 ? -8.508 -5.277 4.055 1 84.81 357 ARG A CA 1
ATOM 2868 C C . ARG A 1 357 ? -8.562 -4.188 2.99 1 84.81 357 ARG A C 1
ATOM 2870 O O . ARG A 1 357 ? -7.625 -3.4 2.854 1 84.81 357 ARG A O 1
ATOM 2877 N N . TYR A 1 358 ? -9.609 -4.234 2.244 1 81.62 358 TYR A N 1
ATOM 2878 C CA . TYR A 1 358 ? -9.875 -3.127 1.332 1 81.62 358 TYR A CA 1
ATOM 2879 C C . TYR A 1 358 ? -10.883 -2.156 1.928 1 81.62 358 TYR A C 1
ATOM 2881 O O . TYR A 1 358 ? -11.648 -2.518 2.83 1 81.62 358 TYR A O 1
ATOM 2889 N N . TYR A 1 359 ? -10.867 -0.982 1.449 1 86.38 359 TYR A N 1
ATOM 2890 C CA . TYR A 1 359 ? -11.688 0.082 2.01 1 86.38 359 TYR A CA 1
ATOM 2891 C C . TYR A 1 359 ? -12.477 0.793 0.917 1 86.38 359 TYR A C 1
ATOM 2893 O O . TYR A 1 359 ? -12.07 0.794 -0.249 1 86.38 359 TYR A O 1
ATOM 2901 N N . ASP A 1 360 ? -13.555 1.376 1.372 1 83.69 360 ASP A N 1
ATOM 2902 C CA . ASP A 1 360 ? -14.312 2.232 0.469 1 83.69 360 ASP A CA 1
ATOM 2903 C C . ASP A 1 360 ? -13.609 3.57 0.254 1 83.69 360 ASP A C 1
ATOM 2905 O O . ASP A 1 360 ? -13.164 4.203 1.213 1 83.69 360 ASP A O 1
ATOM 2909 N N . GLU A 1 361 ? -13.5 3.828 -0.979 1 84 361 GLU A N 1
ATOM 2910 C CA . GLU A 1 361 ? -12.992 5.16 -1.294 1 84 361 GLU A CA 1
ATOM 2911 C C . GLU A 1 361 ? -14.141 6.129 -1.582 1 84 361 GLU A C 1
ATOM 2913 O O . GLU A 1 361 ? -14.961 5.883 -2.471 1 84 361 GLU A O 1
ATOM 2918 N N . LEU A 1 362 ? -14.273 7.133 -0.763 1 86.56 362 LEU A N 1
ATOM 2919 C CA . LEU A 1 362 ? -15.344 8.117 -0.866 1 86.56 362 LEU A CA 1
ATOM 2920 C C . LEU A 1 362 ? -14.82 9.523 -0.583 1 86.56 362 LEU A C 1
ATOM 2922 O O . LEU A 1 362 ? -13.875 9.688 0.188 1 86.56 362 LEU A O 1
ATOM 2926 N N . ASP A 1 363 ? -15.461 10.406 -1.25 1 89.06 363 ASP A N 1
ATOM 2927 C CA . ASP A 1 363 ? -15.234 11.812 -0.918 1 89.06 363 ASP A CA 1
ATOM 2928 C C . ASP A 1 363 ? -16.328 12.344 -0.002 1 89.06 363 ASP A C 1
ATOM 2930 O O . ASP A 1 363 ? -17.234 13.047 -0.454 1 89.06 363 ASP A O 1
ATOM 2934 N N . LEU A 1 364 ? -16.219 12.047 1.232 1 92.38 364 LEU A N 1
ATOM 2935 C CA . LEU A 1 364 ? -17.234 12.461 2.205 1 92.38 364 LEU A CA 1
ATOM 2936 C C . LEU A 1 364 ? -16.922 13.859 2.74 1 92.38 364 LEU A C 1
ATOM 2938 O O . LEU A 1 364 ? -15.773 14.156 3.082 1 92.38 364 LEU A O 1
ATOM 2942 N N . ARG A 1 365 ? -17.938 14.688 2.764 1 94.5 365 ARG A N 1
ATOM 2943 C CA . ARG A 1 365 ? -17.812 16.031 3.309 1 94.5 365 ARG A CA 1
ATOM 2944 C C . ARG A 1 365 ? -18.5 16.141 4.664 1 94.5 365 ARG A C 1
ATOM 2946 O O . ARG A 1 365 ? -19.469 15.422 4.934 1 94.5 365 ARG A O 1
ATOM 2953 N N . PRO A 1 366 ? -18.109 17.109 5.516 1 97.25 366 PRO A N 1
ATOM 2954 C CA . PRO A 1 366 ? -16.969 18.016 5.453 1 97.25 366 PRO A CA 1
ATOM 2955 C C . PRO A 1 366 ? -15.648 17.281 5.234 1 97.25 366 PRO A C 1
ATOM 2957 O O . PRO A 1 366 ? -15.539 16.094 5.543 1 97.25 366 PRO A O 1
ATOM 2960 N N . ALA A 1 367 ? -14.609 18.062 4.691 1 96.69 367 ALA A N 1
ATOM 2961 C CA . ALA A 1 367 ? -13.352 17.438 4.297 1 96.69 367 ALA A CA 1
ATOM 2962 C C . ALA A 1 367 ? -12.219 18.453 4.207 1 96.69 367 ALA A C 1
ATOM 2964 O O . ALA A 1 367 ? -12.461 19.656 4.309 1 96.69 367 ALA A O 1
ATOM 2965 N N . PHE A 1 368 ? -11.039 17.969 4.059 1 96.56 368 PHE A N 1
ATOM 2966 C CA . PHE A 1 368 ? -9.844 18.75 3.752 1 96.56 368 PHE A CA 1
ATOM 2967 C C . PHE A 1 368 ? -9.391 18.516 2.316 1 96.56 368 PHE A C 1
ATOM 2969 O O . PHE A 1 368 ? -9.414 17.375 1.832 1 96.56 368 PHE A O 1
ATOM 2976 N N . TYR A 1 369 ? -9.023 19.625 1.673 1 94.88 369 TYR A N 1
ATOM 2977 C CA . TYR A 1 369 ? -8.547 19.5 0.298 1 94.88 369 TYR A CA 1
ATOM 2978 C C . TYR A 1 369 ? -7.23 20.234 0.106 1 94.88 369 TYR A C 1
ATOM 2980 O O . TYR A 1 369 ? -7.043 21.328 0.643 1 94.88 369 TYR A O 1
ATOM 2988 N N . LEU A 1 370 ? -6.348 19.609 -0.59 1 93.81 370 LEU A N 1
ATOM 2989 C CA . LEU A 1 370 ? -5.141 20.281 -1.067 1 93.81 370 LEU A CA 1
ATOM 2990 C C . LEU A 1 370 ? -5.266 20.641 -2.545 1 93.81 370 LEU A C 1
ATOM 2992 O O . LEU A 1 370 ? -5.395 19.75 -3.393 1 93.81 370 LEU A O 1
ATOM 2996 N N . ASP A 1 371 ? -5.266 21.875 -2.846 1 90.06 371 ASP A N 1
ATOM 2997 C CA . ASP A 1 371 ? -5.344 22.25 -4.254 1 90.06 371 ASP A CA 1
ATOM 2998 C C . ASP A 1 371 ? -3.951 22.453 -4.848 1 90.06 371 ASP A C 1
ATOM 3000 O O . ASP A 1 371 ? -2.963 22.516 -4.113 1 90.06 371 ASP A O 1
ATOM 3004 N N . ASP A 1 372 ? -3.855 22.547 -6.102 1 89.56 372 ASP A N 1
ATOM 3005 C CA . ASP A 1 372 ? -2.592 22.594 -6.832 1 89.56 372 ASP A CA 1
ATOM 3006 C C . ASP A 1 372 ? -1.805 23.859 -6.496 1 89.56 372 ASP A C 1
ATOM 3008 O O . ASP A 1 372 ? -0.575 23.828 -6.41 1 89.56 372 ASP A O 1
ATOM 3012 N N . GLU A 1 373 ? -2.461 24.906 -6.391 1 91.94 373 GLU A N 1
ATOM 3013 C CA . GLU A 1 373 ? -1.78 26.156 -6.082 1 91.94 373 GLU A CA 1
ATOM 3014 C C . GLU A 1 373 ? -1.107 26.094 -4.711 1 91.94 373 GLU A C 1
ATOM 3016 O O . GLU A 1 373 ? 0.06 26.469 -4.57 1 91.94 373 GLU A O 1
ATOM 3021 N N . ALA A 1 374 ? -1.893 25.656 -3.762 1 94.5 374 ALA A N 1
ATOM 3022 C CA . ALA A 1 374 ? -1.346 25.547 -2.412 1 94.5 374 ALA A CA 1
ATOM 3023 C C . ALA A 1 374 ? -0.151 24.594 -2.389 1 94.5 374 ALA A C 1
ATOM 3025 O O . ALA A 1 374 ? 0.844 24.859 -1.708 1 94.5 374 ALA A O 1
ATOM 3026 N N . ALA A 1 375 ? -0.26 23.484 -3.088 1 94.69 375 ALA A N 1
ATOM 3027 C CA . ALA A 1 375 ? 0.828 22.516 -3.16 1 94.69 375 ALA A CA 1
ATOM 3028 C C . ALA A 1 375 ? 2.078 23.125 -3.775 1 94.69 375 ALA A C 1
ATOM 3030 O O . ALA A 1 375 ? 3.188 22.938 -3.273 1 94.69 375 ALA A O 1
ATOM 3031 N N . THR A 1 376 ? 1.915 23.859 -4.816 1 95.19 376 THR A N 1
ATOM 3032 C CA . THR A 1 376 ? 3.027 24.5 -5.512 1 95.19 376 THR A CA 1
ATOM 3033 C C . THR A 1 376 ? 3.672 25.578 -4.637 1 95.19 376 THR A C 1
ATOM 3035 O O . THR A 1 376 ? 4.898 25.656 -4.551 1 95.19 376 THR A O 1
ATOM 3038 N N . LEU A 1 377 ? 2.861 26.344 -4.027 1 96.81 377 LEU A N 1
ATOM 3039 C CA . LEU A 1 377 ? 3.371 27.375 -3.137 1 96.81 377 LEU A CA 1
ATOM 3040 C C . LEU A 1 377 ? 4.207 26.766 -2.016 1 96.81 377 LEU A C 1
ATOM 3042 O O . LEU A 1 377 ? 5.266 27.297 -1.668 1 96.81 377 LEU A O 1
ATOM 3046 N N . ALA A 1 378 ? 3.75 25.688 -1.536 1 97.5 378 ALA A N 1
ATOM 3047 C CA . ALA A 1 378 ? 4.43 25.047 -0.414 1 97.5 378 ALA A CA 1
ATOM 3048 C C . ALA A 1 378 ? 5.773 24.469 -0.844 1 97.5 378 ALA A C 1
ATOM 3050 O O . ALA A 1 378 ? 6.723 24.438 -0.058 1 97.5 378 ALA A O 1
ATOM 3051 N N . ARG A 1 379 ? 5.836 24.031 -2.039 1 95.38 379 ARG A N 1
ATOM 3052 C CA . ARG A 1 379 ? 7.039 23.375 -2.543 1 95.38 379 ARG A CA 1
ATOM 3053 C C . ARG A 1 379 ? 8.039 24.406 -3.061 1 95.38 379 ARG A C 1
ATOM 3055 O O . ARG A 1 379 ? 9.242 24.281 -2.809 1 95.38 379 ARG A O 1
ATOM 3062 N N . GLU A 1 380 ? 7.492 25.469 -3.758 1 95.25 380 GLU A N 1
ATOM 3063 C CA . GLU A 1 380 ? 8.375 26.312 -4.547 1 95.25 380 GLU A CA 1
ATOM 3064 C C . GLU A 1 380 ? 8.469 27.719 -3.949 1 95.25 380 GLU A C 1
ATOM 3066 O O . GLU A 1 380 ? 9.391 28.469 -4.262 1 95.25 380 GLU A O 1
ATOM 3071 N N . GLY A 1 381 ? 7.48 28.125 -3.172 1 95.12 381 GLY A N 1
ATOM 3072 C CA . GLY A 1 381 ? 7.461 29.469 -2.617 1 95.12 381 GLY A CA 1
ATOM 3073 C C . GLY A 1 381 ? 7.18 30.531 -3.658 1 95.12 381 GLY A C 1
ATOM 3074 O O . GLY A 1 381 ? 7.637 31.672 -3.523 1 95.12 381 GLY A O 1
ATOM 3075 N N . ALA A 1 382 ? 6.602 30.094 -4.785 1 89.81 382 ALA A N 1
ATOM 3076 C CA . ALA A 1 382 ? 6.258 31.016 -5.855 1 89.81 382 ALA A CA 1
ATOM 3077 C C . ALA A 1 382 ? 5.105 30.484 -6.699 1 89.81 382 ALA A C 1
ATOM 3079 O O . ALA A 1 382 ? 4.863 29.281 -6.738 1 89.81 382 ALA A O 1
ATOM 3080 N N . ARG A 1 383 ? 4.316 31.406 -7.211 1 85.06 383 ARG A N 1
ATOM 3081 C CA . ARG A 1 383 ? 3.26 31.031 -8.148 1 85.06 383 ARG A CA 1
ATOM 3082 C C . ARG A 1 383 ? 3.822 30.812 -9.547 1 85.06 383 ARG A C 1
ATOM 3084 O O . ARG A 1 383 ? 4.789 31.453 -9.945 1 85.06 383 ARG A O 1
ATOM 3091 N N . ARG A 1 384 ? 3.549 29.625 -10.117 1 64.31 384 ARG A N 1
ATOM 3092 C CA . ARG A 1 384 ? 3.98 29.391 -11.492 1 64.31 384 ARG A CA 1
ATOM 3093 C C . ARG A 1 384 ? 3.422 30.469 -12.43 1 64.31 384 ARG A C 1
ATOM 3095 O O . ARG A 1 384 ? 2.266 30.875 -12.297 1 64.31 384 ARG A O 1
ATOM 3102 N N . CYS A 1 385 ? 4.34 31.359 -12.93 1 51.91 385 CYS A N 1
ATOM 3103 C CA . CYS A 1 385 ? 3.879 32.312 -13.945 1 51.91 385 CYS A CA 1
ATOM 3104 C C . CYS A 1 385 ? 3.033 31.609 -15 1 51.91 385 CYS A C 1
ATOM 3106 O O . CYS A 1 385 ? 3.334 30.469 -15.391 1 51.91 385 CYS A O 1
ATOM 3108 N N . ALA A 1 386 ? 1.753 31.703 -15.07 1 47.03 386 ALA A N 1
ATOM 3109 C CA . ALA A 1 386 ? 1.004 31.234 -16.234 1 47.03 386 ALA A CA 1
ATOM 3110 C C . ALA A 1 386 ? 1.842 31.344 -17.5 1 47.03 386 ALA A C 1
ATOM 3112 O O . ALA A 1 386 ? 1.404 31.922 -18.5 1 47.03 386 ALA A O 1
ATOM 3113 N N . GLY A 1 387 ? 3.146 31.266 -17.531 1 37.03 387 GLY A N 1
ATOM 3114 C CA . GLY A 1 387 ? 3.742 31.5 -18.828 1 37.03 387 GLY A CA 1
ATOM 3115 C C . GLY A 1 387 ? 3.469 30.375 -19.812 1 37.03 387 GLY A C 1
ATOM 3116 O O . GLY A 1 387 ? 2.803 29.391 -19.484 1 37.03 387 GLY A O 1
ATOM 3117 N N . HIS A 1 388 ? 4.508 30.188 -20.969 1 32.5 388 HIS A N 1
ATOM 3118 C CA . HIS A 1 388 ? 4.762 29.641 -22.297 1 32.5 388 HIS A CA 1
ATOM 3119 C C . HIS A 1 388 ? 4.699 28.109 -22.281 1 32.5 388 HIS A C 1
ATOM 3121 O O . HIS A 1 388 ? 5.281 27.469 -21.406 1 32.5 388 HIS A O 1
ATOM 3127 N N . PRO A 1 389 ? 3.65 27.578 -22.953 1 33.72 389 PRO A N 1
ATOM 3128 C CA . PRO A 1 389 ? 3.715 26.172 -23.375 1 33.72 389 PRO A CA 1
ATOM 3129 C C . PRO A 1 389 ? 5.137 25.734 -23.703 1 33.72 389 PRO A C 1
ATOM 3131 O O . PRO A 1 389 ? 5.852 26.406 -24.438 1 33.72 389 PRO A O 1
ATOM 3134 N N . GLY A 1 390 ? 5.871 25.453 -22.922 1 21.45 390 GLY A N 1
ATOM 3135 C CA . GLY A 1 390 ? 7.102 24.922 -23.469 1 21.45 390 GLY A CA 1
ATOM 3136 C C . GLY A 1 390 ? 6.867 23.984 -24.656 1 21.45 390 GLY A C 1
ATOM 3137 O O . GLY A 1 390 ? 5.938 23.188 -24.641 1 21.45 390 GLY A O 1
ATOM 3138 N N . ARG A 1 391 ? 7.418 24.312 -26 1 20.41 391 ARG A N 1
ATOM 3139 C CA . ARG A 1 391 ? 7.574 23.312 -27.062 1 20.41 391 ARG A CA 1
ATOM 3140 C C . ARG A 1 391 ? 8.078 22 -26.5 1 20.41 391 ARG A C 1
ATOM 3142 O O . ARG A 1 391 ? 9.016 21.969 -25.688 1 20.41 391 ARG A O 1
ATOM 3149 N N . MET B 1 1 ? -8.391 -14.289 1.751 1 19.86 1 MET B N 1
ATOM 3150 C CA . MET B 1 1 ? -8.164 -12.906 1.34 1 19.86 1 MET B CA 1
ATOM 3151 C C . MET B 1 1 ? -8.742 -12.648 -0.046 1 19.86 1 MET B C 1
ATOM 3153 O O . MET B 1 1 ? -8.266 -13.203 -1.037 1 19.86 1 MET B O 1
ATOM 3157 N N . ILE B 1 2 ? -9.969 -12.586 -0.201 1 26.98 2 ILE B N 1
ATOM 3158 C CA . ILE B 1 2 ? -10.539 -12.289 -1.51 1 26.98 2 ILE B CA 1
ATOM 3159 C C . ILE B 1 2 ? -9.797 -11.117 -2.145 1 26.98 2 ILE B C 1
ATOM 3161 O O . ILE B 1 2 ? -9.57 -10.094 -1.497 1 26.98 2 ILE B O 1
ATOM 3165 N N . VAL B 1 3 ? -9.031 -11.367 -3.057 1 30.36 3 VAL B N 1
ATOM 3166 C CA . VAL B 1 3 ? -8.227 -10.406 -3.799 1 30.36 3 VAL B CA 1
ATOM 3167 C C . VAL B 1 3 ? -9.109 -9.266 -4.293 1 30.36 3 VAL B C 1
ATOM 3169 O O . VAL B 1 3 ? -9.977 -9.469 -5.148 1 30.36 3 VAL B O 1
ATOM 3172 N N . PRO B 1 4 ? -9.516 -8.43 -3.506 1 34.56 4 PRO B N 1
ATOM 3173 C CA . PRO B 1 4 ? -10.258 -7.352 -4.164 1 34.56 4 PRO B CA 1
ATOM 3174 C C . PRO B 1 4 ? -9.469 -6.699 -5.297 1 34.56 4 PRO B C 1
ATOM 3176 O O . PRO B 1 4 ? -8.312 -6.32 -5.109 1 34.56 4 PRO B O 1
ATOM 3179 N N . GLY B 1 5 ? -9.453 -7.242 -6.543 1 36.75 5 GLY B N 1
ATOM 3180 C CA . GLY B 1 5 ? -8.805 -6.773 -7.754 1 36.75 5 GLY B CA 1
ATOM 3181 C C . GLY B 1 5 ? -8.797 -5.262 -7.879 1 36.75 5 GLY B C 1
ATOM 3182 O O . GLY B 1 5 ? -9.078 -4.551 -6.91 1 36.75 5 GLY B O 1
ATOM 3183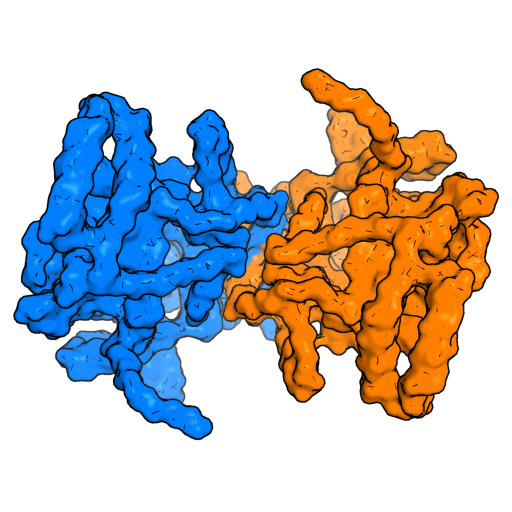 N N . TYR B 1 6 ? -8.906 -4.945 -9.297 1 47.41 6 TYR B N 1
ATOM 3184 C CA . TYR B 1 6 ? -8.922 -3.668 -10 1 47.41 6 TYR B CA 1
ATOM 3185 C C . TYR B 1 6 ? -10.023 -2.762 -9.469 1 47.41 6 TYR B C 1
ATOM 3187 O O . TYR B 1 6 ? -11.211 -3.051 -9.641 1 47.41 6 TYR B O 1
ATOM 3195 N N . ARG B 1 7 ? -9.688 -2.174 -8.375 1 48 7 ARG B N 1
ATOM 3196 C CA . ARG B 1 7 ? -10.648 -1.289 -7.723 1 48 7 ARG B CA 1
ATOM 3197 C C . ARG B 1 7 ? -11.617 -0.682 -8.734 1 48 7 ARG B C 1
ATOM 3199 O O . ARG B 1 7 ? -12.82 -0.623 -8.492 1 48 7 ARG B O 1
ATOM 3206 N N . ASP B 1 8 ? -11.156 -0.189 -9.828 1 50.19 8 ASP B N 1
ATOM 3207 C CA . ASP B 1 8 ? -12.047 0.605 -10.68 1 50.19 8 ASP B CA 1
ATOM 3208 C C . ASP B 1 8 ? -12.727 -0.267 -11.727 1 50.19 8 ASP B C 1
ATOM 3210 O O . ASP B 1 8 ? -13.688 0.165 -12.375 1 50.19 8 ASP B O 1
ATOM 3214 N N . HIS B 1 9 ? -12.297 -1.486 -12.023 1 56.12 9 HIS B N 1
ATOM 3215 C CA . HIS B 1 9 ? -12.953 -2.279 -13.055 1 56.12 9 HIS B CA 1
ATOM 3216 C C . HIS B 1 9 ? -13.062 -3.744 -12.648 1 56.12 9 HIS B C 1
ATOM 3218 O O . HIS B 1 9 ? -12.156 -4.539 -12.922 1 56.12 9 HIS B O 1
ATOM 3224 N N . PRO B 1 10 ? -14.172 -3.887 -11.867 1 58.97 10 PRO B N 1
ATOM 3225 C CA . PRO B 1 10 ? -14.305 -5.301 -11.508 1 58.97 10 PRO B CA 1
ATOM 3226 C C . PRO B 1 10 ? -14.297 -6.219 -12.734 1 58.97 10 PRO B C 1
ATOM 3228 O O . PRO B 1 10 ? -14.797 -5.844 -13.797 1 58.97 10 PRO B O 1
ATOM 3231 N N . THR B 1 11 ? -13.539 -7.301 -12.648 1 66.19 11 THR B N 1
ATOM 3232 C CA . THR B 1 11 ? -13.508 -8.281 -13.727 1 66.19 11 THR B CA 1
ATOM 3233 C C . THR B 1 11 ? -14.875 -8.938 -13.898 1 66.19 11 THR B C 1
ATOM 3235 O O . THR B 1 11 ? -15.516 -9.32 -12.914 1 66.19 11 THR B O 1
ATOM 3238 N N . GLU B 1 12 ? -15.398 -8.844 -15.109 1 70.94 12 GLU B N 1
ATOM 3239 C CA . GLU B 1 12 ? -16.672 -9.5 -15.422 1 70.94 12 GLU B CA 1
ATOM 3240 C C . GLU B 1 12 ? -16.578 -11.008 -15.188 1 70.94 12 GLU B C 1
ATOM 3242 O O . GLU B 1 12 ? -15.586 -11.641 -15.539 1 70.94 12 GLU B O 1
ATOM 3247 N N . PRO B 1 13 ? -17.609 -11.477 -14.57 1 82.38 13 PRO B N 1
ATOM 3248 C CA . PRO B 1 13 ? -17.625 -12.93 -14.383 1 82.38 13 PRO B CA 1
ATOM 3249 C C . PRO B 1 13 ? -17.594 -13.688 -15.711 1 82.38 13 PRO B C 1
ATOM 3251 O O . PRO B 1 13 ? -18.156 -13.227 -16.703 1 82.38 13 PRO B O 1
ATOM 3254 N N . TRP B 1 14 ? -16.953 -14.75 -15.688 1 86.5 14 TRP B N 1
ATOM 3255 C CA . TRP B 1 14 ? -16.812 -15.602 -16.859 1 86.5 14 TRP B CA 1
ATOM 3256 C C . TRP B 1 14 ? -18.109 -16.328 -17.156 1 86.5 14 TRP B C 1
ATOM 3258 O O . TRP B 1 14 ? -18.656 -17.031 -16.297 1 86.5 14 TRP B O 1
ATOM 3268 N N . ASP B 1 15 ? -18.641 -16.031 -18.375 1 90.56 15 ASP B N 1
ATOM 3269 C CA . ASP B 1 15 ? -19.766 -16.812 -18.875 1 90.56 15 ASP B CA 1
ATOM 3270 C C . ASP B 1 15 ? -19.281 -18.031 -19.656 1 90.56 15 ASP B C 1
ATOM 3272 O O . ASP B 1 15 ? -18.906 -17.922 -20.828 1 90.56 15 ASP B O 1
ATOM 3276 N N . ARG B 1 16 ? -19.469 -19.188 -19.156 1 90.38 16 ARG B N 1
ATOM 3277 C CA . ARG B 1 16 ? -18.906 -20.406 -19.703 1 90.38 16 ARG B CA 1
ATOM 3278 C C . ARG B 1 16 ? -19.641 -20.844 -20.969 1 90.38 16 ARG B C 1
ATOM 3280 O O . ARG B 1 16 ? -19.141 -21.656 -21.75 1 90.38 16 ARG B O 1
ATOM 3287 N N . ASP B 1 17 ? -20.797 -20.281 -21.172 1 93.12 17 ASP B N 1
ATOM 3288 C CA . ASP B 1 17 ? -21.594 -20.719 -22.312 1 93.12 17 ASP B CA 1
ATOM 3289 C C . ASP B 1 17 ? -21.469 -19.75 -23.484 1 93.12 17 ASP B C 1
ATOM 3291 O O . ASP B 1 17 ? -21.891 -20.062 -24.594 1 93.12 17 ASP B O 1
ATOM 3295 N N . ALA B 1 18 ? -20.891 -18.656 -23.188 1 93.94 18 ALA B N 1
ATOM 3296 C CA . ALA B 1 18 ? -20.797 -17.625 -24.234 1 93.94 18 ALA B CA 1
ATOM 3297 C C . ALA B 1 18 ? -19.734 -17.984 -25.266 1 93.94 18 ALA B C 1
ATOM 3299 O O . ALA B 1 18 ? -18.672 -18.5 -24.922 1 93.94 18 ALA B O 1
ATOM 3300 N N . PRO B 1 19 ? -20.109 -17.734 -26.531 1 96.06 19 PRO B N 1
ATOM 3301 C CA . PRO B 1 19 ? -19.078 -17.906 -27.547 1 96.06 19 PRO B CA 1
ATOM 3302 C C . PRO B 1 19 ? -17.969 -16.844 -27.453 1 96.06 19 PRO B C 1
ATOM 3304 O O . PRO B 1 19 ? -18.125 -15.852 -26.734 1 96.06 19 PRO B O 1
ATOM 3307 N N . VAL B 1 20 ? -16.906 -17.141 -28.156 1 97.25 20 VAL B N 1
ATOM 3308 C CA . VAL B 1 20 ? -15.797 -16.203 -28.203 1 97.25 20 VAL B CA 1
ATOM 3309 C C . VAL B 1 20 ? -16.25 -14.891 -28.859 1 97.25 20 VAL B C 1
ATOM 3311 O O . VAL B 1 20 ? -16.984 -14.906 -29.844 1 97.25 20 VAL B O 1
ATOM 3314 N N . ASP B 1 21 ? -15.852 -13.805 -28.266 1 96 21 ASP B N 1
ATOM 3315 C CA . ASP B 1 21 ? -16.062 -12.5 -28.875 1 96 21 ASP B CA 1
ATOM 3316 C C . ASP B 1 21 ? -15.133 -12.297 -30.062 1 96 21 ASP B C 1
ATOM 3318 O O . ASP B 1 21 ? -13.914 -12.164 -29.906 1 96 21 ASP B O 1
ATOM 3322 N N . PRO B 1 22 ? -15.734 -12.172 -31.281 1 97.56 22 PRO B N 1
ATOM 3323 C CA . PRO B 1 22 ? -14.875 -12 -32.469 1 97.56 22 PRO B CA 1
ATOM 3324 C C . PRO B 1 22 ? -14 -10.75 -32.375 1 97.56 22 PRO B C 1
ATOM 3326 O O . PRO B 1 22 ? -12.883 -10.734 -32.906 1 97.56 22 PRO B O 1
ATOM 3329 N N . GLY B 1 23 ? -14.523 -9.773 -31.75 1 97.69 23 GLY B N 1
ATOM 3330 C CA . GLY B 1 23 ? -13.734 -8.562 -31.562 1 97.69 23 GLY B CA 1
ATOM 3331 C C . GLY B 1 23 ? -12.5 -8.781 -30.719 1 97.69 23 GLY B C 1
ATOM 3332 O O . GLY B 1 23 ? -11.422 -8.273 -31.047 1 97.69 23 GLY B O 1
ATOM 3333 N N . GLU B 1 24 ? -12.641 -9.523 -29.656 1 97.19 24 GLU B N 1
ATOM 3334 C CA . GLU B 1 24 ? -11.5 -9.828 -28.797 1 97.19 24 GLU B CA 1
ATOM 3335 C C . GLU B 1 24 ? -10.477 -10.703 -29.531 1 97.19 24 GLU B C 1
ATOM 3337 O O . GLU B 1 24 ? -9.273 -10.523 -29.359 1 97.19 24 GLU B O 1
ATOM 3342 N N . ALA B 1 25 ? -10.984 -11.641 -30.281 1 98.69 25 ALA B N 1
ATOM 3343 C CA . ALA B 1 25 ? -10.102 -12.492 -31.078 1 98.69 25 ALA B CA 1
ATOM 3344 C C . ALA B 1 25 ? -9.289 -11.664 -32.062 1 98.69 25 ALA B C 1
ATOM 3346 O O . ALA B 1 25 ? -8.078 -11.852 -32.188 1 98.69 25 ALA B O 1
ATOM 3347 N N . GLU B 1 26 ? -9.969 -10.781 -32.75 1 98.62 26 GLU B N 1
ATOM 3348 C CA . GLU B 1 26 ? -9.312 -9.945 -33.75 1 98.62 26 GLU B CA 1
ATOM 3349 C C . GLU B 1 26 ? -8.273 -9.031 -33.094 1 98.62 26 GLU B C 1
ATOM 3351 O O . GLU B 1 26 ? -7.176 -8.859 -33.625 1 98.62 26 GLU B O 1
ATOM 3356 N N . ASP B 1 27 ? -8.672 -8.453 -32.031 1 98.31 27 ASP B N 1
ATOM 3357 C CA . ASP B 1 27 ? -7.742 -7.574 -31.328 1 98.31 27 ASP B CA 1
ATOM 3358 C C . ASP B 1 27 ? -6.453 -8.312 -30.969 1 98.31 27 ASP B C 1
ATOM 3360 O O . ASP B 1 27 ? -5.355 -7.797 -31.203 1 98.31 27 ASP B O 1
ATOM 3364 N N . PHE B 1 28 ? -6.586 -9.453 -30.438 1 98.69 28 PHE B N 1
ATOM 3365 C CA . PHE B 1 28 ? -5.426 -10.25 -30.062 1 98.69 28 PHE B CA 1
ATOM 3366 C C . PHE B 1 28 ? -4.582 -10.594 -31.281 1 98.69 28 PHE B C 1
ATOM 3368 O O . PHE B 1 28 ? -3.365 -10.398 -31.281 1 98.69 28 PHE B O 1
ATOM 3375 N N . LEU B 1 29 ? -5.266 -11.133 -32.281 1 98.81 29 LEU B N 1
ATOM 3376 C CA . LEU B 1 29 ? -4.543 -11.617 -33.438 1 98.81 29 LEU B CA 1
ATOM 3377 C C . LEU B 1 29 ? -3.811 -10.477 -34.125 1 98.81 29 LEU B C 1
ATOM 3379 O O . LEU B 1 29 ? -2.668 -10.641 -34.562 1 98.81 29 LEU B O 1
ATOM 3383 N N . ARG B 1 30 ? -4.406 -9.352 -34.219 1 98.44 30 ARG B N 1
ATOM 3384 C CA . ARG B 1 30 ? -3.744 -8.211 -34.844 1 98.44 30 ARG B CA 1
ATOM 3385 C C . ARG B 1 30 ? -2.494 -7.812 -34.062 1 98.44 30 ARG B C 1
ATOM 3387 O O . ARG B 1 30 ? -1.444 -7.555 -34.656 1 98.44 30 ARG B O 1
ATOM 3394 N N . ARG B 1 31 ? -2.582 -7.785 -32.781 1 97.81 31 ARG B N 1
ATOM 3395 C CA . ARG B 1 31 ? -1.427 -7.445 -31.969 1 97.81 31 ARG B CA 1
ATOM 3396 C C . ARG B 1 31 ? -0.36 -8.531 -32.031 1 97.81 31 ARG B C 1
ATOM 3398 O O . ARG B 1 31 ? 0.833 -8.234 -32.125 1 97.81 31 ARG B O 1
ATOM 3405 N N . CYS B 1 32 ? -0.773 -9.758 -31.984 1 98.25 32 CYS B N 1
ATOM 3406 C CA . CYS B 1 32 ? 0.137 -10.891 -32.062 1 98.25 32 CYS B CA 1
ATOM 3407 C C . CYS B 1 32 ? 0.946 -10.859 -33.344 1 98.25 32 CYS B C 1
ATOM 3409 O O . CYS B 1 32 ? 2.168 -11.008 -33.344 1 98.25 32 CYS B O 1
ATOM 3411 N N . TYR B 1 33 ? 0.282 -10.648 -34.438 1 97.94 33 TYR B N 1
ATOM 3412 C CA . TYR B 1 33 ? 0.933 -10.672 -35.75 1 97.94 33 TYR B CA 1
ATOM 3413 C C . TYR B 1 33 ? 1.776 -9.414 -35.969 1 97.94 33 TYR B C 1
ATOM 3415 O O . TYR B 1 33 ? 2.809 -9.461 -36.625 1 97.94 33 TYR B O 1
ATOM 3423 N N . THR B 1 34 ? 1.368 -8.336 -35.375 1 96.75 34 THR B N 1
ATOM 3424 C CA . THR B 1 34 ? 2.176 -7.121 -35.406 1 96.75 34 THR B CA 1
ATOM 3425 C C . THR B 1 34 ? 3.477 -7.305 -34.625 1 96.75 34 THR B C 1
ATOM 3427 O O . THR B 1 34 ? 4.543 -6.891 -35.094 1 96.75 34 THR B O 1
ATOM 3430 N N . GLU B 1 35 ? 3.41 -7.953 -33.5 1 96.31 35 GLU B N 1
ATOM 3431 C CA . GLU B 1 35 ? 4.578 -8.133 -32.656 1 96.31 35 GLU B CA 1
ATOM 3432 C C . GLU B 1 35 ? 5.449 -9.289 -33.125 1 96.31 35 GLU B C 1
ATOM 3434 O O . GLU B 1 35 ? 6.59 -9.438 -32.688 1 96.31 35 GLU B O 1
ATOM 3439 N N . ASN B 1 36 ? 4.852 -10.109 -34 1 96.5 36 ASN B N 1
ATOM 3440 C CA . ASN B 1 36 ? 5.574 -11.227 -34.625 1 96.5 36 ASN B CA 1
ATOM 3441 C C . ASN B 1 36 ? 5.484 -11.195 -36.125 1 96.5 36 ASN B C 1
ATOM 3443 O O . ASN B 1 36 ? 4.836 -12.047 -36.75 1 96.5 36 ASN B O 1
ATOM 3447 N N . PRO B 1 37 ? 6.289 -10.484 -36.75 1 94.62 37 PRO B N 1
ATOM 3448 C CA . PRO B 1 37 ? 6.16 -10.289 -38.219 1 94.62 37 PRO B CA 1
ATOM 3449 C C . PRO B 1 37 ? 6.426 -11.562 -39 1 94.62 37 PRO B C 1
ATOM 3451 O O . PRO B 1 37 ? 5.961 -11.695 -40.156 1 94.62 37 PRO B O 1
ATOM 3454 N N . ARG B 1 38 ? 7.117 -12.445 -38.469 1 96.12 38 ARG B N 1
ATOM 3455 C CA . ARG B 1 38 ? 7.43 -13.688 -39.156 1 96.12 38 ARG B CA 1
ATOM 3456 C C . ARG B 1 38 ? 6.164 -14.477 -39.469 1 96.12 38 ARG B C 1
ATOM 3458 O O . ARG B 1 38 ? 6.172 -15.359 -40.344 1 96.12 38 ARG B O 1
ATOM 3465 N N . LEU B 1 39 ? 5.016 -14.148 -38.875 1 96.94 39 LEU B N 1
ATOM 3466 C CA . LEU B 1 39 ? 3.762 -14.875 -39.062 1 96.94 39 LEU B CA 1
ATOM 3467 C C . LEU B 1 39 ? 3.045 -14.414 -40.344 1 96.94 39 LEU B C 1
ATOM 3469 O O . LEU B 1 39 ? 2.074 -15.039 -40.75 1 96.94 39 LEU B O 1
ATOM 3473 N N . GLY B 1 40 ? 3.51 -13.305 -40.938 1 96.31 40 GLY B N 1
ATOM 3474 C CA . GLY B 1 40 ? 2.885 -12.82 -42.156 1 96.31 40 GLY B CA 1
ATOM 3475 C C . GLY B 1 40 ? 1.661 -11.969 -41.906 1 96.31 40 GLY B C 1
ATOM 3476 O O . GLY B 1 40 ? 1.456 -11.484 -40.781 1 96.31 40 GLY B O 1
ATOM 3477 N N . PRO B 1 41 ? 0.922 -11.703 -42.969 1 97.31 41 PRO B N 1
ATOM 3478 C CA . PRO B 1 41 ? -0.274 -10.875 -42.812 1 97.31 41 PRO B CA 1
ATOM 3479 C C . PRO B 1 41 ? -1.367 -11.562 -42 1 97.31 41 PRO B C 1
ATOM 3481 O O . PRO B 1 41 ? -1.562 -12.773 -42.125 1 97.31 41 PRO B O 1
ATOM 3484 N N . VAL B 1 42 ? -2.09 -10.844 -41.219 1 98.31 42 VAL B N 1
ATOM 3485 C CA . VAL B 1 42 ? -3.035 -11.398 -40.25 1 98.31 42 VAL B CA 1
ATOM 3486 C C . VAL B 1 42 ? -4.375 -11.664 -40.938 1 98.31 42 VAL B C 1
ATOM 3488 O O . VAL B 1 42 ? -5.176 -12.469 -40.469 1 98.31 42 VAL B O 1
ATOM 3491 N N . GLU B 1 43 ? -4.695 -11.008 -42.125 1 98.06 43 GLU B N 1
ATOM 3492 C CA . GLU B 1 43 ? -6.031 -10.969 -42.719 1 98.06 43 GLU B CA 1
ATOM 3493 C C . GLU B 1 43 ? -6.52 -12.367 -43.062 1 98.06 43 GLU B C 1
ATOM 3495 O O . GLU B 1 43 ? -7.652 -12.734 -42.75 1 98.06 43 GLU B O 1
ATOM 3500 N N . PRO B 1 44 ? -5.715 -13.219 -43.719 1 98.06 44 PRO B N 1
ATOM 3501 C CA . PRO B 1 44 ? -6.176 -14.578 -44 1 98.06 44 PRO B CA 1
ATOM 3502 C C . PRO B 1 44 ? -6.512 -15.359 -42.719 1 98.06 44 PRO B C 1
ATOM 3504 O O . PRO B 1 44 ? -7.473 -16.141 -42.719 1 98.06 44 PRO B O 1
ATOM 3507 N N . ARG B 1 45 ? -5.68 -15.188 -41.75 1 98.5 45 ARG B N 1
ATOM 3508 C CA . ARG B 1 45 ? -5.918 -15.859 -40.469 1 98.5 45 ARG B CA 1
ATOM 3509 C C . ARG B 1 45 ? -7.227 -15.391 -39.844 1 98.5 45 ARG B C 1
ATOM 3511 O O . ARG B 1 45 ? -7.996 -16.203 -39.312 1 98.5 45 ARG B O 1
ATOM 3518 N N . LEU B 1 46 ? -7.504 -14.117 -39.906 1 98.69 46 LEU B N 1
ATOM 3519 C CA . LEU B 1 46 ? -8.734 -13.562 -39.344 1 98.69 46 LEU B CA 1
ATOM 3520 C C . LEU B 1 46 ? -9.961 -14.172 -40.031 1 98.69 46 LEU B C 1
ATOM 3522 O O . LEU B 1 46 ? -10.969 -14.445 -39.375 1 98.69 46 LEU B O 1
ATOM 3526 N N . ALA B 1 47 ? -9.867 -14.352 -41.281 1 98.25 47 ALA B N 1
ATOM 3527 C CA . ALA B 1 47 ? -10.969 -14.961 -42 1 98.25 47 ALA B CA 1
ATOM 3528 C C . ALA B 1 47 ? -11.258 -16.375 -41.5 1 98.25 47 ALA B C 1
ATOM 3530 O O . ALA B 1 47 ? -12.414 -16.75 -41.312 1 98.25 47 ALA B O 1
ATOM 3531 N N . ILE B 1 48 ? -10.297 -17.109 -41.344 1 98.31 48 ILE B N 1
ATOM 3532 C CA . ILE B 1 48 ? -10.406 -18.484 -40.844 1 98.31 48 ILE B CA 1
ATOM 3533 C C . ILE B 1 48 ? -11.031 -18.484 -39.438 1 98.31 48 ILE B C 1
ATOM 3535 O O . ILE B 1 48 ? -11.938 -19.266 -39.156 1 98.31 48 ILE B O 1
ATOM 3539 N N . VAL B 1 49 ? -10.547 -17.625 -38.594 1 98.56 49 VAL B N 1
ATOM 3540 C CA . VAL B 1 49 ? -10.984 -17.562 -37.188 1 98.56 49 VAL B CA 1
ATOM 3541 C C . VAL B 1 49 ? -12.445 -17.141 -37.125 1 98.56 49 VAL B C 1
ATOM 3543 O O . VAL B 1 49 ? -13.227 -17.703 -36.375 1 98.56 49 VAL B O 1
ATOM 3546 N N . ARG B 1 50 ? -12.812 -16.188 -37.969 1 98.12 50 ARG B N 1
ATOM 3547 C CA . ARG B 1 50 ? -14.211 -15.773 -38 1 98.12 50 ARG B CA 1
ATOM 3548 C C . ARG B 1 50 ? -15.117 -16.938 -38.406 1 98.12 50 ARG B C 1
ATOM 3550 O O . ARG B 1 50 ? -16.188 -17.109 -37.812 1 98.12 50 ARG B O 1
ATOM 3557 N N . ALA B 1 51 ? -14.695 -17.656 -39.312 1 98.19 51 ALA B N 1
ATOM 3558 C CA . ALA B 1 51 ? -15.469 -18.812 -39.75 1 98.19 51 ALA B CA 1
ATOM 3559 C C . ALA B 1 51 ? -15.57 -19.859 -38.656 1 98.19 51 ALA B C 1
ATOM 3561 O O . ALA B 1 51 ? -16.625 -20.469 -38.469 1 98.19 51 ALA B O 1
ATOM 3562 N N . GLN B 1 52 ? -14.539 -20.094 -38 1 98 52 GLN B N 1
ATOM 3563 C CA . GLN B 1 52 ? -14.531 -21.062 -36.906 1 98 52 GLN B CA 1
ATOM 3564 C C . GLN B 1 52 ? -15.484 -20.641 -35.781 1 98 52 GLN B C 1
ATOM 3566 O O . GLN B 1 52 ? -16.25 -21.453 -35.25 1 98 52 GLN B O 1
ATOM 3571 N N . ILE B 1 53 ? -15.383 -19.375 -35.406 1 97.88 53 ILE B N 1
ATOM 3572 C CA . ILE B 1 53 ? -16.234 -18.875 -34.344 1 97.88 53 ILE B CA 1
ATOM 3573 C C . ILE B 1 53 ? -17.703 -18.984 -34.75 1 97.88 53 ILE B C 1
ATOM 3575 O O . ILE B 1 53 ? -18.531 -19.391 -33.938 1 97.88 53 ILE B O 1
ATOM 3579 N N . ALA B 1 54 ? -17.969 -18.688 -35.938 1 97.19 54 ALA B N 1
ATOM 3580 C CA . ALA B 1 54 ? -19.344 -18.797 -36.438 1 97.19 54 ALA B CA 1
ATOM 3581 C C . ALA B 1 54 ? -19.828 -20.234 -36.375 1 97.19 54 ALA B C 1
ATOM 3583 O O . ALA B 1 54 ? -21 -20.484 -36.094 1 97.19 54 ALA B O 1
ATOM 3584 N N . ALA B 1 55 ? -19 -21.125 -36.656 1 97.06 55 ALA B N 1
ATOM 3585 C CA . ALA B 1 55 ? -19.375 -22.531 -36.781 1 97.06 55 ALA B CA 1
ATOM 3586 C C . ALA B 1 55 ? -19.422 -23.203 -35.406 1 97.06 55 ALA B C 1
ATOM 3588 O O . ALA B 1 55 ? -20.281 -24.047 -35.156 1 97.06 55 ALA B O 1
ATOM 3589 N N . THR B 1 56 ? -18.516 -22.875 -34.5 1 95.69 56 THR B N 1
ATOM 3590 C CA . THR B 1 56 ? -18.344 -23.703 -33.312 1 95.69 56 THR B CA 1
ATOM 3591 C C . THR B 1 56 ? -18.453 -22.844 -32.062 1 95.69 56 THR B C 1
ATOM 3593 O O . THR B 1 56 ? -18.5 -23.375 -30.938 1 95.69 56 THR B O 1
ATOM 3596 N N . GLY B 1 57 ? -18.453 -21.531 -32.219 1 96.62 57 GLY B N 1
ATOM 3597 C CA . GLY B 1 57 ? -18.453 -20.625 -31.078 1 96.62 57 GLY B CA 1
ATOM 3598 C C . GLY B 1 57 ? -17.062 -20.328 -30.547 1 96.62 57 GLY B C 1
ATOM 3599 O O . GLY B 1 57 ? -16.906 -19.562 -29.594 1 96.62 57 GLY B O 1
ATOM 3600 N N . THR B 1 58 ? -16.062 -20.984 -31.109 1 97.75 58 THR B N 1
ATOM 3601 C CA . THR B 1 58 ? -14.68 -20.797 -30.672 1 97.75 58 THR B CA 1
ATOM 3602 C C . THR B 1 58 ? -13.711 -21 -31.844 1 97.75 58 THR B C 1
ATOM 3604 O O . THR B 1 58 ? -14.125 -21.062 -33 1 97.75 58 THR B O 1
ATOM 3607 N N . TYR B 1 59 ? -12.414 -20.875 -31.578 1 98.31 59 TYR B N 1
ATOM 3608 C CA . TYR B 1 59 ? -11.367 -21.125 -32.562 1 98.31 59 TYR B CA 1
ATOM 3609 C C . TYR B 1 59 ? -10.125 -21.703 -31.906 1 98.31 59 TYR B C 1
ATOM 3611 O O . TYR B 1 59 ? -10.023 -21.734 -30.688 1 98.31 59 TYR B O 1
ATOM 3619 N N . VAL B 1 60 ? -9.219 -22.234 -32.719 1 98.38 60 VAL B N 1
ATOM 3620 C CA . VAL B 1 60 ? -8.047 -22.938 -32.219 1 98.38 60 VAL B CA 1
ATOM 3621 C C . VAL B 1 60 ? -6.789 -22.109 -32.469 1 98.38 60 VAL B C 1
ATOM 3623 O O . VAL B 1 60 ? -6.535 -21.703 -33.625 1 98.38 60 VAL B O 1
ATOM 3626 N N . HIS B 1 61 ? -6.086 -21.844 -31.438 1 98.69 61 HIS B N 1
ATOM 3627 C CA . HIS B 1 61 ? -4.82 -21.141 -31.594 1 98.69 61 HIS B CA 1
ATOM 3628 C C . HIS B 1 61 ? -3.768 -22.031 -32.25 1 98.69 61 HIS B C 1
ATOM 3630 O O . HIS B 1 61 ? -3.684 -23.219 -31.938 1 98.69 61 HIS B O 1
ATOM 3636 N N . THR B 1 62 ? -2.895 -21.422 -33.062 1 98.31 62 THR B N 1
ATOM 3637 C CA . THR B 1 62 ? -1.643 -22.078 -33.438 1 98.31 62 THR B CA 1
ATOM 3638 C C . THR B 1 62 ? -0.668 -22.078 -32.281 1 98.31 62 THR B C 1
ATOM 3640 O O . THR B 1 62 ? -0.849 -21.344 -31.312 1 98.31 62 THR B O 1
ATOM 3643 N N . PRO B 1 63 ? 0.342 -22.938 -32.344 1 98.06 63 PRO B N 1
ATOM 3644 C CA . PRO B 1 63 ? 1.334 -22.938 -31.281 1 98.06 63 PRO B CA 1
ATOM 3645 C C . PRO B 1 63 ? 1.978 -21.562 -31.078 1 98.06 63 PRO B C 1
ATOM 3647 O O . PRO B 1 63 ? 2.221 -21.141 -29.953 1 98.06 63 PRO B O 1
ATOM 3650 N N . ASP B 1 64 ? 2.217 -20.875 -32.188 1 98.25 64 ASP B N 1
ATOM 3651 C CA . ASP B 1 64 ? 2.814 -19.547 -32.094 1 98.25 64 ASP B CA 1
ATOM 3652 C C . ASP B 1 64 ? 1.862 -18.547 -31.422 1 98.25 64 ASP B C 1
ATOM 3654 O O . ASP B 1 64 ? 2.283 -17.734 -30.594 1 98.25 64 ASP B O 1
ATOM 3658 N N . GLU B 1 65 ? 0.613 -18.641 -31.797 1 98.75 65 GLU B N 1
ATOM 3659 C CA . GLU B 1 65 ? -0.405 -17.781 -31.203 1 98.75 65 GLU B CA 1
ATOM 3660 C C . GLU B 1 65 ? -0.553 -18.062 -29.703 1 98.75 65 GLU B C 1
ATOM 3662 O O . GLU B 1 65 ? -0.642 -17.125 -28.906 1 98.75 65 GLU B O 1
ATOM 3667 N N . LEU B 1 66 ? -0.529 -19.344 -29.359 1 98.88 66 LEU B N 1
ATOM 3668 C CA . LEU B 1 66 ? -0.641 -19.75 -27.953 1 98.88 66 LEU B CA 1
ATOM 3669 C C . LEU B 1 66 ? 0.532 -19.219 -27.141 1 98.88 66 LEU B C 1
ATOM 3671 O O . LEU B 1 66 ? 0.339 -18.672 -26.047 1 98.88 66 LEU B O 1
ATOM 3675 N N . THR B 1 67 ? 1.688 -19.375 -27.703 1 98.75 67 THR B N 1
ATOM 3676 C CA . THR B 1 67 ? 2.906 -18.938 -27.016 1 98.75 67 THR B CA 1
ATOM 3677 C C . THR B 1 67 ? 2.908 -17.438 -26.812 1 98.75 67 THR B C 1
ATOM 3679 O O . THR B 1 67 ? 3.143 -16.953 -25.688 1 98.75 67 THR B O 1
ATOM 3682 N N . HIS B 1 68 ? 2.615 -16.734 -27.844 1 98.69 68 HIS B N 1
ATOM 3683 C CA . HIS B 1 68 ? 2.617 -15.273 -27.734 1 98.69 68 HIS B CA 1
ATOM 3684 C C . HIS B 1 68 ? 1.517 -14.789 -26.797 1 98.69 68 HIS B C 1
ATOM 3686 O O . HIS B 1 68 ? 1.723 -13.852 -26.016 1 98.69 68 HIS B O 1
ATOM 3692 N N . GLY B 1 69 ? 0.372 -15.422 -26.891 1 98.88 69 GLY B N 1
ATOM 3693 C CA . GLY B 1 69 ? -0.731 -15.062 -26.016 1 98.88 69 GLY B CA 1
ATOM 3694 C C . GLY B 1 69 ? -0.419 -15.266 -24.547 1 98.88 69 GLY B C 1
ATOM 3695 O O . GLY B 1 69 ? -0.74 -14.422 -23.719 1 98.88 69 GLY B O 1
ATOM 3696 N N . ALA B 1 70 ? 0.19 -16.359 -24.219 1 98.88 70 ALA B N 1
ATOM 3697 C CA . ALA B 1 70 ? 0.568 -16.656 -22.844 1 98.88 70 ALA B CA 1
ATOM 3698 C C . ALA B 1 70 ? 1.591 -15.641 -22.328 1 98.88 70 ALA B C 1
ATOM 3700 O O . ALA B 1 70 ? 1.488 -15.164 -21.203 1 98.88 70 ALA B O 1
ATOM 3701 N N . ARG B 1 71 ? 2.504 -15.312 -23.172 1 98.75 71 ARG B N 1
ATOM 3702 C CA . ARG B 1 71 ? 3.514 -14.328 -22.812 1 98.75 71 ARG B CA 1
ATOM 3703 C C . ARG B 1 71 ? 2.883 -12.953 -22.594 1 98.75 71 ARG B C 1
ATOM 3705 O O . ARG B 1 71 ? 3.209 -12.25 -21.641 1 98.75 71 ARG B O 1
ATOM 3712 N N . MET B 1 72 ? 1.96 -12.609 -23.438 1 98.38 72 MET B N 1
ATOM 3713 C CA . MET B 1 72 ? 1.249 -11.344 -23.297 1 98.38 72 MET B CA 1
ATOM 3714 C C . MET B 1 72 ? 0.454 -11.305 -22 1 98.38 72 MET B C 1
ATOM 3716 O O . MET B 1 72 ? 0.379 -10.266 -21.328 1 98.38 72 MET B O 1
ATOM 3720 N N . ALA B 1 73 ? -0.115 -12.398 -21.656 1 98.44 73 ALA B N 1
ATOM 3721 C CA . ALA B 1 73 ? -0.898 -12.461 -20.422 1 98.44 73 ALA B CA 1
ATOM 3722 C C . ALA B 1 73 ? -0.028 -12.156 -19.219 1 98.44 73 ALA B C 1
ATOM 3724 O O . ALA B 1 73 ? -0.456 -11.445 -18.297 1 98.44 73 ALA B O 1
ATOM 3725 N N . TRP B 1 74 ? 1.157 -12.688 -19.219 1 98.38 74 TRP B N 1
ATOM 3726 C CA . TRP B 1 74 ? 2.096 -12.398 -18.141 1 98.38 74 TRP B CA 1
ATOM 3727 C C . TRP B 1 74 ? 2.514 -10.93 -18.172 1 98.38 74 TRP B C 1
ATOM 3729 O O . TRP B 1 74 ? 2.51 -10.258 -17.141 1 98.38 74 TRP B O 1
ATOM 3739 N N . ARG B 1 75 ? 2.805 -10.438 -19.312 1 97.81 75 ARG B N 1
ATOM 3740 C CA . ARG B 1 75 ? 3.172 -9.039 -19.516 1 97.81 75 ARG B CA 1
ATOM 3741 C C . ARG B 1 75 ? 2.084 -8.109 -18.984 1 97.81 75 ARG B C 1
ATOM 3743 O O . ARG B 1 75 ? 2.381 -7.035 -18.453 1 97.81 75 ARG B O 1
ATOM 3750 N N . ASN B 1 76 ? 0.857 -8.578 -19.094 1 96.25 76 ASN B N 1
ATOM 3751 C CA . ASN B 1 76 ? -0.31 -7.758 -18.781 1 96.25 76 ASN B CA 1
ATOM 3752 C C . ASN B 1 76 ? -0.73 -7.91 -17.328 1 96.25 76 ASN B C 1
ATOM 3754 O O . ASN B 1 76 ? -1.629 -7.211 -16.859 1 96.25 76 ASN B O 1
ATOM 3758 N N . ALA B 1 77 ? -0.118 -8.82 -16.562 1 95.5 77 ALA B N 1
ATOM 3759 C CA . ALA B 1 77 ? -0.604 -9.211 -15.234 1 95.5 77 ALA B CA 1
ATOM 3760 C C . ALA B 1 77 ? -0.404 -8.086 -14.227 1 95.5 77 ALA B C 1
ATOM 3762 O O . ALA B 1 77 ? 0.68 -7.941 -13.656 1 95.5 77 ALA B O 1
ATOM 3763 N N . SER B 1 78 ? -1.451 -7.41 -13.836 1 93.31 78 SER B N 1
ATOM 3764 C CA . SER B 1 78 ? -1.383 -6.16 -13.086 1 93.31 78 SER B CA 1
ATOM 3765 C C . SER B 1 78 ? -0.964 -6.41 -11.641 1 93.31 78 SER B C 1
ATOM 3767 O O . SER B 1 78 ? -0.514 -5.496 -10.953 1 93.31 78 SER B O 1
ATOM 3769 N N . ARG B 1 79 ? -1.034 -7.637 -11.195 1 93.06 79 ARG B N 1
ATOM 3770 C CA . ARG B 1 79 ? -0.743 -7.918 -9.797 1 93.06 79 ARG B CA 1
ATOM 3771 C C . ARG B 1 79 ? 0.575 -8.672 -9.648 1 93.06 79 ARG B C 1
ATOM 3773 O O . ARG B 1 79 ? 0.864 -9.227 -8.586 1 93.06 79 ARG B O 1
ATOM 3780 N N . CYS B 1 80 ? 1.313 -8.711 -10.703 1 94.94 80 CYS B N 1
ATOM 3781 C CA . CYS B 1 80 ? 2.617 -9.367 -10.711 1 94.94 80 CYS B CA 1
ATOM 3782 C C . CYS B 1 80 ? 3.736 -8.344 -10.883 1 94.94 80 CYS B C 1
ATOM 3784 O O . CYS B 1 80 ? 3.773 -7.625 -11.883 1 94.94 80 CYS B O 1
ATOM 3786 N N . ILE B 1 81 ? 4.625 -8.328 -9.961 1 96 81 ILE B N 1
ATOM 3787 C CA . ILE B 1 81 ? 5.719 -7.367 -10.039 1 96 81 ILE B CA 1
ATOM 3788 C C . ILE B 1 81 ? 6.828 -7.918 -10.93 1 96 81 ILE B C 1
ATOM 3790 O O . ILE B 1 81 ? 7.57 -7.156 -11.555 1 96 81 ILE B O 1
ATOM 3794 N N . GLY B 1 82 ? 7 -9.227 -11.031 1 96.19 82 GLY B N 1
ATOM 3795 C CA . GLY B 1 82 ? 8.078 -9.867 -11.773 1 96.19 82 GLY B CA 1
ATOM 3796 C C . GLY B 1 82 ? 7.758 -10.055 -13.242 1 96.19 82 GLY B C 1
ATOM 3797 O O . GLY B 1 82 ? 7.734 -11.18 -13.742 1 96.19 82 GLY B O 1
ATOM 3798 N N . ARG B 1 83 ? 7.668 -9 -14.047 1 96.94 83 ARG B N 1
ATOM 3799 C CA . ARG B 1 83 ? 7.195 -9.102 -15.422 1 96.94 83 ARG B CA 1
ATOM 3800 C C . ARG B 1 83 ? 8.312 -8.789 -16.406 1 96.94 83 ARG B C 1
ATOM 3802 O O . ARG B 1 83 ? 8.141 -8.938 -17.625 1 96.94 83 ARG B O 1
ATOM 3809 N N . LEU B 1 84 ? 9.43 -8.352 -15.891 1 96.56 84 LEU B N 1
ATOM 3810 C CA . LEU B 1 84 ? 10.523 -7.957 -16.781 1 96.56 84 LEU B CA 1
ATOM 3811 C C . LEU B 1 84 ? 10.906 -9.102 -17.703 1 96.56 84 LEU B C 1
ATOM 3813 O O . LEU B 1 84 ? 11.359 -8.875 -18.828 1 96.56 84 LEU B O 1
ATOM 3817 N N . TYR B 1 85 ? 10.578 -10.328 -17.328 1 95.06 85 TYR B N 1
ATOM 3818 C CA . TYR B 1 85 ? 11.094 -11.523 -17.984 1 95.06 85 TYR B CA 1
ATOM 3819 C C . TYR B 1 85 ? 10.008 -12.211 -18.797 1 95.06 85 TYR B C 1
ATOM 3821 O O . TYR B 1 85 ? 10.148 -13.375 -19.172 1 95.06 85 TYR B O 1
ATOM 3829 N N . TRP B 1 86 ? 9.016 -11.547 -19.156 1 97.19 86 TRP B N 1
ATOM 3830 C CA . TRP B 1 86 ? 7.836 -12.18 -19.734 1 97.19 86 TRP B CA 1
ATOM 3831 C C . TRP B 1 86 ? 8.188 -12.859 -21.062 1 97.19 86 TRP B C 1
ATOM 3833 O O . TRP B 1 86 ? 7.598 -13.883 -21.406 1 97.19 86 TRP B O 1
ATOM 3843 N N . ARG B 1 87 ? 9.188 -12.398 -21.781 1 96.38 87 ARG B N 1
ATOM 3844 C CA . ARG B 1 87 ? 9.547 -12.953 -23.078 1 96.38 87 ARG B CA 1
ATOM 3845 C C . ARG B 1 87 ? 10.195 -14.328 -22.922 1 96.38 87 ARG B C 1
ATOM 3847 O O . ARG B 1 87 ? 10.211 -15.125 -23.859 1 96.38 87 ARG B O 1
ATOM 3854 N N . SER B 1 88 ? 10.68 -14.586 -21.766 1 97 88 SER B N 1
ATOM 3855 C CA . SER B 1 88 ? 11.422 -15.82 -21.547 1 97 88 SER B CA 1
ATOM 3856 C C . SER B 1 88 ? 10.508 -16.953 -21.078 1 97 88 SER B C 1
ATOM 3858 O O . SER B 1 88 ? 10.969 -18.062 -20.828 1 97 88 SER B O 1
ATOM 3860 N N . LEU B 1 89 ? 9.273 -16.703 -21 1 98.62 89 LEU B N 1
ATOM 3861 C CA . LEU B 1 89 ? 8.328 -17.719 -20.547 1 98.62 89 LEU B CA 1
ATOM 3862 C C . LEU B 1 89 ? 8.352 -18.938 -21.453 1 98.62 89 LEU B C 1
ATOM 3864 O O . LEU B 1 89 ? 8.156 -18.812 -22.672 1 98.62 89 LEU B O 1
ATOM 3868 N N . LEU B 1 90 ? 8.648 -20.094 -20.891 1 98.69 90 LEU B N 1
ATOM 3869 C CA . LEU B 1 90 ? 8.523 -21.359 -21.609 1 98.69 90 LEU B CA 1
ATOM 3870 C C . LEU B 1 90 ? 7.074 -21.828 -21.625 1 98.69 90 LEU B C 1
ATOM 3872 O O . LEU B 1 90 ? 6.5 -22.125 -20.578 1 98.69 90 LEU B O 1
ATOM 3876 N N . VAL B 1 91 ? 6.523 -21.906 -22.812 1 98.88 91 VAL B N 1
ATOM 3877 C CA . VAL B 1 91 ? 5.137 -22.328 -22.969 1 98.88 91 VAL B CA 1
ATOM 3878 C C . VAL B 1 91 ? 5.082 -23.781 -23.422 1 98.88 91 VAL B C 1
ATOM 3880 O O . VAL B 1 91 ? 5.594 -24.125 -24.484 1 98.88 91 VAL B O 1
ATOM 3883 N N . LEU B 1 92 ? 4.5 -24.609 -22.578 1 98.88 92 LEU B N 1
ATOM 3884 C CA . LEU B 1 92 ? 4.289 -26.016 -22.891 1 98.88 92 LEU B CA 1
ATOM 3885 C C . LEU B 1 92 ? 2.859 -26.25 -23.375 1 98.88 92 LEU B C 1
ATOM 3887 O O . LEU B 1 92 ? 1.908 -26.109 -22.609 1 98.88 92 LEU B O 1
ATOM 3891 N N . ASP B 1 93 ? 2.713 -26.609 -24.625 1 98.75 93 ASP B N 1
ATOM 3892 C CA . ASP B 1 93 ? 1.415 -26.891 -25.234 1 98.75 93 ASP B CA 1
ATOM 3893 C C . ASP B 1 93 ? 0.927 -28.297 -24.859 1 98.75 93 ASP B C 1
ATOM 3895 O O . ASP B 1 93 ? 1.437 -29.281 -25.375 1 98.75 93 ASP B O 1
ATOM 3899 N N . ARG B 1 94 ? -0.088 -28.344 -23.984 1 98.81 94 ARG B N 1
ATOM 3900 C CA . ARG B 1 94 ? -0.626 -29.609 -23.484 1 98.81 94 ARG B CA 1
ATOM 3901 C C . ARG B 1 94 ? -2.111 -29.734 -23.812 1 98.81 94 ARG B C 1
ATOM 3903 O O . ARG B 1 94 ? -2.852 -30.406 -23.094 1 98.81 94 ARG B O 1
ATOM 3910 N N . ARG B 1 95 ? -2.564 -29.109 -24.828 1 98.44 95 ARG B N 1
ATOM 3911 C CA . ARG B 1 95 ? -3.988 -28.969 -25.109 1 98.44 95 ARG B CA 1
ATOM 3912 C C . ARG B 1 95 ? -4.605 -30.297 -25.516 1 98.44 95 ARG B C 1
ATOM 3914 O O . ARG B 1 95 ? -5.832 -30.438 -25.516 1 98.44 95 ARG B O 1
ATOM 3921 N N . ARG B 1 96 ? -3.82 -31.297 -25.703 1 97.44 96 ARG B N 1
ATOM 3922 C CA . ARG B 1 96 ? -4.348 -32.562 -26.172 1 97.44 96 ARG B CA 1
ATOM 3923 C C . ARG B 1 96 ? -4.68 -33.5 -25.016 1 97.44 96 ARG B C 1
ATOM 3925 O O . ARG B 1 96 ? -5.375 -34.5 -25.188 1 97.44 96 ARG B O 1
ATOM 3932 N N . ALA B 1 97 ? -4.156 -33.219 -23.844 1 98.12 97 ALA B N 1
ATOM 3933 C CA . ALA B 1 97 ? -4.398 -34.062 -22.672 1 98.12 97 ALA B CA 1
ATOM 3934 C C . ALA B 1 97 ? -5.871 -34 -22.266 1 98.12 97 ALA B C 1
ATOM 3936 O O . ALA B 1 97 ? -6.484 -32.938 -22.25 1 98.12 97 ALA B O 1
ATOM 3937 N N . ARG B 1 98 ? -6.43 -35.25 -21.922 1 96.56 98 ARG B N 1
ATOM 3938 C CA . ARG B 1 98 ? -7.855 -35.281 -21.609 1 96.56 98 ARG B CA 1
ATOM 3939 C C . ARG B 1 98 ? -8.094 -36.031 -20.297 1 96.56 98 ARG B C 1
ATOM 3941 O O . ARG B 1 98 ? -8.953 -35.625 -19.5 1 96.56 98 ARG B O 1
ATOM 3948 N N . THR B 1 99 ? -7.289 -37 -20 1 97.81 99 THR B N 1
ATOM 3949 C CA . THR B 1 99 ? -7.523 -37.812 -18.812 1 97.81 99 THR B CA 1
ATOM 3950 C C . THR B 1 99 ? -6.789 -37.219 -17.609 1 97.81 99 THR B C 1
ATOM 3952 O O . THR B 1 99 ? -5.805 -36.5 -17.766 1 97.81 99 THR B O 1
ATOM 3955 N N . ALA B 1 100 ? -7.258 -37.594 -16.484 1 98.5 100 ALA B N 1
ATOM 3956 C CA . ALA B 1 100 ? -6.625 -37.156 -15.242 1 98.5 100 ALA B CA 1
ATOM 3957 C C . ALA B 1 100 ? -5.188 -37.656 -15.148 1 98.5 100 ALA B C 1
ATOM 3959 O O . ALA B 1 100 ? -4.293 -36.938 -14.719 1 98.5 100 ALA B O 1
ATOM 3960 N N . ASP B 1 101 ? -4.996 -38.875 -15.609 1 98.62 101 ASP B N 1
ATOM 3961 C CA . ASP B 1 101 ? -3.66 -39.469 -15.586 1 98.62 101 ASP B CA 1
ATOM 3962 C C . ASP B 1 101 ? -2.701 -38.688 -16.484 1 98.62 101 ASP B C 1
ATOM 3964 O O . ASP B 1 101 ? -1.551 -38.469 -16.125 1 98.62 101 ASP B O 1
ATOM 3968 N N . GLU B 1 102 ? -3.158 -38.375 -17.625 1 98.56 102 GLU B N 1
ATOM 3969 C CA . GLU B 1 102 ? -2.336 -37.594 -18.562 1 98.56 102 GLU B CA 1
ATOM 3970 C C . GLU B 1 102 ? -1.995 -36.219 -18 1 98.56 102 GLU B C 1
ATOM 3972 O O . GLU B 1 102 ? -0.842 -35.812 -18.062 1 98.56 102 GLU B O 1
ATOM 3977 N N . ILE B 1 103 ? -2.996 -35.594 -17.5 1 98.81 103 ILE B N 1
ATOM 3978 C CA . ILE B 1 103 ? -2.809 -34.281 -16.938 1 98.81 103 ILE B CA 1
ATOM 3979 C C . ILE B 1 103 ? -1.829 -34.344 -15.766 1 98.81 103 ILE B C 1
ATOM 3981 O O . ILE B 1 103 ? -0.888 -33.562 -15.688 1 98.81 103 ILE B O 1
ATOM 3985 N N . TYR B 1 104 ? -1.999 -35.344 -14.906 1 98.81 104 TYR B N 1
ATOM 3986 C CA . TYR B 1 104 ? -1.111 -35.5 -13.758 1 98.81 104 TYR B CA 1
ATOM 3987 C C . TYR B 1 104 ? 0.333 -35.688 -14.219 1 98.81 104 TYR B C 1
ATOM 3989 O O . TYR B 1 104 ? 1.235 -35 -13.703 1 98.81 104 TYR B O 1
ATOM 3997 N N . ALA B 1 105 ? 0.533 -36.531 -15.164 1 98.81 105 ALA B N 1
ATOM 3998 C CA . ALA B 1 105 ? 1.882 -36.781 -15.656 1 98.81 105 ALA B CA 1
ATOM 3999 C C . ALA B 1 105 ? 2.514 -35.5 -16.219 1 98.81 105 ALA B C 1
ATOM 4001 O O . ALA B 1 105 ? 3.703 -35.25 -16 1 98.81 105 ALA B O 1
ATOM 4002 N N . LEU B 1 106 ? 1.754 -34.75 -16.859 1 98.88 106 LEU B N 1
ATOM 4003 C CA . LEU B 1 106 ? 2.256 -33.531 -17.484 1 98.88 106 LEU B CA 1
ATOM 4004 C C . LEU B 1 106 ? 2.498 -32.438 -16.438 1 98.88 106 LEU B C 1
ATOM 4006 O O . LEU B 1 106 ? 3.395 -31.609 -16.594 1 98.88 106 LEU B O 1
ATOM 4010 N N . LEU B 1 107 ? 1.724 -32.438 -15.344 1 98.88 107 LEU B N 1
ATOM 4011 C CA . LEU B 1 107 ? 1.971 -31.5 -14.242 1 98.88 107 LEU B CA 1
ATOM 4012 C C . LEU B 1 107 ? 3.273 -31.844 -13.531 1 98.88 107 LEU B C 1
ATOM 4014 O O . LEU B 1 107 ? 4.02 -30.938 -13.133 1 98.88 107 LEU B O 1
ATOM 4018 N N . VAL B 1 108 ? 3.547 -33.156 -13.383 1 98.81 108 VAL B N 1
ATOM 4019 C CA . VAL B 1 108 ? 4.816 -33.562 -12.812 1 98.81 108 VAL B CA 1
ATOM 4020 C C . VAL B 1 108 ? 5.969 -33.125 -13.703 1 98.81 108 VAL B C 1
ATOM 4022 O O . VAL B 1 108 ? 6.98 -32.625 -13.211 1 98.81 108 VAL B O 1
ATOM 4025 N N . ARG B 1 109 ? 5.797 -33.25 -15 1 98.44 109 ARG B N 1
ATOM 4026 C CA . ARG B 1 109 ? 6.809 -32.781 -15.938 1 98.44 109 ARG B CA 1
ATOM 4027 C C . ARG B 1 109 ? 7.004 -31.281 -15.852 1 98.44 109 ARG B C 1
ATOM 4029 O O . ARG B 1 109 ? 8.125 -30.797 -15.977 1 98.44 109 ARG B O 1
ATOM 4036 N N . HIS B 1 110 ? 5.914 -30.578 -15.648 1 98.69 110 HIS B N 1
ATOM 4037 C CA . HIS B 1 110 ? 5.992 -29.141 -15.445 1 98.69 110 HIS B CA 1
ATOM 4038 C C . HIS B 1 110 ? 6.918 -28.797 -14.281 1 98.69 110 HIS B C 1
ATOM 4040 O O . HIS B 1 110 ? 7.809 -27.953 -14.422 1 98.69 110 HIS B O 1
ATOM 4046 N N . LEU B 1 111 ? 6.719 -29.406 -13.164 1 98.69 111 LEU B N 1
ATOM 4047 C CA . LEU B 1 111 ? 7.496 -29.125 -11.961 1 98.69 111 LEU B CA 1
ATOM 4048 C C . LEU B 1 111 ? 8.969 -29.453 -12.18 1 98.69 111 LEU B C 1
ATOM 4050 O O . LEU B 1 111 ? 9.844 -28.703 -11.75 1 98.69 111 LEU B O 1
ATOM 4054 N N . ARG B 1 112 ? 9.211 -30.516 -12.883 1 97.88 112 ARG B N 1
ATOM 4055 C CA . ARG B 1 112 ? 10.594 -30.906 -13.156 1 97.88 112 ARG B CA 1
ATOM 4056 C C . ARG B 1 112 ? 11.25 -29.922 -14.125 1 97.88 112 ARG B C 1
ATOM 4058 O O . ARG B 1 112 ? 12.398 -29.516 -13.914 1 97.88 112 ARG B O 1
ATOM 4065 N N . THR B 1 113 ? 10.539 -29.562 -15.148 1 97.62 113 THR B N 1
ATOM 4066 C CA . THR B 1 113 ? 11.039 -28.609 -16.125 1 97.62 113 THR B CA 1
ATOM 4067 C C . THR B 1 113 ? 11.375 -27.281 -15.461 1 97.62 113 THR B C 1
ATOM 4069 O O . THR B 1 113 ? 12.414 -26.688 -15.742 1 97.62 113 THR B O 1
ATOM 4072 N N . ALA B 1 114 ? 10.539 -26.859 -14.547 1 97.44 114 ALA B N 1
ATOM 4073 C CA . ALA B 1 114 ? 10.68 -25.562 -13.883 1 97.44 114 ALA B CA 1
ATOM 4074 C C . ALA B 1 114 ? 11.75 -25.609 -12.797 1 97.44 114 ALA B C 1
ATOM 4076 O O . ALA B 1 114 ? 12.438 -24.625 -12.539 1 97.44 114 ALA B O 1
ATOM 4077 N N . GLY B 1 115 ? 11.867 -26.781 -12.203 1 94.81 115 GLY B N 1
ATOM 4078 C CA . GLY B 1 115 ? 12.57 -26.812 -10.93 1 94.81 115 GLY B CA 1
ATOM 4079 C C . GLY B 1 115 ? 13.914 -27.516 -11.016 1 94.81 115 GLY B C 1
ATOM 4080 O O . GLY B 1 115 ? 14.766 -27.344 -10.141 1 94.81 115 GLY B O 1
ATOM 4081 N N . ASP B 1 116 ? 14.039 -28.312 -12.195 1 90 116 ASP B N 1
ATOM 4082 C CA . ASP B 1 116 ? 15.305 -29.016 -12.32 1 90 116 ASP B CA 1
ATOM 4083 C C . ASP B 1 116 ? 16.438 -28.062 -12.703 1 90 116 ASP B C 1
ATOM 4085 O O . ASP B 1 116 ? 16.344 -27.375 -13.719 1 90 116 ASP B O 1
ATOM 4089 N N . GLY B 1 117 ? 17.375 -27.719 -11.836 1 89.12 117 GLY B N 1
ATOM 4090 C CA . GLY B 1 117 ? 18.422 -26.734 -12.016 1 89.12 117 GLY B CA 1
ATOM 4091 C C . GLY B 1 117 ? 18.031 -25.344 -11.562 1 89.12 117 GLY B C 1
ATOM 4092 O O . GLY B 1 117 ? 17.531 -25.156 -10.453 1 89.12 117 GLY B O 1
ATOM 4093 N N . GLN B 1 118 ? 18.266 -24.391 -12.531 1 92.06 118 GLN B N 1
ATOM 4094 C CA . GLN B 1 118 ? 17.828 -23.031 -12.219 1 92.06 118 GLN B CA 1
ATOM 4095 C C . GLN B 1 118 ? 16.344 -22.844 -12.516 1 92.06 118 GLN B C 1
ATOM 4097 O O . GLN B 1 118 ? 15.852 -23.281 -13.57 1 92.06 118 GLN B O 1
ATOM 4102 N N . ILE B 1 119 ? 15.688 -22.297 -11.586 1 96 119 ILE B N 1
ATOM 4103 C CA . ILE B 1 119 ? 14.25 -22.094 -11.75 1 96 119 ILE B CA 1
ATOM 4104 C C . ILE B 1 119 ? 13.977 -21.281 -13.008 1 96 119 ILE B C 1
ATOM 4106 O O . ILE B 1 119 ? 14.617 -20.25 -13.234 1 96 119 ILE B O 1
ATOM 4110 N N . ARG B 1 120 ? 13.023 -21.719 -13.797 1 95.75 120 ARG B N 1
ATOM 4111 C CA . ARG B 1 120 ? 12.633 -21 -15 1 95.75 120 ARG B CA 1
ATOM 4112 C C . ARG B 1 120 ? 11.125 -20.766 -15.031 1 95.75 120 ARG B C 1
ATOM 4114 O O . ARG B 1 120 ? 10.352 -21.594 -14.523 1 95.75 120 ARG B O 1
ATOM 4121 N N . PRO B 1 121 ? 10.789 -19.672 -15.609 1 98.12 121 PRO B N 1
ATOM 4122 C CA . PRO B 1 121 ? 9.352 -19.469 -15.797 1 98.12 121 PRO B CA 1
ATOM 4123 C C . PRO B 1 121 ? 8.742 -20.438 -16.797 1 98.12 121 PRO B C 1
ATOM 4125 O O . PRO B 1 121 ? 9.273 -20.594 -17.906 1 98.12 121 PRO B O 1
ATOM 4128 N N . VAL B 1 122 ? 7.633 -21.062 -16.391 1 98.81 122 VAL B N 1
ATOM 4129 C CA . VAL B 1 122 ? 6.988 -22.078 -17.219 1 98.81 122 VAL B CA 1
ATOM 4130 C C . VAL B 1 122 ? 5.473 -21.953 -17.094 1 98.81 122 VAL B C 1
ATOM 4132 O O . VAL B 1 122 ? 4.949 -21.594 -16.047 1 98.81 122 VAL B O 1
ATOM 4135 N N . ILE B 1 123 ? 4.824 -22.172 -18.203 1 98.94 123 ILE B N 1
ATOM 4136 C CA . ILE B 1 123 ? 3.375 -22.328 -18.188 1 98.94 123 ILE B CA 1
ATOM 4137 C C . ILE B 1 123 ? 2.988 -23.562 -19 1 98.94 123 ILE B C 1
ATOM 4139 O O . ILE B 1 123 ? 3.553 -23.812 -20.062 1 98.94 123 ILE B O 1
ATOM 4143 N N . SER B 1 124 ? 2.16 -24.422 -18.469 1 98.94 124 SER B N 1
ATOM 4144 C CA . SER B 1 124 ? 1.529 -25.531 -19.188 1 98.94 124 SER B CA 1
ATOM 4145 C C . SER B 1 124 ? 0.077 -25.219 -19.531 1 98.94 124 SER B C 1
ATOM 4147 O O . SER B 1 124 ? -0.75 -25.031 -18.641 1 98.94 124 SER B O 1
ATOM 4149 N N . VAL B 1 125 ? -0.209 -25.188 -20.812 1 98.94 125 VAL B N 1
ATOM 4150 C CA . VAL B 1 125 ? -1.564 -24.844 -21.219 1 98.94 125 VAL B CA 1
ATOM 4151 C C . VAL B 1 125 ? -2.314 -26.094 -21.656 1 98.94 125 VAL B C 1
ATOM 4153 O O . VAL B 1 125 ? -1.925 -26.75 -22.625 1 98.94 125 VAL B O 1
ATOM 4156 N N . PHE B 1 126 ? -3.387 -26.406 -20.984 1 98.81 126 PHE B N 1
ATOM 4157 C CA . PHE B 1 126 ? -4.184 -27.578 -21.297 1 98.81 126 PHE B CA 1
ATOM 4158 C C . PHE B 1 126 ? -5.387 -27.203 -22.156 1 98.81 126 PHE B C 1
ATOM 4160 O O . PHE B 1 126 ? -5.414 -26.125 -22.75 1 98.81 126 PHE B O 1
ATOM 4167 N N . ALA B 1 127 ? -6.328 -28.141 -22.312 1 98.25 127 ALA B N 1
ATOM 4168 C CA . ALA B 1 127 ? -7.422 -27.984 -23.281 1 98.25 127 ALA B CA 1
ATOM 4169 C C . ALA B 1 127 ? -8.273 -26.766 -22.938 1 98.25 127 ALA B C 1
ATOM 4171 O O . ALA B 1 127 ? -8.547 -26.5 -21.766 1 98.25 127 ALA B O 1
ATOM 4172 N N . PRO B 1 128 ? -8.703 -25.984 -23.969 1 97.94 128 PRO B N 1
ATOM 4173 C CA . PRO B 1 128 ? -9.602 -24.844 -23.719 1 97.94 128 PRO B CA 1
ATOM 4174 C C . PRO B 1 128 ? -11.008 -25.281 -23.344 1 97.94 128 PRO B C 1
ATOM 4176 O O . PRO B 1 128 ? -11.414 -26.422 -23.625 1 97.94 128 PRO B O 1
ATOM 4179 N N . ALA B 1 129 ? -11.625 -24.406 -22.672 1 96 129 ALA B N 1
ATOM 4180 C CA . ALA B 1 129 ? -13.055 -24.609 -22.438 1 96 129 ALA B CA 1
ATOM 4181 C C . ALA B 1 129 ? -13.852 -24.359 -23.719 1 96 129 ALA B C 1
ATOM 4183 O O . ALA B 1 129 ? -13.539 -23.469 -24.5 1 96 129 ALA B O 1
ATOM 4184 N N . GLU B 1 130 ? -14.797 -25.188 -23.938 1 94.25 130 GLU B N 1
ATOM 4185 C CA . GLU B 1 130 ? -15.758 -25.016 -25.016 1 94.25 130 GLU B CA 1
ATOM 4186 C C . GLU B 1 130 ? -17.125 -24.594 -24.484 1 94.25 130 GLU B C 1
ATOM 4188 O O . GLU B 1 130 ? -17.547 -25.062 -23.422 1 94.25 130 GLU B O 1
ATOM 4193 N N . PRO B 1 131 ? -17.734 -23.703 -25.234 1 92.38 131 PRO B N 1
ATOM 4194 C CA . PRO B 1 131 ? -19.031 -23.234 -24.766 1 92.38 131 PRO B CA 1
ATOM 4195 C C . PRO B 1 131 ? -19.984 -24.375 -24.438 1 92.38 131 PRO B C 1
ATOM 4197 O O . PRO B 1 131 ? -20.25 -25.234 -25.281 1 92.38 131 PRO B O 1
ATOM 4200 N N . GLY B 1 132 ? -20.391 -24.344 -23.156 1 90.81 132 GLY B N 1
ATOM 4201 C CA . GLY B 1 132 ? -21.422 -25.266 -22.734 1 90.81 132 GLY B CA 1
ATOM 4202 C C . GLY B 1 132 ? -20.875 -26.641 -22.375 1 90.81 132 GLY B C 1
ATOM 4203 O O . GLY B 1 132 ? -21.641 -27.547 -22.047 1 90.81 132 GLY B O 1
ATOM 4204 N N . ARG B 1 133 ? -19.688 -26.875 -22.406 1 93.75 133 ARG B N 1
ATOM 4205 C CA . ARG B 1 133 ? -19.109 -28.172 -22.109 1 93.75 133 ARG B CA 1
ATOM 4206 C C . ARG B 1 133 ? -18.281 -28.125 -20.828 1 93.75 133 ARG B C 1
ATOM 4208 O O . ARG B 1 133 ? -17.75 -27.078 -20.469 1 93.75 133 ARG B O 1
ATOM 4215 N N . PRO B 1 134 ? -18.234 -29.25 -20.203 1 94.94 134 PRO B N 1
ATOM 4216 C CA . PRO B 1 134 ? -17.344 -29.312 -19.031 1 94.94 134 PRO B CA 1
ATOM 4217 C C . PRO B 1 134 ? -15.875 -29.219 -19.422 1 94.94 134 PRO B C 1
ATOM 4219 O O . PRO B 1 134 ? -15.523 -29.391 -20.594 1 94.94 134 PRO B O 1
ATOM 4222 N N . TYR B 1 135 ? -15.078 -28.922 -18.5 1 96.06 135 TYR B N 1
ATOM 4223 C CA . TYR B 1 135 ? -13.648 -28.75 -18.734 1 96.06 135 TYR B CA 1
ATOM 4224 C C . TYR B 1 135 ? -12.844 -29.297 -17.562 1 96.06 135 TYR B C 1
ATOM 4226 O O . TYR B 1 135 ? -13.398 -29.594 -16.5 1 96.06 135 TYR B O 1
ATOM 4234 N N . ALA B 1 136 ? -11.562 -29.469 -17.75 1 97.44 136 ALA B N 1
ATOM 4235 C CA . ALA B 1 136 ? -10.664 -29.984 -16.719 1 97.44 136 ALA B CA 1
ATOM 4236 C C . ALA B 1 136 ? -10.164 -28.859 -15.812 1 97.44 136 ALA B C 1
ATOM 4238 O O . ALA B 1 136 ? -10.008 -27.719 -16.25 1 97.44 136 ALA B O 1
ATOM 4239 N N . ARG B 1 137 ? -9.906 -29.234 -14.562 1 96.44 137 ARG B N 1
ATOM 4240 C CA . ARG B 1 137 ? -9.359 -28.281 -13.609 1 96.44 137 ARG B CA 1
ATOM 4241 C C . ARG B 1 137 ? -8.531 -28.984 -12.539 1 96.44 137 ARG B C 1
ATOM 4243 O O . ARG B 1 137 ? -8.695 -30.188 -12.305 1 96.44 137 ARG B O 1
ATOM 4250 N N . VAL B 1 138 ? -7.668 -28.234 -12.016 1 98.38 138 VAL B N 1
ATOM 4251 C CA . VAL B 1 138 ? -6.977 -28.578 -10.773 1 98.38 138 VAL B CA 1
ATOM 4252 C C . VAL B 1 138 ? -7.492 -27.703 -9.641 1 98.38 138 VAL B C 1
ATOM 4254 O O . VAL B 1 138 ? -7.559 -26.469 -9.773 1 98.38 138 VAL B O 1
ATOM 4257 N N . TRP B 1 139 ? -7.867 -28.281 -8.508 1 98.25 139 TRP B N 1
ATOM 4258 C CA . TRP B 1 139 ? -8.492 -27.547 -7.418 1 98.25 139 TRP B CA 1
ATOM 4259 C C . TRP B 1 139 ? -7.457 -26.766 -6.629 1 98.25 139 TRP B C 1
ATOM 4261 O O . TRP B 1 139 ? -7.762 -25.703 -6.074 1 98.25 139 TRP B O 1
ATOM 4271 N N . ASN B 1 140 ? -6.289 -27.266 -6.586 1 98.62 140 ASN B N 1
ATOM 4272 C CA . ASN B 1 140 ? -5.223 -26.672 -5.789 1 98.62 140 ASN B CA 1
ATOM 4273 C C . ASN B 1 140 ? -4.906 -25.25 -6.246 1 98.62 140 ASN B C 1
ATOM 4275 O O . ASN B 1 140 ? -4.887 -24.969 -7.445 1 98.62 140 ASN B O 1
ATOM 4279 N N . GLU B 1 141 ? -4.598 -24.391 -5.328 1 98 141 GLU B N 1
ATOM 4280 C CA . GLU B 1 141 ? -4.117 -23.047 -5.66 1 98 141 GLU B CA 1
ATOM 4281 C C . GLU B 1 141 ? -2.773 -23.109 -6.379 1 98 141 GLU B C 1
ATOM 4283 O O . GLU B 1 141 ? -2.562 -22.406 -7.367 1 98 141 GLU B O 1
ATOM 4288 N N . GLN B 1 142 ? -1.896 -23.891 -5.828 1 98.62 142 GLN B N 1
ATOM 4289 C CA . GLN B 1 142 ? -0.586 -24.172 -6.41 1 98.62 142 GLN B CA 1
ATOM 4290 C C . GLN B 1 142 ? -0.336 -25.672 -6.496 1 98.62 142 GLN B C 1
ATOM 4292 O O . GLN B 1 142 ? -0.965 -26.453 -5.777 1 98.62 142 GLN B O 1
ATOM 4297 N N . LEU B 1 143 ? 0.594 -26.047 -7.367 1 98.88 143 LEU B N 1
ATOM 4298 C CA . LEU B 1 143 ? 0.899 -27.453 -7.547 1 98.88 143 LEU B CA 1
ATOM 4299 C C . LEU B 1 143 ? 1.562 -28.031 -6.301 1 98.88 143 LEU B C 1
ATOM 4301 O O . LEU B 1 143 ? 1.442 -29.234 -6.027 1 98.88 143 LEU B O 1
ATOM 4305 N N . ILE B 1 144 ? 2.271 -27.219 -5.605 1 98.69 144 ILE B N 1
ATOM 4306 C CA . ILE B 1 144 ? 2.869 -27.641 -4.34 1 98.69 144 ILE B CA 1
ATOM 4307 C C . ILE B 1 144 ? 2.383 -26.734 -3.213 1 98.69 144 ILE B C 1
ATOM 4309 O O . ILE B 1 144 ? 2.596 -25.516 -3.25 1 98.69 144 ILE B O 1
ATOM 4313 N N . ARG B 1 145 ? 1.678 -27.297 -2.246 1 98.25 145 ARG B N 1
ATOM 4314 C CA . ARG B 1 145 ? 1.257 -26.625 -1.016 1 98.25 145 ARG B CA 1
ATOM 4315 C C . ARG B 1 145 ? 1.339 -27.578 0.175 1 98.25 145 ARG B C 1
ATOM 4317 O O . ARG B 1 145 ? 1.354 -28.797 0.002 1 98.25 145 ARG B O 1
ATOM 4324 N N . TYR B 1 146 ? 1.461 -26.969 1.274 1 98.62 146 TYR B N 1
ATOM 4325 C CA . TYR B 1 146 ? 1.585 -27.781 2.488 1 98.62 146 TYR B CA 1
ATOM 4326 C C . TYR B 1 146 ? 0.249 -27.875 3.213 1 98.62 146 TYR B C 1
ATOM 4328 O O . TYR B 1 146 ? -0.522 -26.922 3.246 1 98.62 146 TYR B O 1
ATOM 4336 N N . ALA B 1 147 ? 0.036 -28.953 3.834 1 98.38 147 ALA B N 1
ATOM 4337 C CA . ALA B 1 147 ? -1.2 -29.266 4.551 1 98.38 147 ALA B CA 1
ATOM 4338 C C . ALA B 1 147 ? -1.278 -28.484 5.859 1 98.38 147 ALA B C 1
ATOM 4340 O O . ALA B 1 147 ? -0.267 -27.969 6.348 1 98.38 147 ALA B O 1
ATOM 4341 N N . GLY B 1 148 ? -2.486 -28.312 6.316 1 97.75 148 GLY B N 1
ATOM 4342 C CA . GLY B 1 148 ? -2.777 -27.797 7.645 1 97.75 148 GLY B CA 1
ATOM 4343 C C . GLY B 1 148 ? -3.639 -28.719 8.477 1 97.75 148 GLY B C 1
ATOM 4344 O O . GLY B 1 148 ? -4.633 -29.266 7.984 1 97.75 148 GLY B O 1
ATOM 4345 N N . TYR B 1 149 ? -3.215 -28.922 9.68 1 96.31 149 TYR B N 1
ATOM 4346 C CA . TYR B 1 149 ? -3.908 -29.844 10.57 1 96.31 149 TYR B CA 1
ATOM 4347 C C . TYR B 1 149 ? -4.328 -29.141 11.859 1 96.31 149 TYR B C 1
ATOM 4349 O O . TYR B 1 149 ? -3.738 -28.125 12.25 1 96.31 149 TYR B O 1
ATOM 4357 N N . ARG B 1 150 ? -5.363 -29.625 12.391 1 91.56 150 ARG B N 1
ATOM 4358 C CA . ARG B 1 150 ? -5.742 -29.266 13.758 1 91.56 150 ARG B CA 1
ATOM 4359 C C . ARG B 1 150 ? -5.5 -30.438 14.711 1 91.56 150 ARG B C 1
ATOM 4361 O O . ARG B 1 150 ? -5.98 -31.547 14.477 1 91.56 150 ARG B O 1
ATOM 4368 N N . THR B 1 151 ? -4.711 -30.125 15.695 1 88.62 151 THR B N 1
ATOM 4369 C CA . THR B 1 151 ? -4.457 -31.188 16.672 1 88.62 151 THR B CA 1
ATOM 4370 C C . THR B 1 151 ? -5.641 -31.328 17.625 1 88.62 151 THR B C 1
ATOM 4372 O O . THR B 1 151 ? -6.562 -30.516 17.609 1 88.62 151 THR B O 1
ATOM 4375 N N . GLU B 1 152 ? -5.609 -32.375 18.406 1 86.38 152 GLU B N 1
ATOM 4376 C CA . GLU B 1 152 ? -6.68 -32.656 19.359 1 86.38 152 GLU B CA 1
ATOM 4377 C C . GLU B 1 152 ? -6.812 -31.547 20.391 1 86.38 152 GLU B C 1
ATOM 4379 O O . GLU B 1 152 ? -7.918 -31.25 20.844 1 86.38 152 GLU B O 1
ATOM 4384 N N . ASP B 1 153 ? -5.766 -30.953 20.75 1 88.44 153 ASP B N 1
ATOM 4385 C CA . ASP B 1 153 ? -5.773 -29.891 21.734 1 88.44 153 ASP B CA 1
ATOM 4386 C C . ASP B 1 153 ? -6.113 -28.531 21.109 1 88.44 153 ASP B C 1
ATOM 4388 O O . ASP B 1 153 ? -6.102 -27.5 21.781 1 88.44 153 ASP B O 1
ATOM 4392 N N . GLY B 1 154 ? -6.387 -28.516 19.828 1 84 154 GLY B N 1
ATOM 4393 C CA . GLY B 1 154 ? -6.855 -27.312 19.172 1 84 154 GLY B CA 1
ATOM 4394 C C . GLY B 1 154 ? -5.73 -26.5 18.547 1 84 154 GLY B C 1
ATOM 4395 O O . GLY B 1 154 ? -5.977 -25.438 17.953 1 84 154 GLY B O 1
ATOM 4396 N N . ARG B 1 155 ? -4.52 -27.031 18.703 1 88.06 155 ARG B N 1
ATOM 4397 C CA . ARG B 1 155 ? -3.367 -26.344 18.141 1 88.06 155 ARG B CA 1
ATOM 4398 C C . ARG B 1 155 ? -3.246 -26.609 16.641 1 88.06 155 ARG B C 1
ATOM 4400 O O . ARG B 1 155 ? -3.725 -27.641 16.141 1 88.06 155 ARG B O 1
ATOM 4407 N N . SER B 1 156 ? -2.627 -25.625 15.906 1 91.94 156 SER B N 1
ATOM 4408 C CA . SER B 1 156 ? -2.453 -25.734 14.461 1 91.94 156 SER B CA 1
ATOM 4409 C C . SER B 1 156 ? -1.087 -26.312 14.109 1 91.94 156 SER B C 1
ATOM 4411 O O . SER B 1 156 ? -0.082 -25.969 14.742 1 91.94 156 SER B O 1
ATOM 4413 N N . VAL B 1 157 ? -1.065 -27.328 13.203 1 95.38 157 VAL B N 1
ATOM 4414 C CA . VAL B 1 157 ? 0.152 -27.875 12.617 1 95.38 157 VAL B CA 1
ATOM 4415 C C . VAL B 1 157 ? 0.132 -27.688 11.102 1 95.38 157 VAL B C 1
ATOM 4417 O O . VAL B 1 157 ? -0.861 -28 10.445 1 95.38 157 VAL B O 1
ATOM 4420 N N . GLY B 1 158 ? 1.22 -27.156 10.586 1 96.88 158 GLY B N 1
ATOM 4421 C CA . GLY B 1 158 ? 1.245 -26.859 9.164 1 96.88 158 GLY B CA 1
ATOM 4422 C C . GLY B 1 158 ? 0.613 -25.531 8.82 1 96.88 158 GLY B C 1
ATOM 4423 O O . GLY B 1 158 ? 0.744 -24.562 9.57 1 96.88 158 GLY B O 1
ATOM 4424 N N . ASP B 1 159 ? 0.074 -25.422 7.648 1 97.38 159 ASP B N 1
ATOM 4425 C CA . ASP B 1 159 ? -0.471 -24.172 7.156 1 97.38 159 ASP B CA 1
ATOM 4426 C C . ASP B 1 159 ? -1.946 -24.031 7.523 1 97.38 159 ASP B C 1
ATOM 4428 O O . ASP B 1 159 ? -2.809 -24.641 6.891 1 97.38 159 ASP B O 1
ATOM 4432 N N . PRO B 1 160 ? -2.266 -23.172 8.445 1 96.19 160 PRO B N 1
ATOM 4433 C CA . PRO B 1 160 ? -3.658 -23.016 8.867 1 96.19 160 PRO B CA 1
ATOM 4434 C C . PRO B 1 160 ? -4.582 -22.609 7.719 1 96.19 160 PRO B C 1
ATOM 4436 O O . PRO B 1 160 ? -5.766 -22.969 7.723 1 96.19 160 PRO B O 1
ATOM 4439 N N . ARG B 1 161 ? -4.082 -22.016 6.754 1 96 161 ARG B N 1
ATOM 4440 C CA . ARG B 1 161 ? -4.895 -21.547 5.633 1 96 161 ARG B CA 1
ATOM 4441 C C . ARG B 1 161 ? -5.434 -22.719 4.82 1 96 161 ARG B C 1
ATOM 4443 O O . ARG B 1 161 ? -6.434 -22.578 4.113 1 96 161 ARG B O 1
ATOM 4450 N N . LEU B 1 162 ? -4.816 -23.875 4.914 1 97.44 162 LEU B N 1
ATOM 4451 C CA . LEU B 1 162 ? -5.199 -25 4.07 1 97.44 162 LEU B CA 1
ATOM 4452 C C . LEU B 1 162 ? -5.816 -26.109 4.906 1 97.44 162 LEU B C 1
ATOM 4454 O O . LEU B 1 162 ? -5.848 -27.266 4.477 1 97.44 162 LEU B O 1
ATOM 4458 N N . ARG B 1 163 ? -6.289 -25.766 6.109 1 96.44 163 ARG B N 1
ATOM 4459 C CA . ARG B 1 163 ? -6.883 -26.75 6.996 1 96.44 163 ARG B CA 1
ATOM 4460 C C . ARG B 1 163 ? -8.117 -27.391 6.359 1 96.44 163 ARG B C 1
ATOM 4462 O O . ARG B 1 163 ? -8.273 -28.609 6.375 1 96.44 163 ARG B O 1
ATOM 4469 N N . GLU B 1 164 ? -8.992 -26.531 5.84 1 96.25 164 GLU B N 1
ATOM 4470 C CA . GLU B 1 164 ? -10.227 -27.031 5.238 1 96.25 164 GLU B CA 1
ATOM 4471 C C . GLU B 1 164 ? -9.93 -27.859 3.998 1 96.25 164 GLU B C 1
ATOM 4473 O O . GLU B 1 164 ? -10.531 -28.922 3.801 1 96.25 164 GLU B O 1
ATOM 4478 N N . PHE B 1 165 ? -9.07 -27.422 3.215 1 98.12 165 PHE B N 1
ATOM 4479 C CA . PHE B 1 165 ? -8.672 -28.188 2.039 1 98.12 165 PHE B CA 1
ATOM 4480 C C . PHE B 1 165 ? -8.086 -29.547 2.443 1 98.12 165 PHE B C 1
ATOM 4482 O O . PHE B 1 165 ? -8.398 -30.562 1.834 1 98.12 165 PHE B O 1
ATOM 4489 N N . THR B 1 166 ? -7.211 -29.516 3.428 1 98.06 166 THR B N 1
ATOM 4490 C CA . THR B 1 166 ? -6.594 -30.734 3.936 1 98.06 166 THR B CA 1
ATOM 4491 C C . THR B 1 166 ? -7.66 -31.719 4.422 1 98.06 166 THR B C 1
ATOM 4493 O O . THR B 1 166 ? -7.594 -32.906 4.121 1 98.06 166 THR B O 1
ATOM 4496 N N . ALA B 1 167 ? -8.617 -31.203 5.152 1 95.88 167 ALA B N 1
ATOM 4497 C CA . ALA B 1 167 ? -9.711 -32.062 5.633 1 95.88 167 ALA B CA 1
ATOM 4498 C C . ALA B 1 167 ? -10.477 -32.688 4.465 1 95.88 167 ALA B C 1
ATOM 4500 O O . ALA B 1 167 ? -10.844 -33.844 4.516 1 95.88 167 ALA B O 1
ATOM 4501 N N . ALA B 1 168 ? -10.688 -31.906 3.457 1 96.88 168 ALA B N 1
ATOM 4502 C CA . ALA B 1 168 ? -11.438 -32.375 2.293 1 96.88 168 ALA B CA 1
ATOM 4503 C C . ALA B 1 168 ? -10.695 -33.5 1.587 1 96.88 168 ALA B C 1
ATOM 4505 O O . ALA B 1 168 ? -11.297 -34.531 1.238 1 96.88 168 ALA B O 1
ATOM 4506 N N . VAL B 1 169 ? -9.43 -33.344 1.344 1 97.25 169 VAL B N 1
ATOM 4507 C CA . VAL B 1 169 ? -8.695 -34.375 0.599 1 97.25 169 VAL B CA 1
ATOM 4508 C C . VAL B 1 169 ? -8.531 -35.625 1.459 1 97.25 169 VAL B C 1
ATOM 4510 O O . VAL B 1 169 ? -8.469 -36.719 0.937 1 97.25 169 VAL B O 1
ATOM 4513 N N . ARG B 1 170 ? -8.461 -35.469 2.709 1 96.38 170 ARG B N 1
ATOM 4514 C CA . ARG B 1 170 ? -8.445 -36.625 3.59 1 96.38 170 ARG B CA 1
ATOM 4515 C C . ARG B 1 170 ? -9.758 -37.406 3.492 1 96.38 170 ARG B C 1
ATOM 4517 O O . ARG B 1 170 ? -9.758 -38.656 3.527 1 96.38 170 ARG B O 1
ATOM 4524 N N . ALA B 1 171 ? -10.789 -36.688 3.408 1 95.06 171 ALA B N 1
ATOM 4525 C CA . ALA B 1 171 ? -12.094 -37.312 3.242 1 95.06 171 ALA B CA 1
ATOM 4526 C C . ALA B 1 171 ? -12.156 -38.094 1.934 1 95.06 171 ALA B C 1
ATOM 4528 O O . ALA B 1 171 ? -12.883 -39.094 1.832 1 95.06 171 ALA B O 1
ATOM 4529 N N . PHE B 1 172 ? -11.383 -37.656 0.989 1 94.25 172 PHE B N 1
ATOM 4530 C CA . PHE B 1 172 ? -11.312 -38.344 -0.292 1 94.25 172 PHE B CA 1
ATOM 4531 C C . PHE B 1 172 ? -10.391 -39.562 -0.201 1 94.25 172 PHE B C 1
ATOM 4533 O O . PHE B 1 172 ? -10.289 -40.344 -1.151 1 94.25 172 PHE B O 1
ATOM 4540 N N . GLY B 1 173 ? -9.648 -39.688 0.919 1 94.31 173 GLY B N 1
ATOM 4541 C CA . GLY B 1 173 ? -8.883 -40.906 1.124 1 94.31 173 GLY B CA 1
ATOM 4542 C C . GLY B 1 173 ? -7.391 -40.656 1.261 1 94.31 173 GLY B C 1
ATOM 4543 O O . GLY B 1 173 ? -6.617 -41.594 1.484 1 94.31 173 GLY B O 1
ATOM 4544 N N . TRP B 1 174 ? -6.961 -39.438 1.126 1 97 174 TRP B N 1
ATOM 4545 C CA . TRP B 1 174 ? -5.543 -39.125 1.262 1 97 174 TRP B CA 1
ATOM 4546 C C . TRP B 1 174 ? -5.102 -39.219 2.719 1 97 174 TRP B C 1
ATOM 4548 O O . TRP B 1 174 ? -5.812 -38.75 3.619 1 97 174 TRP B O 1
ATOM 4558 N N . GLN B 1 175 ? -3.943 -39.812 2.902 1 94.81 175 GLN B N 1
ATOM 4559 C CA . GLN B 1 175 ? -3.371 -39.906 4.242 1 94.81 175 GLN B CA 1
ATOM 4560 C C . GLN B 1 175 ? -2.072 -39.125 4.348 1 94.81 175 GLN B C 1
ATOM 4562 O O . GLN B 1 175 ? -1.052 -39.5 3.775 1 94.81 175 GLN B O 1
ATOM 4567 N N . GLY B 1 176 ? -2.135 -38.125 5.027 1 94.19 176 GLY B N 1
ATOM 4568 C CA . GLY B 1 176 ? -0.947 -37.312 5.281 1 94.19 176 GLY B CA 1
ATOM 4569 C C . GLY B 1 176 ? -0.161 -37.781 6.492 1 94.19 176 GLY B C 1
ATOM 4570 O O . GLY B 1 176 ? -0.57 -38.719 7.184 1 94.19 176 GLY B O 1
ATOM 4571 N N . LYS B 1 177 ? 0.934 -37.125 6.754 1 94.44 177 LYS B N 1
ATOM 4572 C CA . LYS B 1 177 ? 1.807 -37.469 7.875 1 94.44 177 LYS B CA 1
ATOM 4573 C C . LYS B 1 177 ? 1.382 -36.719 9.141 1 94.44 177 LYS B C 1
ATOM 4575 O O . LYS B 1 177 ? 1.824 -37.062 10.242 1 94.44 177 LYS B O 1
ATOM 4580 N N . GLY B 1 178 ? 0.594 -35.719 8.977 1 93.38 178 GLY B N 1
ATOM 4581 C CA . GLY B 1 178 ? 0.138 -34.938 10.117 1 93.38 178 GLY B CA 1
ATOM 4582 C C . GLY B 1 178 ? 1.192 -33.969 10.656 1 93.38 178 GLY B C 1
ATOM 4583 O O . GLY B 1 178 ? 1.129 -33.562 11.812 1 93.38 178 GLY B O 1
ATOM 4584 N N . GLU B 1 179 ? 2.17 -33.719 9.875 1 94.44 179 GLU B N 1
ATOM 4585 C CA . GLU B 1 179 ? 3.279 -32.844 10.258 1 94.44 179 GLU B CA 1
ATOM 4586 C C . GLU B 1 179 ? 3.285 -31.562 9.438 1 94.44 179 GLU B C 1
ATOM 4588 O O . GLU B 1 179 ? 2.592 -31.453 8.422 1 94.44 179 GLU B O 1
ATOM 4593 N N . ALA B 1 180 ? 4.047 -30.594 10.016 1 95.12 180 ALA B N 1
ATOM 4594 C CA . ALA B 1 180 ? 4.238 -29.375 9.227 1 95.12 180 ALA B CA 1
ATOM 4595 C C . ALA B 1 180 ? 4.973 -29.672 7.926 1 95.12 180 ALA B C 1
ATOM 4597 O O . ALA B 1 180 ? 5.867 -30.531 7.887 1 95.12 180 ALA B O 1
ATOM 4598 N N . PHE B 1 181 ? 4.57 -29.031 6.879 1 97.62 181 PHE B N 1
ATOM 4599 C CA . PHE B 1 181 ? 5.199 -29.094 5.566 1 97.62 181 PHE B CA 1
ATOM 4600 C C . PHE B 1 181 ? 4.914 -30.422 4.879 1 97.62 181 PHE B C 1
ATOM 4602 O O . PHE B 1 181 ? 5.719 -30.891 4.074 1 97.62 181 PHE B O 1
ATOM 4609 N N . ASP B 1 182 ? 3.828 -31.047 5.332 1 97.62 182 ASP B N 1
ATOM 4610 C CA . ASP B 1 182 ? 3.258 -32.156 4.578 1 97.62 182 ASP B CA 1
ATOM 4611 C C . ASP B 1 182 ? 2.689 -31.688 3.242 1 97.62 182 ASP B C 1
ATOM 4613 O O . ASP B 1 182 ? 1.817 -30.812 3.209 1 97.62 182 ASP B O 1
ATOM 4617 N N . VAL B 1 183 ? 3.193 -32.312 2.156 1 98.44 183 VAL B N 1
ATOM 4618 C CA . VAL B 1 183 ? 2.791 -31.828 0.838 1 98.44 183 VAL B CA 1
ATOM 4619 C C . VAL B 1 183 ? 1.413 -32.375 0.486 1 98.44 183 VAL B C 1
ATOM 4621 O O . VAL B 1 183 ? 1.188 -33.594 0.557 1 98.44 183 VAL B O 1
ATOM 4624 N N . LEU B 1 184 ? 0.515 -31.531 0.104 1 98.56 184 LEU B N 1
ATOM 4625 C CA . LEU B 1 184 ? -0.845 -31.891 -0.28 1 98.56 184 LEU B CA 1
ATOM 4626 C C . LEU B 1 184 ? -0.856 -32.594 -1.634 1 98.56 184 LEU B C 1
ATOM 4628 O O . LEU B 1 184 ? -0.021 -32.312 -2.494 1 98.56 184 LEU B O 1
ATOM 4632 N N . PRO B 1 185 ? -1.812 -33.531 -1.819 1 98.44 185 PRO B N 1
ATOM 4633 C CA . PRO B 1 185 ? -1.982 -34.125 -3.154 1 98.44 185 PRO B CA 1
ATOM 4634 C C . PRO B 1 185 ? -2.65 -33.156 -4.133 1 98.44 185 PRO B C 1
ATOM 4636 O O . PRO B 1 185 ? -3.172 -32.125 -3.723 1 98.44 185 PRO B O 1
ATOM 4639 N N . LEU B 1 186 ? -2.572 -33.469 -5.387 1 98.69 186 LEU B N 1
ATOM 4640 C CA . LEU B 1 186 ? -3.303 -32.719 -6.418 1 98.69 186 LEU B CA 1
ATOM 4641 C C . LEU B 1 186 ? -4.711 -33.281 -6.586 1 98.69 186 LEU B C 1
ATOM 4643 O O . LEU B 1 186 ? -4.898 -34.5 -6.605 1 98.69 186 LEU B O 1
ATOM 4647 N N . VAL B 1 187 ? -5.672 -32.438 -6.633 1 98.62 187 VAL B N 1
ATOM 4648 C CA . VAL B 1 187 ? -7.043 -32.812 -6.969 1 98.62 187 VAL B CA 1
ATOM 4649 C C . VAL B 1 187 ? -7.344 -32.406 -8.422 1 98.62 187 VAL B C 1
ATOM 4651 O O . VAL B 1 187 ? -7.539 -31.234 -8.734 1 98.62 187 VAL B O 1
ATOM 4654 N N . ILE B 1 188 ? -7.445 -33.438 -9.273 1 98.5 188 ILE B N 1
ATOM 4655 C CA . ILE B 1 188 ? -7.672 -33.219 -10.695 1 98.5 188 ILE B CA 1
ATOM 4656 C C . ILE B 1 188 ? -9.086 -33.656 -11.062 1 98.5 188 ILE B C 1
ATOM 4658 O O . ILE B 1 188 ? -9.477 -34.812 -10.789 1 98.5 188 ILE B O 1
ATOM 4662 N N . GLU B 1 189 ? -9.812 -32.75 -11.648 1 97.88 189 GLU B N 1
ATOM 4663 C CA . GLU B 1 189 ? -11.164 -33.031 -12.125 1 97.88 189 GLU B CA 1
ATOM 4664 C C . GLU B 1 189 ? -11.234 -32.938 -13.648 1 97.88 189 GLU B C 1
ATOM 4666 O O . GLU B 1 189 ? -10.844 -31.953 -14.25 1 97.88 189 GLU B O 1
ATOM 4671 N N . THR B 1 190 ? -11.703 -34 -14.25 1 97.75 190 THR B N 1
ATOM 4672 C CA . THR B 1 190 ? -11.906 -34.031 -15.695 1 97.75 190 THR B CA 1
ATOM 4673 C C . THR B 1 190 ? -13.32 -34.469 -16.031 1 97.75 190 THR B C 1
ATOM 4675 O O . THR B 1 190 ? -13.969 -35.156 -15.234 1 97.75 190 THR B O 1
ATOM 4678 N N . PRO B 1 191 ? -13.727 -34.062 -17.219 1 95.19 191 PRO B N 1
ATOM 4679 C CA . PRO B 1 191 ? -15.039 -34.531 -17.656 1 95.19 191 PRO B CA 1
ATOM 4680 C C . PRO B 1 191 ? -15.125 -36.062 -17.734 1 95.19 191 PRO B C 1
ATOM 4682 O O . PRO B 1 191 ? -16.172 -36.656 -17.422 1 95.19 191 PRO B O 1
ATOM 4685 N N . ALA B 1 192 ? -14.172 -36.656 -18.031 1 92.88 192 ALA B N 1
ATOM 4686 C CA . ALA B 1 192 ? -14.18 -38.094 -18.281 1 92.88 192 ALA B CA 1
ATOM 4687 C C . ALA B 1 192 ? -14.016 -38.875 -16.969 1 92.88 192 ALA B C 1
ATOM 4689 O O . ALA B 1 192 ? -14.672 -39.906 -16.781 1 92.88 192 ALA B O 1
ATOM 4690 N N . ASP B 1 193 ? -13.172 -38.438 -16.078 1 95.81 193 ASP B N 1
ATOM 4691 C CA . ASP B 1 193 ? -12.734 -39.25 -14.953 1 95.81 193 ASP B CA 1
ATOM 4692 C C . ASP B 1 193 ? -13.383 -38.781 -13.656 1 95.81 193 ASP B C 1
ATOM 4694 O O . ASP B 1 193 ? -13.336 -39.469 -12.641 1 95.81 193 ASP B O 1
ATOM 4698 N N . GLY B 1 194 ? -13.977 -37.594 -13.734 1 96.06 194 GLY B N 1
ATOM 4699 C CA . GLY B 1 194 ? -14.375 -37 -12.469 1 96.06 194 GLY B CA 1
ATOM 4700 C C . GLY B 1 194 ? -13.203 -36.5 -11.641 1 96.06 194 GLY B C 1
ATOM 4701 O O . GLY B 1 194 ? -12.25 -35.938 -12.18 1 96.06 194 GLY B O 1
ATOM 4702 N N . ILE B 1 195 ? -13.344 -36.688 -10.297 1 96.69 195 ILE B N 1
ATOM 4703 C CA . ILE B 1 195 ? -12.328 -36.156 -9.383 1 96.69 195 ILE B CA 1
ATOM 4704 C C . ILE B 1 195 ? -11.336 -37.281 -9.039 1 96.69 195 ILE B C 1
ATOM 4706 O O . ILE B 1 195 ? -11.742 -38.375 -8.656 1 96.69 195 ILE B O 1
ATOM 4710 N N . ARG B 1 196 ? -10.094 -37 -9.203 1 97.5 196 ARG B N 1
ATOM 4711 C CA . ARG B 1 196 ? -9.023 -37.938 -8.836 1 97.5 196 ARG B CA 1
ATOM 4712 C C . ARG B 1 196 ? -7.945 -37.219 -8.016 1 97.5 196 ARG B C 1
ATOM 4714 O O . ARG B 1 196 ? -7.609 -36.062 -8.281 1 97.5 196 ARG B O 1
ATOM 4721 N N . LEU B 1 197 ? -7.398 -37.969 -7.027 1 98 197 LEU B N 1
ATOM 4722 C CA . LEU B 1 197 ? -6.309 -37.438 -6.203 1 98 197 LEU B CA 1
ATOM 4723 C C . LEU B 1 197 ? -4.98 -38.094 -6.605 1 98 197 LEU B C 1
ATOM 4725 O O . LEU B 1 197 ? -4.914 -39.281 -6.852 1 98 197 LEU B O 1
ATOM 4729 N N . TYR B 1 198 ? -3.967 -37.281 -6.664 1 98.44 198 TYR B N 1
ATOM 4730 C CA . TYR B 1 198 ? -2.637 -37.75 -7.016 1 98.44 198 TYR B CA 1
ATOM 4731 C C . TYR B 1 198 ? -1.587 -37.219 -6.051 1 98.44 198 TYR B C 1
ATOM 4733 O O . TYR B 1 198 ? -1.545 -36 -5.773 1 98.44 198 TYR B O 1
ATOM 4741 N N . GLU B 1 199 ? -0.733 -38.031 -5.551 1 98.06 199 GLU B N 1
ATOM 4742 C CA . GLU B 1 199 ? 0.417 -37.594 -4.77 1 98.06 199 GLU B CA 1
ATOM 4743 C C . GLU B 1 199 ? 1.608 -37.281 -5.672 1 98.06 199 GLU B C 1
ATOM 4745 O O . GLU B 1 199 ? 1.907 -38.031 -6.598 1 98.06 199 GLU B O 1
ATOM 4750 N N . LEU B 1 200 ? 2.189 -36.156 -5.402 1 98.19 200 LEU B N 1
ATOM 4751 C CA . LEU B 1 200 ? 3.379 -35.812 -6.168 1 98.19 200 LEU B CA 1
ATOM 4752 C C . LEU B 1 200 ? 4.555 -36.688 -5.793 1 98.19 200 LEU B C 1
ATOM 4754 O O . LEU B 1 200 ? 4.758 -37 -4.613 1 98.19 200 LEU B O 1
ATOM 4758 N N . PRO B 1 201 ? 5.277 -37.188 -6.793 1 97.62 201 PRO B N 1
ATOM 4759 C CA . PRO B 1 201 ? 6.504 -37.906 -6.445 1 97.62 201 PRO B CA 1
ATOM 4760 C C . PRO B 1 201 ? 7.551 -37 -5.789 1 97.62 201 PRO B C 1
ATOM 4762 O O . PRO B 1 201 ? 7.652 -35.812 -6.121 1 97.62 201 PRO B O 1
ATOM 4765 N N . GLU B 1 202 ? 8.352 -37.531 -4.965 1 95.94 202 GLU B N 1
ATOM 4766 C CA . GLU B 1 202 ? 9.352 -36.812 -4.211 1 95.94 202 GLU B CA 1
ATOM 4767 C C . GLU B 1 202 ? 10.289 -36.031 -5.145 1 95.94 202 GLU B C 1
ATOM 4769 O O . GLU B 1 202 ? 10.711 -34.906 -4.836 1 95.94 202 GLU B O 1
ATOM 4774 N N . ARG B 1 203 ? 10.602 -36.594 -6.223 1 95.31 203 ARG B N 1
ATOM 4775 C CA . ARG B 1 203 ? 11.562 -36 -7.156 1 95.31 203 ARG B CA 1
ATOM 4776 C C . ARG B 1 203 ? 11.016 -34.75 -7.793 1 95.31 203 ARG B C 1
ATOM 4778 O O . ARG B 1 203 ? 11.781 -33.938 -8.312 1 95.31 203 ARG B O 1
ATOM 4785 N N . ALA B 1 204 ? 9.695 -34.562 -7.766 1 97.38 204 ALA B N 1
ATOM 4786 C CA . ALA B 1 204 ? 9.07 -33.406 -8.375 1 97.38 204 ALA B CA 1
ATOM 4787 C C . ALA B 1 204 ? 8.984 -32.25 -7.371 1 97.38 204 ALA B C 1
ATOM 4789 O O . ALA B 1 204 ? 8.672 -31.125 -7.742 1 97.38 204 ALA B O 1
ATOM 4790 N N . ILE B 1 205 ? 9.336 -32.531 -6.152 1 97.56 205 ILE B N 1
ATOM 4791 C CA . ILE B 1 205 ? 9.203 -31.562 -5.086 1 97.56 205 ILE B CA 1
ATOM 4792 C C . ILE B 1 205 ? 10.586 -31.078 -4.656 1 97.56 205 ILE B C 1
ATOM 4794 O O . ILE B 1 205 ? 11.344 -31.812 -4.02 1 97.56 205 ILE B O 1
ATOM 4798 N N . ARG B 1 206 ? 10.953 -29.906 -5.031 1 97.06 206 ARG B N 1
ATOM 4799 C CA . ARG B 1 206 ? 12.188 -29.281 -4.559 1 97.06 206 ARG B CA 1
ATOM 4800 C C . ARG B 1 206 ? 11.922 -28.359 -3.379 1 97.06 206 ARG B C 1
ATOM 4802 O O . ARG B 1 206 ? 11.18 -27.391 -3.506 1 97.06 206 ARG B O 1
ATOM 4809 N N . GLU B 1 207 ? 12.492 -28.641 -2.242 1 97.88 207 GLU B N 1
ATOM 4810 C CA . GLU B 1 207 ? 12.312 -27.844 -1.037 1 97.88 207 GLU B CA 1
ATOM 4811 C C . GLU B 1 207 ? 13.641 -27.25 -0.56 1 97.88 207 GLU B C 1
ATOM 4813 O O . GLU B 1 207 ? 14.695 -27.875 -0.734 1 97.88 207 GLU B O 1
ATOM 4818 N N . VAL B 1 208 ? 13.602 -26.109 0.018 1 98.38 208 VAL B N 1
ATOM 4819 C CA . VAL B 1 208 ? 14.766 -25.438 0.57 1 98.38 208 VAL B CA 1
ATOM 4820 C C . VAL B 1 208 ? 14.641 -25.344 2.09 1 98.38 208 VAL B C 1
ATOM 4822 O O . VAL B 1 208 ? 13.773 -24.641 2.609 1 98.38 208 VAL B O 1
ATOM 4825 N N . PRO B 1 209 ? 15.469 -26.062 2.822 1 98.62 209 PRO B N 1
ATOM 4826 C CA . PRO B 1 209 ? 15.5 -25.828 4.27 1 98.62 209 PRO B CA 1
ATOM 4827 C C . PRO B 1 209 ? 15.992 -24.438 4.629 1 98.62 209 PRO B C 1
ATOM 4829 O O . PRO B 1 209 ? 16.906 -23.906 3.984 1 98.62 209 PRO B O 1
ATOM 4832 N N . LEU B 1 210 ? 15.422 -23.844 5.637 1 98.81 210 LEU B N 1
ATOM 4833 C CA . LEU B 1 210 ? 15.75 -22.469 5.949 1 98.81 210 LEU B CA 1
ATOM 4834 C C . LEU B 1 210 ? 16.734 -22.391 7.109 1 98.81 210 LEU B C 1
ATOM 4836 O O . LEU B 1 210 ? 16.625 -23.141 8.078 1 98.81 210 LEU B O 1
ATOM 4840 N N . SER B 1 211 ? 17.672 -21.562 6.965 1 98.69 211 SER B N 1
ATOM 4841 C CA . SER B 1 211 ? 18.672 -21.219 7.969 1 98.69 211 SER B CA 1
ATOM 4842 C C . SER B 1 211 ? 18.922 -19.703 8 1 98.69 211 SER B C 1
ATOM 4844 O O . SER B 1 211 ? 18.25 -18.953 7.301 1 98.69 211 SER B O 1
ATOM 4846 N N . HIS B 1 212 ? 19.781 -19.281 8.891 1 98.56 212 HIS B N 1
ATOM 4847 C CA . HIS B 1 212 ? 20.078 -17.859 9.047 1 98.56 212 HIS B CA 1
ATOM 4848 C C . HIS B 1 212 ? 21.578 -17.594 9.023 1 98.56 212 HIS B C 1
ATOM 4850 O O . HIS B 1 212 ? 22.359 -18.406 9.523 1 98.56 212 HIS B O 1
ATOM 4856 N N . PRO B 1 213 ? 21.969 -16.469 8.469 1 97.31 213 PRO B N 1
ATOM 4857 C CA . PRO B 1 213 ? 23.406 -16.219 8.375 1 97.31 213 PRO B CA 1
ATOM 4858 C C . PRO B 1 213 ? 24.062 -15.961 9.734 1 97.31 213 PRO B C 1
ATOM 4860 O O . PRO B 1 213 ? 25.25 -16.219 9.914 1 97.31 213 PRO B O 1
ATOM 4863 N N . GLU B 1 214 ? 23.281 -15.5 10.695 1 97.12 214 GLU B N 1
ATOM 4864 C CA . GLU B 1 214 ? 23.875 -15.094 11.977 1 97.12 214 GLU B CA 1
ATOM 4865 C C . GLU B 1 214 ? 23.312 -15.93 13.125 1 97.12 214 GLU B C 1
ATOM 4867 O O . GLU B 1 214 ? 23.984 -16.109 14.148 1 97.12 214 GLU B O 1
ATOM 4872 N N . TYR B 1 215 ? 22.125 -16.406 12.984 1 98.19 215 TYR B N 1
ATOM 4873 C CA . TYR B 1 215 ? 21.469 -17.156 14.055 1 98.19 215 TYR B CA 1
ATOM 4874 C C . TYR B 1 215 ? 21.484 -18.641 13.773 1 98.19 215 TYR B C 1
ATOM 4876 O O . TYR B 1 215 ? 20.594 -19.172 13.102 1 98.19 215 TYR B O 1
ATOM 4884 N N . ALA B 1 216 ? 22.297 -19.422 14.406 1 97.88 216 ALA B N 1
ATOM 4885 C CA . ALA B 1 216 ? 22.453 -20.859 14.172 1 97.88 216 ALA B CA 1
ATOM 4886 C C . ALA B 1 216 ? 21.203 -21.609 14.617 1 97.88 216 ALA B C 1
ATOM 4888 O O . ALA B 1 216 ? 20.828 -22.625 14 1 97.88 216 ALA B O 1
ATOM 4889 N N . TRP B 1 217 ? 20.609 -21.109 15.656 1 98.19 217 TRP B N 1
ATOM 4890 C CA . TRP B 1 217 ? 19.422 -21.781 16.219 1 98.19 217 TRP B CA 1
ATOM 4891 C C . TRP B 1 217 ? 18.281 -21.797 15.203 1 98.19 217 TRP B C 1
ATOM 4893 O O . TRP B 1 217 ? 17.312 -22.547 15.367 1 98.19 217 TRP B O 1
ATOM 4903 N N . PHE B 1 218 ? 18.344 -21 14.18 1 98.69 218 PHE B N 1
ATOM 4904 C CA . PHE B 1 218 ? 17.25 -20.891 13.227 1 98.69 218 PHE B CA 1
ATOM 4905 C C . PHE B 1 218 ? 17.016 -22.219 12.508 1 98.69 218 PHE B C 1
ATOM 4907 O O . PHE B 1 218 ? 15.867 -22.578 12.234 1 98.69 218 PHE B O 1
ATOM 4914 N N . ALA B 1 219 ? 18.016 -22.922 12.25 1 98.06 219 ALA B N 1
ATOM 4915 C CA . ALA B 1 219 ? 17.922 -24.203 11.57 1 98.06 219 ALA B CA 1
ATOM 4916 C C . ALA B 1 219 ? 17.125 -25.219 12.406 1 98.06 219 ALA B C 1
ATOM 4918 O O . ALA B 1 219 ? 16.484 -26.109 11.859 1 98.06 219 ALA B O 1
ATOM 4919 N N . GLU B 1 220 ? 17.125 -25.047 13.672 1 97.88 220 GLU B N 1
ATOM 4920 C CA . GLU B 1 220 ? 16.453 -25.953 14.586 1 97.88 220 GLU B CA 1
ATOM 4921 C C . GLU B 1 220 ? 14.938 -25.812 14.484 1 97.88 220 GLU B C 1
ATOM 4923 O O . GLU B 1 220 ? 14.188 -26.672 14.945 1 97.88 220 GLU B O 1
ATOM 4928 N N . LEU B 1 221 ? 14.492 -24.75 13.891 1 97.75 221 LEU B N 1
ATOM 4929 C CA . LEU B 1 221 ? 13.055 -24.516 13.758 1 97.75 221 LEU B CA 1
ATOM 4930 C C . LEU B 1 221 ? 12.445 -25.453 12.727 1 97.75 221 LEU B C 1
ATOM 4932 O O . LEU B 1 221 ? 11.227 -25.625 12.68 1 97.75 221 LEU B O 1
ATOM 4936 N N . GLY B 1 222 ? 13.281 -26.031 11.82 1 97.25 222 GLY B N 1
ATOM 4937 C CA . GLY B 1 222 ? 12.812 -27 10.844 1 97.25 222 GLY B CA 1
ATOM 4938 C C . GLY B 1 222 ? 11.945 -26.391 9.758 1 97.25 222 GLY B C 1
ATOM 4939 O O . GLY B 1 222 ? 11.117 -27.078 9.156 1 97.25 222 GLY B O 1
ATOM 4940 N N . LEU B 1 223 ? 12.109 -25.094 9.539 1 98.5 223 LEU B N 1
ATOM 4941 C CA . LEU B 1 223 ? 11.336 -24.438 8.492 1 98.5 223 LEU B CA 1
ATOM 4942 C C . LEU B 1 223 ? 11.875 -24.797 7.113 1 98.5 223 LEU B C 1
ATOM 4944 O O . LEU B 1 223 ? 13.07 -25.062 6.961 1 98.5 223 LEU B O 1
ATOM 4948 N N . ARG B 1 224 ? 11.023 -24.844 6.156 1 98.56 224 ARG B N 1
ATOM 4949 C CA . ARG B 1 224 ? 11.359 -25.062 4.754 1 98.56 224 ARG B CA 1
ATOM 4950 C C . ARG B 1 224 ? 10.273 -24.516 3.834 1 98.56 224 ARG B C 1
ATOM 4952 O O . ARG B 1 224 ? 9.172 -24.203 4.285 1 98.56 224 ARG B O 1
ATOM 4959 N N . TRP B 1 225 ? 10.617 -24.391 2.598 1 98.69 225 TRP B N 1
ATOM 4960 C CA . TRP B 1 225 ? 9.641 -23.938 1.618 1 98.69 225 TRP B CA 1
ATOM 4961 C C . TRP B 1 225 ? 9.93 -24.516 0.24 1 98.69 225 TRP B C 1
ATOM 4963 O O . TRP B 1 225 ? 11.094 -24.719 -0.124 1 98.69 225 TRP B O 1
ATOM 4973 N N . HIS B 1 226 ? 8.891 -24.828 -0.488 1 98.44 226 HIS B N 1
ATOM 4974 C CA . HIS B 1 226 ? 9.07 -25.375 -1.832 1 98.44 226 HIS B CA 1
ATOM 4975 C C . HIS B 1 226 ? 9.594 -24.297 -2.785 1 98.44 226 HIS B C 1
ATOM 4977 O O . HIS B 1 226 ? 9.242 -23.125 -2.664 1 98.44 226 HIS B O 1
ATOM 4983 N N . ALA B 1 227 ? 10.336 -24.688 -3.812 1 98.25 227 ALA B N 1
ATOM 4984 C CA . ALA B 1 227 ? 11.109 -23.781 -4.652 1 98.25 227 ALA B CA 1
ATOM 4985 C C . ALA B 1 227 ? 10.266 -23.25 -5.809 1 98.25 227 ALA B C 1
ATOM 4987 O O . ALA B 1 227 ? 10.508 -22.156 -6.312 1 98.25 227 ALA B O 1
ATOM 4988 N N . VAL B 1 228 ? 9.273 -24.016 -6.266 1 98.38 228 VAL B N 1
ATOM 4989 C CA . VAL B 1 228 ? 8.555 -23.672 -7.484 1 98.38 228 VAL B CA 1
ATOM 4990 C C . VAL B 1 228 ? 7.148 -23.188 -7.137 1 98.38 228 VAL B C 1
ATOM 4992 O O . VAL B 1 228 ? 6.293 -23.984 -6.734 1 98.38 228 VAL B O 1
ATOM 4995 N N . PRO B 1 229 ? 6.879 -21.938 -7.312 1 97.88 229 PRO B N 1
ATOM 4996 C CA . PRO B 1 229 ? 5.547 -21.406 -7.016 1 97.88 229 PRO B CA 1
ATOM 4997 C C . PRO B 1 229 ? 4.578 -21.531 -8.188 1 97.88 229 PRO B C 1
ATOM 4999 O O . PRO B 1 229 ? 4.086 -20.531 -8.703 1 97.88 229 PRO B O 1
ATOM 5002 N N . ALA B 1 230 ? 4.129 -22.703 -8.523 1 98.62 230 ALA B N 1
ATOM 5003 C CA . ALA B 1 230 ? 3.287 -22.938 -9.688 1 98.62 230 ALA B CA 1
ATOM 5004 C C . ALA B 1 230 ? 1.812 -22.75 -9.352 1 98.62 230 ALA B C 1
ATOM 5006 O O . ALA B 1 230 ? 1.174 -23.641 -8.789 1 98.62 230 ALA B O 1
ATOM 5007 N N . ILE B 1 231 ? 1.264 -21.641 -9.75 1 98.56 231 ILE B N 1
ATOM 5008 C CA . ILE B 1 231 ? -0.157 -21.359 -9.578 1 98.56 231 ILE B CA 1
ATOM 5009 C C . ILE B 1 231 ? -0.974 -22.219 -10.547 1 98.56 231 ILE B C 1
ATOM 5011 O O . ILE B 1 231 ? -0.644 -22.328 -11.727 1 98.56 231 ILE B O 1
ATOM 5015 N N . ALA B 1 232 ? -2.066 -22.766 -10.023 1 98.5 232 ALA B N 1
ATOM 5016 C CA . ALA B 1 232 ? -2.721 -23.781 -10.844 1 98.5 232 ALA B CA 1
ATOM 5017 C C . ALA B 1 232 ? -4.207 -23.484 -11.008 1 98.5 232 ALA B C 1
ATOM 5019 O O . ALA B 1 232 ? -4.898 -24.141 -11.797 1 98.5 232 ALA B O 1
ATOM 5020 N N . ASN B 1 233 ? -4.691 -22.453 -10.32 1 97.44 233 ASN B N 1
ATOM 5021 C CA . ASN B 1 233 ? -6.145 -22.312 -10.281 1 97.44 233 ASN B CA 1
ATOM 5022 C C . ASN B 1 233 ? -6.609 -21.047 -11.008 1 97.44 233 ASN B C 1
ATOM 5024 O O . ASN B 1 233 ? -7.723 -20.578 -10.781 1 97.44 233 ASN B O 1
ATOM 5028 N N . MET B 1 234 ? -5.793 -20.469 -11.82 1 97.06 234 MET B N 1
ATOM 5029 C CA . MET B 1 234 ? -6.203 -19.297 -12.586 1 97.06 234 MET B CA 1
ATOM 5030 C C . MET B 1 234 ? -6.527 -19.672 -14.031 1 97.06 234 MET B C 1
ATOM 5032 O O . MET B 1 234 ? -5.84 -20.5 -14.625 1 97.06 234 MET B O 1
ATOM 5036 N N . ARG B 1 235 ? -7.531 -19 -14.57 1 97.19 235 ARG B N 1
ATOM 5037 C CA . ARG B 1 235 ? -7.926 -19.172 -15.969 1 97.19 235 ARG B CA 1
ATOM 5038 C C . ARG B 1 235 ? -7.16 -18.219 -16.875 1 97.19 235 ARG B C 1
ATOM 5040 O O . ARG B 1 235 ? -7.133 -17.016 -16.641 1 97.19 235 ARG B O 1
ATOM 5047 N N . LEU B 1 236 ? -6.504 -18.781 -17.859 1 98.44 236 LEU B N 1
ATOM 5048 C CA . LEU B 1 236 ? -5.848 -17.984 -18.906 1 98.44 236 LEU B CA 1
ATOM 5049 C C . LEU B 1 236 ? -6.816 -17.672 -20.031 1 98.44 236 LEU B C 1
ATOM 5051 O O . LEU B 1 236 ? -7.559 -18.547 -20.484 1 98.44 236 LEU B O 1
ATOM 5055 N N . THR B 1 237 ? -6.871 -16.422 -20.453 1 97.75 237 THR B N 1
ATOM 5056 C CA . THR B 1 237 ? -7.68 -16.031 -21.594 1 97.75 237 THR B CA 1
ATOM 5057 C C . THR B 1 237 ? -6.809 -15.414 -22.688 1 97.75 237 THR B C 1
ATOM 5059 O O . THR B 1 237 ? -6.008 -14.516 -22.422 1 97.75 237 THR B O 1
ATOM 5062 N N . ILE B 1 238 ? -6.941 -15.891 -23.859 1 98.62 238 ILE B N 1
ATOM 5063 C CA . ILE B 1 238 ? -6.227 -15.398 -25.031 1 98.62 238 ILE B CA 1
ATOM 5064 C C . ILE B 1 238 ? -7.203 -15.18 -26.188 1 98.62 238 ILE B C 1
ATOM 5066 O O . ILE B 1 238 ? -7.719 -16.141 -26.75 1 98.62 238 ILE B O 1
ATOM 5070 N N . GLY B 1 239 ? -7.449 -13.93 -26.516 1 98.31 239 GLY B N 1
ATOM 5071 C CA . GLY B 1 239 ? -8.32 -13.633 -27.641 1 98.31 239 GLY B CA 1
ATOM 5072 C C . GLY B 1 239 ? -9.719 -14.211 -27.484 1 98.31 239 GLY B C 1
ATOM 5073 O O . GLY B 1 239 ? -10.297 -14.727 -28.453 1 98.31 239 GLY B O 1
ATOM 5074 N N . GLY B 1 240 ? -10.141 -14.305 -26.328 1 97.12 240 GLY B N 1
ATOM 5075 C CA . GLY B 1 240 ? -11.492 -14.773 -26.078 1 97.12 240 GLY B CA 1
ATOM 5076 C C . GLY B 1 240 ? -11.562 -16.25 -25.766 1 97.12 240 GLY B C 1
ATOM 5077 O O . GLY B 1 240 ? -12.578 -16.734 -25.266 1 97.12 240 GLY B O 1
ATOM 5078 N N . VAL B 1 241 ? -10.539 -16.984 -26.078 1 98.12 241 VAL B N 1
ATOM 5079 C CA . VAL B 1 241 ? -10.484 -18.406 -25.734 1 98.12 241 VAL B CA 1
ATOM 5080 C C . VAL B 1 241 ? -10.016 -18.562 -24.297 1 98.12 241 VAL B C 1
ATOM 5082 O O . VAL B 1 241 ? -9.031 -17.953 -23.875 1 98.12 241 VAL B O 1
ATOM 5085 N N . HIS B 1 242 ? -10.711 -19.469 -23.562 1 97.62 242 HIS B N 1
ATOM 5086 C CA . HIS B 1 242 ? -10.43 -19.641 -22.156 1 97.62 242 HIS B CA 1
ATOM 5087 C C . HIS B 1 242 ? -9.75 -20.984 -21.891 1 97.62 242 HIS B C 1
ATOM 5089 O O . HIS B 1 242 ? -10.211 -22.016 -22.359 1 97.62 242 HIS B O 1
ATOM 5095 N N . TYR B 1 243 ? -8.711 -20.906 -21.219 1 98.25 243 TYR B N 1
ATOM 5096 C CA . TYR B 1 243 ? -7.973 -22.078 -20.75 1 98.25 243 TYR B CA 1
ATOM 5097 C C . TYR B 1 243 ? -8.047 -22.203 -19.234 1 98.25 243 TYR B C 1
ATOM 5099 O O . TYR B 1 243 ? -7.223 -21.625 -18.516 1 98.25 243 TYR B O 1
ATOM 5107 N N . PRO B 1 244 ? -8.953 -23 -18.703 1 97.44 244 PRO B N 1
ATOM 5108 C CA . PRO B 1 244 ? -9.188 -23.062 -17.25 1 97.44 244 PRO B CA 1
ATOM 5109 C C . PRO B 1 244 ? -8.039 -23.703 -16.5 1 97.44 244 PRO B C 1
ATOM 5111 O O . PRO B 1 244 ? -7.895 -23.516 -15.289 1 97.44 244 PRO B O 1
ATOM 5114 N N . LEU B 1 245 ? -7.289 -24.484 -17.188 1 98.5 245 LEU B N 1
ATOM 5115 C CA . LEU B 1 245 ? -6.133 -25.156 -16.594 1 98.5 245 LEU B CA 1
ATOM 5116 C C . LEU B 1 245 ? -4.848 -24.75 -17.297 1 98.5 245 LEU B C 1
ATOM 5118 O O . LEU B 1 245 ? -4.535 -25.266 -18.375 1 98.5 245 LEU B O 1
ATOM 5122 N N . ALA B 1 246 ? -4.145 -23.859 -16.672 1 98.81 246 ALA B N 1
ATOM 5123 C CA . ALA B 1 246 ? -2.898 -23.328 -17.219 1 98.81 246 ALA B CA 1
ATOM 5124 C C . ALA B 1 246 ? -1.911 -22.984 -16.109 1 98.81 246 ALA B C 1
ATOM 5126 O O . ALA B 1 246 ? -1.552 -21.812 -15.938 1 98.81 246 ALA B O 1
ATOM 5127 N N . PRO B 1 247 ? -1.389 -24.016 -15.422 1 98.81 247 PRO B N 1
ATOM 5128 C CA . PRO B 1 247 ? -0.435 -23.75 -14.344 1 98.81 247 PRO B CA 1
ATOM 5129 C C . PRO B 1 247 ? 0.758 -22.922 -14.805 1 98.81 247 PRO B C 1
ATOM 5131 O O . PRO B 1 247 ? 1.307 -23.156 -15.883 1 98.81 247 PRO B O 1
ATOM 5134 N N . PHE B 1 248 ? 1.104 -21.953 -14.008 1 98.69 248 PHE B N 1
ATOM 5135 C CA . PHE B 1 248 ? 2.139 -20.984 -14.32 1 98.69 248 PHE B CA 1
ATOM 5136 C C . PHE B 1 248 ? 3.055 -20.75 -13.125 1 98.69 248 PHE B C 1
ATOM 5138 O O . PHE B 1 248 ? 2.592 -20.703 -11.984 1 98.69 248 PHE B O 1
ATOM 5145 N N . ASN B 1 249 ? 4.426 -20.703 -13.414 1 98.5 249 ASN B N 1
ATOM 5146 C CA . ASN B 1 249 ? 5.328 -20.297 -12.352 1 98.5 249 ASN B CA 1
ATOM 5147 C C . ASN B 1 249 ? 6.395 -19.328 -12.859 1 98.5 249 ASN B C 1
ATOM 5149 O O . ASN B 1 249 ? 6.789 -19.391 -14.023 1 98.5 249 ASN B O 1
ATOM 5153 N N . GLY B 1 250 ? 6.715 -18.422 -12.078 1 97.12 250 GLY B N 1
ATOM 5154 C CA . GLY B 1 250 ? 7.992 -17.734 -12.117 1 97.12 250 GLY B CA 1
ATOM 5155 C C . GLY B 1 250 ? 8.953 -18.188 -11.039 1 97.12 250 GLY B C 1
ATOM 5156 O O . GLY B 1 250 ? 9.273 -19.375 -10.953 1 97.12 250 GLY B O 1
ATOM 5157 N N . TRP B 1 251 ? 9.445 -17.234 -10.227 1 96.62 251 TRP B N 1
ATOM 5158 C CA . TRP B 1 251 ? 10.18 -17.547 -9.008 1 96.62 251 TRP B CA 1
ATOM 5159 C C . TRP B 1 251 ? 9.734 -16.641 -7.859 1 96.62 251 TRP B C 1
ATOM 5161 O O . TRP B 1 251 ? 9.008 -15.672 -8.07 1 96.62 251 TRP B O 1
ATOM 5171 N N . TYR B 1 252 ? 10.078 -16.984 -6.672 1 97.56 252 TYR B N 1
ATOM 5172 C CA . TYR B 1 252 ? 9.578 -16.328 -5.477 1 97.56 252 TYR B CA 1
ATOM 5173 C C . TYR B 1 252 ? 10.25 -14.969 -5.285 1 97.56 252 TYR B C 1
ATOM 5175 O O . TYR B 1 252 ? 11.453 -14.828 -5.527 1 97.56 252 TYR B O 1
ATOM 5183 N N . LEU B 1 253 ? 9.414 -14.055 -4.844 1 97.62 253 LEU B N 1
ATOM 5184 C CA . LEU B 1 253 ? 9.922 -12.922 -4.074 1 97.62 253 LEU B CA 1
ATOM 5185 C C . LEU B 1 253 ? 10.109 -13.312 -2.609 1 97.62 253 LEU B C 1
ATOM 5187 O O . LEU B 1 253 ? 9.227 -13.906 -2 1 97.62 253 LEU B O 1
ATOM 5191 N N . GLY B 1 254 ? 11.234 -12.953 -2.07 1 98.31 254 GLY B N 1
ATOM 5192 C CA . GLY B 1 254 ? 11.523 -13.359 -0.702 1 98.31 254 GLY B CA 1
ATOM 5193 C C . GLY B 1 254 ? 10.414 -13 0.272 1 98.31 254 GLY B C 1
ATOM 5194 O O . GLY B 1 254 ? 10.125 -13.766 1.192 1 98.31 254 GLY B O 1
ATOM 5195 N N . THR B 1 255 ? 9.797 -11.875 0.086 1 98.31 255 THR B N 1
ATOM 5196 C CA . THR B 1 255 ? 8.789 -11.383 1.021 1 98.31 255 THR B CA 1
ATOM 5197 C C . THR B 1 255 ? 7.52 -12.234 0.942 1 98.31 255 THR B C 1
ATOM 5199 O O . THR B 1 255 ? 6.73 -12.266 1.89 1 98.31 255 THR B O 1
ATOM 5202 N N . GLU B 1 256 ? 7.258 -12.922 -0.167 1 97.69 256 GLU B N 1
ATOM 5203 C CA . GLU B 1 256 ? 6.121 -13.836 -0.23 1 97.69 256 GLU B CA 1
ATOM 5204 C C . GLU B 1 256 ? 6.234 -14.938 0.824 1 97.69 256 GLU B C 1
ATOM 5206 O O . GLU B 1 256 ? 5.246 -15.289 1.467 1 97.69 256 GLU B O 1
ATOM 5211 N N . ILE B 1 257 ? 7.422 -15.398 0.988 1 98.56 257 ILE B N 1
ATOM 5212 C CA . ILE B 1 257 ? 7.652 -16.469 1.951 1 98.56 257 ILE B CA 1
ATOM 5213 C C . ILE B 1 257 ? 7.859 -15.875 3.344 1 98.56 257 ILE B C 1
ATOM 5215 O O . ILE B 1 257 ? 7.121 -16.203 4.277 1 98.56 257 ILE B O 1
ATOM 5219 N N . GLY B 1 258 ? 8.758 -14.938 3.455 1 98.75 258 GLY B N 1
ATOM 5220 C CA . GLY B 1 258 ? 9.203 -14.445 4.75 1 98.75 258 GLY B CA 1
ATOM 5221 C C . GLY B 1 258 ? 8.227 -13.469 5.383 1 98.75 258 GLY B C 1
ATOM 5222 O O . GLY B 1 258 ? 8.047 -13.461 6.602 1 98.75 258 GLY B O 1
ATOM 5223 N N . ALA B 1 259 ? 7.582 -12.648 4.57 1 98.56 259 ALA B N 1
ATOM 5224 C CA . ALA B 1 259 ? 6.766 -11.578 5.133 1 98.56 259 ALA B CA 1
ATOM 5225 C C . ALA B 1 259 ? 5.281 -11.938 5.082 1 98.56 259 ALA B C 1
ATOM 5227 O O . ALA B 1 259 ? 4.465 -11.305 5.758 1 98.56 259 ALA B O 1
ATOM 5228 N N . ARG B 1 260 ? 4.91 -12.945 4.297 1 97.75 260 ARG B N 1
ATOM 5229 C CA . ARG B 1 260 ? 3.51 -13.344 4.211 1 97.75 260 ARG B CA 1
ATOM 5230 C C . ARG B 1 260 ? 3.305 -14.758 4.746 1 97.75 260 ARG B C 1
ATOM 5232 O O . ARG B 1 260 ? 2.895 -14.938 5.895 1 97.75 260 ARG B O 1
ATOM 5239 N N . ASN B 1 261 ? 3.812 -15.75 4.062 1 98.12 261 ASN B N 1
ATOM 5240 C CA . ASN B 1 261 ? 3.523 -17.141 4.383 1 98.12 261 ASN B CA 1
ATOM 5241 C C . ASN B 1 261 ? 3.994 -17.5 5.789 1 98.12 261 ASN B C 1
ATOM 5243 O O . ASN B 1 261 ? 3.227 -18.047 6.586 1 98.12 261 ASN B O 1
ATOM 5247 N N . LEU B 1 262 ? 5.168 -17.203 6.094 1 98.69 262 LEU B N 1
ATOM 5248 C CA . LEU B 1 262 ? 5.727 -17.625 7.371 1 98.69 262 LEU B CA 1
ATOM 5249 C C . LEU B 1 262 ? 5.383 -16.625 8.477 1 98.69 262 LEU B C 1
ATOM 5251 O O . LEU B 1 262 ? 5.336 -16.984 9.648 1 98.69 262 LEU B O 1
ATOM 5255 N N . ALA B 1 263 ? 5.062 -15.344 8.117 1 98.44 263 ALA B N 1
ATOM 5256 C CA . ALA B 1 263 ? 4.918 -14.297 9.117 1 98.44 263 ALA B CA 1
ATOM 5257 C C . ALA B 1 263 ? 3.453 -14.078 9.484 1 98.44 263 ALA B C 1
ATOM 5259 O O . ALA B 1 263 ? 3.129 -13.805 10.648 1 98.44 263 ALA B O 1
ATOM 5260 N N . ASP B 1 264 ? 2.52 -14.227 8.562 1 97.31 264 ASP B N 1
ATOM 5261 C CA . ASP B 1 264 ? 1.119 -13.875 8.773 1 97.31 264 ASP B CA 1
ATOM 5262 C C . ASP B 1 264 ? 0.525 -14.672 9.93 1 97.31 264 ASP B C 1
ATOM 5264 O O . ASP B 1 264 ? 0.805 -15.867 10.078 1 97.31 264 ASP B O 1
ATOM 5268 N N . THR B 1 265 ? -0.341 -14 10.633 1 95.56 265 THR B N 1
ATOM 5269 C CA . THR B 1 265 ? -0.936 -14.609 11.812 1 95.56 265 THR B CA 1
ATOM 5270 C C . THR B 1 265 ? -1.907 -15.719 11.422 1 95.56 265 THR B C 1
ATOM 5272 O O . THR B 1 265 ? -2.166 -16.641 12.203 1 95.56 265 THR B O 1
ATOM 5275 N N . ASP B 1 266 ? -2.414 -15.688 10.242 1 94 266 ASP B N 1
ATOM 5276 C CA . ASP B 1 266 ? -3.361 -16.703 9.797 1 94 266 ASP B CA 1
ATOM 5277 C C . ASP B 1 266 ? -2.658 -17.797 9 1 94 266 ASP B C 1
ATOM 5279 O O . ASP B 1 266 ? -3.314 -18.641 8.375 1 94 266 ASP B O 1
ATOM 5283 N N . ARG B 1 267 ? -1.357 -17.734 8.938 1 96.69 267 ARG B N 1
ATOM 5284 C CA . ARG B 1 267 ? -0.54 -18.781 8.336 1 96.69 267 ARG B CA 1
ATOM 5285 C C . ARG B 1 267 ? 0.359 -19.438 9.383 1 96.69 267 ARG B C 1
ATOM 5287 O O . ARG B 1 267 ? -0.13 -20.016 10.352 1 96.69 267 ARG B O 1
ATOM 5294 N N . TYR B 1 268 ? 1.737 -19.328 9.234 1 97.31 268 TYR B N 1
ATOM 5295 C CA . TYR B 1 268 ? 2.607 -20.047 10.156 1 97.31 268 TYR B CA 1
ATOM 5296 C C . TYR B 1 268 ? 2.895 -19.219 11.398 1 97.31 268 TYR B C 1
ATOM 5298 O O . TYR B 1 268 ? 3.344 -19.766 12.422 1 97.31 268 TYR B O 1
ATOM 5306 N N . ASP B 1 269 ? 2.676 -17.828 11.391 1 97.19 269 ASP B N 1
ATOM 5307 C CA . ASP B 1 269 ? 2.756 -16.938 12.547 1 97.19 269 ASP B CA 1
ATOM 5308 C C . ASP B 1 269 ? 4.074 -17.125 13.297 1 97.19 269 ASP B C 1
ATOM 5310 O O . ASP B 1 269 ? 4.078 -17.328 14.508 1 97.19 269 ASP B O 1
ATOM 5314 N N . MET B 1 270 ? 5.164 -17.031 12.625 1 98.44 270 MET B N 1
ATOM 5315 C CA . MET B 1 270 ? 6.465 -17.391 13.18 1 98.44 270 MET B CA 1
ATOM 5316 C C . MET B 1 270 ? 7.078 -16.219 13.938 1 98.44 270 MET B C 1
ATOM 5318 O O . MET B 1 270 ? 8.07 -16.391 14.648 1 98.44 270 MET B O 1
ATOM 5322 N N . LEU B 1 271 ? 6.551 -15.031 13.906 1 98.69 271 LEU B N 1
ATOM 5323 C CA . LEU B 1 271 ? 7.207 -13.844 14.438 1 98.69 271 LEU B CA 1
ATOM 5324 C C . LEU B 1 271 ? 7.348 -13.93 15.953 1 98.69 271 LEU B C 1
ATOM 5326 O O . LEU B 1 271 ? 8.406 -13.625 16.5 1 98.69 271 LEU B O 1
ATOM 5330 N N . PRO B 1 272 ? 6.312 -14.344 16.734 1 98.25 272 PRO B N 1
ATOM 5331 C CA . PRO B 1 272 ? 6.508 -14.477 18.172 1 98.25 272 PRO B CA 1
ATOM 5332 C C . PRO B 1 272 ? 7.598 -15.477 18.531 1 98.25 272 PRO B C 1
ATOM 5334 O O . PRO B 1 272 ? 8.359 -15.258 19.484 1 98.25 272 PRO B O 1
ATOM 5337 N N . VAL B 1 273 ? 7.699 -16.547 17.781 1 98.38 273 VAL B N 1
ATOM 5338 C CA . VAL B 1 273 ? 8.719 -17.562 18.031 1 98.38 273 VAL B CA 1
ATOM 5339 C C . VAL B 1 273 ? 10.102 -16.969 17.828 1 98.38 273 VAL B C 1
ATOM 5341 O O . VAL B 1 273 ? 11 -17.172 18.656 1 98.38 273 VAL B O 1
ATOM 5344 N N . LEU B 1 274 ? 10.266 -16.25 16.766 1 98.75 274 LEU B N 1
ATOM 5345 C CA . LEU B 1 274 ? 11.555 -15.609 16.5 1 98.75 274 LEU B CA 1
ATOM 5346 C C . LEU B 1 274 ? 11.891 -14.578 17.562 1 98.75 274 LEU B C 1
ATOM 5348 O O . LEU B 1 274 ? 13.039 -14.484 18 1 98.75 274 LEU B O 1
ATOM 5352 N N . ALA B 1 275 ? 10.914 -13.766 17.906 1 98.69 275 ALA B N 1
ATOM 5353 C CA . ALA B 1 275 ? 11.141 -12.742 18.922 1 98.69 275 ALA B CA 1
ATOM 5354 C C . ALA B 1 275 ? 11.656 -13.367 20.219 1 98.69 275 ALA B C 1
ATOM 5356 O O . ALA B 1 275 ? 12.578 -12.836 20.844 1 98.69 275 ALA B O 1
ATOM 5357 N N . ALA B 1 276 ? 11.055 -14.438 20.609 1 98.62 276 ALA B N 1
ATOM 5358 C CA . ALA B 1 276 ? 11.469 -15.133 21.812 1 98.62 276 ALA B CA 1
ATOM 5359 C C . ALA B 1 276 ? 12.906 -15.648 21.688 1 98.62 276 ALA B C 1
ATOM 5361 O O . ALA B 1 276 ? 13.711 -15.477 22.609 1 98.62 276 ALA B O 1
ATOM 5362 N N . ARG B 1 277 ? 13.203 -16.297 20.547 1 98.56 277 ARG B N 1
ATOM 5363 C CA . ARG B 1 277 ? 14.531 -16.859 20.328 1 98.56 277 ARG B CA 1
ATOM 5364 C C . ARG B 1 277 ? 15.586 -15.758 20.281 1 98.56 277 ARG B C 1
ATOM 5366 O O . ARG B 1 277 ? 16.734 -15.969 20.672 1 98.56 277 ARG B O 1
ATOM 5373 N N . MET B 1 278 ? 15.188 -14.57 19.844 1 98.31 278 MET B N 1
ATOM 5374 C CA . MET B 1 278 ? 16.094 -13.43 19.719 1 98.31 278 MET B CA 1
ATOM 5375 C C . MET B 1 278 ? 16.125 -12.625 21.016 1 98.31 278 MET B C 1
ATOM 5377 O O . MET B 1 278 ? 16.859 -11.641 21.109 1 98.31 278 MET B O 1
ATOM 5381 N N . ASP B 1 279 ? 15.32 -12.977 21.969 1 97.94 279 ASP B N 1
ATOM 5382 C CA . ASP B 1 279 ? 15.234 -12.312 23.266 1 97.94 279 ASP B CA 1
ATOM 5383 C C . ASP B 1 279 ? 14.836 -10.844 23.109 1 97.94 279 ASP B C 1
ATOM 5385 O O . ASP B 1 279 ? 15.484 -9.953 23.672 1 97.94 279 ASP B O 1
ATOM 5389 N N . LEU B 1 280 ? 13.891 -10.648 22.25 1 98.25 280 LEU B N 1
ATOM 5390 C CA . LEU B 1 280 ? 13.391 -9.297 22.047 1 98.25 280 LEU B CA 1
ATOM 5391 C C . LEU B 1 28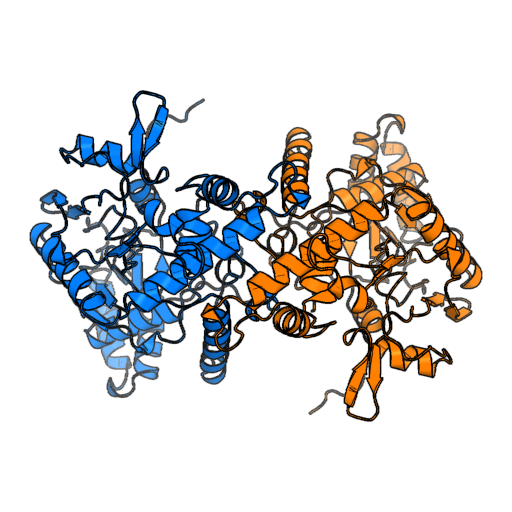0 ? 12.359 -8.922 23.094 1 98.25 280 LEU B C 1
ATOM 5393 O O . LEU B 1 280 ? 11.656 -9.789 23.625 1 98.25 280 LEU B O 1
ATOM 5397 N N . ASP B 1 281 ? 12.297 -7.621 23.469 1 97.94 281 ASP B N 1
ATOM 5398 C CA . ASP B 1 281 ? 11.258 -7.086 24.344 1 97.94 281 ASP B CA 1
ATOM 5399 C C . ASP B 1 281 ? 9.922 -6.984 23.625 1 97.94 281 ASP B C 1
ATOM 5401 O O . ASP B 1 281 ? 9.719 -6.078 22.812 1 97.94 281 ASP B O 1
ATOM 5405 N N . THR B 1 282 ? 9.031 -7.863 23.938 1 97.94 282 THR B N 1
ATOM 5406 C CA . THR B 1 282 ? 7.746 -7.906 23.25 1 97.94 282 THR B CA 1
ATOM 5407 C C . THR B 1 282 ? 6.656 -7.258 24.094 1 97.94 282 THR B C 1
ATOM 5409 O O . THR B 1 282 ? 5.469 -7.5 23.891 1 97.94 282 THR B O 1
ATOM 5412 N N . SER B 1 283 ? 6.988 -6.465 25.078 1 97.25 283 SER B N 1
ATOM 5413 C CA . SER B 1 283 ? 6.035 -5.91 26.047 1 97.25 283 SER B CA 1
ATOM 5414 C C . SER B 1 283 ? 5.168 -4.836 25.391 1 97.25 283 SER B C 1
ATOM 5416 O O . SER B 1 283 ? 4.031 -4.613 25.812 1 97.25 283 SER B O 1
ATOM 5418 N N . ARG B 1 284 ? 5.738 -4.148 24.453 1 96.31 284 ARG B N 1
ATOM 5419 C CA . ARG B 1 284 ? 5.039 -3.082 23.734 1 96.31 284 ARG B CA 1
ATOM 5420 C C . ARG B 1 284 ? 5.336 -3.131 22.25 1 96.31 284 ARG B C 1
ATOM 5422 O O . ARG B 1 284 ? 6.445 -3.475 21.844 1 96.31 284 ARG B O 1
ATOM 5429 N N . GLU B 1 285 ? 4.375 -2.639 21.484 1 96.62 285 GLU B N 1
ATOM 5430 C CA . GLU B 1 285 ? 4.543 -2.6 20.047 1 96.62 285 GLU B CA 1
ATOM 5431 C C . GLU B 1 285 ? 5.609 -1.587 19.641 1 96.62 285 GLU B C 1
ATOM 5433 O O . GLU B 1 285 ? 6.277 -1.757 18.609 1 96.62 285 GLU B O 1
ATOM 5438 N N . SER B 1 286 ? 5.84 -0.583 20.469 1 96.69 286 SER B N 1
ATOM 5439 C CA . SER B 1 286 ? 6.766 0.5 20.141 1 96.69 286 SER B CA 1
ATOM 5440 C C . SER B 1 286 ? 8.211 0.028 20.203 1 96.69 286 SER B C 1
ATOM 5442 O O . SER B 1 286 ? 9.117 0.733 19.75 1 96.69 286 SER B O 1
ATOM 5444 N N . THR B 1 287 ? 8.445 -1.188 20.75 1 97.5 287 THR B N 1
ATOM 5445 C CA . THR B 1 287 ? 9.789 -1.752 20.703 1 97.5 287 THR B CA 1
ATOM 5446 C C . THR B 1 287 ? 10.117 -2.236 19.297 1 97.5 287 THR B C 1
ATOM 5448 O O . THR B 1 287 ? 11.273 -2.525 18.984 1 97.5 287 THR B O 1
ATOM 5451 N N . LEU B 1 288 ? 9.109 -2.381 18.484 1 98.56 288 LEU B N 1
ATOM 5452 C CA . LEU B 1 288 ? 9.172 -2.836 17.109 1 98.56 288 LEU B CA 1
ATOM 5453 C C . LEU B 1 288 ? 9.727 -4.254 17.031 1 98.56 288 LEU B C 1
ATOM 5455 O O . LEU B 1 288 ? 10.469 -4.582 16.094 1 98.56 288 LEU B O 1
ATOM 5459 N N . TRP B 1 289 ? 9.344 -5.09 18.047 1 98.56 289 TRP B N 1
ATOM 5460 C CA . TRP B 1 289 ? 9.82 -6.469 18.078 1 98.56 289 TRP B CA 1
ATOM 5461 C C . TRP B 1 289 ? 9.352 -7.238 16.859 1 98.56 289 TRP B C 1
ATOM 5463 O O . TRP B 1 289 ? 10.086 -8.062 16.312 1 98.56 289 TRP B O 1
ATOM 5473 N N . ARG B 1 290 ? 8.141 -6.953 16.375 1 98.62 290 ARG B N 1
ATOM 5474 C CA . ARG B 1 290 ? 7.625 -7.633 15.188 1 98.62 290 ARG B CA 1
ATOM 5475 C C . ARG B 1 290 ? 8.445 -7.285 13.953 1 98.62 290 ARG B C 1
ATOM 5477 O O . ARG B 1 290 ? 8.719 -8.156 13.117 1 98.62 290 ARG B O 1
ATOM 5484 N N . ASP B 1 291 ? 8.758 -5.988 13.852 1 98.81 291 ASP B N 1
ATOM 5485 C CA . ASP B 1 291 ? 9.523 -5.504 12.711 1 98.81 291 ASP B CA 1
ATOM 5486 C C . ASP B 1 291 ? 10.922 -6.125 12.688 1 98.81 291 ASP B C 1
ATOM 5488 O O . ASP B 1 291 ? 11.414 -6.523 11.625 1 98.81 291 ASP B O 1
ATOM 5492 N N . ARG B 1 292 ? 11.516 -6.176 13.828 1 98.69 292 ARG B N 1
ATOM 5493 C CA . ARG B 1 292 ? 12.844 -6.773 13.938 1 98.69 292 ARG B CA 1
ATOM 5494 C C . ARG B 1 292 ? 12.812 -8.258 13.586 1 98.69 292 ARG B C 1
ATOM 5496 O O . ARG B 1 292 ? 13.664 -8.734 12.836 1 98.69 292 ARG B O 1
ATOM 5503 N N . ALA B 1 293 ? 11.867 -8.977 14.094 1 98.88 293 ALA B N 1
ATOM 5504 C CA . ALA B 1 293 ? 11.727 -10.391 13.781 1 98.88 293 ALA B CA 1
ATOM 5505 C C . ALA B 1 293 ? 11.438 -10.602 12.297 1 98.88 293 ALA B C 1
ATOM 5507 O O . ALA B 1 293 ? 11.953 -11.539 11.688 1 98.88 293 ALA B O 1
ATOM 5508 N N . LEU B 1 294 ? 10.641 -9.734 11.734 1 98.94 294 LEU B N 1
ATOM 5509 C CA . LEU B 1 294 ? 10.242 -9.82 10.336 1 98.94 294 LEU B CA 1
ATOM 5510 C C . LEU B 1 294 ? 11.461 -9.711 9.422 1 98.94 294 LEU B C 1
ATOM 5512 O O . LEU B 1 294 ? 11.602 -10.484 8.477 1 98.94 294 LEU B O 1
ATOM 5516 N N . VAL B 1 295 ? 12.32 -8.742 9.703 1 98.88 295 VAL B N 1
ATOM 5517 C CA . VAL B 1 295 ? 13.516 -8.539 8.891 1 98.88 295 VAL B CA 1
ATOM 5518 C C . VAL B 1 295 ? 14.398 -9.781 8.953 1 98.88 295 VAL B C 1
ATOM 5520 O O . VAL B 1 295 ? 14.875 -10.266 7.922 1 98.88 295 VAL B O 1
ATOM 5523 N N . GLU B 1 296 ? 14.555 -10.344 10.117 1 98.81 296 GLU B N 1
ATOM 5524 C CA . GLU B 1 296 ? 15.422 -11.508 10.281 1 98.81 296 GLU B CA 1
ATOM 5525 C C . GLU B 1 296 ? 14.828 -12.734 9.586 1 98.81 296 GLU B C 1
ATOM 5527 O O . GLU B 1 296 ? 15.57 -13.547 9.031 1 98.81 296 GLU B O 1
ATOM 5532 N N . LEU B 1 297 ? 13.539 -12.852 9.656 1 98.88 297 LEU B N 1
ATOM 5533 C CA . LEU B 1 297 ? 12.883 -13.945 8.961 1 98.88 297 LEU B CA 1
ATOM 5534 C C . LEU B 1 297 ? 13.133 -13.859 7.457 1 98.88 297 LEU B C 1
ATOM 5536 O O . LEU B 1 297 ? 13.43 -14.875 6.816 1 98.88 297 LEU B O 1
ATOM 5540 N N . ASN B 1 298 ? 13.047 -12.711 6.926 1 98.88 298 ASN B N 1
ATOM 5541 C CA . ASN B 1 298 ? 13.273 -12.531 5.496 1 98.88 298 ASN B CA 1
ATOM 5542 C C . ASN B 1 298 ? 14.75 -12.727 5.137 1 98.88 298 ASN B C 1
ATOM 5544 O O . ASN B 1 298 ? 15.062 -13.258 4.07 1 98.88 298 ASN B O 1
ATOM 5548 N N . ARG B 1 299 ? 15.641 -12.297 6.016 1 98.75 299 ARG B N 1
ATOM 5549 C CA . ARG B 1 299 ? 17.062 -12.57 5.797 1 98.75 299 ARG B CA 1
ATOM 5550 C C . ARG B 1 299 ? 17.328 -14.07 5.727 1 98.75 299 ARG B C 1
ATOM 5552 O O . ARG B 1 299 ? 18.094 -14.531 4.887 1 98.75 299 ARG B O 1
ATOM 5559 N N . ALA B 1 300 ? 16.703 -14.797 6.582 1 98.88 300 ALA B N 1
ATOM 5560 C CA . ALA B 1 300 ? 16.844 -16.25 6.598 1 98.88 300 ALA B CA 1
ATOM 5561 C C . ALA B 1 300 ? 16.391 -16.859 5.281 1 98.88 300 ALA B C 1
ATOM 5563 O O . ALA B 1 300 ? 17.062 -17.734 4.723 1 98.88 300 ALA B O 1
ATOM 5564 N N . VAL B 1 301 ? 15.273 -16.422 4.809 1 98.88 301 VAL B N 1
ATOM 5565 C CA . VAL B 1 301 ? 14.695 -16.953 3.578 1 98.88 301 VAL B CA 1
ATOM 5566 C C . VAL B 1 301 ? 15.641 -16.688 2.408 1 98.88 301 VAL B C 1
ATOM 5568 O O . VAL B 1 301 ? 16.031 -17.594 1.686 1 98.88 301 VAL B O 1
ATOM 5571 N N . LEU B 1 302 ? 16.047 -15.422 2.248 1 98.81 302 LEU B N 1
ATOM 5572 C CA . LEU B 1 302 ? 16.922 -15.047 1.145 1 98.81 302 LEU B CA 1
ATOM 5573 C C . LEU B 1 302 ? 18.25 -15.789 1.224 1 98.81 302 LEU B C 1
ATOM 5575 O O . LEU B 1 302 ? 18.75 -16.312 0.216 1 98.81 302 LEU B O 1
ATOM 5579 N N . HIS B 1 303 ? 18.766 -15.836 2.387 1 98.38 303 HIS B N 1
ATOM 5580 C CA . HIS B 1 303 ? 20.031 -16.531 2.613 1 98.38 303 HIS B CA 1
ATOM 5581 C C . HIS B 1 303 ? 19.922 -18 2.23 1 98.38 303 HIS B C 1
ATOM 5583 O O . HIS B 1 303 ? 20.781 -18.531 1.527 1 98.38 303 HIS B O 1
ATOM 5589 N N . SER B 1 304 ? 18.922 -18.688 2.656 1 98.81 304 SER B N 1
ATOM 5590 C CA . SER B 1 304 ? 18.75 -20.125 2.453 1 98.81 304 SER B CA 1
ATOM 5591 C C . SER B 1 304 ? 18.578 -20.453 0.974 1 98.81 304 SER B C 1
ATOM 5593 O O . SER B 1 304 ? 19.156 -21.438 0.485 1 98.81 304 SER B O 1
ATOM 5595 N N . PHE B 1 305 ? 17.766 -19.672 0.3 1 98.38 305 PHE B N 1
ATOM 5596 C CA . PHE B 1 305 ? 17.578 -19.906 -1.126 1 98.38 305 PHE B CA 1
ATOM 5597 C C . PHE B 1 305 ? 18.875 -19.672 -1.896 1 98.38 305 PHE B C 1
ATOM 5599 O O . PHE B 1 305 ? 19.188 -20.406 -2.828 1 98.38 305 PHE B O 1
ATOM 5606 N N . GLU B 1 306 ? 19.578 -18.641 -1.518 1 97.5 306 GLU B N 1
ATOM 5607 C CA . GLU B 1 306 ? 20.891 -18.391 -2.129 1 97.5 306 GLU B CA 1
ATOM 5608 C C . GLU B 1 306 ? 21.828 -19.578 -1.897 1 97.5 306 GLU B C 1
ATOM 5610 O O . GLU B 1 306 ? 22.5 -20.031 -2.826 1 97.5 306 GLU B O 1
ATOM 5615 N N . GLN B 1 307 ? 21.875 -20.078 -0.704 1 97.44 307 GLN B N 1
ATOM 5616 C CA . GLN B 1 307 ? 22.734 -21.188 -0.36 1 97.44 307 GLN B CA 1
ATOM 5617 C C . GLN B 1 307 ? 22.344 -22.453 -1.135 1 97.44 307 GLN B C 1
ATOM 5619 O O . GLN B 1 307 ? 23.219 -23.25 -1.51 1 97.44 307 GLN B O 1
ATOM 5624 N N . ALA B 1 308 ? 21.109 -22.609 -1.376 1 97.31 308 ALA B N 1
ATOM 5625 C CA . ALA B 1 308 ? 20.594 -23.781 -2.084 1 97.31 308 ALA B CA 1
ATOM 5626 C C . ALA B 1 308 ? 20.75 -23.625 -3.594 1 97.31 308 ALA B C 1
ATOM 5628 O O . ALA B 1 308 ? 20.484 -24.547 -4.352 1 97.31 308 ALA B O 1
ATOM 5629 N N . GLY B 1 309 ? 21.125 -22.453 -4.031 1 96.62 309 GLY B N 1
ATOM 5630 C CA . GLY B 1 309 ? 21.266 -22.188 -5.457 1 96.62 309 GLY B CA 1
ATOM 5631 C C . GLY B 1 309 ? 19.922 -22.078 -6.168 1 96.62 309 GLY B C 1
ATOM 5632 O O . GLY B 1 309 ? 19.812 -22.422 -7.348 1 96.62 309 GLY B O 1
ATOM 5633 N N . VAL B 1 310 ? 18.938 -21.766 -5.473 1 97.44 310 VAL B N 1
ATOM 5634 C CA . VAL B 1 310 ? 17.609 -21.609 -6.027 1 97.44 310 VAL B CA 1
ATOM 5635 C C . VAL B 1 310 ? 17.312 -20.125 -6.266 1 97.44 310 VAL B C 1
ATOM 5637 O O . VAL B 1 310 ? 17.484 -19.312 -5.363 1 97.44 310 VAL B O 1
ATOM 5640 N N . ARG B 1 311 ? 16.875 -19.797 -7.418 1 95.56 311 ARG B N 1
ATOM 5641 C CA . ARG B 1 311 ? 16.625 -18.422 -7.801 1 95.56 311 ARG B CA 1
ATOM 5642 C C . ARG B 1 311 ? 15.5 -17.812 -6.969 1 95.56 311 ARG B C 1
ATOM 5644 O O . ARG B 1 311 ? 14.43 -18.422 -6.824 1 95.56 311 ARG B O 1
ATOM 5651 N N . MET B 1 312 ? 15.789 -16.656 -6.426 1 96.75 312 MET B N 1
ATOM 5652 C CA . MET B 1 312 ? 14.836 -15.844 -5.672 1 96.75 312 MET B CA 1
ATOM 5653 C C . MET B 1 312 ? 15.219 -14.367 -5.73 1 96.75 312 MET B C 1
ATOM 5655 O O . MET B 1 312 ? 16.406 -14.031 -5.777 1 96.75 312 MET B O 1
ATOM 5659 N N . SER B 1 313 ? 14.211 -13.531 -5.785 1 97.12 313 SER B N 1
ATOM 5660 C CA . SER B 1 313 ? 14.492 -12.094 -5.789 1 97.12 313 SER B CA 1
ATOM 5661 C C . SER B 1 313 ? 14.148 -11.461 -4.445 1 97.12 313 SER B C 1
ATOM 5663 O O . SER B 1 313 ? 13.203 -11.891 -3.775 1 97.12 313 SER B O 1
ATOM 5665 N N . ASP B 1 314 ? 14.93 -10.453 -4.074 1 98.19 314 ASP B N 1
ATOM 5666 C CA . ASP B 1 314 ? 14.523 -9.578 -2.973 1 98.19 314 ASP B CA 1
ATOM 5667 C C . ASP B 1 314 ? 13.641 -8.445 -3.473 1 98.19 314 ASP B C 1
ATOM 5669 O O . ASP B 1 314 ? 13.633 -8.133 -4.664 1 98.19 314 ASP B O 1
ATOM 5673 N N . HIS B 1 315 ? 12.914 -7.82 -2.574 1 98.19 315 HIS B N 1
ATOM 5674 C CA . HIS B 1 315 ? 11.875 -6.871 -2.965 1 98.19 315 HIS B CA 1
ATOM 5675 C C . HIS B 1 315 ? 12.484 -5.566 -3.471 1 98.19 315 HIS B C 1
ATOM 5677 O O . HIS B 1 315 ? 11.859 -4.852 -4.262 1 98.19 315 HIS B O 1
ATOM 5683 N N . HIS B 1 316 ? 13.695 -5.148 -3.084 1 98.06 316 HIS B N 1
ATOM 5684 C CA . HIS B 1 316 ? 14.336 -3.953 -3.621 1 98.06 316 HIS B CA 1
ATOM 5685 C C . HIS B 1 316 ? 14.727 -4.148 -5.082 1 98.06 316 HIS B C 1
ATOM 5687 O O . HIS B 1 316 ? 14.414 -3.311 -5.93 1 98.06 316 HIS B O 1
ATOM 5693 N N . THR B 1 317 ? 15.352 -5.238 -5.305 1 97.94 317 THR B N 1
ATOM 5694 C CA . THR B 1 317 ? 15.805 -5.562 -6.656 1 97.94 317 THR B CA 1
ATOM 5695 C C . THR B 1 317 ? 14.609 -5.699 -7.602 1 97.94 317 THR B C 1
ATOM 5697 O O . THR B 1 317 ? 14.617 -5.141 -8.703 1 97.94 317 THR B O 1
ATOM 5700 N N . GLU B 1 318 ? 13.633 -6.441 -7.148 1 97.62 318 GLU B N 1
ATOM 5701 C CA . GLU B 1 318 ? 12.484 -6.684 -8.023 1 97.62 318 GLU B CA 1
ATOM 5702 C C . GLU B 1 318 ? 11.719 -5.391 -8.297 1 97.62 318 GLU B C 1
ATOM 5704 O O . GLU B 1 318 ? 11.125 -5.227 -9.367 1 97.62 318 GLU B O 1
ATOM 5709 N N . SER B 1 319 ? 11.68 -4.508 -7.312 1 97.19 319 SER B N 1
ATOM 5710 C CA . SER B 1 319 ? 11.055 -3.205 -7.504 1 97.19 319 SER B CA 1
ATOM 5711 C C . SER B 1 319 ? 11.742 -2.416 -8.609 1 97.19 319 SER B C 1
ATOM 5713 O O . SER B 1 319 ? 11.078 -1.801 -9.445 1 97.19 319 SER B O 1
ATOM 5715 N N . ARG B 1 320 ? 13.031 -2.416 -8.633 1 97.38 320 ARG B N 1
ATOM 5716 C CA . ARG B 1 320 ? 13.789 -1.731 -9.672 1 97.38 320 ARG B CA 1
ATOM 5717 C C . ARG B 1 320 ? 13.57 -2.391 -11.031 1 97.38 320 ARG B C 1
ATOM 5719 O O . ARG B 1 320 ? 13.445 -1.706 -12.047 1 97.38 320 ARG B O 1
ATOM 5726 N N . ARG B 1 321 ? 13.555 -3.684 -11.016 1 97.69 321 ARG B N 1
ATOM 5727 C CA . ARG B 1 321 ? 13.32 -4.418 -12.258 1 97.69 321 ARG B CA 1
ATOM 5728 C C . ARG B 1 321 ? 11.938 -4.117 -12.82 1 97.69 321 ARG B C 1
ATOM 5730 O O . ARG B 1 321 ? 11.758 -4.031 -14.039 1 97.69 321 ARG B O 1
ATOM 5737 N N . PHE B 1 322 ? 10.969 -3.951 -11.961 1 98 322 PHE B N 1
ATOM 5738 C CA . PHE B 1 322 ? 9.633 -3.598 -12.422 1 98 322 PHE B CA 1
ATOM 5739 C C . PHE B 1 322 ? 9.641 -2.242 -13.117 1 98 322 PHE B C 1
ATOM 5741 O O . PHE B 1 322 ? 8.969 -2.059 -14.141 1 98 322 PHE B O 1
ATOM 5748 N N . LEU B 1 323 ? 10.328 -1.314 -12.539 1 97.38 323 LEU B N 1
ATOM 5749 C CA . LEU B 1 323 ? 10.406 -0.004 -13.18 1 97.38 323 LEU B CA 1
ATOM 5750 C C . LEU B 1 323 ? 11.086 -0.103 -14.539 1 97.38 323 LEU B C 1
ATOM 5752 O O . LEU B 1 323 ? 10.734 0.626 -15.469 1 97.38 323 LEU B O 1
ATOM 5756 N N . LYS B 1 324 ? 12.086 -0.95 -14.609 1 98 324 LYS B N 1
ATOM 5757 C CA . LYS B 1 324 ? 12.695 -1.206 -15.914 1 98 324 LYS B CA 1
ATOM 5758 C C . LYS B 1 324 ? 11.664 -1.759 -16.891 1 98 324 LYS B C 1
ATOM 5760 O O . LYS B 1 324 ? 11.625 -1.35 -18.062 1 98 324 LYS B O 1
ATOM 5765 N N . HIS B 1 325 ? 10.859 -2.68 -16.438 1 97.88 325 HIS B N 1
ATOM 5766 C CA . HIS B 1 325 ? 9.758 -3.193 -17.25 1 97.88 325 HIS B CA 1
ATOM 5767 C C . HIS B 1 325 ? 8.852 -2.064 -17.719 1 97.88 325 HIS B C 1
ATOM 5769 O O . HIS B 1 325 ? 8.492 -1.997 -18.906 1 97.88 325 HIS B O 1
ATOM 5775 N N . LEU B 1 326 ? 8.445 -1.225 -16.812 1 96.62 326 LEU B N 1
ATOM 5776 C CA . LEU B 1 326 ? 7.609 -0.078 -17.141 1 96.62 326 LEU B CA 1
ATOM 5777 C C . LEU B 1 326 ? 8.242 0.762 -18.25 1 96.62 326 LEU B C 1
ATOM 5779 O O . LEU B 1 326 ? 7.574 1.107 -19.219 1 96.62 326 LEU B O 1
ATOM 5783 N N . GLY B 1 327 ? 9.523 1.065 -18.078 1 96.94 327 GLY B N 1
ATOM 5784 C CA . GLY B 1 327 ? 10.234 1.842 -19.078 1 96.94 327 GLY B CA 1
ATOM 5785 C C . GLY B 1 327 ? 10.266 1.172 -20.438 1 96.94 327 GLY B C 1
ATOM 5786 O O . GLY B 1 327 ? 10.039 1.821 -21.469 1 96.94 327 GLY B O 1
ATOM 5787 N N . ASN B 1 328 ? 10.547 -0.127 -20.438 1 97.44 328 ASN B N 1
ATOM 5788 C CA . ASN B 1 328 ? 10.602 -0.89 -21.688 1 97.44 328 ASN B CA 1
ATOM 5789 C C . ASN B 1 328 ? 9.258 -0.855 -22.422 1 97.44 328 ASN B C 1
ATOM 5791 O O . ASN B 1 328 ? 9.219 -0.619 -23.625 1 97.44 328 ASN B O 1
ATOM 5795 N N . GLU B 1 329 ? 8.188 -1.096 -21.672 1 96.69 329 GLU B N 1
ATOM 5796 C CA . GLU B 1 329 ? 6.867 -1.146 -22.297 1 96.69 329 GLU B CA 1
ATOM 5797 C C . GLU B 1 329 ? 6.426 0.235 -22.766 1 96.69 329 GLU B C 1
ATOM 5799 O O . GLU B 1 329 ? 5.812 0.368 -23.828 1 96.69 329 GLU B O 1
ATOM 5804 N N . GLU B 1 330 ? 6.723 1.215 -21.984 1 94.5 330 GLU B N 1
ATOM 5805 C CA . GLU B 1 330 ? 6.402 2.58 -22.391 1 94.5 330 GLU B CA 1
ATOM 5806 C C . GLU B 1 330 ? 7.113 2.951 -23.688 1 94.5 330 GLU B C 1
ATOM 5808 O O . GLU B 1 330 ? 6.52 3.568 -24.578 1 94.5 330 GLU B O 1
ATOM 5813 N N . ARG B 1 331 ? 8.328 2.639 -23.828 1 96.38 331 ARG B N 1
ATOM 5814 C CA . ARG B 1 331 ? 9.094 2.895 -25.047 1 96.38 331 ARG B CA 1
ATOM 5815 C C . ARG B 1 331 ? 8.484 2.174 -26.234 1 96.38 331 ARG B C 1
ATOM 5817 O O . ARG B 1 331 ? 8.531 2.676 -27.359 1 96.38 331 ARG B O 1
ATOM 5824 N N . ALA B 1 332 ? 7.902 1.096 -25.969 1 94.81 332 ALA B N 1
ATOM 5825 C CA . ALA B 1 332 ? 7.262 0.308 -27.016 1 94.81 332 ALA B CA 1
ATOM 5826 C C . ALA B 1 332 ? 5.844 0.799 -27.281 1 94.81 332 ALA B C 1
ATOM 5828 O O . ALA B 1 332 ? 5.129 0.234 -28.109 1 94.81 332 ALA B O 1
ATOM 5829 N N . GLY B 1 333 ? 5.355 1.837 -26.469 1 94.31 333 GLY B N 1
ATOM 5830 C CA . GLY B 1 333 ? 4.039 2.424 -26.672 1 94.31 333 GLY B CA 1
ATOM 5831 C C . GLY B 1 333 ? 2.92 1.612 -26.047 1 94.31 333 GLY B C 1
ATOM 5832 O O . GLY B 1 333 ? 1.767 1.708 -26.469 1 94.31 333 GLY B O 1
ATOM 5833 N N . ARG B 1 334 ? 3.238 0.733 -25.141 1 94.31 334 ARG B N 1
ATOM 5834 C CA . ARG B 1 334 ? 2.246 -0.123 -24.5 1 94.31 334 ARG B CA 1
ATOM 5835 C C . ARG B 1 334 ? 2.008 0.303 -23.062 1 94.31 334 ARG B C 1
ATOM 5837 O O . ARG B 1 334 ? 2.953 0.632 -22.344 1 94.31 334 ARG B O 1
ATOM 5844 N N . PRO B 1 335 ? 0.745 0.268 -22.625 1 92.69 335 PRO B N 1
ATOM 5845 C CA . PRO B 1 335 ? 0.469 0.57 -21.219 1 92.69 335 PRO B CA 1
ATOM 5846 C C . PRO B 1 335 ? 0.876 -0.563 -20.281 1 92.69 335 PRO B C 1
ATOM 5848 O O . PRO B 1 335 ? 0.902 -1.728 -20.688 1 92.69 335 PRO B O 1
ATOM 5851 N N . VAL B 1 336 ? 1.181 -0.177 -19.141 1 93.81 336 VAL B N 1
ATOM 5852 C CA . VAL B 1 336 ? 1.53 -1.163 -18.125 1 93.81 336 VAL B CA 1
ATOM 5853 C C . VAL B 1 336 ? 0.558 -1.063 -16.953 1 93.81 336 VAL B C 1
ATOM 5855 O O . VAL B 1 336 ? 0.725 -0.218 -16.062 1 93.81 336 VAL B O 1
ATOM 5858 N N . PRO B 1 337 ? -0.401 -1.933 -16.906 1 92.12 337 PRO B N 1
ATOM 5859 C CA . PRO B 1 337 ? -1.293 -1.922 -15.75 1 92.12 337 PRO B CA 1
ATOM 5860 C C . PRO B 1 337 ? -0.619 -2.445 -14.484 1 92.12 337 PRO B C 1
ATOM 5862 O O . PRO B 1 337 ? 0.196 -3.369 -14.555 1 92.12 337 PRO B O 1
ATOM 5865 N N . ALA B 1 338 ? -0.958 -1.801 -13.328 1 92.56 338 ALA B N 1
ATOM 5866 C CA . ALA B 1 338 ? -0.432 -2.305 -12.062 1 92.56 338 ALA B CA 1
ATOM 5867 C C . ALA B 1 338 ? -1.345 -1.927 -10.898 1 92.56 338 ALA B C 1
ATOM 5869 O O . ALA B 1 338 ? -1.87 -0.812 -10.852 1 92.56 338 ALA B O 1
ATOM 5870 N N . ASP B 1 339 ? -1.619 -2.85 -10.117 1 89.75 339 ASP B N 1
ATOM 5871 C CA . ASP B 1 339 ? -2.289 -2.639 -8.836 1 89.75 339 ASP B CA 1
ATOM 5872 C C . ASP B 1 339 ? -1.282 -2.316 -7.734 1 89.75 339 ASP B C 1
ATOM 5874 O O . ASP B 1 339 ? -0.53 -3.191 -7.297 1 89.75 339 ASP B O 1
ATOM 5878 N N . TRP B 1 340 ? -1.298 -1.103 -7.27 1 88.69 340 TRP B N 1
ATOM 5879 C CA . TRP B 1 340 ? -0.326 -0.613 -6.297 1 88.69 340 TRP B CA 1
ATOM 5880 C C . TRP B 1 340 ? -0.27 -1.525 -5.078 1 88.69 340 TRP B C 1
ATOM 5882 O O . TRP B 1 340 ? 0.813 -1.829 -4.57 1 88.69 340 TRP B O 1
ATOM 5892 N N . THR B 1 341 ? -1.368 -2.053 -4.562 1 87 341 THR B N 1
ATOM 5893 C CA . THR B 1 341 ? -1.46 -2.83 -3.33 1 87 341 THR B CA 1
ATOM 5894 C C . THR B 1 341 ? -0.813 -4.203 -3.508 1 87 341 THR B C 1
ATOM 5896 O O . THR B 1 341 ? -0.507 -4.879 -2.525 1 87 341 THR B O 1
ATOM 5899 N N . TRP B 1 342 ? -0.571 -4.512 -4.766 1 89.5 342 TRP B N 1
ATOM 5900 C CA . TRP B 1 342 ? 0.032 -5.812 -5.039 1 89.5 342 TRP B CA 1
ATOM 5901 C C . TRP B 1 342 ? 1.506 -5.664 -5.402 1 89.5 342 TRP B C 1
ATOM 5903 O O . TRP B 1 342 ? 2.309 -6.562 -5.145 1 89.5 342 TRP B O 1
ATOM 5913 N N . ILE B 1 343 ? 1.811 -4.562 -6.012 1 93.25 343 ILE B N 1
ATOM 5914 C CA . ILE B 1 343 ? 3.162 -4.422 -6.543 1 93.25 343 ILE B CA 1
ATOM 5915 C C . ILE B 1 343 ? 4.094 -3.9 -5.453 1 93.25 343 ILE B C 1
ATOM 5917 O O . ILE B 1 343 ? 5.293 -4.18 -5.465 1 93.25 343 ILE B O 1
ATOM 5921 N N . VAL B 1 344 ? 3.52 -3.145 -4.52 1 93.94 344 VAL B N 1
ATOM 5922 C CA . VAL B 1 344 ? 4.332 -2.639 -3.416 1 93.94 344 VAL B CA 1
ATOM 5923 C C . VAL B 1 344 ? 4.539 -3.744 -2.383 1 93.94 344 VAL B C 1
ATOM 5925 O O . VAL B 1 344 ? 3.58 -4.375 -1.937 1 93.94 344 VAL B O 1
ATOM 5928 N N . PRO B 1 345 ? 5.797 -4.016 -2.018 1 96.69 345 PRO B N 1
ATOM 5929 C CA . PRO B 1 345 ? 6.082 -5.137 -1.12 1 96.69 345 PRO B CA 1
ATOM 5930 C C . PRO B 1 345 ? 5.477 -4.949 0.269 1 96.69 345 PRO B C 1
ATOM 5932 O O . PRO B 1 345 ? 5.316 -3.816 0.729 1 96.69 345 PRO B O 1
ATOM 5935 N N . PRO B 1 346 ? 5.18 -6.035 0.933 1 97.12 346 PRO B N 1
ATOM 5936 C CA . PRO B 1 346 ? 4.578 -5.996 2.268 1 97.12 346 PRO B CA 1
ATOM 5937 C C . PRO B 1 346 ? 5.57 -5.582 3.352 1 97.12 346 PRO B C 1
ATOM 5939 O O . PRO B 1 346 ? 5.172 -5.32 4.488 1 97.12 346 PRO B O 1
ATOM 5942 N N . MET B 1 347 ? 6.844 -5.504 3.043 1 98.06 347 MET B N 1
ATOM 5943 C CA . MET B 1 347 ? 7.883 -5.074 3.979 1 98.06 347 MET B CA 1
ATOM 5944 C C . MET B 1 347 ? 8.75 -3.979 3.367 1 98.06 347 MET B C 1
ATOM 5946 O O . MET B 1 347 ? 9.312 -4.156 2.287 1 98.06 347 MET B O 1
ATOM 5950 N N . SER B 1 348 ? 8.805 -2.895 4.09 1 98.06 348 SER B N 1
ATOM 5951 C CA . SER B 1 348 ? 9.656 -1.767 3.725 1 98.06 348 SER B CA 1
ATOM 5952 C C . SER B 1 348 ? 9.242 -1.174 2.383 1 98.06 348 SER B C 1
ATOM 5954 O O . SER B 1 348 ? 10.094 -0.808 1.571 1 98.06 348 SER B O 1
ATOM 5956 N N . GLY B 1 349 ? 7.945 -1.179 2.104 1 96.56 349 GLY B N 1
ATOM 5957 C CA . GLY B 1 349 ? 7.461 -0.629 0.847 1 96.56 349 GLY B CA 1
ATOM 5958 C C . GLY B 1 349 ? 7.883 0.81 0.622 1 96.56 349 GLY B C 1
ATOM 5959 O O . GLY B 1 349 ? 8.172 1.208 -0.509 1 96.56 349 GLY B O 1
ATOM 5960 N N . GLY B 1 350 ? 8.023 1.552 1.671 1 96.44 350 GLY B N 1
ATOM 5961 C CA . GLY B 1 350 ? 8.305 2.977 1.601 1 96.44 350 GLY B CA 1
ATOM 5962 C C . GLY B 1 350 ? 9.688 3.289 1.06 1 96.44 350 GLY B C 1
ATOM 5963 O O . GLY B 1 350 ? 9.961 4.426 0.67 1 96.44 350 GLY B O 1
ATOM 5964 N N . ILE B 1 351 ? 10.555 2.322 1.053 1 97.38 351 ILE B N 1
ATOM 5965 C CA . ILE B 1 351 ? 11.906 2.605 0.582 1 97.38 351 ILE B CA 1
ATOM 5966 C C . ILE B 1 351 ? 12.156 1.876 -0.735 1 97.38 351 ILE B C 1
ATOM 5968 O O . ILE B 1 351 ? 13.305 1.6 -1.09 1 97.38 351 ILE B O 1
ATOM 5972 N N . THR B 1 352 ? 11.141 1.508 -1.441 1 97 352 THR B N 1
ATOM 5973 C CA . THR B 1 352 ? 11.227 0.972 -2.795 1 97 352 THR B CA 1
ATOM 5974 C C . THR B 1 352 ? 10.719 1.99 -3.812 1 97 352 THR B C 1
ATOM 5976 O O . THR B 1 352 ? 9.875 2.826 -3.494 1 97 352 THR B O 1
ATOM 5979 N N . PRO B 1 353 ? 11.25 1.941 -5.008 1 94.88 353 PRO B N 1
ATOM 5980 C CA . PRO B 1 353 ? 10.844 2.939 -6 1 94.88 353 PRO B CA 1
ATOM 5981 C C . PRO B 1 353 ? 9.391 2.76 -6.449 1 94.88 353 PRO B C 1
ATOM 5983 O O . PRO B 1 353 ? 8.758 3.721 -6.887 1 94.88 353 PRO B O 1
ATOM 5986 N N . VAL B 1 354 ? 8.789 1.624 -6.328 1 94.88 354 VAL B N 1
ATOM 5987 C CA . VAL B 1 354 ? 7.434 1.369 -6.797 1 94.88 354 VAL B CA 1
ATOM 5988 C C . VAL B 1 354 ? 6.43 2.027 -5.859 1 94.88 354 VAL B C 1
ATOM 5990 O O . VAL B 1 354 ? 5.285 2.289 -6.246 1 94.88 354 VAL B O 1
ATOM 5993 N N . PHE B 1 355 ? 6.867 2.369 -4.672 1 93.5 355 PHE B N 1
ATOM 5994 C CA . PHE B 1 355 ? 6.02 2.959 -3.645 1 93.5 355 PHE B CA 1
ATOM 5995 C C . PHE B 1 355 ? 5.641 4.391 -4.012 1 93.5 355 PHE B C 1
ATOM 5997 O O . PHE B 1 355 ? 4.516 4.828 -3.756 1 93.5 355 PHE B O 1
ATOM 6004 N N . HIS B 1 356 ? 6.461 5.102 -4.637 1 87 356 HIS B N 1
ATOM 6005 C CA . HIS B 1 356 ? 6.355 6.547 -4.812 1 87 356 HIS B CA 1
ATOM 6006 C C . HIS B 1 356 ? 5.723 6.895 -6.156 1 87 356 HIS B C 1
ATOM 6008 O O . HIS B 1 356 ? 5.984 7.965 -6.711 1 87 356 HIS B O 1
ATOM 6014 N N . ARG B 1 357 ? 4.945 5.957 -6.621 1 85.12 357 ARG B N 1
ATOM 6015 C CA . ARG B 1 357 ? 4.312 6.156 -7.922 1 85.12 357 ARG B CA 1
ATOM 6016 C C . ARG B 1 357 ? 2.932 5.512 -7.965 1 85.12 357 ARG B C 1
ATOM 6018 O O . ARG B 1 357 ? 2.691 4.508 -7.297 1 85.12 357 ARG B O 1
ATOM 6025 N N . TYR B 1 358 ? 2.07 6.16 -8.68 1 81.69 358 TYR B N 1
ATOM 6026 C CA . TYR B 1 358 ? 0.783 5.535 -8.961 1 81.69 358 TYR B CA 1
ATOM 6027 C C . TYR B 1 358 ? 0.772 4.902 -10.344 1 81.69 358 TYR B C 1
ATOM 6029 O O . TYR B 1 358 ? 1.585 5.254 -11.203 1 81.69 358 TYR B O 1
ATOM 6037 N N . TYR B 1 359 ? -0.101 3.986 -10.516 1 86.44 359 TYR B N 1
ATOM 6038 C CA . TYR B 1 359 ? -0.144 3.201 -11.75 1 86.44 359 TYR B CA 1
ATOM 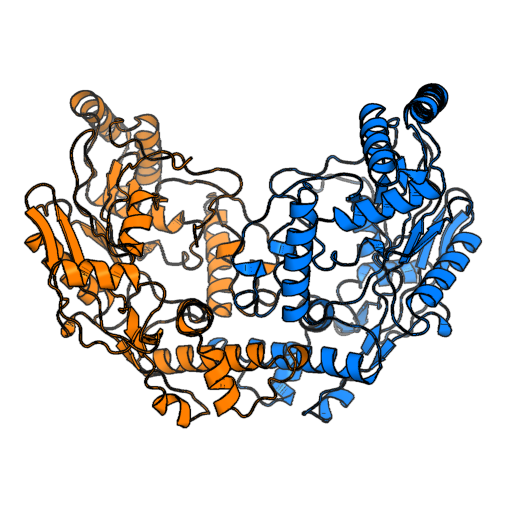6039 C C . TYR B 1 359 ? -1.55 3.182 -12.336 1 86.44 359 TYR B C 1
ATOM 6041 O O . TYR B 1 359 ? -2.533 3.357 -11.609 1 86.44 359 TYR B O 1
ATOM 6049 N N . ASP B 1 360 ? -1.547 2.943 -13.617 1 83.62 360 ASP B N 1
ATOM 6050 C CA . ASP B 1 360 ? -2.83 2.736 -14.281 1 83.62 360 ASP B CA 1
ATOM 6051 C C . ASP B 1 360 ? -3.398 1.355 -13.961 1 83.62 360 ASP B C 1
ATOM 6053 O O . ASP B 1 360 ? -2.68 0.355 -14.016 1 83.62 360 ASP B O 1
ATOM 6057 N N . GLU B 1 361 ? -4.594 1.435 -13.562 1 83.94 361 GLU B N 1
ATOM 6058 C CA . GLU B 1 361 ? -5.289 0.162 -13.398 1 83.94 361 GLU B CA 1
ATOM 6059 C C . GLU B 1 361 ? -6.125 -0.178 -14.625 1 83.94 361 GLU B C 1
ATOM 6061 O O . GLU B 1 361 ? -6.992 0.601 -15.031 1 83.94 361 GLU B O 1
ATOM 6066 N N . LEU B 1 362 ? -5.785 -1.244 -15.281 1 86.5 362 LEU B N 1
ATOM 6067 C CA . LEU B 1 362 ? -6.445 -1.682 -16.5 1 86.5 362 LEU B CA 1
ATOM 6068 C C . LEU B 1 362 ? -6.617 -3.197 -16.516 1 86.5 362 LEU B C 1
ATOM 6070 O O . LEU B 1 362 ? -5.809 -3.924 -15.938 1 86.5 362 LEU B O 1
ATOM 6074 N N . ASP B 1 363 ? -7.676 -3.551 -17.156 1 89 363 ASP B N 1
ATOM 6075 C CA . ASP B 1 363 ? -7.859 -4.969 -17.453 1 89 363 ASP B CA 1
ATOM 6076 C C . ASP B 1 363 ? -7.43 -5.289 -18.875 1 89 363 ASP B C 1
ATOM 6078 O O . ASP B 1 363 ? -8.273 -5.422 -19.766 1 89 363 ASP B O 1
ATOM 6082 N N . LEU B 1 364 ? -6.176 -5.441 -19.062 1 92.38 364 LEU B N 1
ATOM 6083 C CA . LEU B 1 364 ? -5.629 -5.715 -20.391 1 92.38 364 LEU B CA 1
ATOM 6084 C C . LEU B 1 364 ? -5.617 -7.215 -20.672 1 92.38 364 LEU B C 1
ATOM 6086 O O . LEU B 1 364 ? -5.211 -8.008 -19.812 1 92.38 364 LEU B O 1
ATOM 6090 N N . ARG B 1 365 ? -6.09 -7.562 -21.844 1 94.56 365 ARG B N 1
ATOM 6091 C CA . ARG B 1 365 ? -6.082 -8.953 -22.281 1 94.56 365 ARG B CA 1
ATOM 6092 C C . ARG B 1 365 ? -5.02 -9.18 -23.359 1 94.56 365 ARG B C 1
ATOM 6094 O O . ARG B 1 365 ? -4.684 -8.266 -24.109 1 94.56 365 ARG B O 1
ATOM 6101 N N . PRO B 1 366 ? -4.531 -10.43 -23.531 1 97.31 366 PRO B N 1
ATOM 6102 C CA . PRO B 1 366 ? -4.719 -11.641 -22.734 1 97.31 366 PRO B CA 1
ATOM 6103 C C . PRO B 1 366 ? -4.395 -11.43 -21.25 1 97.31 366 PRO B C 1
ATOM 6105 O O . PRO B 1 366 ? -3.652 -10.508 -20.906 1 97.31 366 PRO B O 1
ATOM 6108 N N . ALA B 1 367 ? -4.988 -12.352 -20.375 1 96.75 367 ALA B N 1
ATOM 6109 C CA . ALA B 1 367 ? -4.875 -12.148 -18.938 1 96.75 367 ALA B CA 1
ATOM 6110 C C . ALA B 1 367 ? -5.133 -13.445 -18.172 1 96.75 367 ALA B C 1
ATOM 6112 O O . ALA B 1 367 ? -5.539 -14.445 -18.766 1 96.75 367 ALA B O 1
ATOM 6113 N N . PHE B 1 368 ? -4.863 -13.43 -16.906 1 96.62 368 PHE B N 1
ATOM 6114 C CA . PHE B 1 368 ? -5.211 -14.477 -15.961 1 96.62 368 PHE B CA 1
ATOM 6115 C C . PHE B 1 368 ? -6.348 -14.023 -15.047 1 96.62 368 PHE B C 1
ATOM 6117 O O . PHE B 1 368 ? -6.363 -12.875 -14.594 1 96.62 368 PHE B O 1
ATOM 6124 N N . TYR B 1 369 ? -7.277 -14.953 -14.828 1 94.88 369 TYR B N 1
ATOM 6125 C CA . TYR B 1 369 ? -8.391 -14.625 -13.945 1 94.88 369 TYR B CA 1
ATOM 6126 C C . TYR B 1 369 ? -8.602 -15.719 -12.906 1 94.88 369 TYR B C 1
ATOM 6128 O O . TYR B 1 369 ? -8.492 -16.906 -13.211 1 94.88 369 TYR B O 1
ATOM 6136 N N . LEU B 1 370 ? -8.828 -15.305 -11.711 1 93.94 370 LEU B N 1
ATOM 6137 C CA . LEU B 1 370 ? -9.289 -16.203 -10.664 1 93.94 370 LEU B CA 1
ATOM 6138 C C . LEU B 1 370 ? -10.789 -16.047 -10.438 1 93.94 370 LEU B C 1
ATOM 6140 O O . LEU B 1 370 ? -11.258 -14.984 -10.023 1 93.94 370 LEU B O 1
ATOM 6144 N N . ASP B 1 371 ? -11.531 -17.047 -10.703 1 90.06 371 ASP B N 1
ATOM 6145 C CA . ASP B 1 371 ? -12.969 -16.953 -10.461 1 90.06 371 ASP B CA 1
ATOM 6146 C C . ASP B 1 371 ? -13.328 -17.469 -9.07 1 90.06 371 ASP B C 1
ATOM 6148 O O . ASP B 1 371 ? -12.508 -18.125 -8.414 1 90.06 371 ASP B O 1
ATOM 6152 N N . ASP B 1 372 ? -14.492 -17.25 -8.641 1 89.56 372 ASP B N 1
ATOM 6153 C CA . ASP B 1 372 ? -14.938 -17.547 -7.281 1 89.56 372 ASP B CA 1
ATOM 6154 C C . ASP B 1 372 ? -14.961 -19.047 -7.035 1 89.56 372 ASP B C 1
ATOM 6156 O O . ASP B 1 372 ? -14.641 -19.516 -5.938 1 89.56 372 ASP B O 1
ATOM 6160 N N . GLU B 1 373 ? -15.383 -19.75 -7.965 1 91.88 373 GLU B N 1
ATOM 6161 C CA . GLU B 1 373 ? -15.438 -21.203 -7.805 1 91.88 373 GLU B CA 1
ATOM 6162 C C . GLU B 1 373 ? -14.047 -21.797 -7.586 1 91.88 373 GLU B C 1
ATOM 6164 O O . GLU B 1 373 ? -13.844 -22.594 -6.68 1 91.88 373 GLU B O 1
ATOM 6169 N N . ALA B 1 374 ? -13.164 -21.391 -8.453 1 94.56 374 ALA B N 1
ATOM 6170 C CA . ALA B 1 374 ? -11.797 -21.875 -8.336 1 94.56 374 ALA B CA 1
ATOM 6171 C C . ALA B 1 374 ? -11.195 -21.5 -6.98 1 9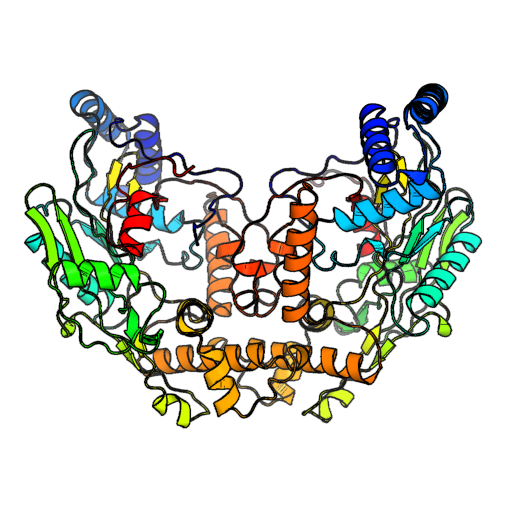4.56 374 ALA B C 1
ATOM 6173 O O . ALA B 1 374 ? -10.5 -22.297 -6.355 1 94.56 374 ALA B O 1
ATOM 6174 N N . ALA B 1 375 ? -11.438 -20.281 -6.547 1 94.69 375 ALA B N 1
ATOM 6175 C CA . ALA B 1 375 ? -10.945 -19.812 -5.254 1 94.69 375 ALA B CA 1
ATOM 6176 C C . ALA B 1 375 ? -11.5 -20.656 -4.113 1 94.69 375 ALA B C 1
ATOM 6178 O O . ALA B 1 375 ? -10.766 -21.047 -3.203 1 94.69 375 ALA B O 1
ATOM 6179 N N . THR B 1 376 ? -12.758 -20.938 -4.16 1 95.19 376 THR B N 1
ATOM 6180 C CA . THR B 1 376 ? -13.43 -21.719 -3.123 1 95.19 376 THR B CA 1
ATOM 6181 C C . THR B 1 376 ? -12.914 -23.156 -3.111 1 95.19 376 THR B C 1
ATOM 6183 O O . THR B 1 376 ? -12.633 -23.703 -2.045 1 95.19 376 THR B O 1
ATOM 6186 N N . LEU B 1 377 ? -12.789 -23.703 -4.258 1 96.75 377 LEU B N 1
ATOM 6187 C CA . LEU B 1 377 ? -12.266 -25.062 -4.359 1 96.75 377 LEU B CA 1
ATOM 6188 C C . LEU B 1 377 ? -10.867 -25.156 -3.766 1 96.75 377 LEU B C 1
ATOM 6190 O O . LEU B 1 377 ? -10.555 -26.109 -3.061 1 96.75 377 LEU B O 1
ATOM 6194 N N . ALA B 1 378 ? -10.117 -24.172 -4.016 1 97.5 378 ALA B N 1
ATOM 6195 C CA . ALA B 1 378 ? -8.734 -24.188 -3.551 1 97.5 378 ALA B CA 1
ATOM 6196 C C . ALA B 1 378 ? -8.664 -24.047 -2.033 1 97.5 378 ALA B C 1
ATOM 6198 O O . ALA B 1 378 ? -7.754 -24.594 -1.398 1 97.5 378 ALA B O 1
ATOM 6199 N N . ARG B 1 379 ? -9.57 -23.344 -1.491 1 95.38 379 ARG B N 1
ATOM 6200 C CA . ARG B 1 379 ? -9.562 -23.078 -0.057 1 95.38 379 ARG B CA 1
ATOM 6201 C C . ARG B 1 379 ? -10.234 -24.203 0.715 1 95.38 379 ARG B C 1
ATOM 6203 O O . ARG B 1 379 ? -9.734 -24.625 1.757 1 95.38 379 ARG B O 1
ATOM 6210 N N . GLU B 1 380 ? -11.367 -24.734 0.131 1 95.19 380 GLU B N 1
ATOM 6211 C CA . GLU B 1 380 ? -12.242 -25.594 0.926 1 95.19 380 GLU B CA 1
ATOM 6212 C C . GLU B 1 380 ? -12.203 -27.031 0.427 1 95.19 380 GLU B C 1
ATOM 6214 O O . GLU B 1 380 ? -12.594 -27.953 1.146 1 95.19 380 GLU B O 1
ATOM 6219 N N . GLY B 1 381 ? -11.836 -27.25 -0.819 1 94.94 381 GLY B N 1
ATOM 6220 C CA . GLY B 1 381 ? -11.836 -28.578 -1.392 1 94.94 381 GLY B CA 1
ATOM 6221 C C . GLY B 1 381 ? -13.234 -29.125 -1.636 1 94.94 381 GLY B C 1
ATOM 6222 O O . GLY B 1 381 ? -13.453 -30.328 -1.586 1 94.94 381 GLY B O 1
ATOM 6223 N N . ALA B 1 382 ? -14.203 -28.172 -1.691 1 89.38 382 ALA B N 1
ATOM 6224 C CA . ALA B 1 382 ? -15.586 -28.562 -1.949 1 89.38 382 ALA B CA 1
ATOM 6225 C C . ALA B 1 382 ? -16.359 -27.422 -2.59 1 89.38 382 ALA B C 1
ATOM 6227 O O . ALA B 1 382 ? -16 -26.25 -2.441 1 89.38 382 ALA B O 1
ATOM 6228 N N . ARG B 1 383 ? -17.328 -27.781 -3.41 1 84.38 383 ARG B N 1
ATOM 6229 C CA . ARG B 1 383 ? -18.234 -26.797 -3.979 1 84.38 383 ARG B CA 1
ATOM 6230 C C . ARG B 1 383 ? -19.312 -26.406 -2.979 1 84.38 383 ARG B C 1
ATOM 6232 O O . ARG B 1 383 ? -19.75 -27.219 -2.172 1 84.38 383 ARG B O 1
ATOM 6239 N N . ARG B 1 384 ? -19.438 -25.078 -2.695 1 64.12 384 ARG B N 1
ATOM 6240 C CA . ARG B 1 384 ? -20.516 -24.641 -1.814 1 64.12 384 ARG B CA 1
ATOM 6241 C C . ARG B 1 384 ? -21.875 -25.109 -2.334 1 64.12 384 ARG B C 1
ATOM 6243 O O . ARG B 1 384 ? -22.125 -25.078 -3.539 1 64.12 384 ARG B O 1
ATOM 6250 N N . CYS B 1 385 ? -22.484 -26.078 -1.624 1 51.84 385 CYS B N 1
ATOM 6251 C CA . CYS B 1 385 ? -23.859 -26.453 -1.995 1 51.84 385 CYS B CA 1
ATOM 6252 C C . CYS B 1 385 ? -24.703 -25.219 -2.236 1 51.84 385 CYS B C 1
ATOM 6254 O O . CYS B 1 385 ? -24.578 -24.219 -1.521 1 51.84 385 CYS B O 1
ATOM 6256 N N . ALA B 1 386 ? -25.047 -24.812 -3.43 1 46.91 386 ALA B N 1
ATOM 6257 C CA . ALA B 1 386 ? -26.094 -23.797 -3.602 1 46.91 386 ALA B CA 1
ATOM 6258 C C . ALA B 1 386 ? -27.125 -23.875 -2.473 1 46.91 386 ALA B C 1
ATOM 6260 O O . ALA B 1 386 ? -28.156 -24.531 -2.604 1 46.91 386 ALA B O 1
ATOM 6261 N N . GLY B 1 387 ? -26.797 -24.078 -1.213 1 36.72 387 GLY B N 1
ATOM 6262 C CA . GLY B 1 387 ? -27.906 -24.141 -0.28 1 36.72 387 GLY B CA 1
ATOM 6263 C C . GLY B 1 387 ? -28.672 -22.844 -0.173 1 36.72 387 GLY B C 1
ATOM 6264 O O . GLY B 1 387 ? -28.266 -21.828 -0.746 1 36.72 387 GLY B O 1
ATOM 6265 N N . HIS B 1 388 ? -29.859 -22.859 0.893 1 33.03 388 HIS B N 1
ATOM 6266 C CA . HIS B 1 388 ? -30.953 -22.078 1.459 1 33.03 388 HIS B CA 1
ATOM 6267 C C . HIS B 1 388 ? -30.469 -20.703 1.933 1 33.03 388 HIS B C 1
ATOM 6269 O O . HIS B 1 388 ? -29.406 -20.594 2.531 1 33.03 388 HIS B O 1
ATOM 6275 N N . PRO B 1 389 ? -31.031 -19.641 1.367 1 33.69 389 PRO B N 1
ATOM 6276 C CA . PRO B 1 389 ? -30.953 -18.328 2.002 1 33.69 389 PRO B CA 1
ATOM 6277 C C . PRO B 1 389 ? -30.938 -18.406 3.525 1 33.69 389 PRO B C 1
ATOM 6279 O O . PRO B 1 389 ? -31.75 -19.125 4.117 1 33.69 389 PRO B O 1
ATOM 6282 N N . GLY B 1 390 ? -30 -18.609 4.121 1 21.22 390 GLY B N 1
ATOM 6283 C CA . GLY B 1 390 ? -30.188 -18.453 5.551 1 21.22 390 GLY B CA 1
ATOM 6284 C C . GLY B 1 390 ? -31.062 -17.266 5.906 1 21.22 390 GLY B C 1
ATOM 6285 O O . GLY B 1 390 ? -30.922 -16.188 5.32 1 21.22 390 GLY B O 1
ATOM 6286 N N . ARG B 1 391 ? -32.344 -17.422 6.625 1 20.98 391 ARG B N 1
ATOM 6287 C CA . ARG B 1 391 ? -33.031 -16.344 7.328 1 20.98 391 ARG B CA 1
ATOM 6288 C C . ARG B 1 391 ? -32.062 -15.492 8.117 1 20.98 391 ARG B C 1
ATOM 6290 O O . ARG B 1 391 ? -31.188 -16.016 8.82 1 20.98 391 ARG B O 1
#

Foldseek 3Di:
DPPPPQVVDPDDDDDLQAFFDLVLLVVQQVVLCVVPVVVPDSVVVSVVQVVCCVVFSGDDDDPSSVLSQQLVQLQQEQLDLQNLCSNQEAEAEAAVDADPVSVVVVVLVQLCVQPVAEGAKYKYFYHWRGRPDDAKAKLAQFQWAWEWDADPVRDIFAWLQQPQVNVLVVVVPDDWPRHHRTTAWIWMAGPVPGTDTGHHDPSSWAKFQWDFPPDRCRSVVRDIDTWWGWGFQKWWDRSRIIGRGMTITDTEALCVVLVPQCCDPNTVNCQVVQLVVVVHDPVDCVSVSSLVSSVRSSNRSVVRCVVVNYDYHYLQVSLVSSVVSCVVQVVVVHFHRHDLVNSQGPHPSVPHPSNPDDGDHDDDPRHIGHDPQSVCCNRNVDGDDPDDPDD/DPPPAQVVDPDDDDDLQAFFDLVLLVVQQVVLCVVPVVVPDSVVVSVVQVVVCVVFSGDDDDPSSVLSQQLVQLQQEQLDLQNLCSNQEAEAEAAVDADPVSVVVVVLVQLCVQPVAEGAKYKYFYHWRGRPDDAKAKLAQFQWAWEWDADPVRDIFAWLQQPQVNVLVVVVPDDWPNHHRTTAWIWMAGPVPGTDTGDHDPSSWAKFQWDFPPDRCRSVVRDMDTWWGWGFQKWWDRSRIIGRGMTITDTEALCVVLVPQCCDPNTVNCQVVQLVVVVHDPVDCVSVSSLVSSVRSSNRSVVRCVVVNYDYHYLQVSLVSSVVSCVVQVVVVHFHRHDLVNSQGPHPSVPHPSNPDDGDHDDDPRHIGHDPQSVCCNRNVDGDDPDDPDD

Radius of gyration: 29.64 Å; Cα contacts (8 Å, |Δi|>4): 1564; chains: 2; bounding box: 66×84×72 Å

Organism: Actinoplanes teichomyceticus (NCBI:txid1867)

Secondary structure (DSSP, 8-state):
------TTSPPPPP-TTPPP-HHHHHHHHHHHHHH-GGG--SHHHHHHHHHHHHHHS-----HHHHHHHHHHHHHT-TT-S--TTGGGPEEEE-TT--SHHHHHHHHHHHHHHHHSSS---EEEE-PPP-TTS---EE-SSBSS-B-EEE-TTS-EEE-GGGHHHHHHHHHTT-----STTPBPPEEEEETTTEEEEEPPPGGG--EEE---SS-GGGGGG--EEES---B-SPEEEETTEEES---EE--EEHHIIIIIITT-TTTT--HHHHHHHTT---S-GGG-HHHHHHHHHHHHHHHHHHHHT--EE-HHHHHHHHHHHHHHHHHTT------HHHHS-SSSGGGSGGGG--------SSEEE--HHHHHHHHHSS---S-----/------TTSPPPPP-TTSPP-HHHHHHHHHHHHHH-GGG--SHHHHHHHHHHHHHHS-----HHHHHHHHHHHHHT-TT-S--TTGGGPEEEE-TT--SHHHHHHHHHHHHHHHHSSS---EEEE-PPP-TTS---EE-SSBSS-B-EEE-TTS-EEE-GGGHHHHHHHHHTT-----STTPBPPEEEEETTTEEEEEPPPGGG--EEE---SS-GGGGGG--EEES---B-SPEEEETTEEES---EE--EEHHIIIIIITT-TTTT--HHHHHHHTT---S-GGG-HHHHHHHHHHHHHHHHHHHHT--EE-HHHHHHHHHHHHHHHHHTT------HHHHS-SSSGGGSGGGG--------SSEEE--HHHHHHHHHSS---------